Protein 7E6G (pdb70)

Organism: Pseudomonas aeruginosa (NCBI:txid287)

CATH classification: 3.30.70.270

InterPro domains:
  IPR000160 GGDEF domain [PF00990] (101-255)
  IPR000160 GGDEF domain [PS50887] (130-262)
  IPR000160 GGDEF domain [SM00267] (89-260)
  IPR000160 GGDEF domain [TIGR00254] (97-259)
  IPR000160 GGDEF domain [cd01949] (102-258)
  IPR029787 Nucleotide cyclase [SSF55073] (105-259)
  IPR043128 Reverse transcriptase/Diguanylate cyclase domain [G3DSA:3.30.70.270] (85-261)
  IPR050469 Diguanylate cyclase Dgc-like, bacteria [PTHR45138] (16-260)

Foldseek 3Di:
DVVVVVVVVVLVVVLPDVVCVPPPCNVVSVVVSVVVVVVVVVVVVVVVVVVVVVVVVVVVVVVVVVVVVVVVVVVVVVVVVVVVVVVVVVVVVVVVVQVVFADVLQRAGEDVPVVVVLQVLLVVCQVVVFWKKKKKKFWPPLVVQCVVQHVVRSSLLQNQLSVLLVVLDDPPWGWYDYDPGMIMIIGTSDDPVRVVVSVVSSQVSQQVAWCDDVPGTDHTGMEMFMEMDDRPDGSVVSVVNRVVRSVVSVVVPGSYYGYDDDDD/DVVVVVVVVVLVVVLPPVVCPPPVVSVVSVVVVVVVVVVVVVVVVVVVVVVVVVVVVVVVVVVVVVVVVVVVVVVVVVVVVVVVVVVVVVVVVVVVVQQPCADVLQSFHEQVVVQVVLVVQLVVCPPVVQWKKKKKKAWPPLVVQCVVPNPVRSSQLLNQLSVQLVVLDDDPKGWYAHDDRMIMIMGHRDADVVVVVSVVSSQVSLQPAFPDDPHHTDGIGMAMFMEIDDHPDGSVVVVVNRVVRSVVSVVVPTNYYGYD/DWDFDPCDQADWTWTRDQVVQEIEIAEHHRDPDLCVVLVVVLVVLVCNLPVDADEHEYEYHYDHADDSRLVSLLVSQVSVQVSVVVPRQYEYEAEDAVVDDCVVVVQVVSCPPHPHHYHYDHDD/DDWDFDPADQADWTWTQDLVVLEIEIAHHHDDPDLCVPQVVVLVVLVCSLPPDQAEHEYEYHYDHYDDVSVVSLLSSLVVVQVSVVVPRQYEYEYEDAPVPCVVQVVQVVSCVPHPHHYHYYYPD/DDPADQAPWDWDQDLVVQEIEIDEHHPDPPLCVVLVVVLVSLVVSLPPDLDEHEYHYAYDYAPPSRVVSLLVSLVVVQVSVVVPRHYEYEYEYEPVCCPVVVVQVVSCPPHPHHYHYHYDD/DDWDCDDQADWTWDQDLPVQEIEIAEEHPDPCLCVVLVVVLVSLVCSLPPDLDEHEYEYHYDHHDDVRVVSLLSSLVVQQVSVVVPRQYEYEAEDEPVPPVVQVVQVVSCVPHPHHYHYYYD

Radius of gyration: 45.36 Å; Cα contacts (8 Å, |Δi|>4): 1611; chains: 6; bounding box: 66×148×108 Å

Secondary structure (DSSP, 8-state):
-HHHHHHHHHHHHHHH-TTTTTSTTHHHHHHHHHHHHHHHHHHHHHHHHHHHHHHHHHHHHHHHHHHHHHHHHHHHHHHHHHHHHHHHHHHHHHHHHHHHHB-TTT--B-HHHHHHHHHHHHHHHHHS----EEEEEEETTHHHHHHHH-HHHHHHHHHHHHHHHHHTS-TT-EEEE-SSSEEEEEETT--HHHHHHHHHHHHHHHHT--EEETTEEE---EEEEEEEPPSSS-HHHHHHHHHHHHHHHHHTTSS-EEE-----/--HHHHHHHHHHHHHT-GGGTT-HHHHHHHHHHHHHHHHHHHHHHHHHHHHHHHHHHHHHHHHHHHHHHHHHHHHHHHHHHHHHHHHHHHHHHHHHHHTTSB-TTT-SB-HHHHHHHHHHHHHHHHHT----EEEEEEETTHHHHHHHH-HHHHHHHHHHHHHHHHHT--TT-EEEEEETTEEEEEETT--HHHHHHHHHHHHHHHHT--EEETTEEE---EEEEEEE--BTB-HHHHHHHHHHHHHHHHHT-SS-EEE-/--EEE---SSS-EEEEETTTTEEEEEEEE--SSHHHHHHHHHHHHHHHHHH----EEEEEEEEEE-HHHHHHHHHHHHHHHHHHHTT--EEEEEEE-TT-STHHHHHHHHHTT--S-EEEEE--/---EEE---SSS-EEEEETTTTEEEEEEEE--SSHHHHHHHHHHHHHHHHHT----EEEEEEEEEE-HHHHHHHHHHHHHHHHHHHTT--EEEEEEE-TT--HHHHHHHHHHTT--S-EEEEE--/-B---SSS-EEEEETTTTEEEEEEEE--SSHHHHHHHHHHHHHHHHHH----EEEEEEEEEE-HHHHHHHHHHHHHHHHHHHTT--EEEEEEEETT-HHHHHHHHHHHTT--S-EEEEEE-/-EEE---SSS-EEEEETTTTEEEEEEEE--SSHHHHHHHHHHHHHHHHHH-S--EEEEEEEEEE-HHHHHHHHHHHHHHHHHHHTT--EEEEEEE-TT-HHHHHHHHHHHTT--S-EEEEE-

Nearest PDB structures (foldseek):
  7e6g-assembly1_F  TM=1.005E+00  e=2.891E-23  Pseudomonas aeruginosa
  6kkp-assembly1_A  TM=9.881E-01  e=8.664E-22  Pseudomonas aeruginosa
  6k4f-assembly1_U  TM=9.878E-01  e=1.358E-21  Pseudomonas aeruginosa
  5o74-assembly6_L  TM=4.748E-01  e=6.406E-01  Homo sapiens
  7e6g-assembly1_B  TM=6.480E-01  e=4.545E-45  Pseudomonas aeruginosa

Structure (mmCIF, N/CA/C/O backbone):
data_7E6G
#
_entry.id   7E6G
#
_cell.length_a   82.525
_cell.length_b   236.728
_cell.length_c   148.627
_cell.angle_alpha   90.000
_cell.angle_beta   90.000
_cell.angle_gamma   90.000
#
_symmetry.space_group_name_H-M   'C 2 2 21'
#
loop_
_entity.id
_entity.type
_entity.pdbx_description
1 polymer 'Putative GGDEF domain protein'
2 polymer 'DUF1987 domain-containing protein'
3 non-polymer 'MAGNESIUM ION'
4 non-polymer 'PHOSPHOMETHYLPHOSPHONIC ACID GUANYLATE ESTER'
5 water water
#
loop_
_atom_site.group_PDB
_atom_site.id
_atom_site.type_symbol
_atom_site.label_atom_id
_atom_site.label_alt_id
_atom_site.label_comp_id
_atom_site.label_asym_id
_atom_site.label_entity_id
_atom_site.label_seq_id
_atom_site.pdbx_PDB_ins_code
_atom_site.Cartn_x
_atom_site.Cartn_y
_atom_site.Cartn_z
_atom_site.occupancy
_atom_site.B_iso_or_equiv
_atom_site.auth_seq_id
_atom_site.auth_comp_id
_atom_site.auth_asym_id
_atom_site.auth_atom_id
_atom_site.pdbx_PDB_model_num
ATOM 1 N N . MET A 1 2 ? -33.998 -77.438 -5.438 1.00 103.18 1 MET A N 1
ATOM 2 C CA . MET A 1 2 ? -35.430 -77.617 -5.207 1.00 105.85 1 MET A CA 1
ATOM 3 C C . MET A 1 2 ? -35.878 -79.010 -5.638 1.00 98.82 1 MET A C 1
ATOM 4 O O . MET A 1 2 ? -36.562 -79.699 -4.884 1.00 93.10 1 MET A O 1
ATOM 9 N N . SER A 1 3 ? -35.493 -79.403 -6.860 1.00 100.04 2 SER A N 1
ATOM 10 C CA . SER A 1 3 ? -35.749 -80.755 -7.355 1.00 95.72 2 SER A CA 1
ATOM 11 C C . SER A 1 3 ? -35.437 -81.792 -6.286 1.00 90.98 2 SER A C 1
ATOM 12 O O . SER A 1 3 ? -36.241 -82.693 -6.007 1.00 87.20 2 SER A O 1
ATOM 15 N N . ARG A 1 4 ? -34.275 -81.647 -5.649 1.00 90.36 3 ARG A N 1
ATOM 16 C CA . ARG A 1 4 ? -33.797 -82.672 -4.735 1.00 88.51 3 ARG A CA 1
ATOM 17 C C . ARG A 1 4 ? -34.560 -82.666 -3.416 1.00 80.81 3 ARG A C 1
ATOM 18 O O . ARG A 1 4 ? -34.810 -83.734 -2.854 1.00 75.52 3 ARG A O 1
ATOM 26 N N . GLU A 1 5 ? -34.948 -81.493 -2.904 1.00 81.87 4 GLU A N 1
ATOM 27 C CA . GLU A 1 5 ? -35.710 -81.467 -1.654 1.00 82.20 4 GLU A CA 1
ATOM 28 C C . GLU A 1 5 ? -37.064 -82.158 -1.815 1.00 83.03 4 GLU A C 1
ATOM 29 O O . GLU A 1 5 ? -37.513 -82.890 -0.921 1.00 76.84 4 GLU A O 1
ATOM 35 N N . ARG A 1 6 ? -37.717 -81.961 -2.962 1.00 82.84 5 ARG A N 1
ATOM 36 C CA . ARG A 1 6 ? -38.957 -82.677 -3.231 1.00 77.56 5 ARG A CA 1
ATOM 37 C C . ARG A 1 6 ? -38.705 -84.171 -3.398 1.00 76.85 5 ARG A C 1
ATOM 38 O O . ARG A 1 6 ? -39.400 -84.991 -2.786 1.00 71.73 5 ARG A O 1
ATOM 46 N N . GLU A 1 7 ? -37.730 -84.545 -4.246 1.00 76.98 6 GLU A N 1
ATOM 47 C CA . GLU A 1 7 ? -37.405 -85.961 -4.428 1.00 70.68 6 GLU A CA 1
ATOM 48 C C . GLU A 1 7 ? -37.146 -86.641 -3.088 1.00 68.76 6 GLU A C 1
ATOM 49 O O . GLU A 1 7 ? -37.590 -87.774 -2.847 1.00 68.35 6 GLU A O 1
ATOM 55 N N . LEU A 1 8 ? -36.470 -85.933 -2.184 1.00 67.46 7 LEU A N 1
ATOM 56 C CA . LEU A 1 8 ? -36.104 -86.498 -0.895 1.00 58.62 7 LEU A CA 1
ATOM 57 C C . LEU A 1 8 ? -37.313 -86.609 0.013 1.00 59.95 7 LEU A C 1
ATOM 58 O O . LEU A 1 8 ? -37.502 -87.631 0.685 1.00 58.64 7 LEU A O 1
ATOM 63 N N . ASP A 1 9 ? -38.131 -85.556 0.074 1.00 63.97 8 ASP A N 1
ATOM 64 C CA . ASP A 1 9 ? -39.309 -85.625 0.928 1.00 60.29 8 ASP A CA 1
ATOM 65 C C . ASP A 1 9 ? -40.250 -86.712 0.452 1.00 55.17 8 ASP A C 1
ATOM 66 O O . ASP A 1 9 ? -40.901 -87.371 1.270 1.00 53.46 8 ASP A O 1
ATOM 71 N N . ALA A 1 10 ? -40.286 -86.946 -0.864 1.00 55.00 9 ALA A N 1
ATOM 72 C CA . ALA A 1 10 ? -41.097 -88.017 -1.428 1.00 52.57 9 ALA A CA 1
ATOM 73 C C . ALA A 1 10 ? -40.557 -89.382 -1.024 1.00 54.72 9 ALA A C 1
ATOM 74 O O . ALA A 1 10 ? -41.318 -90.256 -0.577 1.00 50.37 9 ALA A O 1
ATOM 76 N N . TRP A 1 11 ? -39.242 -89.591 -1.197 1.00 56.25 10 TRP A N 1
ATOM 77 C CA . TRP A 1 11 ? -38.617 -90.839 -0.758 1.00 48.87 10 TRP A CA 1
ATOM 78 C C . TRP A 1 11 ? -38.891 -91.102 0.720 1.00 45.76 10 TRP A C 1
ATOM 79 O O . TRP A 1 11 ? -39.233 -92.224 1.115 1.00 45.55 10 TRP A O 1
ATOM 90 N N . ILE A 1 12 ? -38.779 -90.063 1.543 1.00 47.09 11 ILE A N 1
ATOM 91 C CA . ILE A 1 12 ? -39.048 -90.185 2.969 1.00 43.49 11 ILE A CA 1
ATOM 92 C C . ILE A 1 12 ? -40.509 -90.528 3.214 1.00 48.67 11 ILE A C 1
ATOM 93 O O . ILE A 1 12 ? -40.832 -91.323 4.108 1.00 46.71 11 ILE A O 1
ATOM 98 N N . ASP A 1 13 ? -41.414 -89.915 2.444 1.00 48.13 12 ASP A N 1
ATOM 99 C CA . ASP A 1 13 ? -42.838 -90.232 2.530 1.00 48.42 12 ASP A CA 1
ATOM 100 C C . ASP A 1 13 ? -43.078 -91.714 2.307 1.00 46.78 12 ASP A C 1
ATOM 101 O O . ASP A 1 13 ? -43.803 -92.376 3.070 1.00 46.19 12 ASP A O 1
ATOM 106 N N . GLY A 1 14 ? -42.474 -92.249 1.252 1.00 44.04 13 GLY A N 1
ATOM 107 C CA . GLY A 1 14 ? -42.625 -93.662 0.980 1.00 41.25 13 GLY A CA 1
ATOM 108 C C . GLY A 1 14 ? -42.073 -94.515 2.103 1.00 45.81 13 GLY A C 1
ATOM 109 O O . GLY A 1 14 ? -42.702 -95.489 2.521 1.00 49.68 13 GLY A O 1
ATOM 110 N N . LEU A 1 15 ? -40.888 -94.154 2.608 1.00 47.85 14 LEU A N 1
ATOM 111 C CA . LEU A 1 15 ? -40.284 -94.893 3.715 1.00 44.79 14 LEU A CA 1
ATOM 112 C C . LEU A 1 15 ? -41.203 -94.905 4.934 1.00 47.59 14 LEU A C 1
ATOM 113 O O . LEU A 1 15 ? -41.415 -95.951 5.565 1.00 46.67 14 LEU A O 1
ATOM 118 N N . LEU A 1 16 ? -41.756 -93.738 5.280 1.00 47.05 15 LEU A N 1
ATOM 119 C CA . LEU A 1 16 ? -42.563 -93.617 6.488 1.00 46.87 15 LEU A CA 1
ATOM 120 C C . LEU A 1 16 ? -43.885 -94.346 6.353 1.00 47.15 15 LEU A C 1
ATOM 121 O O . LEU A 1 16 ? -44.447 -94.783 7.364 1.00 46.89 15 LEU A O 1
ATOM 126 N N . ALA A 1 17 ? -44.397 -94.471 5.119 1.00 50.48 16 ALA A N 1
ATOM 127 C CA . ALA A 1 17 ? -45.616 -95.237 4.865 1.00 45.58 16 ALA A CA 1
ATOM 128 C C . ALA A 1 17 ? -45.390 -96.749 4.880 1.00 51.53 16 ALA A C 1
ATOM 129 O O . ALA A 1 17 ? -46.282 -97.494 5.300 1.00 51.37 16 ALA A O 1
ATOM 131 N N . ASP A 1 18 ? -44.229 -97.225 4.435 1.00 51.87 17 ASP A N 1
ATOM 132 C CA . ASP A 1 18 ? -44.024 -98.661 4.240 1.00 52.22 17 ASP A CA 1
ATOM 133 C C . ASP A 1 18 ? -44.215 -99.453 5.535 1.00 54.92 17 ASP A C 1
ATOM 134 O O . ASP A 1 18 ? -43.446 -99.256 6.492 1.00 54.01 17 ASP A O 1
ATOM 139 N N . PRO A 1 19 ? -45.177 -100.386 5.591 1.00 57.83 18 PRO A N 1
ATOM 140 C CA . PRO A 1 19 ? -45.475 -101.073 6.865 1.00 51.76 18 PRO A CA 1
ATOM 141 C C . PRO A 1 19 ? -44.309 -101.854 7.443 1.00 51.90 18 PRO A C 1
ATOM 142 O O . PRO A 1 19 ? -44.312 -102.139 8.652 1.00 50.00 18 PRO A O 1
ATOM 146 N N . GLN A 1 20 ? -43.301 -102.196 6.637 1.00 54.60 19 GLN A N 1
ATOM 147 C CA . GLN A 1 20 ? -42.194 -102.980 7.175 1.00 49.99 19 GLN A CA 1
ATOM 148 C C . GLN A 1 20 ? -41.342 -102.192 8.166 1.00 54.51 19 GLN A C 1
ATOM 149 O O . GLN A 1 20 ? -40.632 -102.806 8.971 1.00 51.95 19 GLN A O 1
ATOM 155 N N . PHE A 1 21 ? -41.403 -100.849 8.105 1.00 54.82 20 PHE A N 1
ATOM 156 C CA . PHE A 1 21 ? -40.664 -99.979 8.975 1.00 49.59 20 PHE A CA 1
ATOM 157 C C . PHE A 1 21 ? -41.316 -99.501 10.186 1.00 50.55 20 PHE A C 1
ATOM 158 O O . PHE A 1 21 ? -40.680 -99.092 11.045 1.00 48.67 20 PHE A O 1
ATOM 166 N N . HIS A 1 22 ? -42.584 -99.654 10.264 1.00 49.08 21 HIS A N 1
ATOM 167 C CA . HIS A 1 22 ? -43.335 -99.221 11.369 1.00 48.73 21 HIS A CA 1
ATOM 168 C C . HIS A 1 22 ? -42.890 -100.019 12.519 1.00 50.09 21 HIS A C 1
ATOM 169 O O . HIS A 1 22 ? -42.867 -101.146 12.460 1.00 59.11 21 HIS A O 1
ATOM 176 N N . GLY A 1 23 ? -42.535 -99.409 13.598 1.00 49.91 22 GLY A N 1
ATOM 177 C CA . GLY A 1 23 ? -41.973 -100.080 14.741 1.00 44.52 22 GLY A CA 1
ATOM 178 C C . GLY A 1 23 ? -40.479 -100.072 14.919 1.00 48.05 22 GLY A C 1
ATOM 179 O O . GLY A 1 23 ? -40.019 -100.203 15.968 1.00 41.34 22 GLY A O 1
ATOM 180 N N . HIS A 1 24 ? -39.724 -99.756 13.903 1.00 47.74 23 HIS A N 1
ATOM 181 C CA . HIS A 1 24 ? -38.299 -99.686 13.936 1.00 40.18 23 HIS A CA 1
ATOM 182 C C . HIS A 1 24 ? -37.844 -98.591 14.758 1.00 43.79 23 HIS A C 1
ATOM 183 O O . HIS A 1 24 ? -38.427 -97.628 14.870 1.00 44.96 23 HIS A O 1
ATOM 190 N N . PRO A 1 25 ? -36.735 -98.706 15.343 1.00 39.54 24 PRO A N 1
ATOM 191 C CA . PRO A 1 25 ? -36.326 -97.611 16.245 1.00 37.32 24 PRO A CA 1
ATOM 192 C C . PRO A 1 25 ? -36.044 -96.290 15.546 1.00 39.41 24 PRO A C 1
ATOM 193 O O . PRO A 1 25 ? -36.030 -95.251 16.222 1.00 39.66 24 PRO A O 1
ATOM 197 N N . LEU A 1 26 ? -35.930 -96.283 14.261 1.00 39.79 25 LEU A N 1
ATOM 198 C CA . LEU A 1 26 ? -35.685 -95.105 13.539 1.00 38.34 25 LEU A CA 1
ATOM 199 C C . LEU A 1 26 ? -36.782 -94.512 12.811 1.00 39.86 25 LEU A C 1
ATOM 200 O O . LEU A 1 26 ? -36.576 -93.597 12.226 1.00 36.87 25 LEU A O 1
ATOM 205 N N . HIS A 1 27 ? -37.942 -95.075 12.822 1.00 40.21 26 HIS A N 1
ATOM 206 C CA . HIS A 1 27 ? -39.076 -94.558 12.156 1.00 41.81 26 HIS A CA 1
ATOM 207 C C . HIS A 1 27 ? -39.664 -93.306 12.656 1.00 38.01 26 HIS A C 1
ATOM 208 O O . HIS A 1 27 ? -39.767 -92.390 12.039 1.00 34.68 26 HIS A O 1
ATOM 215 N N . GLN A 1 28 ? -39.865 -93.286 13.899 1.00 36.58 27 GLN A N 1
ATOM 216 C CA . GLN A 1 28 ? -40.405 -92.216 14.630 1.00 42.91 27 GLN A CA 1
ATOM 217 C C . GLN A 1 28 ? -39.458 -91.063 14.645 1.00 43.28 27 GLN A C 1
ATOM 218 O O . GLN A 1 28 ? -39.835 -90.068 14.767 1.00 43.08 27 GLN A O 1
ATOM 224 N N . ALA A 1 29 ? -38.199 -91.284 14.667 1.00 41.41 28 ALA A N 1
ATOM 225 C CA . ALA A 1 29 ? -37.180 -90.341 14.546 1.00 36.60 28 ALA A CA 1
ATOM 226 C C . ALA A 1 29 ? -37.161 -89.667 13.243 1.00 35.59 28 ALA A C 1
ATOM 227 O O . ALA A 1 29 ? -36.993 -88.593 13.216 1.00 31.12 28 ALA A O 1
ATOM 229 N N . LEU A 1 30 ? -37.324 -90.358 12.174 1.00 34.10 29 LEU A N 1
ATOM 230 C CA . LEU A 1 30 ? -37.394 -89.818 10.890 1.00 33.98 29 LEU A CA 1
ATOM 231 C C . LEU A 1 30 ? -38.573 -89.056 10.672 1.00 40.25 29 LEU A C 1
ATOM 232 O O . LEU A 1 30 ? -38.532 -88.220 9.942 1.00 41.59 29 LEU A O 1
ATOM 237 N N . ALA A 1 31 ? -39.692 -89.433 11.185 1.00 38.38 30 ALA A N 1
ATOM 238 C CA . ALA A 1 31 ? -40.900 -88.610 11.087 1.00 33.47 30 ALA A CA 1
ATOM 239 C C . ALA A 1 31 ? -40.700 -87.267 11.785 1.00 35.21 30 ALA A C 1
ATOM 240 O O . ALA A 1 31 ? -41.030 -86.197 11.235 1.00 28.76 30 ALA A O 1
ATOM 242 N N . ARG A 1 32 ? -40.136 -87.308 12.998 1.00 32.41 31 ARG A N 1
ATOM 243 C CA . ARG A 1 32 ? -39.903 -86.080 13.746 1.00 33.99 31 ARG A CA 1
ATOM 244 C C . ARG A 1 32 ? -38.932 -85.173 13.012 1.00 33.00 31 ARG A C 1
ATOM 245 O O . ARG A 1 32 ? -39.150 -83.961 12.919 1.00 37.32 31 ARG A O 1
ATOM 253 N N . LEU A 1 33 ? -37.884 -85.745 12.433 1.00 31.73 32 LEU A N 1
ATOM 254 C CA . LEU A 1 33 ? -36.888 -84.893 11.805 1.00 35.07 32 LEU A CA 1
ATOM 255 C C . LEU A 1 33 ? -37.381 -84.345 10.469 1.00 33.64 32 LEU A C 1
ATOM 256 O O . LEU A 1 33 ? -37.091 -83.193 10.127 1.00 36.53 32 LEU A O 1
ATOM 261 N N . ARG A 1 34 ? -38.143 -85.130 9.705 1.00 33.72 33 ARG A N 1
ATOM 262 C CA . ARG A 1 34 ? -38.740 -84.582 8.488 1.00 36.92 33 ARG A CA 1
ATOM 263 C C . ARG A 1 34 ? -39.658 -83.407 8.816 1.00 40.47 33 ARG A C 1
ATOM 264 O O . ARG A 1 34 ? -39.630 -82.359 8.146 1.00 38.40 33 ARG A O 1
ATOM 272 N N . GLN A 1 35 ? -40.468 -83.561 9.859 1.00 40.00 34 GLN A N 1
ATOM 273 C CA . GLN A 1 35 ? -41.282 -82.452 10.335 1.00 38.72 34 GLN A CA 1
ATOM 274 C C . GLN A 1 35 ? -40.419 -81.228 10.691 1.00 41.15 34 GLN A C 1
ATOM 275 O O . GLN A 1 35 ? -40.727 -80.086 10.297 1.00 43.29 34 GLN A O 1
ATOM 281 N N . GLN A 1 36 ? -39.320 -81.450 11.425 1.00 38.70 35 GLN A N 1
ATOM 282 C CA . GLN A 1 36 ? -38.470 -80.332 11.827 1.00 35.68 35 GLN A CA 1
ATOM 283 C C . GLN A 1 36 ? -37.897 -79.619 10.611 1.00 38.60 35 GLN A C 1
ATOM 284 O O . GLN A 1 36 ? -37.777 -78.386 10.593 1.00 38.11 35 GLN A O 1
ATOM 290 N N . SER A 1 37 ? -37.549 -80.381 9.579 1.00 35.49 36 SER A N 1
ATOM 291 C CA . SER A 1 37 ? -36.987 -79.768 8.387 1.00 34.79 36 SER A CA 1
ATOM 292 C C . SER A 1 37 ? -38.028 -78.924 7.676 1.00 39.87 36 SER A C 1
ATOM 293 O O . SER A 1 37 ? -37.709 -77.855 7.146 1.00 42.24 36 SER A O 1
ATOM 296 N N . LEU A 1 38 ? -39.278 -79.393 7.648 1.00 41.58 37 LEU A N 1
ATOM 297 C CA . LEU A 1 38 ? -40.341 -78.576 7.064 1.00 37.95 37 LEU A CA 1
ATOM 298 C C . LEU A 1 38 ? -40.461 -77.240 7.795 1.00 38.09 37 LEU A C 1
ATOM 299 O O . LEU A 1 38 ? -40.635 -76.182 7.166 1.00 36.25 37 LEU A O 1
ATOM 304 N N . GLU A 1 39 ? -40.366 -77.270 9.129 1.00 32.12 38 GLU A N 1
ATOM 305 C CA . GLU A 1 39 ? -40.432 -76.023 9.889 1.00 35.89 38 GLU A CA 1
ATOM 306 C C . GLU A 1 39 ? -39.259 -75.109 9.562 1.00 42.16 38 GLU A C 1
ATOM 307 O O . GLU A 1 39 ? -39.440 -73.899 9.370 1.00 44.36 38 GLU A O 1
ATOM 313 N N . GLN A 1 40 ? -38.041 -75.662 9.521 1.00 43.84 39 GLN A N 1
ATOM 314 C CA . GLN A 1 40 ? -36.878 -74.845 9.189 1.00 38.28 39 GLN A CA 1
ATOM 315 C C . GLN A 1 40 ? -37.036 -74.224 7.811 1.00 39.80 39 GLN A C 1
ATOM 316 O O . GLN A 1 40 ? -36.658 -73.071 7.593 1.00 47.49 39 GLN A O 1
ATOM 322 N N . LEU A 1 41 ? -37.612 -74.968 6.869 1.00 40.22 40 LEU A N 1
ATOM 323 C CA . LEU A 1 41 ? -37.811 -74.426 5.532 1.00 41.74 40 LEU A CA 1
ATOM 324 C C . LEU A 1 41 ? -38.793 -73.269 5.563 1.00 48.36 40 LEU A C 1
ATOM 325 O O . LEU A 1 41 ? -38.597 -72.253 4.880 1.00 50.52 40 LEU A O 1
ATOM 330 N N . VAL A 1 42 ? -39.862 -73.408 6.350 1.00 47.72 41 VAL A N 1
ATOM 331 C CA . VAL A 1 42 ? -40.827 -72.317 6.462 1.00 49.98 41 VAL A CA 1
ATOM 332 C C . VAL A 1 42 ? -40.156 -71.089 7.073 1.00 48.64 41 VAL A C 1
ATOM 333 O O . VAL A 1 42 ? -40.363 -69.955 6.624 1.00 48.65 41 VAL A O 1
ATOM 337 N N . ARG A 1 43 ? -39.326 -71.306 8.092 1.00 43.79 42 ARG A N 1
ATOM 338 C CA . ARG A 1 43 ? -38.583 -70.218 8.716 1.00 47.08 42 ARG A CA 1
ATOM 339 C C . ARG A 1 43 ? -37.695 -69.504 7.698 1.00 51.62 42 ARG A C 1
ATOM 340 O O . ARG A 1 43 ? -37.630 -68.266 7.664 1.00 56.18 42 ARG A O 1
ATOM 348 N N . LEU A 1 44 ? -37.029 -70.271 6.834 1.00 49.67 43 LEU A N 1
ATOM 349 C CA . LEU A 1 44 ? -36.163 -69.677 5.818 1.00 42.49 43 LEU A CA 1
ATOM 350 C C . LEU A 1 44 ? -36.973 -68.851 4.818 1.00 46.24 43 LEU A C 1
ATOM 351 O O . LEU A 1 44 ? -36.595 -67.722 4.464 1.00 49.87 43 LEU A O 1
ATOM 356 N N . GLU A 1 45 ? -38.082 -69.297 4.363 1.00 53.06 44 GLU A N 1
ATOM 357 C CA . GLU A 1 45 ? -38.896 -68.574 3.478 1.00 49.45 44 GLU A CA 1
ATOM 358 C C . GLU A 1 45 ? -39.471 -67.390 4.084 1.00 52.58 44 GLU A C 1
ATOM 359 O O . GLU A 1 45 ? -39.646 -66.473 3.452 1.00 48.40 44 GLU A O 1
ATOM 365 N N . ARG A 1 46 ? -39.758 -67.440 5.324 1.00 54.80 45 ARG A N 1
ATOM 366 C CA . ARG A 1 46 ? -40.271 -66.316 5.995 1.00 57.16 45 ARG A CA 1
ATOM 367 C C . ARG A 1 46 ? -39.242 -65.284 6.081 1.00 53.10 45 ARG A C 1
ATOM 368 O O . ARG A 1 46 ? -39.547 -64.218 6.017 1.00 51.57 45 ARG A O 1
ATOM 376 N N . ILE A 1 47 ? -38.020 -65.630 6.277 1.00 49.44 46 ILE A N 1
ATOM 377 C CA . ILE A 1 47 ? -37.013 -64.670 6.407 1.00 48.78 46 ILE A CA 1
ATOM 378 C C . ILE A 1 47 ? -36.900 -63.875 5.176 1.00 50.90 46 ILE A C 1
ATOM 379 O O . ILE A 1 47 ? -36.735 -62.769 5.218 1.00 47.01 46 ILE A O 1
ATOM 384 N N . ALA A 1 48 ? -36.958 -64.506 4.075 1.00 46.64 47 ALA A N 1
ATOM 385 C CA . ALA A 1 48 ? -36.888 -63.936 2.835 1.00 45.42 47 ALA A CA 1
ATOM 386 C C . ALA A 1 48 ? -37.967 -63.102 2.492 1.00 46.78 47 ALA A C 1
ATOM 387 O O . ALA A 1 48 ? -37.769 -62.321 1.765 1.00 47.52 47 ALA A O 1
ATOM 389 N N . ARG A 1 49 ? -39.149 -63.434 2.826 1.00 45.13 48 ARG A N 1
ATOM 390 C CA . ARG A 1 49 ? -40.277 -62.679 2.544 1.00 48.45 48 ARG A CA 1
ATOM 391 C C . ARG A 1 49 ? -40.286 -61.382 3.260 1.00 49.47 48 ARG A C 1
ATOM 392 O O . ARG A 1 49 ? -40.686 -60.477 2.751 1.00 41.46 48 ARG A O 1
ATOM 400 N N . ILE A 1 50 ? -39.879 -61.346 4.482 1.00 48.34 49 ILE A N 1
ATOM 401 C CA . ILE A 1 50 ? -39.801 -60.173 5.263 1.00 47.10 49 ILE A CA 1
ATOM 402 C C . ILE A 1 50 ? -38.792 -59.264 4.765 1.00 46.16 49 ILE A C 1
ATOM 403 O O . ILE A 1 50 ? -39.018 -58.174 4.655 1.00 45.05 49 ILE A O 1
ATOM 408 N N . SER A 1 51 ? -37.684 -59.779 4.370 1.00 44.71 50 SER A N 1
ATOM 409 C CA . SER A 1 51 ? -36.626 -59.067 3.817 1.00 43.57 50 SER A CA 1
ATOM 410 C C . SER A 1 51 ? -37.037 -58.481 2.545 1.00 47.45 50 SER A C 1
ATOM 411 O O . SER A 1 51 ? -36.764 -57.427 2.316 1.00 46.05 50 SER A O 1
ATOM 414 N N . ASP A 1 52 ? -37.774 -59.180 1.727 1.00 45.79 51 ASP A N 1
ATOM 415 C CA . ASP A 1 52 ? -38.302 -58.705 0.526 1.00 46.95 51 ASP A CA 1
ATOM 416 C C . ASP A 1 52 ? -39.258 -57.612 0.764 1.00 49.20 51 ASP A C 1
ATOM 417 O O . ASP A 1 52 ? -39.387 -56.832 -0.046 1.00 51.36 51 ASP A O 1
ATOM 422 N N . GLY A 1 53 ? -40.032 -57.639 1.793 1.00 43.36 52 GLY A N 1
ATOM 423 C CA . GLY A 1 53 ? -40.882 -56.583 2.174 1.00 46.53 52 GLY A CA 1
ATOM 424 C C . GLY A 1 53 ? -40.241 -55.311 2.574 1.00 51.15 52 GLY A C 1
ATOM 425 O O . GLY A 1 53 ? -40.749 -54.309 2.389 1.00 50.26 52 GLY A O 1
ATOM 426 N N . PHE A 1 54 ? -39.162 -55.392 3.278 1.00 51.94 53 PHE A N 1
ATOM 427 C CA . PHE A 1 54 ? -38.364 -54.224 3.655 1.00 43.51 53 PHE A CA 1
ATOM 428 C C . PHE A 1 54 ? -37.750 -53.556 2.431 1.00 47.69 53 PHE A C 1
ATOM 429 O O . PHE A 1 54 ? -37.733 -52.321 2.322 1.00 48.95 53 PHE A O 1
ATOM 437 N N . GLN A 1 55 ? -37.236 -54.361 1.500 1.00 50.16 54 GLN A N 1
ATOM 438 C CA . GLN A 1 55 ? -36.631 -53.796 0.298 1.00 47.28 54 GLN A CA 1
ATOM 439 C C . GLN A 1 55 ? -37.670 -53.172 -0.624 1.00 50.08 54 GLN A C 1
ATOM 440 O O . GLN A 1 55 ? -37.362 -52.199 -1.321 1.00 49.35 54 GLN A O 1
ATOM 446 N N . SER A 1 56 ? -38.897 -53.708 -0.637 1.00 52.29 55 SER A N 1
ATOM 447 C CA . SER A 1 56 ? -39.978 -53.074 -1.384 1.00 48.84 55 SER A CA 1
ATOM 448 C C . SER A 1 56 ? -40.298 -51.702 -0.812 1.00 50.09 55 SER A C 1
ATOM 449 O O . SER A 1 56 ? -40.498 -50.735 -1.560 1.00 49.97 55 SER A O 1
ATOM 452 N N . MET A 1 57 ? -40.351 -51.608 0.521 1.00 48.77 56 MET A N 1
ATOM 453 C CA . MET A 1 57 ? -40.573 -50.327 1.192 1.00 46.24 56 MET A CA 1
ATOM 454 C C . MET A 1 57 ? -39.507 -49.302 0.809 1.00 48.60 56 MET A C 1
ATOM 455 O O . MET A 1 57 ? -39.818 -48.166 0.399 1.00 49.29 56 MET A O 1
ATOM 460 N N . ALA A 1 58 ? -38.234 -49.691 0.948 1.00 49.51 57 ALA A N 1
ATOM 461 C CA . ALA A 1 58 ? -37.137 -48.796 0.590 1.00 44.88 57 ALA A CA 1
ATOM 462 C C . ALA A 1 58 ? -37.167 -48.431 -0.890 1.00 49.32 57 ALA A C 1
ATOM 463 O O . ALA A 1 58 ? -36.875 -47.283 -1.257 1.00 53.58 57 ALA A O 1
ATOM 465 N N . ARG A 1 59 ? -37.578 -49.303 -1.716 1.00 47.56 58 ARG A N 1
ATOM 466 C CA . ARG A 1 59 ? -37.672 -48.968 -3.058 1.00 52.23 58 ARG A CA 1
ATOM 467 C C . ARG A 1 59 ? -38.694 -48.011 -3.410 1.00 54.20 58 ARG A C 1
ATOM 468 O O . ARG A 1 59 ? -38.491 -47.188 -4.156 1.00 52.57 58 ARG A O 1
ATOM 476 N N . GLU A 1 60 ? -39.805 -48.101 -2.809 1.00 54.28 59 GLU A N 1
ATOM 477 C CA . GLU A 1 60 ? -40.862 -47.249 -3.046 1.00 51.63 59 GLU A CA 1
ATOM 478 C C . GLU A 1 60 ? -40.422 -45.885 -2.643 1.00 51.32 59 GLU A C 1
ATOM 479 O O . GLU A 1 60 ? -40.592 -45.020 -3.300 1.00 50.75 59 GLU A O 1
ATOM 485 N N . GLN A 1 61 ? -39.819 -45.722 -1.537 1.00 49.17 60 GLN A N 1
ATOM 486 C CA . GLN A 1 61 ? -39.296 -44.432 -1.081 1.00 47.26 60 GLN A CA 1
ATOM 487 C C . GLN A 1 61 ? -38.305 -43.850 -2.091 1.00 49.04 60 GLN A C 1
ATOM 488 O O . GLN A 1 61 ? -38.382 -42.664 -2.453 1.00 44.14 60 GLN A O 1
ATOM 494 N N . ASN A 1 62 ? -37.394 -44.685 -2.588 1.00 53.80 61 ASN A N 1
ATOM 495 C CA . ASN A 1 62 ? -36.370 -44.202 -3.508 1.00 54.40 61 ASN A CA 1
ATOM 496 C C . ASN A 1 62 ? -36.969 -43.776 -4.850 1.00 51.96 61 ASN A C 1
ATOM 497 O O . ASN A 1 62 ? -36.517 -42.795 -5.461 1.00 53.47 61 ASN A O 1
ATOM 502 N N . LEU A 1 63 ? -37.976 -44.505 -5.336 1.00 51.33 62 LEU A N 1
ATOM 503 C CA . LEU A 1 63 ? -38.620 -44.100 -6.580 1.00 47.75 62 LEU A CA 1
ATOM 504 C C . LEU A 1 63 ? -39.373 -42.787 -6.405 1.00 48.26 62 LEU A C 1
ATOM 505 O O . LEU A 1 63 ? -39.411 -41.967 -7.332 1.00 50.33 62 LEU A O 1
ATOM 510 N N . SER A 1 64 ? -39.946 -42.555 -5.222 1.00 44.40 63 SER A N 1
ATOM 511 C CA . SER A 1 64 ? -40.547 -41.256 -4.931 1.00 43.77 63 SER A CA 1
ATOM 512 C C . SER A 1 64 ? -39.512 -40.125 -5.028 1.00 47.56 63 SER A C 1
ATOM 513 O O . SER A 1 64 ? -39.757 -39.077 -5.657 1.00 42.88 63 SER A O 1
ATOM 516 N N . LEU A 1 65 ? -38.340 -40.327 -4.407 1.00 43.05 64 LEU A N 1
ATOM 517 C CA . LEU A 1 65 ? -37.284 -39.313 -4.462 1.00 40.65 64 LEU A CA 1
ATOM 518 C C . LEU A 1 65 ? -36.815 -39.065 -5.893 1.00 46.56 64 LEU A C 1
ATOM 519 O O . LEU A 1 65 ? -36.512 -37.924 -6.273 1.00 42.77 64 LEU A O 1
ATOM 524 N N . SER A 1 66 ? -36.739 -40.131 -6.697 1.00 47.46 65 SER A N 1
ATOM 525 C CA . SER A 1 66 ? -36.315 -40.007 -8.085 1.00 37.12 65 SER A CA 1
ATOM 526 C C . SER A 1 66 ? -37.326 -39.225 -8.916 1.00 41.58 65 SER A C 1
ATOM 527 O O . SER A 1 66 ? -36.945 -38.416 -9.774 1.00 41.32 65 SER A O 1
ATOM 530 N N . GLU A 1 67 ? -38.546 -39.369 -8.677 1.00 44.78 66 GLU A N 1
ATOM 531 C CA . GLU A 1 67 ? -39.513 -38.616 -9.322 1.00 48.92 66 GLU A CA 1
ATOM 532 C C . GLU A 1 67 ? -39.427 -37.176 -8.955 1.00 46.04 66 GLU A C 1
ATOM 533 O O . GLU A 1 67 ? -39.634 -36.339 -9.680 1.00 46.29 66 GLU A O 1
ATOM 539 N N . ARG A 1 68 ? -39.041 -36.849 -7.797 1.00 41.39 67 ARG A N 1
ATOM 540 C CA . ARG A 1 68 ? -38.864 -35.499 -7.502 1.00 42.45 67 ARG A CA 1
ATOM 541 C C . ARG A 1 68 ? -37.762 -34.875 -8.136 1.00 39.65 67 ARG A C 1
ATOM 542 O O . ARG A 1 68 ? -37.804 -33.830 -8.318 1.00 44.16 67 ARG A O 1
ATOM 550 N N . TYR A 1 69 ? -36.704 -35.551 -8.290 1.00 34.66 68 TYR A N 1
ATOM 551 C CA . TYR A 1 69 ? -35.548 -35.143 -8.901 1.00 37.73 68 TYR A CA 1
ATOM 552 C C . TYR A 1 69 ? -35.742 -34.828 -10.321 1.00 41.81 68 TYR A C 1
ATOM 553 O O . TYR A 1 69 ? -35.201 -33.962 -10.782 1.00 42.50 68 TYR A O 1
ATOM 562 N N . HIS A 1 70 ? -36.460 -35.601 -11.015 1.00 37.17 69 HIS A N 1
ATOM 563 C CA . HIS A 1 70 ? -36.810 -35.417 -12.335 1.00 40.94 69 HIS A CA 1
ATOM 564 C C . HIS A 1 70 ? -37.714 -34.251 -12.535 1.00 41.02 69 HIS A C 1
ATOM 565 O O . HIS A 1 70 ? -37.625 -33.646 -13.460 1.00 37.40 69 HIS A O 1
ATOM 572 N N . LYS A 1 71 ? -38.613 -33.969 -11.642 1.00 40.02 70 LYS A N 1
ATOM 573 C CA . LYS A 1 71 ? -39.454 -32.827 -11.694 1.00 41.96 70 LYS A CA 1
ATOM 574 C C . LYS A 1 71 ? -38.688 -31.587 -11.592 1.00 38.77 70 LYS A C 1
ATOM 575 O O . LYS A 1 71 ? -38.948 -30.735 -12.238 1.00 37.42 70 LYS A O 1
ATOM 581 N N . GLN A 1 72 ? -37.709 -31.539 -10.767 1.00 34.08 71 GLN A N 1
ATOM 582 C CA . GLN A 1 72 ? -36.853 -30.499 -10.577 1.00 34.81 71 GLN A CA 1
ATOM 583 C C . GLN A 1 72 ? -36.081 -30.227 -11.767 1.00 40.52 71 GLN A C 1
ATOM 584 O O . GLN A 1 72 ? -35.879 -29.167 -12.046 1.00 37.45 71 GLN A O 1
ATOM 590 N N . LEU A 1 73 ? -35.615 -31.210 -12.478 1.00 36.56 72 LEU A N 1
ATOM 591 C CA . LEU A 1 73 ? -34.918 -31.042 -13.668 1.00 37.98 72 LEU A CA 1
ATOM 592 C C . LEU A 1 73 ? -35.643 -30.425 -14.747 1.00 34.98 72 LEU A C 1
ATOM 593 O O . LEU A 1 73 ? -35.135 -29.839 -15.504 1.00 31.62 72 LEU A O 1
ATOM 598 N N . ARG A 1 74 ? -36.846 -30.756 -14.857 1.00 33.98 73 ARG A N 1
ATOM 599 C CA . ARG A 1 74 ? -37.741 -30.211 -15.743 1.00 38.70 73 ARG A CA 1
ATOM 600 C C . ARG A 1 74 ? -38.055 -28.868 -15.495 1.00 35.23 73 ARG A C 1
ATOM 601 O O . ARG A 1 74 ? -38.153 -28.179 -16.323 1.00 34.62 73 ARG A O 1
ATOM 609 N N . ARG A 1 75 ? -38.237 -28.528 -14.280 1.00 33.43 74 ARG A N 1
ATOM 610 C CA . ARG A 1 75 ? -38.531 -27.238 -13.833 1.00 37.39 74 ARG A CA 1
ATOM 611 C C . ARG A 1 75 ? -37.452 -26.323 -14.152 1.00 37.41 74 ARG A C 1
ATOM 612 O O . ARG A 1 75 ? -37.715 -25.368 -14.588 1.00 33.20 74 ARG A O 1
ATOM 620 N N . LEU A 1 76 ? -36.237 -26.665 -13.965 1.00 32.76 75 LEU A N 1
ATOM 621 C CA . LEU A 1 76 ? -35.145 -25.934 -14.323 1.00 31.52 75 LEU A CA 1
ATOM 622 C C . LEU A 1 76 ? -35.069 -25.776 -15.771 1.00 36.31 75 LEU A C 1
ATOM 623 O O . LEU A 1 76 ? -34.815 -24.797 -16.214 1.00 31.57 75 LEU A O 1
ATOM 628 N N . GLU A 1 77 ? -35.260 -26.788 -16.532 1.00 36.83 76 GLU A N 1
ATOM 629 C CA . GLU A 1 77 ? -35.192 -26.608 -17.978 1.00 39.62 76 GLU A CA 1
ATOM 630 C C . GLU A 1 77 ? -36.332 -25.709 -18.480 1.00 35.80 76 GLU A C 1
ATOM 631 O O . GLU A 1 77 ? -36.119 -24.862 -19.354 1.00 33.00 76 GLU A O 1
ATOM 637 N N . LYS A 1 78 ? -37.520 -25.810 -17.875 1.00 36.40 77 LYS A N 1
ATOM 638 C CA . LYS A 1 78 ? -38.644 -24.970 -18.283 1.00 32.52 77 LYS A CA 1
ATOM 639 C C . LYS A 1 78 ? -38.421 -23.515 -17.906 1.00 32.68 77 LYS A C 1
ATOM 640 O O . LYS A 1 78 ? -38.709 -22.606 -18.700 1.00 32.63 77 LYS A O 1
ATOM 646 N N . VAL A 1 79 ? -37.966 -23.266 -16.671 1.00 32.98 78 VAL A N 1
ATOM 647 C CA . VAL A 1 79 ? -37.696 -21.892 -16.249 1.00 29.79 78 VAL A CA 1
ATOM 648 C C . VAL A 1 79 ? -36.703 -21.254 -17.198 1.00 27.48 78 VAL A C 1
ATOM 649 O O . VAL A 1 79 ? -36.885 -20.115 -17.642 1.00 31.97 78 VAL A O 1
ATOM 653 N N . ALA A 1 80 ? -35.658 -21.998 -17.554 1.00 30.39 79 ALA A N 1
ATOM 654 C CA . ALA A 1 80 ? -34.639 -21.453 -18.436 1.00 27.85 79 ALA A CA 1
ATOM 655 C C . ALA A 1 80 ? -35.193 -21.219 -19.836 1.00 29.55 79 ALA A C 1
ATOM 656 O O . ALA A 1 80 ? -34.863 -20.215 -20.475 1.00 29.58 79 ALA A O 1
ATOM 658 N N . ARG A 1 81 ? -36.039 -22.025 -20.336 1.00 26.95 80 ARG A N 1
ATOM 659 C CA . ARG A 1 81 ? -36.576 -21.780 -21.544 1.00 31.69 80 ARG A CA 1
ATOM 660 C C . ARG A 1 81 ? -37.468 -20.659 -21.611 1.00 34.25 80 ARG A C 1
ATOM 661 O O . ARG A 1 81 ? -37.404 -19.963 -22.435 1.00 32.79 80 ARG A O 1
ATOM 669 N N . ILE A 1 82 ? -38.360 -20.519 -20.725 1.00 29.92 81 ILE A N 1
ATOM 670 C CA . ILE A 1 82 ? -39.252 -19.370 -20.705 1.00 23.96 81 ILE A CA 1
ATOM 671 C C . ILE A 1 82 ? -38.449 -18.088 -20.587 1.00 27.98 81 ILE A C 1
ATOM 672 O O . ILE A 1 82 ? -38.663 -17.125 -21.335 1.00 26.76 81 ILE A O 1
ATOM 677 N N . SER A 1 83 ? -37.501 -18.059 -19.647 1.00 28.67 82 SER A N 1
ATOM 678 C CA . SER A 1 83 ? -36.660 -16.884 -19.505 1.00 25.08 82 SER A CA 1
ATOM 679 C C . SER A 1 83 ? -35.929 -16.568 -20.805 1.00 27.59 82 SER A C 1
ATOM 680 O O . SER A 1 83 ? -35.844 -15.402 -21.205 1.00 30.24 82 SER A O 1
ATOM 683 N N . ASP A 1 84 ? -35.400 -17.592 -21.484 1.00 29.14 83 ASP A N 1
ATOM 684 C CA . ASP A 1 84 ? -34.720 -17.367 -22.756 1.00 26.26 83 ASP A CA 1
ATOM 685 C C . ASP A 1 84 ? -35.624 -16.659 -23.738 1.00 29.46 83 ASP A C 1
ATOM 686 O O . ASP A 1 84 ? -35.201 -15.705 -24.406 1.00 26.22 83 ASP A O 1
ATOM 691 N N . ARG A 1 85 ? -36.807 -17.073 -23.850 1.00 30.34 84 ARG A N 1
ATOM 692 C CA . ARG A 1 85 ? -37.719 -16.387 -24.659 1.00 30.16 84 ARG A CA 1
ATOM 693 C C . ARG A 1 85 ? -38.056 -15.054 -24.274 1.00 31.03 84 ARG A C 1
ATOM 694 O O . ARG A 1 85 ? -38.474 -14.412 -25.006 1.00 31.04 84 ARG A O 1
ATOM 702 N N . TYR A 1 86 ? -38.140 -14.732 -23.057 1.00 28.54 85 TYR A N 1
ATOM 703 C CA . TYR A 1 86 ? -38.340 -13.338 -22.657 1.00 24.68 85 TYR A CA 1
ATOM 704 C C . TYR A 1 86 ? -37.164 -12.490 -23.120 1.00 30.03 85 TYR A C 1
ATOM 705 O O . TYR A 1 86 ? -37.338 -11.374 -23.635 1.00 28.15 85 TYR A O 1
ATOM 714 N N . GLN A 1 87 ? -35.957 -13.027 -22.969 1.00 25.65 86 GLN A N 1
ATOM 715 C CA . GLN A 1 87 ? -34.772 -12.272 -23.325 1.00 25.15 86 GLN A CA 1
ATOM 716 C C . GLN A 1 87 ? -34.633 -12.127 -24.833 1.00 30.80 86 GLN A C 1
ATOM 717 O O . GLN A 1 87 ? -34.054 -11.144 -25.306 1.00 33.21 86 GLN A O 1
ATOM 723 N N . GLN A 1 88 ? -35.176 -13.071 -25.606 1.00 31.43 87 GLN A N 1
ATOM 724 C CA . GLN A 1 88 ? -35.174 -12.903 -27.059 1.00 30.84 87 GLN A CA 1
ATOM 725 C C . GLN A 1 88 ? -36.132 -11.793 -27.478 1.00 35.07 87 GLN A C 1
ATOM 726 O O . GLN A 1 88 ? -35.809 -10.986 -28.355 1.00 36.67 87 GLN A O 1
ATOM 732 N N . MET A 1 89 ? -37.227 -11.626 -26.893 1.00 33.60 88 MET A N 1
ATOM 733 C CA . MET A 1 89 ? -38.054 -10.579 -27.186 1.00 37.53 88 MET A CA 1
ATOM 734 C C . MET A 1 89 ? -37.486 -9.290 -26.821 1.00 39.07 88 MET A C 1
ATOM 735 O O . MET A 1 89 ? -37.676 -8.361 -27.452 1.00 34.04 88 MET A O 1
ATOM 740 N N . MET A 1 90 ? -36.892 -9.239 -25.682 1.00 35.93 89 MET A N 1
ATOM 741 C CA . MET A 1 90 ? -36.199 -8.022 -25.289 1.00 32.09 89 MET A CA 1
ATOM 742 C C . MET A 1 90 ? -35.080 -7.671 -26.269 1.00 39.53 89 MET A C 1
ATOM 743 O O . MET A 1 90 ? -34.859 -6.491 -26.586 1.00 37.74 89 MET A O 1
ATOM 748 N N . ARG A 1 91 ? -34.344 -8.688 -26.732 1.00 37.65 90 ARG A N 1
ATOM 749 C CA . ARG A 1 91 ? -33.240 -8.488 -27.661 1.00 32.14 90 ARG A CA 1
ATOM 750 C C . ARG A 1 91 ? -33.731 -7.898 -28.974 1.00 38.57 90 ARG A C 1
ATOM 751 O O . ARG A 1 91 ? -33.145 -6.945 -29.502 1.00 40.36 90 ARG A O 1
ATOM 759 N N . ASP A 1 92 ? -34.796 -8.480 -29.528 1.00 33.70 91 ASP A N 1
ATOM 760 C CA . ASP A 1 92 ? -35.383 -7.960 -30.755 1.00 32.72 91 ASP A CA 1
ATOM 761 C C . ASP A 1 92 ? -35.846 -6.515 -30.583 1.00 35.61 91 ASP A C 1
ATOM 762 O O . ASP A 1 92 ? -35.627 -5.672 -31.466 1.00 35.99 91 ASP A O 1
ATOM 767 N N . LEU A 1 93 ? -36.478 -6.204 -29.446 1.00 39.85 92 LEU A N 1
ATOM 768 C CA . LEU A 1 93 ? -36.864 -4.820 -29.177 1.00 38.74 92 LEU A CA 1
ATOM 769 C C . LEU A 1 93 ? -35.649 -3.887 -29.132 1.00 36.03 92 LEU A C 1
ATOM 770 O O . LEU A 1 93 ? -35.683 -2.782 -29.690 1.00 38.96 92 LEU A O 1
ATOM 775 N N . ASN A 1 94 ? -34.562 -4.306 -28.486 1.00 31.15 93 ASN A N 1
ATOM 776 C CA . ASN A 1 94 ? -33.404 -3.422 -28.424 1.00 33.75 93 ASN A CA 1
ATOM 777 C C . ASN A 1 94 ? -32.779 -3.238 -29.803 1.00 37.47 93 ASN A C 1
ATOM 778 O O . ASN A 1 94 ? -32.325 -2.139 -30.147 1.00 37.33 93 ASN A O 1
ATOM 783 N N . LEU A 1 95 ? -32.743 -4.306 -30.600 1.00 38.35 94 LEU A N 1
ATOM 784 C CA . LEU A 1 95 ? -32.174 -4.220 -31.940 1.00 36.52 94 LEU A CA 1
ATOM 785 C C . LEU A 1 95 ? -32.964 -3.247 -32.806 1.00 36.62 94 LEU A C 1
ATOM 786 O O . LEU A 1 95 ? -32.386 -2.387 -33.477 1.00 34.74 94 LEU A O 1
ATOM 791 N N . ALA A 1 96 ? -34.292 -3.386 -32.821 1.00 35.53 95 ALA A N 1
ATOM 792 C CA . ALA A 1 96 ? -35.115 -2.456 -33.585 1.00 30.53 95 ALA A CA 1
ATOM 793 C C . ALA A 1 96 ? -34.900 -1.015 -33.128 1.00 38.83 95 ALA A C 1
ATOM 794 O O . ALA A 1 96 ? -34.789 -0.108 -33.966 1.00 42.09 95 ALA A O 1
ATOM 796 N N . LEU A 1 97 ? -34.828 -0.773 -31.807 1.00 34.60 96 LEU A N 1
ATOM 797 C CA . LEU A 1 97 ? -34.689 0.605 -31.335 1.00 31.17 96 LEU A CA 1
ATOM 798 C C . LEU A 1 97 ? -33.352 1.203 -31.757 1.00 30.68 96 LEU A C 1
ATOM 799 O O . LEU A 1 97 ? -33.287 2.354 -32.208 1.00 29.23 96 LEU A O 1
ATOM 804 N N . LYS A 1 98 ? -32.269 0.437 -31.576 1.00 33.17 97 LYS A N 1
ATOM 805 C CA . LYS A 1 98 ? -30.935 0.873 -31.983 1.00 35.26 97 LYS A CA 1
ATOM 806 C C . LYS A 1 98 ? -30.890 1.155 -33.478 1.00 35.95 97 LYS A C 1
ATOM 807 O O . LYS A 1 98 ? -30.419 2.214 -33.914 1.00 38.83 97 LYS A O 1
ATOM 813 N N . GLU A 1 99 ? -31.372 0.204 -34.274 1.00 33.45 98 GLU A N 1
ATOM 814 C CA . GLU A 1 99 ? -31.510 0.395 -35.709 1.00 38.79 98 GLU A CA 1
ATOM 815 C C . GLU A 1 99 ? -32.216 1.712 -36.030 1.00 41.08 98 GLU A C 1
ATOM 816 O O . GLU A 1 99 ? -31.742 2.498 -36.858 1.00 47.36 98 GLU A O 1
ATOM 822 N N . ALA A 1 100 ? -33.336 1.988 -35.361 1.00 38.07 99 ALA A N 1
ATOM 823 C CA . ALA A 1 100 ? -34.061 3.223 -35.636 1.00 34.09 99 ALA A CA 1
ATOM 824 C C . ALA A 1 100 ? -33.281 4.453 -35.199 1.00 32.58 99 ALA A C 1
ATOM 825 O O . ALA A 1 100 ? -33.443 5.532 -35.780 1.00 39.02 99 ALA A O 1
ATOM 827 N N . SER A 1 101 ? -32.444 4.344 -34.192 1.00 31.45 100 SER A N 1
ATOM 828 C CA . SER A 1 101 ? -31.788 5.572 -33.784 1.00 34.09 100 SER A CA 1
ATOM 829 C C . SER A 1 101 ? -30.503 5.870 -34.566 1.00 35.09 100 SER A C 1
ATOM 830 O O . SER A 1 101 ? -30.135 7.042 -34.692 1.00 35.39 100 SER A O 1
ATOM 833 N N . ILE A 1 102 ? -29.828 4.879 -35.143 1.00 35.54 101 ILE A N 1
ATOM 834 C CA . ILE A 1 102 ? -28.502 5.123 -35.708 1.00 38.35 101 ILE A CA 1
ATOM 835 C C . ILE A 1 102 ? -28.390 4.810 -37.190 1.00 33.43 101 ILE A C 1
ATOM 836 O O . ILE A 1 102 ? -27.352 5.130 -37.788 1.00 29.32 101 ILE A O 1
ATOM 841 N N . ARG A 1 103 ? -29.386 4.194 -37.813 1.00 33.81 102 ARG A N 1
ATOM 842 C CA . ARG A 1 103 ? -29.293 3.864 -39.230 1.00 33.36 102 ARG A CA 1
ATOM 843 C C . ARG A 1 103 ? -30.302 4.667 -40.033 1.00 34.58 102 ARG A C 1
ATOM 844 O O . ARG A 1 103 ? -31.419 4.928 -39.574 1.00 34.17 102 ARG A O 1
ATOM 852 N N . ASP A 1 104 ? -29.868 5.096 -41.215 1.00 32.28 103 ASP A N 1
ATOM 853 C CA . ASP A 1 104 ? -30.678 5.922 -42.090 1.00 29.49 103 ASP A CA 1
ATOM 854 C C . ASP A 1 104 ? -31.648 5.049 -42.874 1.00 29.87 103 ASP A C 1
ATOM 855 O O . ASP A 1 104 ? -31.208 4.125 -43.570 1.00 33.48 103 ASP A O 1
ATOM 860 N N . PRO A 1 105 ? -32.954 5.312 -42.810 1.00 31.54 104 PRO A N 1
ATOM 861 C CA . PRO A 1 105 ? -33.924 4.406 -43.472 1.00 28.02 104 PRO A CA 1
ATOM 862 C C . PRO A 1 105 ? -33.690 4.186 -44.961 1.00 27.92 104 PRO A C 1
ATOM 863 O O . PRO A 1 105 ? -33.721 3.038 -45.421 1.00 27.70 104 PRO A O 1
ATOM 867 N N . LEU A 1 106 ? -33.446 5.241 -45.741 1.00 30.19 105 LEU A N 1
ATOM 868 C CA . LEU A 1 106 ? -33.368 5.068 -47.195 1.00 28.66 105 LEU A CA 1
ATOM 869 C C . LEU A 1 106 ? -32.134 4.270 -47.617 1.00 27.54 105 LEU A C 1
ATOM 870 O O . LEU A 1 106 ? -32.243 3.317 -48.395 1.00 32.25 105 LEU A O 1
ATOM 875 N N . THR A 1 107 ? -30.948 4.668 -47.152 1.00 28.38 106 THR A N 1
ATOM 876 C CA . THR A 1 107 ? -29.689 4.145 -47.679 1.00 26.83 106 THR A CA 1
ATOM 877 C C . THR A 1 107 ? -29.107 3.014 -46.846 1.00 35.05 106 THR A C 1
ATOM 878 O O . THR A 1 107 ? -28.180 2.341 -47.311 1.00 36.69 106 THR A O 1
ATOM 882 N N . GLY A 1 108 ? -29.595 2.807 -45.618 1.00 34.90 107 GLY A N 1
ATOM 883 C CA . GLY A 1 108 ? -28.978 1.864 -44.712 1.00 29.64 107 GLY A CA 1
ATOM 884 C C . GLY A 1 108 ? -27.723 2.367 -44.038 1.00 31.63 107 GLY A C 1
ATOM 885 O O . GLY A 1 108 ? -27.305 1.786 -43.028 1.00 33.89 107 GLY A O 1
ATOM 886 N N . LEU A 1 109 ? -27.122 3.444 -44.543 1.00 33.02 108 LEU A N 1
ATOM 887 C CA . LEU A 1 109 ? -25.905 3.990 -43.962 1.00 30.13 108 LEU A CA 1
ATOM 888 C C . LEU A 1 109 ? -26.109 4.432 -42.513 1.00 32.03 108 LEU A C 1
ATOM 889 O O . LEU A 1 109 ? -27.239 4.673 -42.079 1.00 33.74 108 LEU A O 1
ATOM 894 N N . PRO A 1 110 ? -25.067 4.727 -41.842 1.00 31.23 109 PRO A N 1
ATOM 895 C CA . PRO A 1 110 ? -25.134 5.309 -40.574 1.00 28.33 109 PRO A CA 1
ATOM 896 C C . PRO A 1 110 ? -25.644 6.674 -40.635 1.00 30.96 109 PRO A C 1
ATOM 897 O O . PRO A 1 110 ? -25.327 7.324 -41.466 1.00 30.77 109 PRO A O 1
ATOM 901 N N . ASN A 1 111 ? -26.370 7.117 -39.690 1.00 34.07 110 ASN A N 1
ATOM 902 C CA . ASN A 1 111 ? -26.877 8.428 -39.652 1.00 31.39 110 ASN A CA 1
ATOM 903 C C . ASN A 1 111 ? -26.123 9.473 -38.951 1.00 29.87 110 ASN A C 1
ATOM 904 O O . ASN A 1 111 ? -25.121 9.259 -38.688 1.00 31.61 110 ASN A O 1
ATOM 909 N N . ARG A 1 112 ? -26.643 10.637 -38.801 1.00 25.69 111 ARG A N 1
ATOM 910 C CA . ARG A 1 112 ? -25.996 11.692 -38.168 1.00 27.63 111 ARG A CA 1
ATOM 911 C C . ARG A 1 112 ? -25.682 11.469 -36.778 1.00 34.39 111 ARG A C 1
ATOM 912 O O . ARG A 1 112 ? -24.721 11.827 -36.404 1.00 34.97 111 ARG A O 1
ATOM 920 N N . ARG A 1 113 ? -26.526 10.849 -36.018 1.00 34.49 112 ARG A N 1
ATOM 921 C CA . ARG A 1 113 ? -26.299 10.510 -34.703 1.00 36.83 112 ARG A CA 1
ATOM 922 C C . ARG A 1 113 ? -25.214 9.577 -34.588 1.00 36.53 112 ARG A C 1
ATOM 923 O O . ARG A 1 113 ? -24.604 9.690 -33.721 1.00 35.70 112 ARG A O 1
ATOM 931 N N . MET A 1 114 ? -25.067 8.607 -35.432 1.00 33.27 113 MET A N 1
ATOM 932 C CA . MET A 1 114 ? -24.016 7.707 -35.383 1.00 38.74 113 MET A CA 1
ATOM 933 C C . MET A 1 114 ? -22.685 8.267 -35.597 1.00 40.67 113 MET A C 1
ATOM 934 O O . MET A 1 114 ? -21.771 7.833 -35.096 1.00 42.67 113 MET A O 1
ATOM 939 N N . LEU A 1 115 ? -22.623 9.162 -36.491 1.00 36.50 114 LEU A N 1
ATOM 940 C CA . LEU A 1 115 ? -21.512 9.839 -36.856 1.00 39.36 114 LEU A CA 1
ATOM 941 C C . LEU A 1 115 ? -20.991 10.722 -35.920 1.00 39.99 114 LEU A C 1
ATOM 942 O O . LEU A 1 115 ? -19.925 10.802 -35.794 1.00 39.56 114 LEU A O 1
ATOM 947 N N . LEU A 1 116 ? -21.806 11.432 -35.280 1.00 36.34 115 LEU A N 1
ATOM 948 C CA . LEU A 1 116 ? -21.495 12.296 -34.259 1.00 40.22 115 LEU A CA 1
ATOM 949 C C . LEU A 1 116 ? -21.007 11.594 -33.067 1.00 42.96 115 LEU A C 1
ATOM 950 O O . LEU A 1 116 ? -20.369 12.142 -32.325 1.00 44.15 115 LEU A O 1
ATOM 955 N N . GLU A 1 117 ? -21.541 10.484 -32.762 1.00 41.97 116 GLU A N 1
ATOM 956 C CA . GLU A 1 117 ? -21.169 9.701 -31.701 1.00 45.56 116 GLU A CA 1
ATOM 957 C C . GLU A 1 117 ? -19.908 9.123 -31.896 1.00 47.11 116 GLU A C 1
ATOM 958 O O . GLU A 1 117 ? -19.246 9.027 -31.037 1.00 47.48 116 GLU A O 1
ATOM 964 N N . ARG A 1 118 ? -19.592 8.683 -33.054 1.00 45.75 117 ARG A N 1
ATOM 965 C CA . ARG A 1 118 ? -18.340 8.177 -33.380 1.00 44.48 117 ARG A CA 1
ATOM 966 C C . ARG A 1 118 ? -17.341 9.247 -33.531 1.00 47.19 117 ARG A C 1
ATOM 967 O O . ARG A 1 118 ? -16.270 9.091 -33.249 1.00 47.33 117 ARG A O 1
ATOM 975 N N . LEU A 1 119 ? -17.720 10.377 -33.974 1.00 44.05 118 LEU A N 1
ATOM 976 C CA . LEU A 1 119 ? -16.779 11.488 -34.078 1.00 46.14 118 LEU A CA 1
ATOM 977 C C . LEU A 1 119 ? -16.289 11.921 -32.703 1.00 51.68 118 LEU A C 1
ATOM 978 O O . LEU A 1 119 ? -15.098 12.220 -32.525 1.00 51.59 118 LEU A O 1
ATOM 983 N N . ARG A 1 120 ? -17.188 11.946 -31.717 1.00 52.47 119 ARG A N 1
ATOM 984 C CA . ARG A 1 120 ? -16.774 12.210 -30.341 1.00 50.57 119 ARG A CA 1
ATOM 985 C C . ARG A 1 120 ? -15.743 11.184 -29.870 1.00 48.39 119 ARG A C 1
ATOM 986 O O . ARG A 1 120 ? -14.676 11.546 -29.346 1.00 52.25 119 ARG A O 1
ATOM 994 N N . GLU A 1 121 ? -16.024 9.891 -30.068 1.00 50.63 120 GLU A N 1
ATOM 995 C CA . GLU A 1 121 ? -15.078 8.921 -29.513 1.00 55.51 120 GLU A CA 1
ATOM 996 C C . GLU A 1 121 ? -13.764 8.889 -30.298 1.00 57.12 120 GLU A C 1
ATOM 997 O O . GLU A 1 121 ? -12.711 8.579 -29.726 1.00 63.80 120 GLU A O 1
ATOM 1003 N N . GLU A 1 122 ? -13.770 9.277 -31.571 1.00 54.01 121 GLU A N 1
ATOM 1004 C CA . GLU A 1 122 ? -12.495 9.361 -32.276 1.00 53.22 121 GLU A CA 1
ATOM 1005 C C . GLU A 1 122 ? -11.706 10.623 -31.918 1.00 50.39 121 GLU A C 1
ATOM 1006 O O . GLU A 1 122 ? -10.472 10.585 -31.923 1.00 50.31 121 GLU A O 1
ATOM 1012 N N . ASN A 1 123 ? -12.313 11.666 -31.500 1.00 49.16 122 ASN A N 1
ATOM 1013 C CA . ASN A 1 123 ? -11.603 12.764 -31.041 1.00 46.62 122 ASN A CA 1
ATOM 1014 C C . ASN A 1 123 ? -10.972 12.418 -29.827 1.00 57.28 122 ASN A C 1
ATOM 1015 O O . ASN A 1 123 ? -9.986 12.926 -29.630 1.00 60.53 122 ASN A O 1
ATOM 1020 N N . GLU A 1 124 ? -11.609 11.700 -28.921 1.00 57.45 123 GLU A N 1
ATOM 1021 C CA . GLU A 1 124 ? -10.970 11.253 -27.685 1.00 56.93 123 GLU A CA 1
ATOM 1022 C C . GLU A 1 124 ? -9.798 10.305 -27.967 1.00 58.08 123 GLU A C 1
ATOM 1023 O O . GLU A 1 124 ? -8.713 10.456 -27.383 1.00 63.92 123 GLU A O 1
ATOM 1029 N N . ARG A 1 125 ? -9.914 9.432 -28.880 1.00 57.79 124 ARG A N 1
ATOM 1030 C CA . ARG A 1 125 ? -8.865 8.556 -29.196 1.00 60.52 124 ARG A CA 1
ATOM 1031 C C . ARG A 1 125 ? -7.693 9.263 -29.716 1.00 62.90 124 ARG A C 1
ATOM 1032 O O . ARG A 1 125 ? -6.661 8.791 -29.656 1.00 64.55 124 ARG A O 1
ATOM 1040 N N . SER A 1 126 ? -7.887 10.330 -30.409 1.00 63.59 125 SER A N 1
ATOM 1041 C CA . SER A 1 126 ? -6.838 11.141 -30.942 1.00 67.09 125 SER A CA 1
ATOM 1042 C C . SER A 1 126 ? -6.046 11.837 -29.980 1.00 68.35 125 SER A C 1
ATOM 1043 O O . SER A 1 126 ? -4.974 12.173 -30.229 1.00 64.36 125 SER A O 1
ATOM 1046 N N . GLN A 1 127 ? -6.702 12.247 -28.944 1.00 73.76 126 GLN A N 1
ATOM 1047 C CA . GLN A 1 127 ? -6.084 12.851 -27.864 1.00 74.50 126 GLN A CA 1
ATOM 1048 C C . GLN A 1 127 ? -5.125 12.012 -27.127 1.00 68.22 126 GLN A C 1
ATOM 1049 O O . GLN A 1 127 ? -4.066 12.378 -27.024 1.00 65.29 126 GLN A O 1
ATOM 1055 N N . ARG A 1 128 ? -5.509 10.851 -26.681 1.00 64.53 127 ARG A N 1
ATOM 1056 C CA . ARG A 1 128 ? -4.662 9.984 -25.969 1.00 66.80 127 ARG A CA 1
ATOM 1057 C C . ARG A 1 128 ? -3.645 9.271 -26.685 1.00 65.46 127 ARG A C 1
ATOM 1058 O O . ARG A 1 128 ? -2.555 9.340 -26.337 1.00 68.32 127 ARG A O 1
ATOM 1066 N N . HIS A 1 129 ? -4.001 8.638 -27.741 1.00 64.98 128 HIS A N 1
ATOM 1067 C CA . HIS A 1 129 ? -3.069 7.903 -28.514 1.00 66.58 128 HIS A CA 1
ATOM 1068 C C . HIS A 1 129 ? -2.499 8.569 -29.663 1.00 68.12 128 HIS A C 1
ATOM 1069 O O . HIS A 1 129 ? -1.706 8.000 -30.310 1.00 65.28 128 HIS A O 1
ATOM 1076 N N . GLY A 1 130 ? -2.923 9.763 -29.933 1.00 61.99 129 GLY A N 1
ATOM 1077 C CA . GLY A 1 130 ? -2.327 10.517 -30.978 1.00 67.73 129 GLY A CA 1
ATOM 1078 C C . GLY A 1 130 ? -2.566 10.209 -32.415 1.00 69.65 129 GLY A C 1
ATOM 1079 O O . GLY A 1 130 ? -2.066 10.830 -33.237 1.00 66.23 129 GLY A O 1
ATOM 1080 N N . GLN A 1 131 ? -3.485 9.337 -32.652 1.00 72.93 130 GLN A N 1
ATOM 1081 C CA . GLN A 1 131 ? -3.872 8.864 -33.921 1.00 74.61 130 GLN A CA 1
ATOM 1082 C C . GLN A 1 131 ? -5.075 9.652 -34.423 1.00 72.01 130 GLN A C 1
ATOM 1083 O O . GLN A 1 131 ? -6.102 9.608 -33.798 1.00 73.61 130 GLN A O 1
ATOM 1089 N N . SER A 1 132 ? -4.954 10.359 -35.522 1.00 58.33 131 SER A N 1
ATOM 1090 C CA . SER A 1 132 ? -6.027 11.081 -36.014 1.00 58.74 131 SER A CA 1
ATOM 1091 C C . SER A 1 132 ? -6.785 10.440 -37.077 1.00 59.06 131 SER A C 1
ATOM 1092 O O . SER A 1 132 ? -6.532 9.416 -37.481 1.00 56.80 131 SER A O 1
ATOM 1095 N N . TYR A 1 133 ? -7.880 11.035 -37.375 1.00 53.19 132 TYR A N 1
ATOM 1096 C CA . TYR A 1 133 ? -8.749 10.559 -38.440 1.00 47.33 132 TYR A CA 1
ATOM 1097 C C . TYR A 1 133 ? -8.825 11.616 -39.533 1.00 46.06 132 TYR A C 1
ATOM 1098 O O . TYR A 1 133 ? -8.435 12.773 -39.342 1.00 41.06 132 TYR A O 1
ATOM 1107 N N . VAL A 1 134 ? -9.329 11.218 -40.693 1.00 49.14 133 VAL A N 1
ATOM 1108 C CA . VAL A 1 134 ? -9.629 12.216 -41.712 1.00 46.82 133 VAL A CA 1
ATOM 1109 C C . VAL A 1 134 ? -11.130 12.216 -41.968 1.00 35.30 133 VAL A C 1
ATOM 1110 O O . VAL A 1 134 ? -11.836 11.231 -41.738 1.00 37.15 133 VAL A O 1
ATOM 1114 N N . LEU A 1 135 ? -11.610 13.360 -42.421 1.00 38.65 134 LEU A N 1
ATOM 1115 C CA . LEU A 1 135 ? -13.017 13.628 -42.652 1.00 37.88 134 LEU A CA 1
ATOM 1116 C C . LEU A 1 135 ? -13.177 14.048 -44.104 1.00 38.17 134 LEU A C 1
ATOM 1117 O O . LEU A 1 135 ? -12.499 14.976 -44.559 1.00 38.45 134 LEU A O 1
ATOM 1122 N N . ALA A 1 136 ? -14.058 13.374 -44.835 1.00 38.14 135 ALA A N 1
ATOM 1123 C CA . ALA A 1 136 ? -14.376 13.755 -46.210 1.00 33.49 135 ALA A CA 1
ATOM 1124 C C . ALA A 1 136 ? -15.874 14.024 -46.303 1.00 27.39 135 ALA A C 1
ATOM 1125 O O . ALA A 1 136 ? -16.680 13.158 -45.979 1.00 30.73 135 ALA A O 1
ATOM 1127 N N . MET A 1 137 ? -16.254 15.226 -46.701 1.00 28.15 136 MET A N 1
ATOM 1128 C CA . MET A 1 137 ? -17.660 15.582 -46.831 1.00 29.56 136 MET A CA 1
ATOM 1129 C C . MET A 1 137 ? -18.003 15.738 -48.309 1.00 31.96 136 MET A C 1
ATOM 1130 O O . MET A 1 137 ? -17.397 16.541 -49.023 1.00 30.94 136 MET A O 1
ATOM 1135 N N . LEU A 1 138 ? -18.994 14.993 -48.744 1.00 32.82 137 LEU A N 1
ATOM 1136 C CA . LEU A 1 138 ? -19.326 14.791 -50.138 1.00 30.68 137 LEU A CA 1
ATOM 1137 C C . LEU A 1 138 ? -20.731 15.333 -50.368 1.00 30.03 137 LEU A C 1
ATOM 1138 O O . LEU A 1 138 ? -21.621 15.105 -49.557 1.00 33.73 137 LEU A O 1
ATOM 1143 N N . ASP A 1 139 ? -20.923 16.087 -51.447 1.00 34.77 138 ASP A N 1
ATOM 1144 C CA . ASP A 1 139 ? -22.211 16.702 -51.763 1.00 33.92 138 ASP A CA 1
ATOM 1145 C C . ASP A 1 139 ? -22.486 16.475 -53.241 1.00 36.46 138 ASP A C 1
ATOM 1146 O O . ASP A 1 139 ? -21.638 16.792 -54.081 1.00 37.89 138 ASP A O 1
ATOM 1151 N N . VAL A 1 140 ? -23.675 15.953 -53.555 1.00 34.56 139 VAL A N 1
ATOM 1152 C CA . VAL A 1 140 ? -24.001 15.580 -54.928 1.00 33.65 139 VAL A CA 1
ATOM 1153 C C . VAL A 1 140 ? -24.186 16.828 -55.790 1.00 34.55 139 VAL A C 1
ATOM 1154 O O . VAL A 1 140 ? -24.868 17.791 -55.405 1.00 31.30 139 VAL A O 1
ATOM 1158 N N . ASP A 1 141 ? -23.569 16.819 -56.970 1.00 35.52 140 ASP A N 1
ATOM 1159 C CA . ASP A 1 141 ? -23.660 17.951 -57.884 1.00 34.59 140 ASP A CA 1
ATOM 1160 C C . ASP A 1 141 ? -24.944 17.868 -58.703 1.00 34.38 140 ASP A C 1
ATOM 1161 O O . ASP A 1 141 ? -25.248 16.821 -59.284 1.00 34.22 140 ASP A O 1
ATOM 1166 N N . PHE A 1 142 ? -25.698 18.974 -58.737 1.00 33.85 141 PHE A N 1
ATOM 1167 C CA . PHE A 1 142 ? -26.878 19.127 -59.595 1.00 36.11 141 PHE A CA 1
ATOM 1168 C C . PHE A 1 142 ? -27.948 18.072 -59.305 1.00 35.38 141 PHE A C 1
ATOM 1169 O O . PHE A 1 142 ? -28.684 17.652 -60.204 1.00 35.96 141 PHE A O 1
ATOM 1177 N N . PHE A 1 143 ? -28.046 17.636 -58.049 1.00 32.00 142 PHE A N 1
ATOM 1178 C CA . PHE A 1 143 ? -29.048 16.641 -57.686 1.00 30.75 142 PHE A CA 1
ATOM 1179 C C . PHE A 1 143 ? -30.465 17.114 -57.993 1.00 31.61 142 PHE A C 1
ATOM 1180 O O . PHE A 1 143 ? -31.337 16.301 -58.341 1.00 32.98 142 PHE A O 1
ATOM 1188 N N . LYS A 1 144 ? -30.726 18.314 -57.897 1.00 36.83 143 LYS A N 1
ATOM 1189 C CA . LYS A 1 144 ? -31.940 18.829 -58.157 1.00 39.72 143 LYS A CA 1
ATOM 1190 C C . LYS A 1 144 ? -32.346 18.550 -59.572 1.00 37.94 143 LYS A C 1
ATOM 1191 O O . LYS A 1 144 ? -33.438 18.415 -59.754 1.00 33.45 143 LYS A O 1
ATOM 1197 N N . GLN A 1 145 ? -31.456 18.538 -60.560 1.00 32.36 144 GLN A N 1
ATOM 1198 C CA . GLN A 1 145 ? -31.793 18.105 -61.914 1.00 32.72 144 GLN A CA 1
ATOM 1199 C C . GLN A 1 145 ? -32.270 16.660 -61.924 1.00 32.87 144 GLN A C 1
ATOM 1200 O O . GLN A 1 145 ? -33.214 16.315 -62.648 1.00 28.82 144 GLN A O 1
ATOM 1206 N N . VAL A 1 146 ? -31.627 15.798 -61.133 1.00 29.33 145 VAL A N 1
ATOM 1207 C CA . VAL A 1 146 ? -32.102 14.428 -61.038 1.00 25.00 145 VAL A CA 1
ATOM 1208 C C . VAL A 1 146 ? -33.551 14.424 -60.589 1.00 27.25 145 VAL A C 1
ATOM 1209 O O . VAL A 1 146 ? -34.419 13.809 -61.220 1.00 29.79 145 VAL A O 1
ATOM 1213 N N . ASN A 1 147 ? -33.846 15.156 -59.517 1.00 31.43 146 ASN A N 1
ATOM 1214 C CA . ASN A 1 147 ? -35.198 15.097 -58.974 1.00 28.58 146 ASN A CA 1
ATOM 1215 C C . ASN A 1 147 ? -36.208 15.726 -59.922 1.00 29.52 146 ASN A C 1
ATOM 1216 O O . ASN A 1 147 ? -37.336 15.238 -60.054 1.00 31.86 146 ASN A O 1
ATOM 1221 N N . ASP A 1 148 ? -35.813 16.784 -60.618 1.00 29.39 147 ASP A N 1
ATOM 1222 C CA . ASP A 1 148 ? -36.743 17.510 -61.466 1.00 33.64 147 ASP A CA 1
ATOM 1223 C C . ASP A 1 148 ? -37.023 16.765 -62.758 1.00 36.08 147 ASP A C 1
ATOM 1224 O O . ASP A 1 148 ? -38.153 16.811 -63.261 1.00 42.48 147 ASP A O 1
ATOM 1229 N N . THR A 1 149 ? -36.036 16.054 -63.294 1.00 30.89 148 THR A N 1
ATOM 1230 C CA . THR A 1 149 ? -36.234 15.317 -64.532 1.00 29.83 148 THR A CA 1
ATOM 1231 C C . THR A 1 149 ? -36.850 13.938 -64.308 1.00 32.01 148 THR A C 1
ATOM 1232 O O . THR A 1 149 ? -37.689 13.497 -65.102 1.00 33.37 148 THR A O 1
ATOM 1236 N N . TRP A 1 150 ? -36.462 13.224 -63.255 1.00 32.07 149 TRP A N 1
ATOM 1237 C CA . TRP A 1 150 ? -36.910 11.847 -63.112 1.00 32.68 149 TRP A CA 1
ATOM 1238 C C . TRP A 1 150 ? -37.719 11.593 -61.849 1.00 33.20 149 TRP A C 1
ATOM 1239 O O . TRP A 1 150 ? -38.140 10.453 -61.622 1.00 31.73 149 TRP A O 1
ATOM 1250 N N . GLY A 1 151 ? -37.953 12.607 -61.028 1.00 31.35 150 GLY A N 1
ATOM 1251 C CA . GLY A 1 151 ? -38.714 12.420 -59.813 1.00 37.76 150 GLY A CA 1
ATOM 1252 C C . GLY A 1 151 ? -37.844 12.125 -58.601 1.00 32.73 150 GLY A C 1
ATOM 1253 O O . GLY A 1 151 ? -36.691 11.712 -58.702 1.00 30.05 150 GLY A O 1
ATOM 1254 N N . HIS A 1 152 ? -38.436 12.336 -57.426 1.00 33.52 151 HIS A N 1
ATOM 1255 C CA . HIS A 1 152 ? -37.697 12.140 -56.190 1.00 31.57 151 HIS A CA 1
ATOM 1256 C C . HIS A 1 152 ? -37.435 10.660 -55.917 1.00 31.99 151 HIS A C 1
ATOM 1257 O O . HIS A 1 152 ? -36.439 10.323 -55.274 1.00 30.52 151 HIS A O 1
ATOM 1264 N N . ASP A 1 153 ? -38.291 9.760 -56.416 1.00 34.06 152 ASP A N 1
ATOM 1265 C CA . ASP A 1 153 ? -38.029 8.331 -56.257 1.00 30.63 152 ASP A CA 1
ATOM 1266 C C . ASP A 1 153 ? -36.778 7.920 -57.038 1.00 31.98 152 ASP A C 1
ATOM 1267 O O . ASP A 1 153 ? -35.976 7.093 -56.572 1.00 30.94 152 ASP A O 1
ATOM 1272 N N . SER A 1 154 ? -36.570 8.537 -58.205 1.00 29.15 153 SER A N 1
ATOM 1273 C CA . SER A 1 154 ? -35.357 8.304 -58.975 1.00 28.78 153 SER A CA 1
ATOM 1274 C C . SER A 1 154 ? -34.126 8.831 -58.247 1.00 30.61 153 SER A C 1
ATOM 1275 O O . SER A 1 154 ? -33.105 8.136 -58.157 1.00 31.55 153 SER A O 1
ATOM 1278 N N . GLY A 1 155 ? -34.182 10.071 -57.756 1.00 27.16 154 GLY A N 1
ATOM 1279 C CA . GLY A 1 155 ? -33.097 10.563 -56.931 1.00 27.40 154 GLY A CA 1
ATOM 1280 C C . GLY A 1 155 ? -32.814 9.671 -55.734 1.00 29.96 154 GLY A C 1
ATOM 1281 O O . GLY A 1 155 ? -31.660 9.521 -55.326 1.00 32.00 154 GLY A O 1
ATOM 1282 N N . ASP A 1 156 ? -33.854 9.064 -55.157 1.00 26.65 155 ASP A N 1
ATOM 1283 C CA . ASP A 1 156 ? -33.656 8.199 -53.998 1.00 25.96 155 ASP A CA 1
ATOM 1284 C C . ASP A 1 156 ? -32.886 6.950 -54.397 1.00 25.95 155 ASP A C 1
ATOM 1285 O O . ASP A 1 156 ? -31.954 6.522 -53.697 1.00 23.54 155 ASP A O 1
ATOM 1290 N N . ARG A 1 157 ? -33.277 6.345 -55.519 1.00 30.85 156 ARG A N 1
ATOM 1291 C CA . ARG A 1 157 ? -32.497 5.240 -56.060 1.00 30.05 156 ARG A CA 1
ATOM 1292 C C . ARG A 1 157 ? -31.058 5.659 -56.292 1.00 27.86 156 ARG A C 1
ATOM 1293 O O . ARG A 1 157 ? -30.123 4.918 -55.963 1.00 31.38 156 ARG A O 1
ATOM 1301 N N . VAL A 1 158 ? -30.864 6.865 -56.824 1.00 26.14 157 VAL A N 1
ATOM 1302 C CA . VAL A 1 158 ? -29.518 7.368 -57.068 1.00 29.85 157 VAL A CA 1
ATOM 1303 C C . VAL A 1 158 ? -28.724 7.423 -55.768 1.00 28.35 157 VAL A C 1
ATOM 1304 O O . VAL A 1 158 ? -27.566 6.994 -55.710 1.00 26.10 157 VAL A O 1
ATOM 1308 N N . LEU A 1 159 ? -29.333 7.949 -54.711 1.00 28.43 158 LEU A N 1
ATOM 1309 C CA . LEU A 1 159 ? -28.649 8.043 -53.426 1.00 27.92 158 LEU A CA 1
ATOM 1310 C C . LEU A 1 159 ? -28.326 6.665 -52.863 1.00 28.73 158 LEU A C 1
ATOM 1311 O O . LEU A 1 159 ? -27.250 6.465 -52.283 1.00 32.15 158 LEU A O 1
ATOM 1316 N N . VAL A 1 160 ? -29.239 5.700 -53.018 1.00 30.95 159 VAL A N 1
ATOM 1317 C CA . VAL A 1 160 ? -28.930 4.338 -52.577 1.00 29.23 159 VAL A CA 1
ATOM 1318 C C . VAL A 1 160 ? -27.713 3.815 -53.325 1.00 27.65 159 VAL A C 1
ATOM 1319 O O . VAL A 1 160 ? -26.806 3.221 -52.736 1.00 30.88 159 VAL A O 1
ATOM 1323 N N . GLU A 1 161 ? -27.664 4.038 -54.632 1.00 28.75 160 GLU A N 1
ATOM 1324 C CA . GLU A 1 161 ? -26.554 3.502 -55.415 1.00 35.00 160 GLU A CA 1
ATOM 1325 C C . GLU A 1 161 ? -25.240 4.185 -55.060 1.00 36.72 160 GLU A C 1
ATOM 1326 O O . GLU A 1 161 ? -24.174 3.548 -55.046 1.00 32.32 160 GLU A O 1
ATOM 1332 N N . ILE A 1 162 ? -25.295 5.490 -54.795 1.00 32.27 161 ILE A N 1
ATOM 1333 C CA . ILE A 1 162 ? -24.113 6.191 -54.321 1.00 29.65 161 ILE A CA 1
ATOM 1334 C C . ILE A 1 162 ? -23.639 5.571 -53.018 1.00 38.30 161 ILE A C 1
ATOM 1335 O O . ILE A 1 162 ? -22.437 5.330 -52.829 1.00 38.12 161 ILE A O 1
ATOM 1340 N N . ALA A 1 163 ? -24.579 5.269 -52.114 1.00 34.16 162 ALA A N 1
ATOM 1341 C CA . ALA A 1 163 ? -24.211 4.678 -50.832 1.00 32.67 162 ALA A CA 1
ATOM 1342 C C . ALA A 1 163 ? -23.531 3.328 -51.028 1.00 34.32 162 ALA A C 1
ATOM 1343 O O . ALA A 1 163 ? -22.482 3.051 -50.430 1.00 36.55 162 ALA A O 1
ATOM 1345 N N . ARG A 1 164 ? -24.129 2.470 -51.859 1.00 37.07 163 ARG A N 1
ATOM 1346 C CA . ARG A 1 164 ? -23.534 1.163 -52.125 1.00 36.11 163 ARG A CA 1
ATOM 1347 C C . ARG A 1 164 ? -22.126 1.326 -52.673 1.00 34.19 163 ARG A C 1
ATOM 1348 O O . ARG A 1 164 ? -21.178 0.680 -52.201 1.00 35.17 163 ARG A O 1
ATOM 1356 N N . ALA A 1 165 ? -21.969 2.227 -53.647 1.00 40.83 164 ALA A N 1
ATOM 1357 C CA . ALA A 1 165 ? -20.686 2.381 -54.317 1.00 40.98 164 ALA A CA 1
ATOM 1358 C C . ALA A 1 165 ? -19.623 2.863 -53.352 1.00 38.72 164 ALA A C 1
ATOM 1359 O O . ALA A 1 165 ? -18.498 2.348 -53.356 1.00 43.79 164 ALA A O 1
ATOM 1361 N N . MET A 1 166 ? -19.956 3.847 -52.515 1.00 37.68 165 MET A N 1
ATOM 1362 C CA . MET A 1 166 ? -18.959 4.370 -51.588 1.00 36.28 165 MET A CA 1
ATOM 1363 C C . MET A 1 166 ? -18.573 3.320 -50.559 1.00 39.03 165 MET A C 1
ATOM 1364 O O . MET A 1 166 ? -17.380 3.109 -50.304 1.00 41.10 165 MET A O 1
ATOM 1369 N N . GLU A 1 167 ? -19.559 2.617 -49.991 1.00 37.36 166 GLU A N 1
ATOM 1370 C CA . GLU A 1 167 ? -19.239 1.576 -49.022 1.00 40.55 166 GLU A CA 1
ATOM 1371 C C . GLU A 1 167 ? -18.371 0.479 -49.627 1.00 43.50 166 GLU A C 1
ATOM 1372 O O . GLU A 1 167 ? -17.571 -0.135 -48.915 1.00 48.46 166 GLU A O 1
ATOM 1378 N N . SER A 1 168 ? -18.500 0.222 -50.929 1.00 41.54 167 SER A N 1
ATOM 1379 C CA . SER A 1 168 ? -17.705 -0.846 -51.526 1.00 43.48 167 SER A CA 1
ATOM 1380 C C . SER A 1 168 ? -16.219 -0.513 -51.662 1.00 44.72 167 SER A C 1
ATOM 1381 O O . SER A 1 168 ? -15.411 -1.436 -51.776 1.00 50.38 167 SER A O 1
ATOM 1384 N N . GLU A 1 169 ? -15.834 0.761 -51.683 1.00 42.55 168 GLU A N 1
ATOM 1385 C CA . GLU A 1 169 ? -14.428 1.135 -51.809 1.00 44.74 168 GLU A CA 1
ATOM 1386 C C . GLU A 1 169 ? -13.795 1.545 -50.490 1.00 48.75 168 GLU A C 1
ATOM 1387 O O . GLU A 1 169 ? -12.666 2.042 -50.498 1.00 48.92 168 GLU A O 1
ATOM 1393 N N . LEU A 1 170 ? -14.497 1.400 -49.373 1.00 45.66 169 LEU A N 1
ATOM 1394 C CA . LEU A 1 170 ? -13.983 1.802 -48.072 1.00 47.03 169 LEU A CA 1
ATOM 1395 C C . LEU A 1 170 ? -13.395 0.607 -47.321 1.00 55.43 169 LEU A C 1
ATOM 1396 O O . LEU A 1 170 ? -13.811 -0.542 -47.518 1.00 54.11 169 LEU A O 1
ATOM 1401 N N . ARG A 1 171 ? -12.412 0.887 -46.459 1.00 48.35 170 ARG A N 1
ATOM 1402 C CA . ARG A 1 171 ? -11.855 -0.160 -45.617 1.00 47.63 170 ARG A CA 1
ATOM 1403 C C . ARG A 1 171 ? -12.861 -0.516 -44.522 1.00 52.67 170 ARG A C 1
ATOM 1404 O O . ARG A 1 171 ? -13.874 0.162 -44.335 1.00 53.32 170 ARG A O 1
ATOM 1412 N N . GLU A 1 172 ? -12.587 -1.602 -43.796 1.00 55.91 171 GLU A N 1
ATOM 1413 C CA . GLU A 1 172 ? -13.653 -2.195 -42.995 1.00 54.18 171 GLU A CA 1
ATOM 1414 C C . GLU A 1 172 ? -14.009 -1.343 -41.782 1.00 55.04 171 GLU A C 1
ATOM 1415 O O . GLU A 1 172 ? -15.155 -1.383 -41.326 1.00 62.23 171 GLU A O 1
ATOM 1421 N N . TYR A 1 173 ? -13.078 -0.540 -41.270 1.00 51.08 172 TYR A N 1
ATOM 1422 C CA . TYR A 1 173 ? -13.378 0.300 -40.116 1.00 54.08 172 TYR A CA 1
ATOM 1423 C C . TYR A 1 173 ? -13.707 1.738 -40.490 1.00 51.42 172 TYR A C 1
ATOM 1424 O O . TYR A 1 173 ? -14.093 2.519 -39.613 1.00 51.87 172 TYR A O 1
ATOM 1433 N N . ASP A 1 174 ? -13.562 2.104 -41.759 1.00 49.35 173 ASP A N 1
ATOM 1434 C CA . ASP A 1 174 ? -14.070 3.380 -42.227 1.00 47.82 173 ASP A CA 1
ATOM 1435 C C . ASP A 1 174 ? -15.590 3.435 -42.113 1.00 44.55 173 ASP A C 1
ATOM 1436 O O . ASP A 1 174 ? -16.289 2.416 -42.085 1.00 46.10 173 ASP A O 1
ATOM 1441 N N . LEU A 1 175 ? -16.102 4.654 -42.078 1.00 40.03 174 LEU A N 1
ATOM 1442 C CA . LEU A 1 175 ? -17.501 4.904 -41.768 1.00 37.06 174 LEU A CA 1
ATOM 1443 C C . LEU A 1 175 ? -18.066 5.863 -42.798 1.00 40.14 174 LEU A C 1
ATOM 1444 O O . LEU A 1 175 ? -17.582 6.991 -42.924 1.00 45.39 174 LEU A O 1
ATOM 1449 N N . CYS A 1 176 ? -19.084 5.439 -43.528 1.00 39.72 175 CYS A N 1
ATOM 1450 C CA . CYS A 1 176 ? -19.746 6.322 -44.481 1.00 39.44 175 CYS A CA 1
ATOM 1451 C C . CYS A 1 176 ? -21.156 6.622 -43.993 1.00 39.09 175 CYS A C 1
ATOM 1452 O O . CYS A 1 176 ? -22.003 5.725 -43.966 1.00 43.50 175 CYS A O 1
ATOM 1455 N N . GLY A 1 177 ? -21.422 7.877 -43.645 1.00 33.93 176 GLY A N 1
ATOM 1456 C CA . GLY A 1 177 ? -22.698 8.261 -43.081 1.00 29.33 176 GLY A CA 1
ATOM 1457 C C . GLY A 1 177 ? -23.478 9.206 -43.972 1.00 34.92 176 GLY A C 1
ATOM 1458 O O . GLY A 1 177 ? -22.905 10.011 -44.715 1.00 33.00 176 GLY A O 1
ATOM 1459 N N . ARG A 1 178 ? -24.805 9.091 -43.898 1.00 35.50 177 ARG A N 1
ATOM 1460 C CA . ARG A 1 178 ? -25.703 10.054 -44.516 1.00 28.42 177 ARG A CA 1
ATOM 1461 C C . ARG A 1 178 ? -25.746 11.314 -43.655 1.00 27.97 177 ARG A C 1
ATOM 1462 O O . ARG A 1 178 ? -26.150 11.266 -42.493 1.00 24.78 177 ARG A O 1
ATOM 1470 N N . TRP A 1 179 ? -25.308 12.436 -44.213 1.00 30.33 178 TRP A N 1
ATOM 1471 C CA . TRP A 1 179 ? -25.132 13.651 -43.429 1.00 28.21 178 TRP A CA 1
ATOM 1472 C C . TRP A 1 179 ? -26.249 14.655 -43.662 1.00 27.64 178 TRP A C 1
ATOM 1473 O O . TRP A 1 179 ? -26.477 15.520 -42.811 1.00 27.40 178 TRP A O 1
ATOM 1484 N N . GLY A 1 180 ? -26.946 14.538 -44.783 1.00 29.38 179 GLY A N 1
ATOM 1485 C CA . GLY A 1 180 ? -27.961 15.477 -45.197 1.00 28.69 179 GLY A CA 1
ATOM 1486 C C . GLY A 1 180 ? -28.769 14.872 -46.326 1.00 29.24 179 GLY A C 1
ATOM 1487 O O . GLY A 1 180 ? -28.637 13.690 -46.646 1.00 28.07 179 GLY A O 1
ATOM 1488 N N . GLY A 1 181 ? -29.624 15.693 -46.923 1.00 29.44 180 GLY A N 1
ATOM 1489 C CA . GLY A 1 181 ? -30.438 15.199 -48.018 1.00 32.43 180 GLY A CA 1
ATOM 1490 C C . GLY A 1 181 ? -29.613 14.513 -49.089 1.00 35.03 180 GLY A C 1
ATOM 1491 O O . GLY A 1 181 ? -29.938 13.410 -49.536 1.00 32.71 180 GLY A O 1
ATOM 1492 N N . GLU A 1 182 ? -28.523 15.153 -49.504 1.00 37.03 181 GLU A N 1
ATOM 1493 C CA . GLU A 1 182 ? -27.647 14.636 -50.545 1.00 35.69 181 GLU A CA 1
ATOM 1494 C C . GLU A 1 182 ? -26.195 14.910 -50.170 1.00 32.99 181 GLU A C 1
ATOM 1495 O O . GLU A 1 182 ? -25.357 15.231 -51.018 1.00 30.95 181 GLU A O 1
ATOM 1501 N N . GLU A 1 183 ? -25.891 14.808 -48.881 1.00 31.67 182 GLU A N 1
ATOM 1502 C CA . GLU A 1 183 ? -24.538 14.953 -48.369 1.00 31.03 182 GLU A CA 1
ATOM 1503 C C . GLU A 1 183 ? -24.160 13.690 -47.609 1.00 29.93 182 GLU A C 1
ATOM 1504 O O . GLU A 1 183 ? -25.007 13.069 -46.950 1.00 34.01 182 GLU A O 1
ATOM 1510 N N . PHE A 1 184 ? -22.887 13.320 -47.697 1.00 24.42 183 PHE A N 1
ATOM 1511 C CA . PHE A 1 184 ? -22.356 12.153 -47.015 1.00 29.88 183 PHE A CA 1
ATOM 1512 C C . PHE A 1 184 ? -21.075 12.542 -46.291 1.00 31.85 183 PHE A C 1
ATOM 1513 O O . PHE A 1 184 ? -20.287 13.351 -46.785 1.00 30.14 183 PHE A O 1
ATOM 1521 N N . LEU A 1 185 ? -20.864 11.960 -45.124 1.00 30.08 184 LEU A N 1
ATOM 1522 C CA . LEU A 1 185 ? -19.669 12.210 -44.337 1.00 30.51 184 LEU A CA 1
ATOM 1523 C C . LEU A 1 185 ? -18.893 10.910 -44.233 1.00 33.81 184 LEU A C 1
ATOM 1524 O O . LEU A 1 185 ? -19.402 9.916 -43.702 1.00 35.56 184 LEU A O 1
ATOM 1529 N N . LEU A 1 186 ? -17.684 10.909 -44.770 1.00 31.97 185 LEU A N 1
ATOM 1530 C CA . LEU A 1 186 ? -16.754 9.801 -44.649 1.00 33.88 185 LEU A CA 1
ATOM 1531 C C . LEU A 1 186 ? -15.853 10.084 -43.450 1.00 35.31 185 LEU A C 1
ATOM 1532 O O . LEU A 1 186 ? -15.252 11.161 -43.365 1.00 33.61 185 LEU A O 1
ATOM 1537 N N . LEU A 1 187 ? -15.788 9.143 -42.517 1.00 34.47 186 LEU A N 1
ATOM 1538 C CA . LEU A 1 187 ? -14.828 9.174 -41.427 1.00 38.81 186 LEU A CA 1
ATOM 1539 C C . LEU A 1 187 ? -13.829 8.042 -41.629 1.00 41.18 186 LEU A C 1
ATOM 1540 O O . LEU A 1 187 ? -14.200 6.856 -41.624 1.00 38.24 186 LEU A O 1
ATOM 1545 N N . LEU A 1 188 ? -12.566 8.401 -41.833 1.00 41.44 187 LEU A N 1
ATOM 1546 C CA . LEU A 1 188 ? -11.525 7.384 -41.888 1.00 49.38 187 LEU A CA 1
ATOM 1547 C C . LEU A 1 188 ? -10.745 7.435 -40.585 1.00 46.70 187 LEU A C 1
ATOM 1548 O O . LEU A 1 188 ? -9.919 8.345 -40.384 1.00 45.40 187 LEU A O 1
ATOM 1553 N N . PRO A 1 189 ? -10.977 6.502 -39.672 1.00 48.73 188 PRO A N 1
ATOM 1554 C CA . PRO A 1 189 ? -10.311 6.555 -38.373 1.00 50.70 188 PRO A CA 1
ATOM 1555 C C . PRO A 1 189 ? -8.885 6.052 -38.476 1.00 55.07 188 PRO A C 1
ATOM 1556 O O . PRO A 1 189 ? -8.551 5.217 -39.322 1.00 50.34 188 PRO A O 1
ATOM 1560 N N . GLN A 1 190 ? -8.043 6.584 -37.591 1.00 58.40 189 GLN A N 1
ATOM 1561 C CA . GLN A 1 190 ? -6.632 6.219 -37.538 1.00 59.76 189 GLN A CA 1
ATOM 1562 C C . GLN A 1 190 ? -6.016 6.242 -38.929 1.00 52.59 189 GLN A C 1
ATOM 1563 O O . GLN A 1 190 ? -5.401 5.277 -39.384 1.00 56.59 189 GLN A O 1
ATOM 1569 N N . THR A 1 191 ? -6.214 7.359 -39.614 1.00 49.39 190 THR A N 1
ATOM 1570 C CA . THR A 1 191 ? -5.746 7.533 -40.978 1.00 54.44 190 THR A CA 1
ATOM 1571 C C . THR A 1 191 ? -5.214 8.947 -41.119 1.00 45.66 190 THR A C 1
ATOM 1572 O O . THR A 1 191 ? -5.763 9.886 -40.536 1.00 41.02 190 THR A O 1
ATOM 1576 N N . ARG A 1 192 ? -4.112 9.078 -41.841 1.00 55.73 191 ARG A N 1
ATOM 1577 C CA . ARG A 1 192 ? -3.587 10.382 -42.209 1.00 61.43 191 ARG A CA 1
ATOM 1578 C C . ARG A 1 192 ? -3.848 10.682 -43.688 1.00 59.15 191 ARG A C 1
ATOM 1579 O O . ARG A 1 192 ? -3.997 9.779 -44.522 1.00 54.51 191 ARG A O 1
ATOM 1587 N N . LEU A 1 193 ? -3.880 11.986 -43.998 1.00 55.06 192 LEU A N 1
ATOM 1588 C CA . LEU A 1 193 ? -4.221 12.486 -45.333 1.00 48.17 192 LEU A CA 1
ATOM 1589 C C . LEU A 1 193 ? -3.564 11.686 -46.447 1.00 53.93 192 LEU A C 1
ATOM 1590 O O . LEU A 1 193 ? -4.218 11.293 -47.421 1.00 53.59 192 LEU A O 1
ATOM 1595 N N . GLN A 1 194 ? -2.263 11.427 -46.302 1.00 59.33 193 GLN A N 1
ATOM 1596 C CA . GLN A 1 194 ? -1.512 10.730 -47.338 1.00 55.49 193 GLN A CA 1
ATOM 1597 C C . GLN A 1 194 ? -2.087 9.343 -47.609 1.00 52.52 193 GLN A C 1
ATOM 1598 O O . GLN A 1 194 ? -2.196 8.929 -48.767 1.00 55.78 193 GLN A O 1
ATOM 1604 N N . ASP A 1 195 ? -2.500 8.653 -46.615 1.00 54.87 194 ASP A N 1
ATOM 1605 C CA . ASP A 1 195 ? -3.141 7.415 -46.771 1.00 57.39 194 ASP A CA 1
ATOM 1606 C C . ASP A 1 195 ? -4.597 7.550 -47.195 1.00 57.11 194 ASP A C 1
ATOM 1607 O O . ASP A 1 195 ? -5.125 6.650 -47.704 1.00 54.67 194 ASP A O 1
ATOM 1612 N N . ALA A 1 196 ? -5.224 8.684 -46.965 1.00 56.26 195 ALA A N 1
ATOM 1613 C CA . ALA A 1 196 ? -6.615 8.906 -47.340 1.00 52.74 195 ALA A CA 1
ATOM 1614 C C . ALA A 1 196 ? -6.764 9.151 -48.841 1.00 55.22 195 ALA A C 1
ATOM 1615 O O . ALA A 1 196 ? -7.717 8.653 -49.461 1.00 50.57 195 ALA A O 1
ATOM 1617 N N . GLY A 1 197 ? -5.831 9.907 -49.428 1.00 51.10 196 GLY A N 1
ATOM 1618 C CA . GLY A 1 197 ? -5.835 10.234 -50.834 1.00 46.71 196 GLY A CA 1
ATOM 1619 C C . GLY A 1 197 ? -6.273 9.102 -51.739 1.00 45.31 196 GLY A C 1
ATOM 1620 O O . GLY A 1 197 ? -7.273 9.217 -52.449 1.00 47.20 196 GLY A O 1
ATOM 1621 N N . PRO A 1 198 ? -5.537 7.980 -51.730 1.00 50.88 197 PRO A N 1
ATOM 1622 C CA . PRO A 1 198 ? -5.932 6.847 -52.594 1.00 49.03 197 PRO A CA 1
ATOM 1623 C C . PRO A 1 198 ? -7.335 6.316 -52.334 1.00 50.23 197 PRO A C 1
ATOM 1624 O O . PRO A 1 198 ? -8.099 6.109 -53.293 1.00 62.21 197 PRO A O 1
ATOM 1628 N N . VAL A 1 199 ? -7.695 6.063 -51.072 1.00 48.92 198 VAL A N 1
ATOM 1629 C CA . VAL A 1 199 ? -9.040 5.572 -50.772 1.00 48.10 198 VAL A CA 1
ATOM 1630 C C . VAL A 1 199 ? -10.087 6.555 -51.286 1.00 43.60 198 VAL A C 1
ATOM 1631 O O . VAL A 1 199 ? -11.048 6.164 -51.956 1.00 45.63 198 VAL A O 1
ATOM 1635 N N . LEU A 1 200 ? -9.912 7.845 -50.983 1.00 40.04 199 LEU A N 1
ATOM 1636 C CA . LEU A 1 200 ? -10.862 8.855 -51.435 1.00 40.48 199 LEU A CA 1
ATOM 1637 C C . LEU A 1 200 ? -10.971 8.880 -52.958 1.00 46.81 199 LEU A C 1
ATOM 1638 O O . LEU A 1 200 ? -12.074 9.004 -53.508 1.00 42.86 199 LEU A O 1
ATOM 1643 N N . GLU A 1 201 ? -9.843 8.766 -53.663 1.00 48.14 200 GLU A N 1
ATOM 1644 C CA . GLU A 1 201 ? -9.921 8.776 -55.119 1.00 47.49 200 GLU A CA 1
ATOM 1645 C C . GLU A 1 201 ? -10.650 7.546 -55.640 1.00 43.40 200 GLU A C 1
ATOM 1646 O O . GLU A 1 201 ? -11.344 7.623 -56.657 1.00 40.70 200 GLU A O 1
ATOM 1652 N N . ARG A 1 202 ? -10.539 6.416 -54.942 1.00 43.35 201 ARG A N 1
ATOM 1653 C CA . ARG A 1 202 ? -11.295 5.238 -55.362 1.00 43.22 201 ARG A CA 1
ATOM 1654 C C . ARG A 1 202 ? -12.786 5.409 -55.093 1.00 44.24 201 ARG A C 1
ATOM 1655 O O . ARG A 1 202 ? -13.622 4.948 -55.872 1.00 44.35 201 ARG A O 1
ATOM 1663 N N . VAL A 1 203 ? -13.129 6.074 -53.992 1.00 42.74 202 VAL A N 1
ATOM 1664 C CA . VAL A 1 203 ? -14.519 6.403 -53.704 1.00 38.36 202 VAL A CA 1
ATOM 1665 C C . VAL A 1 203 ? -15.098 7.294 -54.794 1.00 41.72 202 VAL A C 1
ATOM 1666 O O . VAL A 1 203 ? -16.237 7.094 -55.256 1.00 40.85 202 VAL A O 1
ATOM 1670 N N . ARG A 1 204 ? -14.324 8.292 -55.226 1.00 40.43 203 ARG A N 1
ATOM 1671 C CA . ARG A 1 204 ? -14.830 9.190 -56.252 1.00 36.64 203 ARG A CA 1
ATOM 1672 C C . ARG A 1 204 ? -14.911 8.503 -57.600 1.00 39.56 203 ARG A C 1
ATOM 1673 O O . ARG A 1 204 ? -15.849 8.759 -58.353 1.00 43.67 203 ARG A O 1
ATOM 1681 N N . ASP A 1 205 ? -13.970 7.618 -57.925 1.00 41.48 204 ASP A N 1
ATOM 1682 C CA . ASP A 1 205 ? -14.144 6.798 -59.120 1.00 40.40 204 ASP A CA 1
ATOM 1683 C C . ASP A 1 205 ? -15.421 5.980 -59.008 1.00 41.58 204 ASP A C 1
ATOM 1684 O O . ASP A 1 205 ? -16.200 5.882 -59.963 1.00 42.33 204 ASP A O 1
ATOM 1689 N N . SER A 1 206 ? -15.651 5.385 -57.838 1.00 40.28 205 SER A N 1
ATOM 1690 C CA . SER A 1 206 ? -16.837 4.571 -57.636 1.00 36.13 205 SER A CA 1
ATOM 1691 C C . SER A 1 206 ? -18.092 5.355 -57.984 1.00 41.35 205 SER A C 1
ATOM 1692 O O . SER A 1 206 ? -18.921 4.900 -58.786 1.00 36.72 205 SER A O 1
ATOM 1695 N N . VAL A 1 207 ? -18.225 6.560 -57.413 1.00 38.52 206 VAL A N 1
ATOM 1696 C CA . VAL A 1 207 ? -19.400 7.387 -57.684 1.00 36.68 206 VAL A CA 1
ATOM 1697 C C . VAL A 1 207 ? -19.449 7.781 -59.156 1.00 36.79 206 VAL A C 1
ATOM 1698 O O . VAL A 1 207 ? -20.494 7.674 -59.809 1.00 38.02 206 VAL A O 1
ATOM 1702 N N . ARG A 1 208 ? -18.315 8.204 -59.712 1.00 41.40 207 ARG A N 1
ATOM 1703 C CA . ARG A 1 208 ? -18.296 8.685 -61.088 1.00 37.75 207 ARG A CA 1
ATOM 1704 C C . ARG A 1 208 ? -18.792 7.619 -62.067 1.00 36.95 207 ARG A C 1
ATOM 1705 O O . ARG A 1 208 ? -19.601 7.911 -62.952 1.00 37.05 207 ARG A O 1
ATOM 1713 N N . THR A 1 209 ? -18.355 6.378 -61.909 1.00 30.57 208 THR A N 1
ATOM 1714 C CA . THR A 1 209 ? -18.673 5.373 -62.917 1.00 36.75 208 THR A CA 1
ATOM 1715 C C . THR A 1 209 ? -20.044 4.741 -62.715 1.00 36.50 208 THR A C 1
ATOM 1716 O O . THR A 1 209 ? -20.430 3.854 -63.484 1.00 38.64 208 THR A O 1
ATOM 1720 N N . LEU A 1 210 ? -20.769 5.166 -61.693 1.00 37.31 209 LEU A N 1
ATOM 1721 C CA . LEU A 1 210 ? -22.113 4.673 -61.453 1.00 33.10 209 LEU A CA 1
ATOM 1722 C C . LEU A 1 210 ? -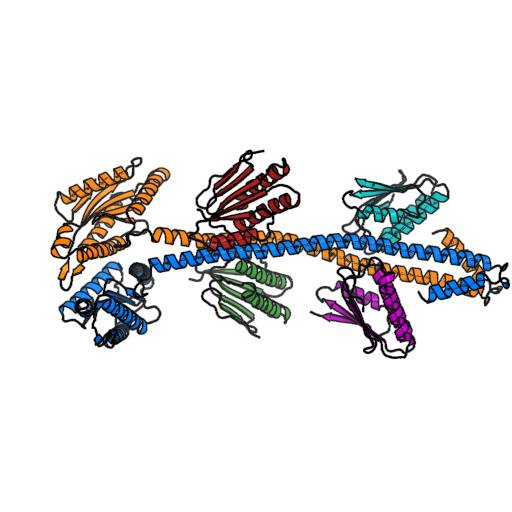23.037 5.022 -62.614 1.00 33.08 209 LEU A C 1
ATOM 1723 O O . LEU A 1 210 ? -22.975 6.121 -63.177 1.00 31.17 209 LEU A O 1
ATOM 1728 N N . ALA A 1 211 ? -23.923 4.092 -62.952 1.00 30.24 210 ALA A N 1
ATOM 1729 C CA . ALA A 1 211 ? -24.947 4.347 -63.957 1.00 30.79 210 ALA A CA 1
ATOM 1730 C C . ALA A 1 211 ? -26.237 3.769 -63.391 1.00 30.38 210 ALA A C 1
ATOM 1731 O O . ALA A 1 211 ? -26.417 2.548 -63.374 1.00 33.33 210 ALA A O 1
ATOM 1733 N N . VAL A 1 212 ? -27.128 4.641 -62.926 1.00 30.77 211 VAL A N 1
ATOM 1734 C CA . VAL A 1 212 ? -28.390 4.208 -62.336 1.00 27.33 211 VAL A CA 1
ATOM 1735 C C . VAL A 1 212 ? -29.451 4.187 -63.433 1.00 23.71 211 VAL A C 1
ATOM 1736 O O . VAL A 1 212 ? -29.760 5.219 -64.027 1.00 25.68 211 VAL A O 1
ATOM 1740 N N . ARG A 1 213 ? -30.005 3.020 -63.722 1.00 21.76 212 ARG A N 1
ATOM 1741 C CA . ARG A 1 213 ? -31.006 2.934 -64.773 1.00 21.78 212 ARG A CA 1
ATOM 1742 C C . ARG A 1 213 ? -32.354 3.400 -64.256 1.00 26.03 212 ARG A C 1
ATOM 1743 O O . ARG A 1 213 ? -32.821 2.927 -63.219 1.00 30.55 212 ARG A O 1
ATOM 1751 N N . VAL A 1 214 ? -32.960 4.352 -64.963 1.00 24.77 213 VAL A N 1
ATOM 1752 C CA . VAL A 1 214 ? -34.334 4.767 -64.758 1.00 20.67 213 VAL A CA 1
ATOM 1753 C C . VAL A 1 214 ? -35.008 4.634 -66.103 1.00 21.65 213 VAL A C 1
ATOM 1754 O O . VAL A 1 214 ? -34.771 5.449 -67.004 1.00 25.86 213 VAL A O 1
ATOM 1758 N N . GLY A 1 215 ? -35.860 3.634 -66.232 1.00 23.61 214 GLY A N 1
ATOM 1759 C CA . GLY A 1 215 ? -36.480 3.298 -67.484 1.00 18.71 214 GLY A CA 1
ATOM 1760 C C . GLY A 1 215 ? -35.518 3.351 -68.649 1.00 19.70 214 GLY A C 1
ATOM 1761 O O . GLY A 1 215 ? -34.558 2.589 -68.769 1.00 23.37 214 GLY A O 1
ATOM 1762 N N . THR A 1 216 ? -35.761 4.315 -69.490 1.00 18.39 215 THR A N 1
ATOM 1763 C CA . THR A 1 216 ? -35.137 4.414 -70.774 1.00 15.77 215 THR A CA 1
ATOM 1764 C C . THR A 1 216 ? -33.816 5.180 -70.733 1.00 22.07 215 THR A C 1
ATOM 1765 O O . THR A 1 216 ? -33.147 5.297 -71.770 1.00 20.57 215 THR A O 1
ATOM 1769 N N . GLU A 1 217 ? -33.397 5.651 -69.549 1.00 18.13 216 GLU A N 1
ATOM 1770 C CA . GLU A 1 217 ? -32.202 6.467 -69.388 1.00 19.43 216 GLU A CA 1
ATOM 1771 C C . GLU A 1 217 ? -31.327 5.880 -68.287 1.00 18.97 216 GLU A C 1
ATOM 1772 O O . GLU A 1 217 ? -31.800 5.154 -67.416 1.00 23.24 216 GLU A O 1
ATOM 1778 N N . ALA A 1 218 ? -30.027 6.162 -68.359 1.00 20.62 217 ALA A N 1
ATOM 1779 C CA . ALA A 1 218 ? -29.052 5.678 -67.383 1.00 22.45 217 ALA A CA 1
ATOM 1780 C C . ALA A 1 218 ? -28.308 6.888 -66.828 1.00 23.18 217 ALA A C 1
ATOM 1781 O O . ALA A 1 218 ? -27.480 7.482 -67.528 1.00 18.65 217 ALA A O 1
ATOM 1783 N N . LEU A 1 219 ? -28.609 7.246 -65.579 1.00 24.18 218 LEU A N 1
ATOM 1784 C CA . LEU A 1 219 ? -28.142 8.486 -64.972 1.00 22.82 218 LEU A CA 1
ATOM 1785 C C . LEU A 1 219 ? -26.722 8.335 -64.453 1.00 24.74 218 LEU A C 1
ATOM 1786 O O . LEU A 1 219 ? -26.356 7.303 -63.881 1.00 25.06 218 LEU A O 1
ATOM 1791 N N . SER A 1 220 ? -25.932 9.380 -64.650 1.00 27.44 219 SER A N 1
ATOM 1792 C CA . SER A 1 220 ? -24.618 9.515 -64.042 1.00 29.89 219 SER A CA 1
ATOM 1793 C C . SER A 1 220 ? -24.551 10.842 -63.294 1.00 28.73 219 SER A C 1
ATOM 1794 O O . SER A 1 220 ? -25.257 11.805 -63.626 1.00 27.90 219 SER A O 1
ATOM 1797 N N . VAL A 1 221 ? -23.707 10.881 -62.261 1.00 27.07 220 VAL A N 1
ATOM 1798 C CA . VAL A 1 221 ? -23.630 12.032 -61.381 1.00 29.83 220 VAL A CA 1
ATOM 1799 C C . VAL A 1 221 ? -22.179 12.287 -61.024 1.00 30.47 220 VAL A C 1
ATOM 1800 O O . VAL A 1 221 ? -21.303 11.439 -61.207 1.00 32.16 220 VAL A O 1
ATOM 1804 N N . THR A 1 222 ? -21.935 13.477 -60.512 1.00 28.87 221 THR A N 1
ATOM 1805 C CA . THR A 1 222 ? -20.666 13.793 -59.896 1.00 31.46 221 THR A CA 1
ATOM 1806 C C . THR A 1 222 ? -20.936 14.293 -58.488 1.00 33.84 221 THR A C 1
ATOM 1807 O O . THR A 1 222 ? -22.063 14.672 -58.143 1.00 30.40 221 THR A O 1
ATOM 1811 N N . ALA A 1 223 ? -19.889 14.279 -57.669 1.00 34.20 222 ALA A N 1
ATOM 1812 C CA . ALA A 1 223 ? -19.959 14.842 -56.332 1.00 30.95 222 ALA A CA 1
ATOM 1813 C C . ALA A 1 223 ? -18.788 15.783 -56.121 1.00 32.42 222 ALA A C 1
ATOM 1814 O O . ALA A 1 223 ? -17.674 15.518 -56.589 1.00 35.66 222 ALA A O 1
ATOM 1816 N N . SER A 1 224 ? -19.043 16.879 -55.419 1.00 33.09 223 SER A N 1
ATOM 1817 C CA . SER A 1 224 ? -17.970 17.675 -54.845 1.00 29.33 223 SER A CA 1
ATOM 1818 C C . SER A 1 224 ? -17.603 17.079 -53.497 1.00 36.12 223 SER A C 1
ATOM 1819 O O . SER A 1 224 ? -18.436 16.446 -52.842 1.00 39.44 223 SER A O 1
ATOM 1822 N N . VAL A 1 225 ? -16.348 17.251 -53.086 1.00 34.57 224 VAL A N 1
ATOM 1823 C CA . VAL A 1 225 ? -15.952 16.734 -51.777 1.00 35.30 224 VAL A CA 1
ATOM 1824 C C . VAL A 1 225 ? -14.842 17.590 -51.187 1.00 36.26 224 VAL A C 1
ATOM 1825 O O . VAL A 1 225 ? -13.893 17.973 -51.874 1.00 40.32 224 VAL A O 1
ATOM 1829 N N . GLY A 1 226 ? -14.987 17.915 -49.910 1.00 40.24 225 GLY A N 1
ATOM 1830 C CA . GLY A 1 226 ? -13.969 18.633 -49.155 1.00 38.92 225 GLY A CA 1
ATOM 1831 C C . GLY A 1 226 ? -13.424 17.692 -48.093 1.00 37.54 225 GLY A C 1
ATOM 1832 O O . GLY A 1 226 ? -14.196 17.018 -47.408 1.00 34.67 225 GLY A O 1
ATOM 1833 N N . VAL A 1 227 ? -12.102 17.610 -47.985 1.00 34.72 226 VAL A N 1
ATOM 1834 C CA . VAL A 1 227 ? -11.521 16.689 -47.017 1.00 40.30 226 VAL A CA 1
ATOM 1835 C C . VAL A 1 227 ? -10.506 17.421 -46.142 1.00 43.43 226 VAL A C 1
ATOM 1836 O O . VAL A 1 227 ? -9.807 18.333 -46.605 1.00 46.08 226 VAL A O 1
ATOM 1840 N N . THR A 1 228 ? -10.498 17.066 -44.850 1.00 34.94 227 THR A N 1
ATOM 1841 C CA . THR A 1 228 ? -9.521 17.553 -43.889 1.00 42.20 227 THR A CA 1
ATOM 1842 C C . THR A 1 228 ? -9.028 16.430 -42.996 1.00 41.89 227 THR A C 1
ATOM 1843 O O . THR A 1 228 ? -9.610 15.347 -42.916 1.00 37.41 227 THR A O 1
ATOM 1847 N N . GLU A 1 229 ? -7.946 16.734 -42.295 1.00 48.15 228 GLU A N 1
ATOM 1848 C CA . GLU A 1 229 ? -7.434 15.901 -41.222 1.00 49.94 228 GLU A CA 1
ATOM 1849 C C . GLU A 1 229 ? -7.810 16.497 -39.875 1.00 48.77 228 GLU A C 1
ATOM 1850 O O . GLU A 1 229 ? -7.867 17.719 -39.701 1.00 45.10 228 GLU A O 1
ATOM 1856 N N . HIS A 1 230 ? -8.062 15.629 -38.914 1.00 41.94 229 HIS A N 1
ATOM 1857 C CA . HIS A 1 230 ? -8.326 16.130 -37.582 1.00 48.46 229 HIS A CA 1
ATOM 1858 C C . HIS A 1 230 ? -7.052 16.698 -36.957 1.00 52.22 229 HIS A C 1
ATOM 1859 O O . HIS A 1 230 ? -6.051 15.987 -36.816 1.00 51.53 229 HIS A O 1
ATOM 1866 N N . ARG A 1 231 ? -7.103 17.967 -36.554 1.00 49.57 230 ARG A N 1
ATOM 1867 C CA . ARG A 1 231 ? -6.003 18.624 -35.857 1.00 48.76 230 ARG A CA 1
ATOM 1868 C C . ARG A 1 231 ? -6.201 18.475 -34.350 1.00 49.63 230 ARG A C 1
ATOM 1869 O O . ARG A 1 231 ? -7.238 18.876 -33.818 1.00 56.71 230 ARG A O 1
ATOM 1877 N N . ILE A 1 232 ? -5.215 17.897 -33.660 1.00 50.81 231 ILE A N 1
ATOM 1878 C CA . ILE A 1 232 ? -5.380 17.593 -32.237 1.00 56.25 231 ILE A CA 1
ATOM 1879 C C . ILE A 1 232 ? -5.472 18.884 -31.418 1.00 56.08 231 ILE A C 1
ATOM 1880 O O . ILE A 1 232 ? -4.845 19.905 -31.732 1.00 51.83 231 ILE A O 1
ATOM 1885 N N . GLY A 1 233 ? -6.282 18.845 -30.363 1.00 54.93 232 GLY A N 1
ATOM 1886 C CA . GLY A 1 233 ? -6.557 20.042 -29.599 1.00 57.17 232 GLY A CA 1
ATOM 1887 C C . GLY A 1 233 ? -7.713 20.830 -30.146 1.00 51.31 232 GLY A C 1
ATOM 1888 O O . GLY A 1 233 ? -7.797 22.045 -29.928 1.00 54.96 232 GLY A O 1
ATOM 1889 N N . GLU A 1 234 ? -8.611 20.165 -30.850 1.00 55.77 233 GLU A N 1
ATOM 1890 C CA . GLU A 1 234 ? -9.693 20.786 -31.586 1.00 48.31 233 GLU A CA 1
ATOM 1891 C C . GLU A 1 234 ? -10.900 19.875 -31.461 1.00 50.21 233 GLU A C 1
ATOM 1892 O O . GLU A 1 234 ? -10.758 18.647 -31.435 1.00 49.50 233 GLU A O 1
ATOM 1898 N N . THR A 1 235 ? -12.074 20.473 -31.323 1.00 47.26 234 THR A N 1
ATOM 1899 C CA . THR A 1 235 ? -13.285 19.687 -31.168 1.00 47.48 234 THR A CA 1
ATOM 1900 C C . THR A 1 235 ? -13.697 19.076 -32.504 1.00 48.59 234 THR A C 1
ATOM 1901 O O . THR A 1 235 ? -13.346 19.586 -33.573 1.00 49.65 234 THR A O 1
ATOM 1905 N N . TYR A 1 236 ? -14.430 17.955 -32.442 1.00 48.88 235 TYR A N 1
ATOM 1906 C CA . TYR A 1 236 ? -14.870 17.292 -33.674 1.00 44.19 235 TYR A CA 1
ATOM 1907 C C . TYR A 1 236 ? -15.757 18.199 -34.524 1.00 42.06 235 TYR A C 1
ATOM 1908 O O . TYR A 1 236 ? -15.811 18.044 -35.751 1.00 44.91 235 TYR A O 1
ATOM 1917 N N . SER A 1 237 ? -16.444 19.158 -33.900 1.00 39.75 236 SER A N 1
ATOM 1918 C CA . SER A 1 237 ? -17.284 20.076 -34.662 1.00 40.39 236 SER A CA 1
ATOM 1919 C C . SER A 1 237 ? -16.447 21.024 -35.513 1.00 39.71 236 SER A C 1
ATOM 1920 O O . SER A 1 237 ? -16.849 21.391 -36.622 1.00 40.41 236 SER A O 1
ATOM 1923 N N . GLN A 1 238 ? -15.278 21.429 -35.017 1.00 43.38 237 GLN A N 1
ATOM 1924 C CA . GLN A 1 238 ? -14.434 22.330 -35.795 1.00 41.49 237 GLN A CA 1
ATOM 1925 C C . GLN A 1 238 ? -13.777 21.587 -36.951 1.00 39.06 237 GLN A C 1
ATOM 1926 O O . GLN A 1 238 ? -13.616 22.144 -38.048 1.00 35.88 237 GLN A O 1
ATOM 1932 N N . THR A 1 239 ? -13.433 20.314 -36.730 1.00 33.26 238 THR A N 1
ATOM 1933 C CA . THR A 1 239 ? -13.060 19.436 -37.835 1.00 39.45 238 THR A CA 1
ATOM 1934 C C . THR A 1 239 ? -14.153 19.383 -38.897 1.00 40.95 238 THR A C 1
ATOM 1935 O O . THR A 1 239 ? -13.881 19.572 -40.092 1.00 42.90 238 THR A O 1
ATOM 1939 N N . VAL A 1 240 ? -15.389 19.069 -38.485 1.00 35.08 239 VAL A N 1
ATOM 1940 C CA . VAL A 1 240 ? -16.485 19.028 -39.448 1.00 36.97 239 VAL A CA 1
ATOM 1941 C C . VAL A 1 240 ? -16.587 20.357 -40.188 1.00 38.19 239 VAL A C 1
ATOM 1942 O O . VAL A 1 240 ? -16.710 20.385 -41.418 1.00 42.77 239 VAL A O 1
ATOM 1946 N N . ASN A 1 241 ? -16.494 21.473 -39.461 1.00 36.32 240 ASN A N 1
ATOM 1947 C CA . ASN A 1 241 ? -16.603 22.785 -40.095 1.00 37.37 240 ASN A CA 1
ATOM 1948 C C . ASN A 1 241 ? -15.529 22.985 -41.158 1.00 39.28 240 ASN A C 1
ATOM 1949 O O . ASN A 1 241 ? -15.796 23.556 -42.221 1.00 38.64 240 ASN A O 1
ATOM 1954 N N . ARG A 1 242 ? -14.304 22.522 -40.900 1.00 44.72 241 ARG A N 1
ATOM 1955 C CA . ARG A 1 242 ? -13.258 22.731 -41.898 1.00 41.93 241 ARG A CA 1
ATOM 1956 C C . ARG A 1 242 ? -13.480 21.847 -43.120 1.00 42.30 241 ARG A C 1
ATOM 1957 O O . ARG A 1 242 ? -13.284 22.296 -44.261 1.00 43.05 241 ARG A O 1
ATOM 1965 N N . ALA A 1 243 ? -13.888 20.592 -42.906 1.00 39.48 242 ALA A N 1
ATOM 1966 C CA . ALA A 1 243 ? -14.245 19.742 -44.039 1.00 39.61 242 ALA A CA 1
ATOM 1967 C C . ALA A 1 243 ? -15.341 20.393 -44.874 1.00 39.72 242 ALA A C 1
ATOM 1968 O O . ALA A 1 243 ? -15.305 20.374 -46.112 1.00 41.40 242 ALA A O 1
ATOM 1970 N N . ASP A 1 244 ? -16.304 21.006 -44.197 1.00 36.97 243 ASP A N 1
ATOM 1971 C CA . ASP A 1 244 ? -17.415 21.666 -44.858 1.00 34.19 243 ASP A CA 1
ATOM 1972 C C . ASP A 1 244 ? -16.952 22.871 -45.670 1.00 39.09 243 ASP A C 1
ATOM 1973 O O . ASP A 1 244 ? -17.434 23.117 -46.782 1.00 41.42 243 ASP A O 1
ATOM 1978 N N . ALA A 1 245 ? -16.044 23.666 -45.113 1.00 43.21 244 ALA A N 1
ATOM 1979 C CA . ALA A 1 245 ? -15.534 24.814 -45.854 1.00 38.64 244 ALA A CA 1
ATOM 1980 C C . ALA A 1 245 ? -14.741 24.356 -47.071 1.00 34.80 244 ALA A C 1
ATOM 1981 O O . ALA A 1 245 ? -14.783 24.996 -48.129 1.00 30.47 244 ALA A O 1
ATOM 1983 N N . ALA A 1 246 ? -14.027 23.230 -46.945 1.00 33.20 245 ALA A N 1
ATOM 1984 C CA . ALA A 1 246 ? -13.338 22.668 -48.105 1.00 34.07 245 ALA A CA 1
ATOM 1985 C C . ALA A 1 246 ? -14.339 22.262 -49.184 1.00 42.20 245 ALA A C 1
ATOM 1986 O O . ALA A 1 246 ? -14.151 22.573 -50.366 1.00 41.28 245 ALA A O 1
ATOM 1988 N N . LEU A 1 247 ? -15.418 21.575 -48.784 1.00 36.29 246 LEU A N 1
ATOM 1989 C CA . LEU A 1 247 ? -16.537 21.319 -49.687 1.00 32.25 246 LEU A CA 1
ATOM 1990 C C . LEU A 1 247 ? -17.026 22.589 -50.379 1.00 37.51 246 LEU A C 1
ATOM 1991 O O . LEU A 1 247 ? -17.324 22.577 -51.582 1.00 42.13 246 LEU A O 1
ATOM 1996 N N . LEU A 1 248 ? -17.173 23.681 -49.630 1.00 35.48 247 LEU A N 1
ATOM 1997 C CA . LEU A 1 248 ? -17.621 24.923 -50.257 1.00 34.91 247 LEU A CA 1
ATOM 1998 C C . LEU A 1 248 ? -16.642 25.371 -51.336 1.00 41.19 247 LEU A C 1
ATOM 1999 O O . LEU A 1 248 ? -17.053 25.791 -52.426 1.00 39.36 247 LEU A O 1
ATOM 2004 N N . ASP A 1 249 ? -15.339 25.283 -51.053 1.00 40.94 248 ASP A N 1
ATOM 2005 C CA . ASP A 1 249 ? -14.351 25.666 -52.065 1.00 45.10 248 ASP A CA 1
ATOM 2006 C C . ASP A 1 249 ? -14.418 24.752 -53.288 1.00 47.89 248 ASP A C 1
ATOM 2007 O O . ASP A 1 249 ? -14.298 25.218 -54.429 1.00 48.05 248 ASP A O 1
ATOM 2012 N N . ALA A 1 250 ? -14.579 23.446 -53.070 1.00 43.51 249 ALA A N 1
ATOM 2013 C CA . ALA A 1 250 ? -14.817 22.548 -54.190 1.00 37.80 249 ALA A CA 1
ATOM 2014 C C . ALA A 1 250 ? -15.987 23.050 -55.023 1.00 41.89 249 ALA A C 1
ATOM 2015 O O . ALA A 1 250 ? -15.892 23.173 -56.249 1.00 48.14 249 ALA A O 1
ATOM 2017 N N . LYS A 1 251 ? -17.086 23.401 -54.360 1.00 40.58 250 LYS A N 1
ATOM 2018 C CA . LYS A 1 251 ? -18.291 23.768 -55.092 1.00 38.56 250 LYS A CA 1
ATOM 2019 C C . LYS A 1 251 ? -18.108 25.065 -55.863 1.00 43.03 250 LYS A C 1
ATOM 2020 O O . LYS A 1 251 ? -18.594 25.194 -56.990 1.00 44.16 250 LYS A O 1
ATOM 2026 N N . ARG A 1 252 ? -17.420 26.041 -55.268 1.00 51.41 251 ARG A N 1
ATOM 2027 C CA . ARG A 1 252 ? -17.207 27.322 -55.931 1.00 43.64 251 ARG A CA 1
ATOM 2028 C C . ARG A 1 252 ? -16.242 27.200 -57.100 1.00 42.87 251 ARG A C 1
ATOM 2029 O O . ARG A 1 252 ? -16.315 27.996 -58.044 1.00 45.67 251 ARG A O 1
ATOM 2037 N N . SER A 1 253 ? -15.348 26.210 -57.064 1.00 40.32 252 SER A N 1
ATOM 2038 C CA . SER A 1 253 ? -14.301 26.046 -58.063 1.00 38.86 252 SER A CA 1
ATOM 2039 C C . SER A 1 253 ? -14.706 25.133 -59.214 1.00 38.64 252 SER A C 1
ATOM 2040 O O . SER A 1 253 ? -13.843 24.722 -59.990 1.00 38.83 252 SER A O 1
ATOM 2043 N N . GLY A 1 254 ? -15.984 24.779 -59.329 1.00 41.70 253 GLY A N 1
ATOM 2044 C CA . GLY A 1 254 ? -16.442 24.108 -60.531 1.00 45.67 253 GLY A CA 1
ATOM 2045 C C . GLY A 1 254 ? -16.998 22.692 -60.482 1.00 45.08 253 GLY A C 1
ATOM 2046 O O . GLY A 1 254 ? -17.352 22.154 -61.536 1.00 54.66 253 GLY A O 1
ATOM 2047 N N . ARG A 1 255 ? -17.066 22.062 -59.311 1.00 39.79 254 ARG A N 1
ATOM 2048 C CA . ARG A 1 255 ? -17.739 20.763 -59.177 1.00 45.80 254 ARG A CA 1
ATOM 2049 C C . ARG A 1 255 ? -16.999 19.581 -59.812 1.00 41.08 254 ARG A C 1
ATOM 2050 O O . ARG A 1 255 ? -16.075 19.765 -60.604 1.00 42.31 254 ARG A O 1
ATOM 2058 N N . ASP A 1 256 ? -17.387 18.356 -59.439 1.00 38.59 255 ASP A N 1
ATOM 2059 C CA . ASP A 1 256 ? -16.558 17.166 -59.652 1.00 39.09 255 ASP A CA 1
ATOM 2060 C C . ASP A 1 256 ? -15.129 17.407 -59.175 1.00 41.90 255 ASP A C 1
ATOM 2061 O O . ASP A 1 256 ? -14.172 16.868 -59.732 1.00 42.49 255 ASP A O 1
ATOM 2066 N N . LYS A 1 257 ? -14.983 18.222 -58.133 1.00 47.17 256 LYS A N 1
ATOM 2067 C CA . LYS A 1 257 ? -13.695 18.596 -57.574 1.00 45.88 256 LYS A CA 1
ATOM 2068 C C . LYS A 1 257 ? -13.594 18.055 -56.156 1.00 44.72 256 LYS A C 1
ATOM 2069 O O . LYS A 1 257 ? -14.599 17.738 -55.514 1.00 40.73 256 LYS A O 1
ATOM 2075 N N . CYS A 1 258 ? -12.363 17.975 -55.665 1.00 44.02 257 CYS A N 1
ATOM 2076 C CA . CYS A 1 258 ? -12.100 17.495 -54.312 1.00 39.91 257 CYS A CA 1
ATOM 2077 C C . CYS A 1 258 ? -10.960 18.336 -53.754 1.00 43.02 257 CYS A C 1
ATOM 2078 O O . CYS A 1 258 ? -9.805 18.161 -54.157 1.00 48.14 257 CYS A O 1
ATOM 2081 N N . VAL A 1 259 ? -11.270 19.254 -52.845 1.00 38.30 258 VAL A N 1
ATOM 2082 C CA . VAL A 1 259 ? -10.245 20.136 -52.305 1.00 43.85 258 VAL A CA 1
ATOM 2083 C C . VAL A 1 259 ? -9.888 19.700 -50.888 1.00 40.24 258 VAL A C 1
ATOM 2084 O O . VAL A 1 259 ? -10.750 19.298 -50.096 1.00 34.97 258 VAL A O 1
ATOM 2088 N N . PHE A 1 260 ? -8.591 19.733 -50.598 1.00 45.85 259 PHE A N 1
ATOM 2089 C CA . PHE A 1 260 ? -8.030 19.503 -49.279 1.00 44.81 259 PHE A CA 1
ATOM 2090 C C . PHE A 1 260 ? -7.779 20.846 -48.604 1.00 47.70 259 PHE A C 1
ATOM 2091 O O . PHE A 1 260 ? -7.507 21.853 -49.264 1.00 46.67 259 PHE A O 1
ATOM 2099 N N . ALA A 1 261 ? -7.928 20.859 -47.280 1.00 59.66 260 ALA A N 1
ATOM 2100 C CA . ALA A 1 261 ? -7.535 21.977 -46.431 1.00 60.83 260 ALA A CA 1
ATOM 2101 C C . ALA A 1 261 ? -6.316 21.570 -45.608 1.00 71.11 260 ALA A C 1
ATOM 2102 O O . ALA A 1 261 ? -6.285 20.470 -45.041 1.00 72.07 260 ALA A O 1
ATOM 2104 N N . ALA A 1 262 ? -5.307 22.443 -45.551 1.00 74.46 261 ALA A N 1
ATOM 2105 C CA . ALA A 1 262 ? -4.133 22.241 -44.699 1.00 79.68 261 ALA A CA 1
ATOM 2106 C C . ALA A 1 262 ? -4.012 23.407 -43.715 1.00 93.21 261 ALA A C 1
ATOM 2107 O O . ALA A 1 262 ? -4.934 24.224 -43.577 1.00 90.45 261 ALA A O 1
ATOM 2109 N N . LEU A 1 263 ? -2.869 23.476 -43.028 1.00 96.19 262 LEU A N 1
ATOM 2110 C CA . LEU A 1 263 ? -2.610 24.503 -42.015 1.00 96.75 262 LEU A CA 1
ATOM 2111 C C . LEU A 1 263 ? -1.293 25.211 -42.308 1.00 108.15 262 LEU A C 1
ATOM 2112 O O . LEU A 1 263 ? -0.211 24.641 -42.074 1.00 112.88 262 LEU A O 1
ATOM 2117 N N . PRO A 1 264 ? -1.333 26.436 -42.826 1.00 112.30 263 PRO A N 1
ATOM 2118 C CA . PRO A 1 264 ? -0.127 27.292 -42.816 1.00 113.22 263 PRO A CA 1
ATOM 2119 C C . PRO A 1 264 ? 0.334 27.547 -41.390 1.00 114.07 263 PRO A C 1
ATOM 2120 O O . PRO A 1 264 ? -0.466 27.982 -40.546 1.00 115.51 263 PRO A O 1
ATOM 2124 N N . PRO A 1 265 ? 1.621 27.285 -41.073 1.00 116.58 264 PRO A N 1
ATOM 2125 C CA . PRO A 1 265 ? 2.127 27.308 -39.688 1.00 118.09 264 PRO A CA 1
ATOM 2126 C C . PRO A 1 265 ? 1.853 28.613 -38.938 1.00 121.81 264 PRO A C 1
ATOM 2127 O O . PRO A 1 265 ? 1.086 28.590 -37.972 1.00 116.53 264 PRO A O 1
ATOM 2131 N N . MET B 1 2 ? -32.824 -72.696 17.986 1.00 69.38 1 MET B N 1
ATOM 2132 C CA . MET B 1 2 ? -33.763 -73.305 18.902 1.00 74.85 1 MET B CA 1
ATOM 2133 C C . MET B 1 2 ? -33.179 -74.285 19.879 1.00 76.56 1 MET B C 1
ATOM 2134 O O . MET B 1 2 ? -32.055 -74.607 19.806 1.00 75.43 1 MET B O 1
ATOM 2139 N N . SER B 1 3 ? -33.945 -74.772 20.803 1.00 75.31 2 SER B N 1
ATOM 2140 C CA . SER B 1 3 ? -33.414 -75.709 21.787 1.00 72.13 2 SER B CA 1
ATOM 2141 C C . SER B 1 3 ? -33.959 -77.121 21.634 1.00 69.47 2 SER B C 1
ATOM 2142 O O . SER B 1 3 ? -33.204 -78.085 21.798 1.00 66.32 2 SER B O 1
ATOM 2145 N N . ARG B 1 4 ? -35.257 -77.270 21.343 1.00 69.06 3 ARG B N 1
ATOM 2146 C CA . ARG B 1 4 ? -35.794 -78.583 21.005 1.00 63.84 3 ARG B CA 1
ATOM 2147 C C . ARG B 1 4 ? -35.103 -79.143 19.768 1.00 62.07 3 ARG B C 1
ATOM 2148 O O . ARG B 1 4 ? -34.840 -80.351 19.689 1.00 56.24 3 ARG B O 1
ATOM 2156 N N . GLU B 1 5 ? -34.797 -78.270 18.792 1.00 61.06 4 GLU B N 1
ATOM 2157 C CA . GLU B 1 5 ? -34.091 -78.701 17.590 1.00 52.21 4 GLU B CA 1
ATOM 2158 C C . GLU B 1 5 ? -32.685 -79.180 17.923 1.00 51.56 4 GLU B C 1
ATOM 2159 O O . GLU B 1 5 ? -32.207 -80.162 17.348 1.00 49.77 4 GLU B O 1
ATOM 2165 N N . ARG B 1 6 ? -32.018 -78.516 18.867 1.00 59.06 5 ARG B N 1
ATOM 2166 C CA . ARG B 1 6 ? -30.730 -78.999 19.358 1.00 56.96 5 ARG B CA 1
ATOM 2167 C C . ARG B 1 6 ? -30.844 -80.417 19.922 1.00 52.34 5 ARG B C 1
ATOM 2168 O O . ARG B 1 6 ? -30.055 -81.305 19.566 1.00 48.63 5 ARG B O 1
ATOM 2176 N N . GLU B 1 7 ? -31.819 -80.641 20.818 1.00 51.93 6 GLU B N 1
ATOM 2177 C CA . GLU B 1 7 ? -31.972 -81.946 21.461 1.00 50.78 6 GLU B CA 1
ATOM 2178 C C . GLU B 1 7 ? -32.335 -83.022 20.450 1.00 46.97 6 GLU B C 1
ATOM 2179 O O . GLU B 1 7 ? -31.851 -84.160 20.536 1.00 43.74 6 GLU B O 1
ATOM 2185 N N . LEU B 1 8 ? -33.190 -82.679 19.484 1.00 40.61 7 LEU B N 1
ATOM 2186 C CA . LEU B 1 8 ? -33.535 -83.640 18.448 1.00 39.72 7 LEU B CA 1
ATOM 2187 C C . LEU B 1 8 ? -32.319 -83.980 17.596 1.00 41.28 7 LEU B C 1
ATOM 2188 O O . LEU B 1 8 ? -32.068 -85.157 17.323 1.00 40.93 7 LEU B O 1
ATOM 2193 N N . ASP B 1 9 ? -31.560 -82.968 17.159 1.00 42.60 8 ASP B N 1
ATOM 2194 C CA . ASP B 1 9 ? -30.377 -83.230 16.353 1.00 37.52 8 ASP B CA 1
ATOM 2195 C C . ASP B 1 9 ? -29.387 -84.102 17.112 1.00 38.17 8 ASP B C 1
ATOM 2196 O O . ASP B 1 9 ? -28.773 -85.006 16.531 1.00 40.09 8 ASP B O 1
ATOM 2201 N N . ALA B 1 10 ? -29.254 -83.888 18.420 1.00 34.10 9 ALA B N 1
ATOM 2202 C CA . ALA B 1 10 ? -28.319 -84.707 19.185 1.00 33.92 9 ALA B CA 1
ATOM 2203 C C . ALA B 1 10 ? -28.811 -86.144 19.292 1.00 37.79 9 ALA B C 1
ATOM 2204 O O . ALA B 1 10 ? -28.034 -87.094 19.110 1.00 40.02 9 ALA B O 1
ATOM 2206 N N . TRP B 1 11 ? -30.099 -86.326 19.597 1.00 37.98 10 TRP B N 1
ATOM 2207 C CA . TRP B 1 11 ? -30.655 -87.674 19.637 1.00 33.27 10 TRP B CA 1
ATOM 2208 C C . TRP B 1 11 ? -30.478 -88.382 18.297 1.00 33.16 10 TRP B C 1
ATOM 2209 O O . TRP B 1 11 ? -30.054 -89.543 18.245 1.00 35.39 10 TRP B O 1
ATOM 2220 N N . ILE B 1 12 ? -30.781 -87.685 17.202 1.00 35.46 11 ILE B N 1
ATOM 2221 C CA . ILE B 1 12 ? -30.631 -88.259 15.870 1.00 34.71 11 ILE B CA 1
ATOM 2222 C C . ILE B 1 12 ? -29.183 -88.652 15.613 1.00 34.29 11 ILE B C 1
ATOM 2223 O O . ILE B 1 12 ? -28.910 -89.740 15.096 1.00 33.45 11 ILE B O 1
ATOM 2228 N N . ASP B 1 13 ? -28.233 -87.776 15.964 1.00 32.63 12 ASP B N 1
ATOM 2229 C CA . ASP B 1 13 ? -26.823 -88.075 15.718 1.00 34.06 12 ASP B CA 1
ATOM 2230 C C . ASP B 1 13 ? -26.360 -89.280 16.535 1.00 32.23 12 ASP B C 1
ATOM 2231 O O . ASP B 1 13 ? -25.574 -90.105 16.053 1.00 35.79 12 ASP B O 1
ATOM 2236 N N . GLY B 1 14 ? -26.846 -89.411 17.767 1.00 28.87 13 GLY B N 1
ATOM 2237 C CA . GLY B 1 14 ? -26.548 -90.608 18.536 1.00 29.21 13 GLY B CA 1
ATOM 2238 C C . GLY B 1 14 ? -27.125 -91.866 17.909 1.00 35.38 13 GLY B C 1
ATOM 2239 O O . GLY B 1 14 ? -26.484 -92.921 17.900 1.00 37.29 13 GLY B O 1
ATOM 2240 N N . LEU B 1 15 ? -28.348 -91.780 17.389 1.00 35.42 14 LEU B N 1
ATOM 2241 C CA . LEU B 1 15 ? -28.890 -92.904 16.630 1.00 32.91 14 LEU B CA 1
ATOM 2242 C C . LEU B 1 15 ? -27.997 -93.234 15.432 1.00 34.48 14 LEU B C 1
ATOM 2243 O O . LEU B 1 15 ? -27.648 -94.397 15.204 1.00 31.88 14 LEU B O 1
ATOM 2248 N N . LEU B 1 16 ? -27.590 -92.208 14.672 1.00 31.40 15 LEU B N 1
ATOM 2249 C CA . LEU B 1 16 ? -26.840 -92.418 13.432 1.00 31.77 15 LEU B CA 1
ATOM 2250 C C . LEU B 1 16 ? -25.487 -93.057 13.682 1.00 32.98 15 LEU B C 1
ATOM 2251 O O . LEU B 1 16 ? -24.923 -93.685 12.777 1.00 29.77 15 LEU B O 1
ATOM 2256 N N . ALA B 1 17 ? -24.940 -92.874 14.886 1.00 32.22 16 ALA B N 1
ATOM 2257 C CA . ALA B 1 17 ? -23.663 -93.436 15.294 1.00 28.70 16 ALA B CA 1
ATOM 2258 C C . ALA B 1 17 ? -23.785 -94.872 15.761 1.00 31.86 16 ALA B C 1
ATOM 2259 O O . ALA B 1 17 ? -22.767 -95.488 16.093 1.00 35.12 16 ALA B O 1
ATOM 2261 N N . ASP B 1 18 ? -25.000 -95.416 15.820 1.00 36.81 17 ASP B N 1
ATOM 2262 C CA . ASP B 1 18 ? -25.182 -96.807 16.221 1.00 38.54 17 ASP B CA 1
ATOM 2263 C C . ASP B 1 18 ? -24.958 -97.692 15.000 1.00 39.76 17 ASP B C 1
ATOM 2264 O O . ASP B 1 18 ? -25.761 -97.656 14.059 1.00 38.01 17 ASP B O 1
ATOM 2269 N N . PRO B 1 19 ? -23.894 -98.501 14.979 1.00 39.31 18 PRO B N 1
ATOM 2270 C CA . PRO B 1 19 ? -23.578 -99.264 13.762 1.00 33.69 18 PRO B CA 1
ATOM 2271 C C . PRO B 1 19 ? -24.634 -100.278 13.391 1.00 36.47 18 PRO B C 1
ATOM 2272 O O . PRO B 1 19 ? -24.604 -100.790 12.263 1.00 40.51 18 PRO B O 1
ATOM 2276 N N . GLN B 1 20 ? -25.560 -100.615 14.290 1.00 35.78 19 GLN B N 1
ATOM 2277 C CA . GLN B 1 20 ? -26.532 -101.635 13.914 1.00 33.98 19 GLN B CA 1
ATOM 2278 C C . GLN B 1 20 ? -27.483 -101.118 12.850 1.00 36.94 19 GLN B C 1
ATOM 2279 O O . GLN B 1 20 ? -28.033 -101.916 12.082 1.00 40.38 19 GLN B O 1
ATOM 2285 N N . PHE B 1 21 ? -27.660 -99.792 12.766 1.00 36.31 20 PHE B N 1
ATOM 2286 C CA . PHE B 1 21 ? -28.528 -99.187 11.767 1.00 31.74 20 PHE B CA 1
ATOM 2287 C C . PHE B 1 21 ? -27.792 -98.785 10.501 1.00 35.55 20 PHE B C 1
ATOM 2288 O O . PHE B 1 21 ? -28.446 -98.399 9.525 1.00 33.17 20 PHE B O 1
ATOM 2296 N N . HIS B 1 22 ? -26.525 -98.843 10.433 1.00 38.44 21 HIS B N 1
ATOM 2297 C CA . HIS B 1 22 ? -25.858 -98.470 9.281 1.00 33.40 21 HIS B CA 1
ATOM 2298 C C . HIS B 1 22 ? -26.349 -99.210 8.105 1.00 32.96 21 HIS B C 1
ATOM 2299 O O . HIS B 1 22 ? -26.562 -100.309 8.168 1.00 35.13 21 HIS B O 1
ATOM 2306 N N . GLY B 1 23 ? -26.513 -98.565 6.999 1.00 31.72 22 GLY B N 1
ATOM 2307 C CA . GLY B 1 23 ? -27.022 -99.159 5.780 1.00 28.53 22 GLY B CA 1
ATOM 2308 C C . GLY B 1 23 ? -28.532 -99.216 5.689 1.00 37.08 22 GLY B C 1
ATOM 2309 O O . GLY B 1 23 ? -29.082 -99.223 4.577 1.00 38.15 22 GLY B O 1
ATOM 2310 N N . HIS B 1 24 ? -29.214 -99.260 6.835 1.00 38.55 23 HIS B N 1
ATOM 2311 C CA . HIS B 1 24 ? -30.671 -99.258 6.849 1.00 36.95 23 HIS B CA 1
ATOM 2312 C C . HIS B 1 24 ? -31.201 -98.044 6.086 1.00 40.40 23 HIS B C 1
ATOM 2313 O O . HIS B 1 24 ? -30.601 -96.960 6.140 1.00 39.25 23 HIS B O 1
ATOM 2320 N N . PRO B 1 25 ? -32.298 -98.192 5.338 1.00 41.32 24 PRO B N 1
ATOM 2321 C CA . PRO B 1 25 ? -32.824 -97.028 4.589 1.00 40.26 24 PRO B CA 1
ATOM 2322 C C . PRO B 1 25 ? -33.230 -95.862 5.484 1.00 35.08 24 PRO B C 1
ATOM 2323 O O . PRO B 1 25 ? -33.077 -94.697 5.092 1.00 34.22 24 PRO B O 1
ATOM 2327 N N . LEU B 1 26 ? -33.749 -96.136 6.681 1.00 34.58 25 LEU B N 1
ATOM 2328 C CA . LEU B 1 26 ? -34.136 -95.037 7.559 1.00 32.18 25 LEU B CA 1
ATOM 2329 C C . LEU B 1 26 ? -32.913 -94.294 8.078 1.00 36.15 25 LEU B C 1
ATOM 2330 O O . LEU B 1 26 ? -32.959 -93.071 8.264 1.00 34.12 25 LEU B O 1
ATOM 2335 N N . HIS B 1 27 ? -31.805 -95.018 8.277 1.00 39.55 26 HIS B N 1
ATOM 2336 C CA . HIS B 1 27 ? -30.519 -94.397 8.587 1.00 31.05 26 HIS B CA 1
ATOM 2337 C C . HIS B 1 27 ? -30.053 -93.492 7.453 1.00 30.62 26 HIS B C 1
ATOM 2338 O O . HIS B 1 27 ? -29.613 -92.358 7.687 1.00 30.26 26 HIS B O 1
ATOM 2345 N N . GLN B 1 28 ? -30.121 -93.982 6.213 1.00 30.64 27 GLN B N 1
ATOM 2346 C CA . GLN B 1 28 ? -29.749 -93.147 5.081 1.00 29.70 27 GLN B CA 1
ATOM 2347 C C . GLN B 1 28 ? -30.572 -91.873 5.046 1.00 35.13 27 GLN B C 1
ATOM 2348 O O . GLN B 1 28 ? -30.034 -90.782 4.800 1.00 32.26 27 GLN B O 1
ATOM 2354 N N . ALA B 1 29 ? -31.881 -91.984 5.295 1.00 32.04 28 ALA B N 1
ATOM 2355 C CA . ALA B 1 29 ? -32.717 -90.802 5.144 1.00 30.66 28 ALA B CA 1
ATOM 2356 C C . ALA B 1 29 ? -32.464 -89.808 6.270 1.00 32.42 28 ALA B C 1
ATOM 2357 O O . ALA B 1 29 ? -32.455 -88.587 6.043 1.00 34.19 28 ALA B O 1
ATOM 2359 N N . LEU B 1 30 ? -32.244 -90.317 7.486 1.00 29.80 29 LEU B N 1
ATOM 2360 C CA . LEU B 1 30 ? -31.855 -89.471 8.608 1.00 29.73 29 LEU B CA 1
ATOM 2361 C C . LEU B 1 30 ? -30.571 -88.698 8.294 1.00 32.80 29 LEU B C 1
ATOM 2362 O O . LEU B 1 30 ? -30.473 -87.481 8.536 1.00 30.88 29 LEU B O 1
ATOM 2367 N N . ALA B 1 31 ? -29.573 -89.397 7.744 1.00 31.54 30 ALA B N 1
ATOM 2368 C CA . ALA B 1 31 ? -28.311 -88.745 7.410 1.00 29.11 30 ALA B CA 1
ATOM 2369 C C . ALA B 1 31 ? -28.510 -87.680 6.340 1.00 32.19 30 ALA B C 1
ATOM 2370 O O . ALA B 1 31 ? -27.944 -86.580 6.431 1.00 32.66 30 ALA B O 1
ATOM 2372 N N . ARG B 1 32 ? -29.313 -87.994 5.316 1.00 32.76 31 ARG B N 1
ATOM 2373 C CA . ARG B 1 32 ? -29.554 -87.040 4.239 1.00 33.89 31 ARG B CA 1
ATOM 2374 C C . ARG B 1 32 ? -30.258 -85.795 4.755 1.00 37.99 31 ARG B C 1
ATOM 2375 O O . ARG B 1 32 ? -29.942 -84.676 4.334 1.00 40.53 31 ARG B O 1
ATOM 2383 N N . LEU B 1 33 ? -31.191 -85.963 5.693 1.00 34.00 32 LEU B N 1
ATOM 2384 C CA . LEU B 1 33 ? -31.904 -84.808 6.225 1.00 33.12 32 LEU B CA 1
ATOM 2385 C C . LEU B 1 33 ? -31.005 -83.942 7.101 1.00 33.14 32 LEU B C 1
ATOM 2386 O O . LEU B 1 33 ? -31.070 -82.710 7.023 1.00 44.03 32 LEU B O 1
ATOM 2391 N N . ARG B 1 34 ? -30.159 -84.555 7.941 1.00 36.77 33 ARG B N 1
ATOM 2392 C CA . ARG B 1 34 ? -29.180 -83.770 8.707 1.00 35.39 33 ARG B CA 1
ATOM 2393 C C . ARG B 1 34 ? -28.267 -82.971 7.780 1.00 39.03 33 ARG B C 1
ATOM 2394 O O . ARG B 1 34 ? -28.035 -81.765 7.984 1.00 42.47 33 ARG B O 1
ATOM 2402 N N . GLN B 1 35 ? -27.723 -83.640 6.763 1.00 38.59 34 GLN B N 1
ATOM 2403 C CA . GLN B 1 35 ? -26.835 -82.965 5.827 1.00 46.03 34 GLN B CA 1
ATOM 2404 C C . GLN B 1 35 ? -27.549 -81.799 5.133 1.00 44.87 34 GLN B C 1
ATOM 2405 O O . GLN B 1 35 ? -26.999 -80.689 5.032 1.00 41.36 34 GLN B O 1
ATOM 2411 N N . GLN B 1 36 ? -28.778 -82.024 4.673 1.00 35.78 35 GLN B N 1
ATOM 2412 C CA . GLN B 1 36 ? -29.529 -80.954 4.044 1.00 37.63 35 GLN B CA 1
ATOM 2413 C C . GLN B 1 36 ? -29.763 -79.800 5.009 1.00 44.03 35 GLN B C 1
ATOM 2414 O O . GLN B 1 36 ? -29.822 -78.639 4.585 1.00 42.18 35 GLN B O 1
ATOM 2420 N N . SER B 1 37 ? -29.860 -80.086 6.313 1.00 40.98 36 SER B N 1
ATOM 2421 C CA . SER B 1 37 ? -30.013 -79.000 7.279 1.00 45.68 36 SER B CA 1
ATOM 2422 C C . SER B 1 37 ? -28.753 -78.142 7.358 1.00 44.02 36 SER B C 1
ATOM 2423 O O . SER B 1 37 ? -28.821 -76.900 7.355 1.00 43.16 36 SER B O 1
ATOM 2426 N N . LEU B 1 38 ? -27.591 -78.791 7.469 1.00 44.94 37 LEU B N 1
ATOM 2427 C CA . LEU B 1 38 ? -26.342 -78.029 7.489 1.00 45.06 37 LEU B CA 1
ATOM 2428 C C . LEU B 1 38 ? -26.204 -77.187 6.225 1.00 46.20 37 LEU B C 1
ATOM 2429 O O . LEU B 1 38 ? -25.864 -75.995 6.294 1.00 45.44 37 LEU B O 1
ATOM 2434 N N . GLU B 1 39 ? -26.509 -77.788 5.065 1.00 41.61 38 GLU B N 1
ATOM 2435 C CA . GLU B 1 39 ? -26.382 -77.102 3.783 1.00 39.68 38 GLU B CA 1
ATOM 2436 C C . GLU B 1 39 ? -27.313 -75.904 3.689 1.00 46.96 38 GLU B C 1
ATOM 2437 O O . GLU B 1 39 ? -26.934 -74.863 3.136 1.00 45.76 38 GLU B O 1
ATOM 2443 N N . GLN B 1 40 ? -28.546 -76.034 4.199 1.00 47.13 39 GLN B N 1
ATOM 2444 C CA . GLN B 1 40 ? -29.456 -74.893 4.194 1.00 44.78 39 GLN B CA 1
ATOM 2445 C C . GLN B 1 40 ? -28.930 -73.772 5.070 1.00 42.55 39 GLN B C 1
ATOM 2446 O O . GLN B 1 40 ? -29.037 -72.599 4.708 1.00 48.04 39 GLN B O 1
ATOM 2452 N N . LEU B 1 41 ? -28.370 -74.102 6.232 1.00 46.90 40 LEU B N 1
ATOM 2453 C CA . LEU B 1 41 ? -27.810 -73.045 7.075 1.00 52.09 40 LEU B CA 1
ATOM 2454 C C . LEU B 1 41 ? -26.665 -72.318 6.363 1.00 50.66 40 LEU B C 1
ATOM 2455 O O . LEU B 1 41 ? -26.576 -71.079 6.403 1.00 51.60 40 LEU B O 1
ATOM 2460 N N . VAL B 1 42 ? -25.787 -73.075 5.694 1.00 47.25 41 VAL B N 1
ATOM 2461 C CA . VAL B 1 42 ? -24.693 -72.461 4.940 1.00 47.91 41 VAL B CA 1
ATOM 2462 C C . VAL B 1 42 ? -25.244 -71.572 3.824 1.00 46.57 41 VAL B C 1
ATOM 2463 O O . VAL B 1 42 ? -24.789 -70.433 3.606 1.00 46.31 41 VAL B O 1
ATOM 2467 N N . ARG B 1 43 ? -26.237 -72.089 3.101 1.00 44.72 42 ARG B N 1
ATOM 2468 C CA . ARG B 1 43 ? -26.839 -71.348 2.007 1.00 44.22 42 ARG B CA 1
ATOM 2469 C C . ARG B 1 43 ? -27.463 -70.054 2.515 1.00 53.11 42 ARG B C 1
ATOM 2470 O O . ARG B 1 43 ? -27.335 -69.005 1.875 1.00 56.59 42 ARG B O 1
ATOM 2478 N N . LEU B 1 44 ? -28.105 -70.103 3.690 1.00 56.30 43 LEU B N 1
ATOM 2479 C CA . LEU B 1 44 ? -28.710 -68.911 4.283 1.00 54.18 43 LEU B CA 1
ATOM 2480 C C . LEU B 1 44 ? -27.651 -67.879 4.631 1.00 54.30 43 LEU B C 1
ATOM 2481 O O . LEU B 1 44 ? -27.836 -66.687 4.374 1.00 56.44 43 LEU B O 1
ATOM 2486 N N . GLU B 1 45 ? -26.555 -68.310 5.265 1.00 55.06 44 GLU B N 1
ATOM 2487 C CA . GLU B 1 45 ? -25.483 -67.369 5.589 1.00 59.87 44 GLU B CA 1
ATOM 2488 C C . GLU B 1 45 ? -25.027 -66.618 4.340 1.00 61.96 44 GLU B C 1
ATOM 2489 O O . GLU B 1 45 ? -24.921 -65.379 4.340 1.00 65.81 44 GLU B O 1
ATOM 2495 N N . ARG B 1 46 ? -24.819 -67.306 3.262 1.00 57.07 45 ARG B N 1
ATOM 2496 C CA . ARG B 1 46 ? -24.428 -66.675 2.065 1.00 61.37 45 ARG B CA 1
ATOM 2497 C C . ARG B 1 46 ? -25.478 -65.774 1.463 1.00 62.27 45 ARG B C 1
ATOM 2498 O O . ARG B 1 46 ? -25.222 -64.688 1.144 1.00 55.72 45 ARG B O 1
ATOM 2506 N N . ILE B 1 47 ? -26.692 -66.232 1.358 1.00 58.02 46 ILE B N 1
ATOM 2507 C CA . ILE B 1 47 ? -27.794 -65.405 0.856 1.00 55.05 46 ILE B CA 1
ATOM 2508 C C . ILE B 1 47 ? -27.864 -64.095 1.623 1.00 56.50 46 ILE B C 1
ATOM 2509 O O . ILE B 1 47 ? -27.964 -63.012 1.035 1.00 56.99 46 ILE B O 1
ATOM 2514 N N . ALA B 1 48 ? -27.829 -64.181 2.954 1.00 54.54 47 ALA B N 1
ATOM 2515 C CA . ALA B 1 48 ? -27.986 -62.991 3.779 1.00 55.69 47 ALA B CA 1
ATOM 2516 C C . ALA B 1 48 ? -26.825 -62.029 3.585 1.00 56.90 47 ALA B C 1
ATOM 2517 O O . ALA B 1 48 ? -27.036 -60.812 3.538 1.00 57.19 47 ALA B O 1
ATOM 2519 N N . ARG B 1 49 ? -25.641 -62.514 3.407 1.00 60.42 48 ARG B N 1
ATOM 2520 C CA . ARG B 1 49 ? -24.556 -61.672 3.216 1.00 58.61 48 ARG B CA 1
ATOM 2521 C C . ARG B 1 49 ? -24.663 -60.937 1.907 1.00 60.65 48 ARG B C 1
ATOM 2522 O O . ARG B 1 49 ? -24.439 -59.780 1.886 1.00 51.51 48 ARG B O 1
ATOM 2530 N N . ILE B 1 50 ? -24.998 -61.606 0.820 1.00 56.44 49 ILE B N 1
ATOM 2531 C CA . ILE B 1 50 ? -25.139 -60.961 -0.482 1.00 53.89 49 ILE B CA 1
ATOM 2532 C C . ILE B 1 50 ? -26.286 -59.956 -0.462 1.00 56.08 49 ILE B C 1
ATOM 2533 O O . ILE B 1 50 ? -26.163 -58.837 -0.979 1.00 55.16 49 ILE B O 1
ATOM 2538 N N . SER B 1 51 ? -27.406 -60.324 0.157 1.00 54.36 50 SER B N 1
ATOM 2539 C CA . SER B 1 51 ? -28.551 -59.424 0.189 1.00 55.47 50 SER B CA 1
ATOM 2540 C C . SER B 1 51 ? -28.247 -58.174 0.998 1.00 50.18 50 SER B C 1
ATOM 2541 O O . SER B 1 51 ? -28.599 -57.066 0.582 1.00 52.77 50 SER B O 1
ATOM 2544 N N . ASP B 1 52 ? -27.636 -58.342 2.171 1.00 50.79 51 ASP B N 1
ATOM 2545 C CA . ASP B 1 52 ? -27.153 -57.215 2.960 1.00 52.53 51 ASP B CA 1
ATOM 2546 C C . ASP B 1 52 ? -26.322 -56.262 2.110 1.00 49.71 51 ASP B C 1
ATOM 2547 O O . ASP B 1 52 ? -26.486 -55.042 2.185 1.00 50.29 51 ASP B O 1
ATOM 2552 N N . GLY B 1 53 ? -25.398 -56.810 1.312 1.00 52.95 52 GLY B N 1
ATOM 2553 C CA . GLY B 1 53 ? -24.591 -55.961 0.446 1.00 48.83 52 GLY B CA 1
ATOM 2554 C C . GLY B 1 53 ? -25.419 -55.229 -0.595 1.00 54.48 52 GLY B C 1
ATOM 2555 O O . GLY B 1 53 ? -25.179 -54.049 -0.883 1.00 60.99 52 GLY B O 1
ATOM 2556 N N . PHE B 1 54 ? -26.408 -55.917 -1.170 1.00 50.81 53 PHE B N 1
ATOM 2557 C CA . PHE B 1 54 ? -27.286 -55.284 -2.150 1.00 50.10 53 PHE B CA 1
ATOM 2558 C C . PHE B 1 54 ? -28.033 -54.105 -1.541 1.00 49.99 53 PHE B C 1
ATOM 2559 O O . PHE B 1 54 ? -28.116 -53.022 -2.137 1.00 51.67 53 PHE B O 1
ATOM 2567 N N . GLN B 1 55 ? -28.596 -54.293 -0.354 1.00 47.25 54 GLN B N 1
ATOM 2568 C CA . GLN B 1 55 ? -29.333 -53.176 0.222 1.00 53.67 54 GLN B CA 1
ATOM 2569 C C . GLN B 1 55 ? -28.417 -52.121 0.823 1.00 53.33 54 GLN B C 1
ATOM 2570 O O . GLN B 1 55 ? -28.851 -50.979 0.991 1.00 57.89 54 GLN B O 1
ATOM 2576 N N . SER B 1 56 ? -27.155 -52.450 1.105 1.00 48.91 55 SER B N 1
ATOM 2577 C CA . SER B 1 56 ? -26.198 -51.406 1.450 1.00 54.34 55 SER B CA 1
ATOM 2578 C C . SER B 1 56 ? -25.951 -50.505 0.250 1.00 57.19 55 SER B C 1
ATOM 2579 O O . SER B 1 56 ? -25.968 -49.269 0.360 1.00 58.46 55 SER B O 1
ATOM 2582 N N . MET B 1 57 ? -25.717 -51.125 -0.908 1.00 54.72 56 MET B N 1
ATOM 2583 C CA . MET B 1 57 ? -25.613 -50.380 -2.158 1.00 54.64 56 MET B CA 1
ATOM 2584 C C . MET B 1 57 ? -26.834 -49.494 -2.386 1.00 56.89 56 MET B C 1
ATOM 2585 O O . MET B 1 57 ? -26.705 -48.314 -2.732 1.00 61.57 56 MET B O 1
ATOM 2590 N N . ALA B 1 58 ? -28.034 -50.057 -2.225 1.00 55.58 57 ALA B N 1
ATOM 2591 C CA . ALA B 1 58 ? -29.240 -49.264 -2.440 1.00 50.15 57 ALA B CA 1
ATOM 2592 C C . ALA B 1 58 ? -29.317 -48.097 -1.457 1.00 49.95 57 ALA B C 1
ATOM 2593 O O . ALA B 1 58 ? -29.716 -46.987 -1.830 1.00 52.36 57 ALA B O 1
ATOM 2595 N N . ARG B 1 59 ? -28.934 -48.325 -0.199 1.00 49.85 58 ARG B N 1
ATOM 2596 C CA . ARG B 1 59 ? -28.952 -47.255 0.795 1.00 51.49 58 ARG B CA 1
ATOM 2597 C C . ARG B 1 59 ? -28.034 -46.107 0.380 1.00 55.59 58 ARG B C 1
ATOM 2598 O O . ARG B 1 59 ? -28.403 -44.925 0.458 1.00 57.25 58 ARG B O 1
ATOM 2606 N N . GLU B 1 60 ? -26.835 -46.442 -0.093 1.00 57.64 59 GLU B N 1
ATOM 2607 C CA . GLU B 1 60 ? -25.912 -45.389 -0.500 1.00 61.47 59 GLU B CA 1
ATOM 2608 C C . GLU B 1 60 ? -26.400 -44.689 -1.770 1.00 58.74 59 GLU B C 1
ATOM 2609 O O . GLU B 1 60 ? -26.229 -43.471 -1.924 1.00 58.94 59 GLU B O 1
ATOM 2615 N N . GLN B 1 61 ? -27.050 -45.425 -2.671 1.00 54.25 60 GLN B N 1
ATOM 2616 C CA . GLN B 1 61 ? -27.570 -44.789 -3.874 1.00 50.23 60 GLN B CA 1
ATOM 2617 C C . GLN B 1 61 ? -28.670 -43.795 -3.535 1.00 49.14 60 GLN B C 1
ATOM 2618 O O . GLN B 1 61 ? -28.737 -42.704 -4.112 1.00 55.02 60 GLN B O 1
ATOM 2624 N N . ASN B 1 62 ? -29.519 -44.138 -2.574 1.00 51.33 61 ASN B N 1
ATOM 2625 C CA . ASN B 1 62 ? -30.571 -43.212 -2.181 1.00 50.99 61 ASN B CA 1
ATOM 2626 C C . ASN B 1 62 ? -29.999 -41.971 -1.499 1.00 54.23 61 ASN B C 1
ATOM 2627 O O . ASN B 1 62 ? -30.471 -40.854 -1.748 1.00 56.12 61 ASN B O 1
ATOM 2632 N N . LEU B 1 63 ? -28.991 -42.142 -0.627 1.00 54.68 62 LEU B N 1
ATOM 2633 C CA . LEU B 1 63 ? -28.354 -40.978 -0.002 1.00 54.64 62 LEU B CA 1
ATOM 2634 C C . LEU B 1 63 ? -27.702 -40.066 -1.044 1.00 51.64 62 LEU B C 1
ATOM 2635 O O . LEU B 1 63 ? -27.762 -38.830 -0.936 1.00 50.61 62 LEU B O 1
ATOM 2640 N N . SER B 1 64 ? -27.093 -40.661 -2.073 1.00 50.97 63 SER B N 1
ATOM 2641 C CA . SER B 1 64 ? -26.498 -39.871 -3.147 1.00 52.24 63 SER B CA 1
ATOM 2642 C C . SER B 1 64 ? -27.563 -39.119 -3.947 1.00 53.59 63 SER B C 1
ATOM 2643 O O . SER B 1 64 ? -27.382 -37.942 -4.290 1.00 54.81 63 SER B O 1
ATOM 2646 N N . LEU B 1 65 ? -28.685 -39.779 -4.251 1.00 54.27 64 LEU B N 1
ATOM 2647 C CA . LEU B 1 65 ? -29.774 -39.098 -4.943 1.00 46.37 64 LEU B CA 1
ATOM 2648 C C . LEU B 1 65 ? -30.352 -37.972 -4.097 1.00 48.14 64 LEU B C 1
ATOM 2649 O O . LEU B 1 65 ? -30.760 -36.939 -4.633 1.00 51.57 64 LEU B O 1
ATOM 2654 N N . SER B 1 66 ? -30.374 -38.139 -2.774 1.00 50.82 65 SER B N 1
ATOM 2655 C CA . SER B 1 66 ? -30.846 -37.077 -1.885 1.00 49.21 65 SER B CA 1
ATOM 2656 C C . SER B 1 66 ? -29.938 -35.847 -1.956 1.00 49.51 65 SER B C 1
ATOM 2657 O O . SER B 1 66 ? -30.407 -34.702 -2.108 1.00 50.12 65 SER B O 1
ATOM 2660 N N . GLU B 1 67 ? -28.628 -36.072 -1.839 1.00 49.18 66 GLU B N 1
ATOM 2661 C CA . GLU B 1 67 ? -27.676 -34.977 -1.989 1.00 50.87 66 GLU B CA 1
ATOM 2662 C C . GLU B 1 67 ? -27.836 -34.287 -3.344 1.00 49.45 66 GLU B C 1
ATOM 2663 O O . GLU B 1 67 ? -27.840 -33.049 -3.428 1.00 42.48 66 GLU B O 1
ATOM 2669 N N . ARG B 1 68 ? -27.952 -35.080 -4.418 1.00 45.28 67 ARG B N 1
ATOM 2670 C CA . ARG B 1 68 ? -28.149 -34.514 -5.747 1.00 42.35 67 ARG B CA 1
ATOM 2671 C C . ARG B 1 68 ? -29.406 -33.657 -5.804 1.00 44.98 67 ARG B C 1
ATOM 2672 O O . ARG B 1 68 ? -29.418 -32.598 -6.446 1.00 41.53 67 ARG B O 1
ATOM 2680 N N . TYR B 1 69 ? -30.470 -34.092 -5.129 1.00 41.93 68 TYR B N 1
ATOM 2681 C CA . TYR B 1 69 ? -31.726 -33.354 -5.174 1.00 42.52 68 TYR B CA 1
ATOM 2682 C C . TYR B 1 69 ? -31.582 -31.979 -4.526 1.00 39.74 68 TYR B C 1
ATOM 2683 O O . TYR B 1 69 ? -32.061 -30.964 -5.063 1.00 41.53 68 TYR B O 1
ATOM 2692 N N . HIS B 1 70 ? -30.899 -31.913 -3.387 1.00 35.95 69 HIS B N 1
ATOM 2693 C CA . HIS B 1 70 ? -30.779 -30.606 -2.736 1.00 39.43 69 HIS B CA 1
ATOM 2694 C C . HIS B 1 70 ? -29.800 -29.691 -3.483 1.00 40.75 69 HIS B C 1
ATOM 2695 O O . HIS B 1 70 ? -30.028 -28.468 -3.596 1.00 42.04 69 HIS B O 1
ATOM 2702 N N . LYS B 1 71 ? -28.730 -30.264 -4.041 1.00 36.65 70 LYS B N 1
ATOM 2703 C CA . LYS B 1 71 ? -27.876 -29.471 -4.913 1.00 37.86 70 LYS B CA 1
ATOM 2704 C C . LYS B 1 71 ? -28.638 -28.974 -6.149 1.00 43.44 70 LYS B C 1
ATOM 2705 O O . LYS B 1 71 ? -28.353 -27.875 -6.645 1.00 41.51 70 LYS B O 1
ATOM 2711 N N . GLN B 1 72 ? -29.628 -29.737 -6.638 1.00 40.17 71 GLN B N 1
ATOM 2712 C CA . GLN B 1 72 ? -30.460 -29.243 -7.737 1.00 40.96 71 GLN B CA 1
ATOM 2713 C C . GLN B 1 72 ? -31.261 -28.017 -7.313 1.00 38.15 71 GLN B C 1
ATOM 2714 O O . GLN B 1 72 ? -31.386 -27.046 -8.082 1.00 36.37 71 GLN B O 1
ATOM 2720 N N . LEU B 1 73 ? -31.832 -28.053 -6.103 1.00 33.91 72 LEU B N 1
ATOM 2721 C CA . LEU B 1 73 ? -32.581 -26.890 -5.618 1.00 35.20 72 LEU B CA 1
ATOM 2722 C C . LEU B 1 73 ? -31.707 -25.636 -5.618 1.00 35.28 72 LEU B C 1
ATOM 2723 O O . LEU B 1 73 ? -32.067 -24.587 -6.188 1.00 35.39 72 LEU B O 1
ATOM 2728 N N . ARG B 1 74 ? -30.529 -25.742 -5.004 1.00 42.68 73 ARG B N 1
ATOM 2729 C CA . ARG B 1 74 ? -29.633 -24.588 -4.964 1.00 34.66 73 ARG B CA 1
ATOM 2730 C C . ARG B 1 74 ? -29.165 -24.180 -6.362 1.00 32.28 73 ARG B C 1
ATOM 2731 O O . ARG B 1 74 ? -28.956 -22.988 -6.617 1.00 39.25 73 ARG B O 1
ATOM 2739 N N . ARG B 1 75 ? -29.007 -25.128 -7.289 1.00 29.80 74 ARG B N 1
ATOM 2740 C CA . ARG B 1 75 ? -28.543 -24.752 -8.623 1.00 28.50 74 ARG B CA 1
ATOM 2741 C C . ARG B 1 75 ? -29.594 -23.941 -9.357 1.00 27.77 74 ARG B C 1
ATOM 2742 O O . ARG B 1 75 ? -29.261 -23.000 -10.083 1.00 26.88 74 ARG B O 1
ATOM 2750 N N . LEU B 1 76 ? -30.870 -24.306 -9.209 1.00 28.26 75 LEU B N 1
ATOM 2751 C CA . LEU B 1 76 ? -31.910 -23.482 -9.815 1.00 26.91 75 LEU B CA 1
ATOM 2752 C C . LEU B 1 76 ? -31.882 -22.067 -9.240 1.00 28.79 75 LEU B C 1
ATOM 2753 O O . LEU B 1 76 ? -32.007 -21.079 -9.986 1.00 26.83 75 LEU B O 1
ATOM 2758 N N . GLU B 1 77 ? -31.672 -21.940 -7.922 1.00 29.75 76 GLU B N 1
ATOM 2759 C CA . GLU B 1 77 ? -31.617 -20.579 -7.377 1.00 35.83 76 GLU B CA 1
ATOM 2760 C C . GLU B 1 77 ? -30.407 -19.794 -7.905 1.00 33.22 76 GLU B C 1
ATOM 2761 O O . GLU B 1 77 ? -30.527 -18.599 -8.213 1.00 32.62 76 GLU B O 1
ATOM 2767 N N . LYS B 1 78 ? -29.258 -20.454 -8.078 1.00 27.53 77 LYS B N 1
ATOM 2768 C CA . LYS B 1 78 ? -28.069 -19.770 -8.584 1.00 28.89 77 LYS B CA 1
ATOM 2769 C C . LYS B 1 78 ? -28.210 -19.378 -10.059 1.00 30.22 77 LYS B C 1
ATOM 2770 O O . LYS B 1 78 ? -27.848 -18.255 -10.458 1.00 31.96 77 LYS B O 1
ATOM 2776 N N . VAL B 1 79 ? -28.681 -20.303 -10.898 1.00 20.70 78 VAL B N 1
ATOM 2777 C CA . VAL B 1 79 ? -28.925 -19.960 -12.297 1.00 23.62 78 VAL B CA 1
ATOM 2778 C C . VAL B 1 79 ? -29.824 -18.727 -12.393 1.00 25.14 78 VAL B C 1
ATOM 2779 O O . VAL B 1 79 ? -29.521 -17.775 -13.130 1.00 22.45 78 VAL B O 1
ATOM 2783 N N . ALA B 1 80 ? -30.940 -18.722 -11.641 1.00 21.49 79 ALA B N 1
ATOM 2784 C CA . ALA B 1 80 ? -31.852 -17.581 -11.697 1.00 22.06 79 ALA B CA 1
ATOM 2785 C C . ALA B 1 80 ? -31.182 -16.285 -11.236 1.00 24.61 79 ALA B C 1
ATOM 2786 O O . ALA B 1 80 ? -31.373 -15.229 -11.854 1.00 22.50 79 ALA B O 1
ATOM 2788 N N . ARG B 1 81 ? -30.381 -16.340 -10.165 1.00 24.67 80 ARG B N 1
ATOM 2789 C CA . ARG B 1 81 ? -29.695 -15.134 -9.692 1.00 26.49 80 ARG B CA 1
ATOM 2790 C C . ARG B 1 81 ? -28.775 -14.536 -10.761 1.00 26.68 80 ARG B C 1
ATOM 2791 O O . ARG B 1 81 ? -28.853 -13.334 -11.079 1.00 29.12 80 ARG B O 1
ATOM 2799 N N . ILE B 1 82 ? -27.896 -15.365 -11.331 1.00 24.20 81 ILE B N 1
ATOM 2800 C CA . ILE B 1 82 ? -26.957 -14.872 -12.340 1.00 26.40 81 ILE B CA 1
ATOM 2801 C C . ILE B 1 82 ? -27.704 -14.332 -13.551 1.00 25.74 81 ILE B C 1
ATOM 2802 O O . ILE B 1 82 ? -27.379 -13.257 -14.086 1.00 26.47 81 ILE B O 1
ATOM 2807 N N . SER B 1 83 ? -28.681 -15.104 -14.041 1.00 28.87 82 SER B N 1
ATOM 2808 C CA . SER B 1 83 ? -29.466 -14.661 -15.185 1.00 25.58 82 SER B CA 1
ATOM 2809 C C . SER B 1 83 ? -30.104 -13.304 -14.922 1.00 25.90 82 SER B C 1
ATOM 2810 O O . SER B 1 83 ? -30.044 -12.416 -15.781 1.00 26.97 82 SER B O 1
ATOM 2813 N N . ASP B 1 84 ? -30.702 -13.119 -13.733 1.00 23.53 83 ASP B N 1
ATOM 2814 C CA . ASP B 1 84 ? -31.311 -11.836 -13.393 1.00 21.19 83 ASP B CA 1
ATOM 2815 C C . ASP B 1 84 ? -30.306 -10.699 -13.527 1.00 23.85 83 ASP B C 1
ATOM 2816 O O . ASP B 1 84 ? -30.648 -9.601 -13.976 1.00 24.61 83 ASP B O 1
ATOM 2821 N N . ARG B 1 85 ? -29.057 -10.939 -13.140 1.00 26.07 84 ARG B N 1
ATOM 2822 C CA . ARG B 1 85 ? -28.081 -9.861 -13.269 1.00 22.75 84 ARG B CA 1
ATOM 2823 C C . ARG B 1 85 ? -27.768 -9.553 -14.736 1.00 28.33 84 ARG B C 1
ATOM 2824 O O . ARG B 1 85 ? -27.714 -8.369 -15.141 1.00 35.86 84 ARG B O 1
ATOM 2832 N N . TYR B 1 86 ? -27.598 -10.595 -15.566 1.00 31.15 85 TYR B N 1
ATOM 2833 C CA . TYR B 1 86 ? -27.447 -10.345 -17.008 1.00 32.57 85 TYR B CA 1
ATOM 2834 C C . TYR B 1 86 ? -28.621 -9.530 -17.551 1.00 30.73 85 TYR B C 1
ATOM 2835 O O . TYR B 1 86 ? -28.445 -8.603 -18.361 1.00 31.61 85 TYR B O 1
ATOM 2844 N N . GLN B 1 87 ? -29.831 -9.854 -17.096 1.00 24.75 86 GLN B N 1
ATOM 2845 C CA . GLN B 1 87 ? -30.998 -9.175 -17.628 1.00 30.20 86 GLN B CA 1
ATOM 2846 C C . GLN B 1 87 ? -31.079 -7.744 -17.121 1.00 32.00 86 GLN B C 1
ATOM 2847 O O . GLN B 1 87 ? -31.665 -6.880 -17.786 1.00 27.97 86 GLN B O 1
ATOM 2853 N N . GLN B 1 88 ? -30.491 -7.479 -15.958 1.00 26.66 87 GLN B N 1
ATOM 2854 C CA . GLN B 1 88 ? -30.375 -6.105 -15.502 1.00 29.31 87 GLN B CA 1
ATOM 2855 C C . GLN B 1 88 ? -29.542 -5.287 -16.482 1.00 36.57 87 GLN B C 1
ATOM 2856 O O . GLN B 1 88 ? -29.867 -4.127 -16.781 1.00 37.84 87 GLN B O 1
ATOM 2862 N N . MET B 1 89 ? -28.473 -5.874 -17.017 1.00 35.23 88 MET B N 1
ATOM 2863 C CA . MET B 1 89 ? -27.716 -5.115 -18.019 1.00 35.28 88 MET B CA 1
ATOM 2864 C C . MET B 1 89 ? -28.537 -4.899 -19.291 1.00 33.90 88 MET B C 1
ATOM 2865 O O . MET B 1 89 ? -28.491 -3.828 -19.921 1.00 38.63 88 MET B O 1
ATOM 2870 N N . MET B 1 90 ? -29.277 -5.921 -19.699 1.00 36.45 89 MET B N 1
ATOM 2871 C CA . MET B 1 90 ? -30.122 -5.778 -20.885 1.00 33.54 89 MET B CA 1
ATOM 2872 C C . MET B 1 90 ? -31.192 -4.706 -20.678 1.00 32.41 89 MET B C 1
ATOM 2873 O O . MET B 1 90 ? -31.575 -3.990 -21.613 1.00 30.22 89 MET B O 1
ATOM 2878 N N . ARG B 1 91 ? -31.670 -4.571 -19.442 1.00 35.70 90 ARG B N 1
ATOM 2879 C CA . ARG B 1 91 ? -32.652 -3.548 -19.113 1.00 29.97 90 ARG B CA 1
ATOM 2880 C C . ARG B 1 91 ? -32.037 -2.152 -19.129 1.00 32.36 90 ARG B C 1
ATOM 2881 O O . ARG B 1 91 ? -32.685 -1.184 -19.545 1.00 33.51 90 ARG B O 1
ATOM 2889 N N . ASP B 1 92 ? -30.813 -2.008 -18.623 1.00 36.01 91 ASP B N 1
ATOM 2890 C CA . ASP B 1 92 ? -30.195 -0.690 -18.668 1.00 32.83 91 ASP B CA 1
ATOM 2891 C C . ASP B 1 92 ? -30.055 -0.235 -20.108 1.00 34.99 91 ASP B C 1
ATOM 2892 O O . ASP B 1 92 ? -30.373 0.921 -20.443 1.00 31.45 91 ASP B O 1
ATOM 2897 N N . LEU B 1 93 ? -29.656 -1.162 -20.987 1.00 36.27 92 LEU B N 1
ATOM 2898 C CA . LEU B 1 93 ? -29.605 -0.849 -22.414 1.00 33.25 92 LEU B CA 1
ATOM 2899 C C . LEU B 1 93 ? -30.969 -0.419 -22.934 1.00 34.27 92 LEU B C 1
ATOM 2900 O O . LEU B 1 93 ? -31.084 0.581 -23.664 1.00 37.93 92 LEU B O 1
ATOM 2905 N N . ASN B 1 94 ? -32.012 -1.187 -22.590 1.00 37.12 93 ASN B N 1
ATOM 2906 C CA . ASN B 1 94 ? -33.355 -0.910 -23.099 1.00 33.86 93 ASN B CA 1
ATOM 2907 C C . ASN B 1 94 ? -33.826 0.486 -22.707 1.00 38.00 93 ASN B C 1
ATOM 2908 O O . ASN B 1 94 ? -34.350 1.237 -23.539 1.00 37.82 93 ASN B O 1
ATOM 2913 N N . LEU B 1 95 ? -33.651 0.851 -21.435 1.00 37.59 94 LEU B N 1
ATOM 2914 C CA . LEU B 1 95 ? -34.080 2.171 -20.984 1.00 39.19 94 LEU B CA 1
ATOM 2915 C C . LEU B 1 95 ? -33.277 3.275 -21.661 1.00 40.31 94 LEU B C 1
ATOM 2916 O O . LEU B 1 95 ? -33.841 4.312 -22.044 1.00 45.20 94 LEU B O 1
ATOM 2921 N N . ALA B 1 96 ? -31.964 3.079 -21.821 1.00 42.05 95 ALA B N 1
ATOM 2922 C CA . ALA B 1 96 ? -31.174 4.078 -22.538 1.00 38.73 95 ALA B CA 1
ATOM 2923 C C . ALA B 1 96 ? -31.760 4.332 -23.919 1.00 41.65 95 ALA B C 1
ATOM 2924 O O . ALA B 1 96 ? -32.062 5.479 -24.262 1.00 45.26 95 ALA B O 1
ATOM 2926 N N . LEU B 1 97 ? -31.982 3.264 -24.706 1.00 39.51 96 LEU B N 1
ATOM 2927 C CA . LEU B 1 97 ? -32.501 3.456 -26.066 1.00 39.68 96 LEU B CA 1
ATOM 2928 C C . LEU B 1 97 ? -33.877 4.115 -26.057 1.00 41.25 96 LEU B C 1
ATOM 2929 O O . LEU B 1 97 ? -34.143 5.034 -26.849 1.00 48.11 96 LEU B O 1
ATOM 2934 N N . LYS B 1 98 ? -34.767 3.655 -25.175 1.00 41.11 97 LYS B N 1
ATOM 2935 C CA . LYS B 1 98 ? -36.073 4.289 -25.057 1.00 41.91 97 LYS B CA 1
ATOM 2936 C C . LYS B 1 98 ? -35.926 5.795 -24.896 1.00 46.64 97 LYS B C 1
ATOM 2937 O O . LYS B 1 98 ? -36.471 6.570 -25.687 1.00 49.43 97 LYS B O 1
ATOM 2943 N N . GLU B 1 99 ? -35.145 6.233 -23.911 1.00 50.29 98 GLU B N 1
ATOM 2944 C CA . GLU B 1 99 ? -34.999 7.674 -23.729 1.00 51.75 98 GLU B CA 1
ATOM 2945 C C . GLU B 1 99 ? -34.297 8.326 -24.908 1.00 55.66 98 GLU B C 1
ATOM 2946 O O . GLU B 1 99 ? -34.484 9.525 -25.150 1.00 61.77 98 GLU B O 1
ATOM 2952 N N . ALA B 1 100 ? -33.491 7.564 -25.643 1.00 49.92 99 ALA B N 1
ATOM 2953 C CA . ALA B 1 100 ? -32.778 8.089 -26.795 1.00 47.20 99 ALA B CA 1
ATOM 2954 C C . ALA B 1 100 ? -33.644 8.157 -28.042 1.00 53.27 99 ALA B C 1
ATOM 2955 O O . ALA B 1 100 ? -33.147 8.565 -29.102 1.00 55.54 99 ALA B O 1
ATOM 2957 N N . SER B 1 101 ? -34.906 7.731 -27.959 1.00 51.60 100 SER B N 1
ATOM 2958 C CA . SER B 1 101 ? -35.805 7.783 -29.108 1.00 52.39 100 SER B CA 1
ATOM 2959 C C . SER B 1 101 ? -36.899 8.834 -28.983 1.00 48.70 100 SER B C 1
ATOM 2960 O O . SER B 1 101 ? -37.763 8.917 -29.860 1.00 49.33 100 SER B O 1
ATOM 2963 N N . ILE B 1 102 ? -36.898 9.629 -27.922 1.00 50.91 101 ILE B N 1
ATOM 2964 C CA . ILE B 1 102 ? -37.847 10.731 -27.784 1.00 58.40 101 ILE B CA 1
ATOM 2965 C C . ILE B 1 102 ? -37.066 11.988 -28.162 1.00 54.21 101 ILE B C 1
ATOM 2966 O O . ILE B 1 102 ? -36.996 12.963 -27.405 1.00 58.06 101 ILE B O 1
ATOM 2971 N N . ARG B 1 103 ? -36.446 11.969 -29.325 1.00 47.32 102 ARG B N 1
ATOM 2972 C CA . ARG B 1 103 ? -35.622 13.090 -29.732 1.00 44.71 102 ARG B CA 1
ATOM 2973 C C . ARG B 1 103 ? -36.336 13.904 -30.791 1.00 43.55 102 ARG B C 1
ATOM 2974 O O . ARG B 1 103 ? -37.099 13.374 -31.603 1.00 44.00 102 ARG B O 1
ATOM 2982 N N . ASP B 1 104 ? -36.093 15.203 -30.757 1.00 40.39 103 ASP B N 1
ATOM 2983 C CA . ASP B 1 104 ? -36.558 16.069 -31.817 1.00 35.40 103 ASP B CA 1
ATOM 2984 C C . ASP B 1 104 ? -36.167 15.459 -33.163 1.00 38.96 103 ASP B C 1
ATOM 2985 O O . ASP B 1 104 ? -34.965 15.336 -33.455 1.00 38.88 103 ASP B O 1
ATOM 2990 N N . PRO B 1 105 ? -37.135 15.030 -33.981 1.00 42.05 104 PRO B N 1
ATOM 2991 C CA . PRO B 1 105 ? -36.799 14.433 -35.290 1.00 35.01 104 PRO B CA 1
ATOM 2992 C C . PRO B 1 105 ? -35.873 15.287 -36.147 1.00 36.18 104 PRO B C 1
ATOM 2993 O O . PRO B 1 105 ? -35.052 14.737 -36.889 1.00 31.66 104 PRO B O 1
ATOM 2997 N N . LEU B 1 106 ? -35.982 16.618 -36.086 1.00 37.97 105 LEU B N 1
ATOM 2998 C CA . LEU B 1 106 ? -35.184 17.439 -36.992 1.00 33.46 105 LEU B CA 1
ATOM 2999 C C . LEU B 1 106 ? -33.738 17.550 -36.522 1.00 36.48 105 LEU B C 1
ATOM 3000 O O . LEU B 1 106 ? -32.810 17.295 -37.297 1.00 35.18 105 LEU B O 1
ATOM 3005 N N . THR B 1 107 ? -33.522 17.914 -35.255 1.00 35.00 106 THR B N 1
ATOM 3006 C CA . THR B 1 107 ? -32.175 18.172 -34.765 1.00 31.38 106 THR B CA 1
ATOM 3007 C C . THR B 1 107 ? -31.569 16.999 -34.007 1.00 31.08 106 THR B C 1
ATOM 3008 O O . THR B 1 107 ? -30.345 16.977 -33.809 1.00 34.04 106 THR B O 1
ATOM 3012 N N . GLY B 1 108 ? -32.371 16.031 -33.576 1.00 29.77 107 GLY B N 1
ATOM 3013 C CA . GLY B 1 108 ? -31.837 14.946 -32.778 1.00 28.58 107 GLY B CA 1
ATOM 3014 C C . GLY B 1 108 ? -31.598 15.287 -31.324 1.00 33.67 107 GLY B C 1
ATOM 3015 O O . GLY B 1 108 ? -31.148 14.413 -30.565 1.00 30.80 107 GLY B O 1
ATOM 3016 N N . LEU B 1 109 ? -31.889 16.522 -30.912 1.00 29.50 108 LEU B N 1
ATOM 3017 C CA . LEU B 1 109 ? -31.777 16.929 -29.527 1.00 34.81 108 LEU B CA 1
ATOM 3018 C C . LEU B 1 109 ? -32.973 16.439 -28.725 1.00 41.66 108 LEU B C 1
ATOM 3019 O O . LEU B 1 109 ? -34.032 16.147 -29.289 1.00 36.05 108 LEU B O 1
ATOM 3024 N N . PRO B 1 110 ? -32.824 16.343 -27.398 1.00 45.11 109 PRO B N 1
ATOM 3025 C CA . PRO B 1 110 ? -33.993 16.175 -26.522 1.00 40.68 109 PRO B CA 1
ATOM 3026 C C . PRO B 1 110 ? -35.043 17.241 -26.811 1.00 34.69 109 PRO B C 1
ATOM 3027 O O . PRO B 1 110 ? -34.714 18.394 -27.099 1.00 35.39 109 PRO B O 1
ATOM 3031 N N . ASN B 1 111 ? -36.256 16.867 -26.749 1.00 33.74 110 ASN B N 1
ATOM 3032 C CA . ASN B 1 111 ? -37.332 17.731 -26.944 1.00 39.51 110 ASN B CA 1
ATOM 3033 C C . ASN B 1 111 ? -37.853 18.357 -25.699 1.00 42.75 110 ASN B C 1
ATOM 3034 O O . ASN B 1 111 ? -37.381 18.137 -24.683 1.00 40.50 110 ASN B O 1
ATOM 3039 N N . ARG B 1 112 ? -38.902 19.083 -25.811 1.00 36.14 111 ARG B N 1
ATOM 3040 C CA . ARG B 1 112 ? -39.472 19.768 -24.741 1.00 41.64 111 ARG B CA 1
ATOM 3041 C C . ARG B 1 112 ? -39.886 18.881 -23.616 1.00 41.42 111 ARG B C 1
ATOM 3042 O O . ARG B 1 112 ? -39.569 19.151 -22.564 1.00 42.36 111 ARG B O 1
ATOM 3050 N N . ARG B 1 113 ? -40.467 17.779 -23.902 1.00 39.64 112 ARG B N 1
ATOM 3051 C CA . ARG B 1 113 ? -40.813 16.869 -22.966 1.00 40.57 112 ARG B CA 1
ATOM 3052 C C . ARG B 1 113 ? -39.688 16.343 -22.274 1.00 45.15 112 ARG B C 1
ATOM 3053 O O . ARG B 1 113 ? -39.788 16.292 -21.197 1.00 46.99 112 ARG B O 1
ATOM 3061 N N . MET B 1 114 ? -38.621 15.949 -22.909 1.00 44.01 113 MET B N 1
ATOM 3062 C CA . MET B 1 114 ? -37.495 15.487 -22.198 1.00 40.43 113 MET B CA 1
ATOM 3063 C C . MET B 1 114 ? -36.884 16.597 -21.392 1.00 46.47 113 MET B C 1
ATOM 3064 O O . MET B 1 114 ? -36.286 16.365 -20.428 1.00 44.32 113 MET B O 1
ATOM 3069 N N . LEU B 1 115 ? -36.990 17.823 -21.841 1.00 48.82 114 LEU B N 1
ATOM 3070 C CA . LEU B 1 115 ? -36.494 18.989 -21.123 1.00 45.34 114 LEU B CA 1
ATOM 3071 C C . LEU B 1 115 ? -37.261 19.182 -19.822 1.00 48.54 114 LEU B C 1
ATOM 3072 O O . LEU B 1 115 ? -36.658 19.357 -18.759 1.00 46.75 114 LEU B O 1
ATOM 3077 N N . LEU B 1 116 ? -38.595 19.130 -19.889 1.00 44.77 115 LEU B N 1
ATOM 3078 C CA . LEU B 1 116 ? -39.426 19.221 -18.693 1.00 46.23 115 LEU B CA 1
ATOM 3079 C C . LEU B 1 116 ? -39.101 18.110 -17.696 1.00 49.09 115 LEU B C 1
ATOM 3080 O O . LEU B 1 116 ? -39.015 18.354 -16.481 1.00 50.12 115 LEU B O 1
ATOM 3085 N N . GLU B 1 117 ? -38.918 16.882 -18.191 1.00 45.39 116 GLU B N 1
ATOM 3086 C CA . GLU B 1 117 ? -38.617 15.764 -17.297 1.00 50.13 116 GLU B CA 1
ATOM 3087 C C . GLU B 1 117 ? -37.299 15.983 -16.556 1.00 51.57 116 GLU B C 1
ATOM 3088 O O . GLU B 1 117 ? -37.218 15.804 -15.332 1.00 55.78 116 GLU B O 1
ATOM 3094 N N . ARG B 1 118 ? -36.292 16.437 -17.206 1.00 52.14 117 ARG B N 1
ATOM 3095 C CA . ARG B 1 118 ? -35.077 16.759 -16.563 1.00 57.51 117 ARG B CA 1
ATOM 3096 C C . ARG B 1 118 ? -35.146 17.931 -15.680 1.00 56.32 117 ARG B C 1
ATOM 3097 O O . ARG B 1 118 ? -34.409 18.115 -14.819 1.00 56.24 117 ARG B O 1
ATOM 3105 N N . LEU B 1 119 ? -35.896 18.857 -16.082 1.00 51.15 118 LEU B N 1
ATOM 3106 C CA . LEU B 1 119 ? -36.053 20.031 -15.239 1.00 51.49 118 LEU B CA 1
ATOM 3107 C C . LEU B 1 119 ? -36.642 19.649 -13.895 1.00 62.20 118 LEU B C 1
ATOM 3108 O O . LEU B 1 119 ? -36.180 20.114 -12.846 1.00 68.79 118 LEU B O 1
ATOM 3113 N N . ARG B 1 120 ? -37.661 18.789 -13.905 1.00 58.06 119 ARG B N 1
ATOM 3114 C CA . ARG B 1 120 ? -38.254 18.346 -12.650 1.00 56.50 119 ARG B CA 1
ATOM 3115 C C . ARG B 1 120 ? -37.243 17.530 -11.829 1.00 64.04 119 ARG B C 1
ATOM 3116 O O . ARG B 1 120 ? -37.102 17.728 -10.604 1.00 68.61 119 ARG B O 1
ATOM 3124 N N . GLU B 1 121 ? -36.483 16.648 -12.505 1.00 60.74 120 GLU B N 1
ATOM 3125 C CA . GLU B 1 121 ? -35.503 15.827 -11.792 1.00 62.92 120 GLU B CA 1
ATOM 3126 C C . GLU B 1 121 ? -34.400 16.685 -11.175 1.00 66.69 120 GLU B C 1
ATOM 3127 O O . GLU B 1 121 ? -33.964 16.438 -10.035 1.00 74.94 120 GLU B O 1
ATOM 3133 N N . GLU B 1 122 ? -33.971 17.729 -11.887 1.00 63.88 121 GLU B N 1
ATOM 3134 C CA . GLU B 1 122 ? -32.954 18.609 -11.326 1.00 70.48 121 GLU B CA 1
ATOM 3135 C C . GLU B 1 122 ? -33.525 19.500 -10.228 1.00 73.59 121 GLU B C 1
ATOM 3136 O O . GLU B 1 122 ? -32.797 19.857 -9.299 1.00 72.94 121 GLU B O 1
ATOM 3142 N N . ASN B 1 123 ? -34.820 19.845 -10.293 1.00 70.87 122 ASN B N 1
ATOM 3143 C CA . ASN B 1 123 ? -35.447 20.544 -9.171 1.00 69.22 122 ASN B CA 1
ATOM 3144 C C . ASN B 1 123 ? -35.397 19.705 -7.897 1.00 79.10 122 ASN B C 1
ATOM 3145 O O . ASN B 1 123 ? -35.144 20.233 -6.807 1.00 78.81 122 ASN B O 1
ATOM 3150 N N . GLU B 1 124 ? -35.672 18.434 -7.976 1.00 77.37 123 GLU B N 1
ATOM 3151 C CA . GLU B 1 124 ? -35.568 17.595 -6.832 1.00 79.55 123 GLU B CA 1
ATOM 3152 C C . GLU B 1 124 ? -34.152 17.399 -6.340 1.00 79.37 123 GLU B C 1
ATOM 3153 O O . GLU B 1 124 ? -33.878 17.436 -5.240 1.00 80.69 123 GLU B O 1
ATOM 3159 N N . ARG B 1 125 ? -33.221 17.187 -7.169 1.00 78.39 124 ARG B N 1
ATOM 3160 C CA . ARG B 1 125 ? -31.840 17.125 -6.725 1.00 82.99 124 ARG B CA 1
ATOM 3161 C C . ARG B 1 125 ? -31.351 18.482 -6.198 1.00 82.14 124 ARG B C 1
ATOM 3162 O O . ARG B 1 125 ? -30.456 18.513 -5.349 1.00 85.70 124 ARG B O 1
ATOM 3170 N N . SER B 1 126 ? -31.964 19.593 -6.628 1.00 76.98 125 SER B N 1
ATOM 3171 C CA . SER B 1 126 ? -31.651 20.904 -6.063 1.00 77.99 125 SER B CA 1
ATOM 3172 C C . SER B 1 126 ? -32.043 20.990 -4.596 1.00 81.68 125 SER B C 1
ATOM 3173 O O . SER B 1 126 ? -31.489 21.806 -3.847 1.00 87.81 125 SER B O 1
ATOM 3176 N N . GLN B 1 127 ? -33.017 20.186 -4.177 1.00 78.36 126 GLN B N 1
ATOM 3177 C CA . GLN B 1 127 ? -33.320 20.060 -2.754 1.00 78.60 126 GLN B CA 1
ATOM 3178 C C . GLN B 1 127 ? -32.314 19.130 -2.082 1.00 78.86 126 GLN B C 1
ATOM 3179 O O . GLN B 1 127 ? -31.518 19.562 -1.244 1.00 77.46 126 GLN B O 1
ATOM 3185 N N . ARG B 1 128 ? -32.305 17.851 -2.476 1.00 85.94 127 ARG B N 1
ATOM 3186 C CA . ARG B 1 128 ? -31.705 16.835 -1.600 1.00 88.49 127 ARG B CA 1
ATOM 3187 C C . ARG B 1 128 ? -30.187 17.001 -1.434 1.00 88.37 127 ARG B C 1
ATOM 3188 O O . ARG B 1 128 ? -29.643 16.710 -0.361 1.00 96.66 127 ARG B O 1
ATOM 3196 N N . HIS B 1 129 ? -29.483 17.465 -2.472 1.00 84.21 128 HIS B N 1
ATOM 3197 C CA . HIS B 1 129 ? -28.029 17.694 -2.438 1.00 90.65 128 HIS B CA 1
ATOM 3198 C C . HIS B 1 129 ? -27.691 19.177 -2.303 1.00 92.19 128 HIS B C 1
ATOM 3199 O O . HIS B 1 129 ? -26.568 19.518 -1.906 1.00 93.04 128 HIS B O 1
ATOM 3206 N N . GLY B 1 130 ? -28.636 20.060 -2.636 1.00 82.63 129 GLY B N 1
ATOM 3207 C CA . GLY B 1 130 ? -28.521 21.475 -2.369 1.00 76.75 129 GLY B CA 1
ATOM 3208 C C . GLY B 1 130 ? -27.787 22.292 -3.418 1.00 85.85 129 GLY B C 1
ATOM 3209 O O . GLY B 1 130 ? -27.826 23.533 -3.357 1.00 76.96 129 GLY B O 1
ATOM 3210 N N . GLN B 1 131 ? -27.111 21.650 -4.372 1.00 90.92 130 GLN B N 1
ATOM 3211 C CA . GLN B 1 131 ? -26.479 22.380 -5.464 1.00 81.28 130 GLN B CA 1
ATOM 3212 C C . GLN B 1 131 ? -27.503 22.601 -6.570 1.00 78.71 130 GLN B C 1
ATOM 3213 O O . GLN B 1 131 ? -28.137 21.652 -7.046 1.00 81.75 130 GLN B O 1
ATOM 3219 N N . SER B 1 132 ? -27.686 23.859 -6.950 1.00 74.93 131 SER B N 1
ATOM 3220 C CA . SER B 1 132 ? -28.639 24.201 -7.988 1.00 73.07 131 SER B CA 1
ATOM 3221 C C . SER B 1 132 ? -27.996 24.042 -9.366 1.00 72.82 131 SER B C 1
ATOM 3222 O O . SER B 1 132 ? -26.835 23.646 -9.509 1.00 70.74 131 SER B O 1
ATOM 3225 N N . TYR B 1 133 ? -28.773 24.364 -10.394 1.00 66.68 132 TYR B N 1
ATOM 3226 C CA . TYR B 1 133 ? -28.352 24.247 -11.776 1.00 60.48 132 TYR B CA 1
ATOM 3227 C C . TYR B 1 133 ? -28.437 25.606 -12.452 1.00 62.13 132 TYR B C 1
ATOM 3228 O O . TYR B 1 133 ? -29.114 26.521 -11.971 1.00 62.56 132 TYR B O 1
ATOM 3237 N N . VAL B 1 134 ? -27.745 25.729 -13.583 1.00 61.92 133 VAL B N 1
ATOM 3238 C CA . VAL B 1 134 ? -27.825 26.924 -14.418 1.00 58.62 133 VAL B CA 1
ATOM 3239 C C . VAL B 1 134 ? -28.729 26.636 -15.608 1.00 57.90 133 VAL B C 1
ATOM 3240 O O . VAL B 1 134 ? -28.657 25.555 -16.217 1.00 54.59 133 VAL B O 1
ATOM 3244 N N . LEU B 1 135 ? -29.582 27.604 -15.940 1.00 49.69 134 LEU B N 1
ATOM 3245 C CA . LEU B 1 135 ? -30.521 27.483 -17.042 1.00 48.94 134 LEU B CA 1
ATOM 3246 C C . LEU B 1 135 ? -30.297 28.623 -18.019 1.00 52.12 134 LEU B C 1
ATOM 3247 O O . LEU B 1 135 ? -30.418 29.796 -17.641 1.00 52.23 134 LEU B O 1
ATOM 3252 N N . ALA B 1 136 ? -30.008 28.277 -19.276 1.00 49.55 135 ALA B N 1
ATOM 3253 C CA . ALA B 1 136 ? -29.869 29.244 -20.355 1.00 48.04 135 ALA B CA 1
ATOM 3254 C C . ALA B 1 136 ? -30.924 28.989 -21.423 1.00 47.03 135 ALA B C 1
ATOM 3255 O O . ALA B 1 136 ? -31.154 27.844 -21.811 1.00 43.83 135 ALA B O 1
ATOM 3257 N N . MET B 1 137 ? -31.571 30.053 -21.878 1.00 44.37 136 MET B N 1
ATOM 3258 C CA . MET B 1 137 ? -32.496 30.012 -23.000 1.00 47.37 136 MET B CA 1
ATOM 3259 C C . MET B 1 137 ? -31.816 30.679 -24.183 1.00 49.59 136 MET B C 1
ATOM 3260 O O . MET B 1 137 ? -31.378 31.826 -24.080 1.00 50.23 136 MET B O 1
ATOM 3265 N N . LEU B 1 138 ? -31.733 29.972 -25.300 1.00 46.92 137 LEU B N 1
ATOM 3266 C CA . LEU B 1 138 ? -30.966 30.413 -26.452 1.00 47.69 137 LEU B CA 1
ATOM 3267 C C . LEU B 1 138 ? -31.890 30.536 -27.659 1.00 49.19 137 LEU B C 1
ATOM 3268 O O . LEU B 1 138 ? -32.731 29.667 -27.892 1.00 51.56 137 LEU B O 1
ATOM 3273 N N . ASP B 1 139 ? -31.740 31.615 -28.428 1.00 52.70 138 ASP B N 1
ATOM 3274 C CA . ASP B 1 139 ? -32.623 31.878 -29.563 1.00 50.57 138 ASP B CA 1
ATOM 3275 C C . ASP B 1 139 ? -31.802 32.367 -30.746 1.00 51.00 138 ASP B C 1
ATOM 3276 O O . ASP B 1 139 ? -30.922 33.220 -30.586 1.00 55.57 138 ASP B O 1
ATOM 3281 N N . VAL B 1 140 ? -32.093 31.831 -31.930 1.00 42.31 139 VAL B N 1
ATOM 3282 C CA . VAL B 1 140 ? -31.415 32.271 -33.144 1.00 48.89 139 VAL B CA 1
ATOM 3283 C C . VAL B 1 140 ? -31.908 33.665 -33.526 1.00 53.54 139 VAL B C 1
ATOM 3284 O O . VAL B 1 140 ? -33.119 33.918 -33.624 1.00 53.54 139 VAL B O 1
ATOM 3288 N N . ASP B 1 141 ? -30.970 34.579 -33.757 1.00 51.89 140 ASP B N 1
ATOM 3289 C CA . ASP B 1 141 ? -31.335 35.938 -34.131 1.00 48.29 140 ASP B CA 1
ATOM 3290 C C . ASP B 1 141 ? -31.814 35.970 -35.571 1.00 47.50 140 ASP B C 1
ATOM 3291 O O . ASP B 1 141 ? -31.194 35.376 -36.454 1.00 49.41 140 ASP B O 1
ATOM 3296 N N . PHE B 1 142 ? -32.917 36.679 -35.808 1.00 55.13 141 PHE B N 1
ATOM 3297 C CA . PHE B 1 142 ? -33.381 36.956 -37.172 1.00 58.40 141 PHE B CA 1
ATOM 3298 C C . PHE B 1 142 ? -33.575 35.668 -37.958 1.00 58.01 141 PHE B C 1
ATOM 3299 O O . PHE B 1 142 ? -33.323 35.611 -39.161 1.00 52.97 141 PHE B O 1
ATOM 3307 N N . PHE B 1 143 ? -33.990 34.613 -37.260 1.00 59.23 142 PHE B N 1
ATOM 3308 C CA . PHE B 1 143 ? -34.254 33.350 -37.932 1.00 51.81 142 PHE B CA 1
ATOM 3309 C C . PHE B 1 143 ? -35.286 33.525 -39.036 1.00 54.08 142 PHE B C 1
ATOM 3310 O O . PHE B 1 143 ? -35.169 32.921 -40.113 1.00 57.04 142 PHE B O 1
ATOM 3318 N N . LYS B 1 144 ? -36.304 34.351 -38.788 1.00 51.64 143 LYS B N 1
ATOM 3319 C CA . LYS B 1 144 ? -37.308 34.590 -39.811 1.00 49.68 143 LYS B CA 1
ATOM 3320 C C . LYS B 1 144 ? -36.675 35.166 -41.074 1.00 54.19 143 LYS B C 1
ATOM 3321 O O . LYS B 1 144 ? -37.110 34.844 -42.184 1.00 55.53 143 LYS B O 1
ATOM 3327 N N . GLN B 1 145 ? -35.617 35.868 -40.968 1.00 54.45 144 GLN B N 1
ATOM 3328 C CA . GLN B 1 145 ? -35.018 36.317 -42.143 1.00 52.57 144 GLN B CA 1
ATOM 3329 C C . GLN B 1 145 ? -34.414 35.166 -42.838 1.00 53.72 144 GLN B C 1
ATOM 3330 O O . GLN B 1 145 ? -34.549 35.063 -43.952 1.00 56.75 144 GLN B O 1
ATOM 3336 N N . VAL B 1 146 ? -33.731 34.277 -42.173 1.00 52.96 145 VAL B N 1
ATOM 3337 C CA . VAL B 1 146 ? -33.173 33.092 -42.817 1.00 51.98 145 VAL B CA 1
ATOM 3338 C C . VAL B 1 146 ? -34.257 32.349 -43.588 1.00 51.29 145 VAL B C 1
ATOM 3339 O O . VAL B 1 146 ? -34.067 31.972 -44.751 1.00 48.41 145 VAL B O 1
ATOM 3343 N N . ASN B 1 147 ? -35.423 32.153 -42.958 1.00 46.88 146 ASN B N 1
ATOM 3344 C CA . ASN B 1 147 ? -36.475 31.368 -43.604 1.00 53.99 146 ASN B CA 1
ATOM 3345 C C . ASN B 1 147 ? -37.062 32.098 -44.807 1.00 51.57 146 ASN B C 1
ATOM 3346 O O . ASN B 1 147 ? -37.292 31.488 -45.860 1.00 52.35 146 ASN B O 1
ATOM 3351 N N . ASP B 1 148 ? -37.300 33.405 -44.673 1.00 53.12 147 ASP B N 1
ATOM 3352 C CA . ASP B 1 148 ? -37.837 34.197 -45.779 1.00 52.86 147 ASP B CA 1
ATOM 3353 C C . ASP B 1 148 ? -36.861 34.262 -46.945 1.00 48.52 147 ASP B C 1
ATOM 3354 O O . ASP B 1 148 ? -37.251 34.099 -48.104 1.00 47.77 147 ASP B O 1
ATOM 3359 N N . THR B 1 149 ? -35.588 34.521 -46.662 1.00 48.24 148 THR B N 1
ATOM 3360 C CA . THR B 1 149 ? -34.620 34.669 -47.738 1.00 53.68 148 THR B CA 1
ATOM 3361 C C . THR B 1 149 ? -34.327 33.340 -48.411 1.00 55.50 148 THR B C 1
ATOM 3362 O O . THR B 1 149 ? -34.274 33.257 -49.642 1.00 54.38 148 THR B O 1
ATOM 3366 N N . TRP B 1 150 ? -33.877 32.444 -47.606 1.00 58.07 149 TRP B N 1
ATOM 3367 C CA . TRP B 1 150 ? -33.486 31.211 -48.048 1.00 58.59 149 TRP B CA 1
ATOM 3368 C C . TRP B 1 150 ? -34.393 30.041 -48.047 1.00 54.78 149 TRP B C 1
ATOM 3369 O O . TRP B 1 150 ? -34.131 29.150 -48.727 1.00 52.15 149 TRP B O 1
ATOM 3380 N N . GLY B 1 151 ? -35.502 30.113 -47.393 1.00 50.36 150 GLY B N 1
ATOM 3381 C CA . GLY B 1 151 ? -36.396 29.019 -47.316 1.00 51.74 150 GLY B CA 1
ATOM 3382 C C . GLY B 1 151 ? -36.361 28.252 -46.087 1.00 52.44 150 GLY B C 1
ATOM 3383 O O . GLY B 1 151 ? -35.442 28.196 -45.489 1.00 52.68 150 GLY B O 1
ATOM 3384 N N . HIS B 1 152 ? -37.419 27.579 -45.792 1.00 53.53 151 HIS B N 1
ATOM 3385 C CA . HIS B 1 152 ? -37.562 26.762 -44.637 1.00 52.59 151 HIS B CA 1
ATOM 3386 C C . HIS B 1 152 ? -36.679 25.641 -44.552 1.00 54.06 151 HIS B C 1
ATOM 3387 O O . HIS B 1 152 ? -36.344 25.325 -43.553 1.00 51.82 151 HIS B O 1
ATOM 3394 N N . ASP B 1 153 ? -36.287 25.047 -45.643 1.00 54.63 152 ASP B N 1
ATOM 3395 C CA . ASP B 1 153 ? -35.360 23.979 -45.746 1.00 47.54 152 ASP B CA 1
ATOM 3396 C C . ASP B 1 153 ? -34.073 24.406 -45.247 1.00 48.87 152 ASP B C 1
ATOM 3397 O O . ASP B 1 153 ? -33.466 23.711 -44.640 1.00 49.72 152 ASP B O 1
ATOM 3402 N N . SER B 1 154 ? -33.649 25.563 -45.582 1.00 49.39 153 SER B N 1
ATOM 3403 C CA . SER B 1 154 ? -32.487 26.162 -45.157 1.00 50.29 153 SER B CA 1
ATOM 3404 C C . SER B 1 154 ? -32.423 26.501 -43.737 1.00 45.42 153 SER B C 1
ATOM 3405 O O . SER B 1 154 ? -31.503 26.301 -43.133 1.00 40.68 153 SER B O 1
ATOM 3408 N N . GLY B 1 155 ? -33.480 26.998 -43.200 1.00 42.41 154 GLY B N 1
ATOM 3409 C CA . GLY B 1 155 ? -33.618 27.334 -41.840 1.00 40.86 154 GLY B CA 1
ATOM 3410 C C . GLY B 1 155 ? -33.516 26.180 -40.961 1.00 43.96 154 GLY B C 1
ATOM 3411 O O . GLY B 1 155 ? -33.046 26.255 -39.961 1.00 44.02 154 GLY B O 1
ATOM 3412 N N . ASP B 1 156 ? -34.068 25.110 -41.373 1.00 41.25 155 ASP B N 1
ATOM 3413 C CA . ASP B 1 156 ? -34.038 23.890 -40.764 1.00 44.27 155 ASP B CA 1
ATOM 3414 C C . ASP B 1 156 ? -32.725 23.333 -40.685 1.00 42.33 155 ASP B C 1
ATOM 3415 O O . ASP B 1 156 ? -32.490 22.732 -39.843 1.00 39.93 155 ASP B O 1
ATOM 3420 N N . ARG B 1 157 ? -31.923 23.460 -41.671 1.00 41.97 156 ARG B N 1
ATOM 3421 C CA . ARG B 1 157 ? -30.557 23.057 -41.692 1.00 42.92 156 ARG B CA 1
ATOM 3422 C C . ARG B 1 157 ? -29.676 23.806 -40.821 1.00 40.76 156 ARG B C 1
ATOM 3423 O O . ARG B 1 157 ? -28.814 23.320 -40.380 1.00 36.48 156 ARG B O 1
ATOM 3431 N N . VAL B 1 158 ? -29.932 25.052 -40.631 1.00 39.53 157 VAL B N 1
ATOM 3432 C CA . VAL B 1 158 ? -29.234 25.905 -39.749 1.00 35.26 157 VAL B CA 1
ATOM 3433 C C . VAL B 1 158 ? -29.467 25.449 -38.384 1.00 34.71 157 VAL B C 1
ATOM 3434 O O . VAL B 1 158 ? -28.656 25.460 -37.698 1.00 31.87 157 VAL B O 1
ATOM 3438 N N . LEU B 1 159 ? -30.646 25.070 -38.029 1.00 34.02 158 LEU B N 1
ATOM 3439 C CA . LEU B 1 159 ? -30.962 24.494 -36.783 1.00 30.81 158 LEU B CA 1
ATOM 3440 C C . LEU B 1 159 ? -30.3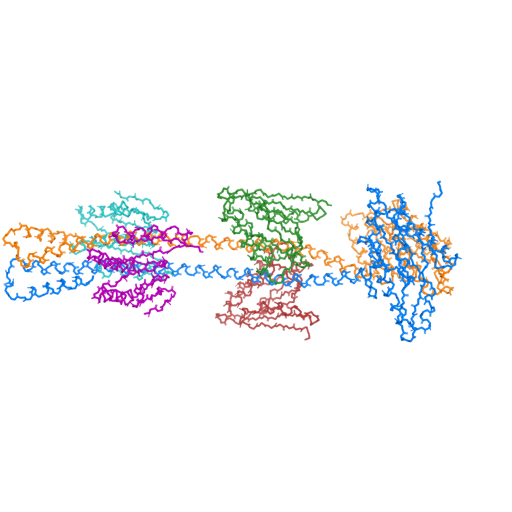18 23.182 -36.555 1.00 36.85 158 LEU B C 1
ATOM 3441 O O . LEU B 1 159 ? -29.998 22.917 -35.538 1.00 34.09 158 LEU B O 1
ATOM 3446 N N . VAL B 1 160 ? -30.192 22.341 -37.532 1.00 34.97 159 VAL B N 1
ATOM 3447 C CA . VAL B 1 160 ? -29.523 21.053 -37.352 1.00 32.36 159 VAL B CA 1
ATOM 3448 C C . VAL B 1 160 ? -28.052 21.269 -37.025 1.00 32.21 159 VAL B C 1
ATOM 3449 O O . VAL B 1 160 ? -27.468 20.594 -36.160 1.00 37.17 159 VAL B O 1
ATOM 3453 N N . GLU B 1 161 ? -27.435 22.234 -37.697 1.00 33.52 160 GLU B N 1
ATOM 3454 C CA . GLU B 1 161 ? -26.011 22.482 -37.497 1.00 30.06 160 GLU B CA 1
ATOM 3455 C C . GLU B 1 161 ? -25.743 23.260 -36.212 1.00 33.93 160 GLU B C 1
ATOM 3456 O O . GLU B 1 161 ? -24.702 23.052 -35.561 1.00 30.23 160 GLU B O 1
ATOM 3462 N N . ILE B 1 162 ? -26.672 24.142 -35.824 1.00 32.72 161 ILE B N 1
ATOM 3463 C CA . ILE B 1 162 ? -26.586 24.776 -34.516 1.00 34.15 161 ILE B CA 1
ATOM 3464 C C . ILE B 1 162 ? -26.664 23.727 -33.412 1.00 35.26 161 ILE B C 1
ATOM 3465 O O . ILE B 1 162 ? -25.935 23.798 -32.415 1.00 34.48 161 ILE B O 1
ATOM 3470 N N . ALA B 1 163 ? -27.531 22.722 -33.581 1.00 33.21 162 ALA B N 1
ATOM 3471 C CA . ALA B 1 163 ? -27.590 21.638 -32.606 1.00 32.51 162 ALA B CA 1
ATOM 3472 C C . ALA B 1 163 ? -26.248 20.926 -32.516 1.00 34.57 162 ALA B C 1
ATOM 3473 O O . ALA B 1 163 ? -25.735 20.682 -31.416 1.00 37.64 162 ALA B O 1
ATOM 3475 N N . ARG B 1 164 ? -25.667 20.587 -33.673 1.00 33.13 163 ARG B N 1
ATOM 3476 C CA . ARG B 1 164 ? -24.339 19.968 -33.714 1.00 36.32 163 ARG B CA 1
ATOM 3477 C C . ARG B 1 164 ? -23.306 20.778 -32.932 1.00 36.95 163 ARG B C 1
ATOM 3478 O O . ARG B 1 164 ? -22.538 20.235 -32.122 1.00 35.65 163 ARG B O 1
ATOM 3486 N N . ALA B 1 165 ? -23.299 22.095 -33.153 1.00 38.88 164 ALA B N 1
ATOM 3487 C CA . ALA B 1 165 ? -22.241 22.938 -32.609 1.00 37.05 164 ALA B CA 1
ATOM 3488 C C . ALA B 1 165 ? -22.382 23.113 -31.105 1.00 41.68 164 ALA B C 1
ATOM 3489 O O . ALA B 1 165 ? -21.386 23.020 -30.372 1.00 40.17 164 ALA B O 1
ATOM 3491 N N . MET B 1 166 ? -23.608 23.379 -30.629 1.00 43.25 165 MET B N 1
ATOM 3492 C CA . MET B 1 166 ? -23.851 23.485 -29.190 1.00 34.84 165 MET B CA 1
ATOM 3493 C C . MET B 1 166 ? -23.560 22.174 -28.476 1.00 39.15 165 MET B C 1
ATOM 3494 O O . MET B 1 166 ? -22.918 22.171 -27.426 1.00 46.95 165 MET B O 1
ATOM 3499 N N . GLU B 1 167 ? -24.036 21.044 -29.013 1.00 38.37 166 GLU B N 1
ATOM 3500 C CA . GLU B 1 167 ? -23.732 19.759 -28.383 1.00 41.98 166 GLU B CA 1
ATOM 3501 C C . GLU B 1 167 ? -22.232 19.542 -28.253 1.00 50.67 166 GLU B C 1
ATOM 3502 O O . GLU B 1 167 ? -21.763 18.966 -27.260 1.00 52.84 166 GLU B O 1
ATOM 3508 N N . SER B 1 168 ? -21.460 19.976 -29.264 1.00 50.53 167 SER B N 1
ATOM 3509 C CA . SER B 1 168 ? -20.020 19.743 -29.223 1.00 50.18 167 SER B CA 1
ATOM 3510 C C . SER B 1 168 ? -19.319 20.488 -28.092 1.00 48.72 167 SER B C 1
ATOM 3511 O O . SER B 1 168 ? -18.202 20.109 -27.731 1.00 51.50 167 SER B O 1
ATOM 3514 N N . GLU B 1 169 ? -19.915 21.546 -27.546 1.00 45.62 168 GLU B N 1
ATOM 3515 C CA . GLU B 1 169 ? -19.229 22.378 -26.561 1.00 52.58 168 GLU B CA 1
ATOM 3516 C C . GLU B 1 169 ? -19.705 22.147 -25.121 1.00 53.85 168 GLU B C 1
ATOM 3517 O O . GLU B 1 169 ? -19.325 22.906 -24.225 1.00 54.84 168 GLU B O 1
ATOM 3523 N N . LEU B 1 170 ? -20.484 21.107 -24.864 1.00 50.05 169 LEU B N 1
ATOM 3524 C CA . LEU B 1 170 ? -21.001 20.862 -23.529 1.00 49.50 169 LEU B CA 1
ATOM 3525 C C . LEU B 1 170 ? -20.123 19.875 -22.773 1.00 50.64 169 LEU B C 1
ATOM 3526 O O . LEU B 1 170 ? -19.525 18.973 -23.363 1.00 57.20 169 LEU B O 1
ATOM 3531 N N . ARG B 1 171 ? -20.073 20.040 -21.453 1.00 51.51 170 ARG B N 1
ATOM 3532 C CA . ARG B 1 171 ? -19.417 19.078 -20.578 1.00 55.56 170 ARG B CA 1
ATOM 3533 C C . ARG B 1 171 ? -20.283 17.836 -20.408 1.00 56.56 170 ARG B C 1
ATOM 3534 O O . ARG B 1 171 ? -21.372 17.720 -20.977 1.00 61.59 170 ARG B O 1
ATOM 3542 N N . GLU B 1 172 ? -19.808 16.912 -19.571 1.00 55.64 171 GLU B N 1
ATOM 3543 C CA . GLU B 1 172 ? -20.344 15.553 -19.580 1.00 65.03 171 GLU B CA 1
ATOM 3544 C C . GLU B 1 172 ? -21.799 15.495 -19.123 1.00 62.42 171 GLU B C 1
ATOM 3545 O O . GLU B 1 172 ? -22.610 14.762 -19.706 1.00 63.46 171 GLU B O 1
ATOM 3551 N N . TYR B 1 173 ? -22.153 16.233 -18.078 1.00 60.61 172 TYR B N 1
ATOM 3552 C CA . TYR B 1 173 ? -23.492 16.120 -17.521 1.00 62.78 172 TYR B CA 1
ATOM 3553 C C . TYR B 1 173 ? -24.399 17.267 -17.937 1.00 58.31 172 TYR B C 1
ATOM 3554 O O . TYR B 1 173 ? -25.557 17.304 -17.514 1.00 59.55 172 TYR B O 1
ATOM 3563 N N . ASP B 1 174 ? -23.918 18.175 -18.786 1.00 55.59 173 ASP B N 1
ATOM 3564 C CA . ASP B 1 174 ? -24.763 19.247 -19.289 1.00 56.41 173 ASP B CA 1
ATOM 3565 C C . ASP B 1 174 ? -25.789 18.701 -20.281 1.00 52.65 173 ASP B C 1
ATOM 3566 O O . ASP B 1 174 ? -25.649 17.597 -20.823 1.00 52.70 173 ASP B O 1
ATOM 3571 N N . LEU B 1 175 ? -26.838 19.485 -20.514 1.00 44.66 174 LEU B N 1
ATOM 3572 C CA . LEU B 1 175 ? -27.931 19.029 -21.356 1.00 48.91 174 LEU B CA 1
ATOM 3573 C C . LEU B 1 175 ? -28.383 20.137 -22.293 1.00 49.19 174 LEU B C 1
ATOM 3574 O O . LEU B 1 175 ? -28.584 21.278 -21.867 1.00 46.85 174 LEU B O 1
ATOM 3579 N N . CYS B 1 176 ? -28.553 19.790 -23.564 1.00 46.99 175 CYS B N 1
ATOM 3580 C CA . CYS B 1 176 ? -28.984 20.732 -24.584 1.00 45.08 175 CYS B CA 1
ATOM 3581 C C . CYS B 1 176 ? -30.238 20.202 -25.254 1.00 45.86 175 CYS B C 1
ATOM 3582 O O . CYS B 1 176 ? -30.240 19.077 -25.766 1.00 49.84 175 CYS B O 1
ATOM 3585 N N . GLY B 1 177 ? -31.292 21.015 -25.277 1.00 39.15 176 GLY B N 1
ATOM 3586 C CA . GLY B 1 177 ? -32.549 20.588 -25.837 1.00 36.87 176 GLY B CA 1
ATOM 3587 C C . GLY B 1 177 ? -33.163 21.658 -26.714 1.00 35.67 176 GLY B C 1
ATOM 3588 O O . GLY B 1 177 ? -32.849 22.845 -26.614 1.00 34.94 176 GLY B O 1
ATOM 3589 N N . ARG B 1 178 ? -34.059 21.212 -27.584 1.00 30.29 177 ARG B N 1
ATOM 3590 C CA . ARG B 1 178 ? -34.831 22.124 -28.411 1.00 34.72 177 ARG B CA 1
ATOM 3591 C C . ARG B 1 178 ? -36.145 22.401 -27.690 1.00 42.63 177 ARG B C 1
ATOM 3592 O O . ARG B 1 178 ? -36.995 21.516 -27.550 1.00 42.70 177 ARG B O 1
ATOM 3600 N N . TRP B 1 179 ? -36.283 23.624 -27.190 1.00 41.64 178 TRP B N 1
ATOM 3601 C CA . TRP B 1 179 ? -37.499 24.023 -26.509 1.00 39.01 178 TRP B CA 1
ATOM 3602 C C . TRP B 1 179 ? -38.646 24.147 -27.493 1.00 42.28 178 TRP B C 1
ATOM 3603 O O . TRP B 1 179 ? -39.768 23.709 -27.206 1.00 44.68 178 TRP B O 1
ATOM 3614 N N . GLY B 1 180 ? -38.381 24.749 -28.656 1.00 40.85 179 GLY B N 1
ATOM 3615 C CA . GLY B 1 180 ? -39.381 24.863 -29.700 1.00 41.41 179 GLY B CA 1
ATOM 3616 C C . GLY B 1 180 ? -39.061 25.953 -30.702 1.00 43.04 179 GLY B C 1
ATOM 3617 O O . GLY B 1 180 ? -38.478 26.976 -30.335 1.00 46.71 179 GLY B O 1
ATOM 3618 N N . GLY B 1 181 ? -39.452 25.767 -31.960 1.00 40.39 180 GLY B N 1
ATOM 3619 C CA . GLY B 1 181 ? -39.060 26.728 -32.977 1.00 38.30 180 GLY B CA 1
ATOM 3620 C C . GLY B 1 181 ? -37.552 26.850 -33.008 1.00 39.55 180 GLY B C 1
ATOM 3621 O O . GLY B 1 181 ? -36.822 25.856 -32.938 1.00 35.41 180 GLY B O 1
ATOM 3622 N N . GLU B 1 182 ? -37.069 28.085 -33.080 1.00 42.93 181 GLU B N 1
ATOM 3623 C CA . GLU B 1 182 ? -35.642 28.368 -33.064 1.00 43.77 181 GLU B CA 1
ATOM 3624 C C . GLU B 1 182 ? -35.092 28.527 -31.647 1.00 43.63 181 GLU B C 1
ATOM 3625 O O . GLU B 1 182 ? -33.996 29.069 -31.474 1.00 43.91 181 GLU B O 1
ATOM 3631 N N . GLU B 1 183 ? -35.822 28.059 -30.635 1.00 40.68 182 GLU B N 1
ATOM 3632 C CA . GLU B 1 183 ? -35.468 28.261 -29.236 1.00 42.38 182 GLU B CA 1
ATOM 3633 C C . GLU B 1 183 ? -34.973 26.960 -28.622 1.00 40.57 182 GLU B C 1
ATOM 3634 O O . GLU B 1 183 ? -35.650 25.927 -28.702 1.00 42.03 182 GLU B O 1
ATOM 3640 N N . PHE B 1 184 ? -33.815 27.033 -27.981 1.00 37.75 183 PHE B N 1
ATOM 3641 C CA . PHE B 1 184 ? -33.160 25.914 -27.339 1.00 38.13 183 PHE B CA 1
ATOM 3642 C C . PHE B 1 184 ? -32.982 26.236 -25.865 1.00 42.84 183 PHE B C 1
ATOM 3643 O O . PHE B 1 184 ? -32.978 27.397 -25.454 1.00 42.14 183 PHE B O 1
ATOM 3651 N N . LEU B 1 185 ? -32.835 25.187 -25.071 1.00 43.88 184 LEU B N 1
ATOM 3652 C CA . LEU B 1 185 ? -32.664 25.306 -23.633 1.00 40.35 184 LEU B CA 1
ATOM 3653 C C . LEU B 1 185 ? -31.407 24.546 -23.250 1.00 44.98 184 LEU B C 1
ATOM 3654 O O . LEU B 1 185 ? -31.196 23.408 -23.695 1.00 45.79 184 LEU B O 1
ATOM 3659 N N . LEU B 1 186 ? -30.567 25.189 -22.454 1.00 43.43 185 LEU B N 1
ATOM 3660 C CA . LEU B 1 186 ? -29.325 24.617 -21.982 1.00 46.10 185 LEU B CA 1
ATOM 3661 C C . LEU B 1 186 ? -29.411 24.496 -20.470 1.00 51.57 185 LEU B C 1
ATOM 3662 O O . LEU B 1 186 ? -29.849 25.433 -19.792 1.00 52.51 185 LEU B O 1
ATOM 3667 N N . LEU B 1 187 ? -29.011 23.340 -19.951 1.00 47.02 186 LEU B N 1
ATOM 3668 C CA . LEU B 1 187 ? -29.144 23.027 -18.537 1.00 49.41 186 LEU B CA 1
ATOM 3669 C C . LEU B 1 187 ? -27.809 22.496 -18.039 1.00 54.09 186 LEU B C 1
ATOM 3670 O O . LEU B 1 187 ? -27.331 21.461 -18.517 1.00 48.80 186 LEU B O 1
ATOM 3675 N N . LEU B 1 188 ? -27.207 23.206 -17.084 1.00 57.69 187 LEU B N 1
ATOM 3676 C CA . LEU B 1 188 ? -25.933 22.791 -16.502 1.00 60.08 187 LEU B CA 1
ATOM 3677 C C . LEU B 1 188 ? -26.174 22.380 -15.058 1.00 63.48 187 LEU B C 1
ATOM 3678 O O . LEU B 1 188 ? -26.313 23.247 -14.178 1.00 63.00 187 LEU B O 1
ATOM 3683 N N . PRO B 1 189 ? -26.244 21.088 -14.760 1.00 63.52 188 PRO B N 1
ATOM 3684 C CA . PRO B 1 189 ? -26.559 20.666 -13.396 1.00 66.44 188 PRO B CA 1
ATOM 3685 C C . PRO B 1 189 ? -25.368 20.842 -12.466 1.00 70.45 188 PRO B C 1
ATOM 3686 O O . PRO B 1 189 ? -24.208 20.710 -12.867 1.00 68.74 188 PRO B O 1
ATOM 3690 N N . GLN B 1 190 ? -25.681 21.178 -11.210 1.00 68.52 189 GLN B N 1
ATOM 3691 C CA . GLN B 1 190 ? -24.680 21.294 -10.148 1.00 69.88 189 GLN B CA 1
ATOM 3692 C C . GLN B 1 190 ? -23.578 22.283 -10.520 1.00 69.13 189 GLN B C 1
ATOM 3693 O O . GLN B 1 190 ? -22.391 22.037 -10.300 1.00 69.80 189 GLN B O 1
ATOM 3699 N N . THR B 1 191 ? -23.984 23.413 -11.093 1.00 65.83 190 THR B N 1
ATOM 3700 C CA . THR B 1 191 ? -23.086 24.474 -11.529 1.00 67.79 190 THR B CA 1
ATOM 3701 C C . THR B 1 191 ? -23.655 25.798 -11.021 1.00 69.22 190 THR B C 1
ATOM 3702 O O . THR B 1 191 ? -24.835 25.881 -10.673 1.00 70.15 190 THR B O 1
ATOM 3706 N N . ARG B 1 192 ? -22.808 26.838 -10.956 1.00 74.14 191 ARG B N 1
ATOM 3707 C CA . ARG B 1 192 ? -23.241 28.187 -10.577 1.00 79.32 191 ARG B CA 1
ATOM 3708 C C . ARG B 1 192 ? -22.554 29.216 -11.477 1.00 81.85 191 ARG B C 1
ATOM 3709 O O . ARG B 1 192 ? -21.399 29.023 -11.870 1.00 81.06 191 ARG B O 1
ATOM 3717 N N . LEU B 1 193 ? -23.283 30.303 -11.803 1.00 80.34 192 LEU B N 1
ATOM 3718 C CA . LEU B 1 193 ? -23.005 31.238 -12.905 1.00 81.02 192 LEU B CA 1
ATOM 3719 C C . LEU B 1 193 ? -21.536 31.473 -13.247 1.00 86.63 192 LEU B C 1
ATOM 3720 O O . LEU B 1 193 ? -21.173 31.579 -14.431 1.00 92.55 192 LEU B O 1
ATOM 3725 N N . GLN B 1 194 ? -20.692 31.594 -12.220 1.00 88.57 193 GLN B N 1
ATOM 3726 C CA . GLN B 1 194 ? -19.281 31.891 -12.451 1.00 87.58 193 GLN B CA 1
ATOM 3727 C C . GLN B 1 194 ? -18.599 30.779 -13.244 1.00 89.18 193 GLN B C 1
ATOM 3728 O O . GLN B 1 194 ? -17.814 31.051 -14.162 1.00 86.80 193 GLN B O 1
ATOM 3734 N N . ASP B 1 195 ? -18.886 29.519 -12.902 1.00 85.94 194 ASP B N 1
ATOM 3735 C CA . ASP B 1 195 ? -18.432 28.395 -13.713 1.00 84.50 194 ASP B CA 1
ATOM 3736 C C . ASP B 1 195 ? -19.141 28.339 -15.061 1.00 82.99 194 ASP B C 1
ATOM 3737 O O . ASP B 1 195 ? -18.596 27.772 -16.017 1.00 80.71 194 ASP B O 1
ATOM 3742 N N . ALA B 1 196 ? -20.340 28.917 -15.156 1.00 83.17 195 ALA B N 1
ATOM 3743 C CA . ALA B 1 196 ? -21.145 28.784 -16.366 1.00 77.94 195 ALA B CA 1
ATOM 3744 C C . ALA B 1 196 ? -20.579 29.623 -17.502 1.00 71.73 195 ALA B C 1
ATOM 3745 O O . ALA B 1 196 ? -20.458 29.141 -18.635 1.00 74.64 195 ALA B O 1
ATOM 3747 N N . GLY B 1 197 ? -20.238 30.880 -17.217 1.00 73.29 196 GLY B N 1
ATOM 3748 C CA . GLY B 1 197 ? -19.766 31.822 -18.217 1.00 68.67 196 GLY B CA 1
ATOM 3749 C C . GLY B 1 197 ? -18.853 31.279 -19.310 1.00 64.73 196 GLY B C 1
ATOM 3750 O O . GLY B 1 197 ? -19.088 31.505 -20.500 1.00 58.54 196 GLY B O 1
ATOM 3751 N N . PRO B 1 198 ? -17.775 30.578 -18.929 1.00 68.92 197 PRO B N 1
ATOM 3752 C CA . PRO B 1 198 ? -16.893 29.987 -19.957 1.00 66.57 197 PRO B CA 1
ATOM 3753 C C . PRO B 1 198 ? -17.601 29.053 -20.924 1.00 63.95 197 PRO B C 1
ATOM 3754 O O . PRO B 1 198 ? -17.440 29.192 -22.147 1.00 66.91 197 PRO B O 1
ATOM 3758 N N . VAL B 1 199 ? -18.372 28.091 -20.409 1.00 65.07 198 VAL B N 1
ATOM 3759 C CA . VAL B 1 199 ? -19.082 27.152 -21.276 1.00 58.88 198 VAL B CA 1
ATOM 3760 C C . VAL B 1 199 ? -20.075 27.890 -22.169 1.00 56.66 198 VAL B C 1
ATOM 3761 O O . VAL B 1 199 ? -20.228 27.563 -23.352 1.00 57.88 198 VAL B O 1
ATOM 3765 N N . LEU B 1 200 ? -20.766 28.894 -21.629 1.00 54.46 199 LEU B N 1
ATOM 3766 C CA . LEU B 1 200 ? -21.753 29.603 -22.435 1.00 57.35 199 LEU B CA 1
ATOM 3767 C C . LEU B 1 200 ? -21.087 30.447 -23.512 1.00 57.27 199 LEU B C 1
ATOM 3768 O O . LEU B 1 200 ? -21.616 30.595 -24.624 1.00 55.49 199 LEU B O 1
ATOM 3773 N N . GLU B 1 201 ? -19.930 31.018 -23.197 1.00 60.75 200 GLU B N 1
ATOM 3774 C CA . GLU B 1 201 ? -19.162 31.705 -24.223 1.00 63.14 200 GLU B CA 1
ATOM 3775 C C . GLU B 1 201 ? -18.765 30.739 -25.330 1.00 56.12 200 GLU B C 1
ATOM 3776 O O . GLU B 1 201 ? -18.885 31.065 -26.514 1.00 50.37 200 GLU B O 1
ATOM 3782 N N . ARG B 1 202 ? -18.305 29.539 -24.956 1.00 54.90 201 ARG B N 1
ATOM 3783 C CA . ARG B 1 202 ? -17.936 28.533 -25.949 1.00 49.18 201 ARG B CA 1
ATOM 3784 C C . ARG B 1 202 ? -19.130 28.152 -26.827 1.00 52.16 201 ARG B C 1
ATOM 3785 O O . ARG B 1 202 ? -18.980 27.949 -28.042 1.00 50.76 201 ARG B O 1
ATOM 3793 N N . VAL B 1 203 ? -20.326 28.056 -26.233 1.00 49.77 202 VAL B N 1
ATOM 3794 C CA . VAL B 1 203 ? -21.515 27.667 -26.998 1.00 46.54 202 VAL B CA 1
ATOM 3795 C C . VAL B 1 203 ? -21.911 28.779 -27.967 1.00 44.11 202 VAL B C 1
ATOM 3796 O O . VAL B 1 203 ? -22.258 28.525 -29.138 1.00 43.86 202 VAL B O 1
ATOM 3800 N N . ARG B 1 204 ? -21.792 29.990 -27.590 1.00 42.53 203 ARG B N 1
ATOM 3801 C CA . ARG B 1 204 ? -22.041 31.016 -28.525 1.00 48.27 203 ARG B CA 1
ATOM 3802 C C . ARG B 1 204 ? -20.952 31.075 -29.578 1.00 47.89 203 ARG B C 1
ATOM 3803 O O . ARG B 1 204 ? -21.085 31.396 -30.639 1.00 40.08 203 ARG B O 1
ATOM 3811 N N . ASP B 1 205 ? -19.790 30.855 -29.193 1.00 45.40 204 ASP B N 1
ATOM 3812 C CA . ASP B 1 205 ? -18.757 30.798 -30.212 1.00 49.94 204 ASP B CA 1
ATOM 3813 C C . ASP B 1 205 ? -19.147 29.798 -31.288 1.00 48.75 204 ASP B C 1
ATOM 3814 O O . ASP B 1 205 ? -19.204 30.132 -32.479 1.00 43.40 204 ASP B O 1
ATOM 3819 N N . SER B 1 206 ? -19.464 28.568 -30.867 1.00 46.29 205 SER B N 1
ATOM 3820 C CA . SER B 1 206 ? -19.746 27.503 -31.820 1.00 38.87 205 SER B CA 1
ATOM 3821 C C . SER B 1 206 ? -20.924 27.853 -32.714 1.00 36.92 205 SER B C 1
ATOM 3822 O O . SER B 1 206 ? -20.957 27.438 -33.873 1.00 38.29 205 SER B O 1
ATOM 3825 N N . VAL B 1 207 ? -21.890 28.625 -32.219 1.00 37.76 206 VAL B N 1
ATOM 3826 C CA . VAL B 1 207 ? -22.934 29.077 -33.138 1.00 36.38 206 VAL B CA 1
ATOM 3827 C C . VAL B 1 207 ? -22.396 30.155 -34.070 1.00 40.89 206 VAL B C 1
ATOM 3828 O O . VAL B 1 207 ? -22.675 30.154 -35.276 1.00 42.33 206 VAL B O 1
ATOM 3832 N N . ARG B 1 208 ? -21.607 31.081 -33.519 1.00 48.18 207 ARG B N 1
ATOM 3833 C CA . ARG B 1 208 ? -21.064 32.207 -34.275 1.00 41.09 207 ARG B CA 1
ATOM 3834 C C . ARG B 1 208 ? -20.236 31.747 -35.471 1.00 42.62 207 ARG B C 1
ATOM 3835 O O . ARG B 1 208 ? -20.368 32.294 -36.572 1.00 46.64 207 ARG B O 1
ATOM 3843 N N . THR B 1 209 ? -19.368 30.757 -35.275 1.00 36.00 208 THR B N 1
ATOM 3844 C CA . THR B 1 209 ? -18.407 30.383 -36.305 1.00 41.18 208 THR B CA 1
ATOM 3845 C C . THR B 1 209 ? -18.957 29.360 -37.281 1.00 40.63 208 THR B C 1
ATOM 3846 O O . THR B 1 209 ? -18.218 28.882 -38.144 1.00 38.17 208 THR B O 1
ATOM 3850 N N . LEU B 1 210 ? -20.217 28.987 -37.136 1.00 44.08 209 LEU B N 1
ATOM 3851 C CA . LEU B 1 210 ? -20.872 28.162 -38.129 1.00 42.25 209 LEU B CA 1
ATOM 3852 C C . LEU B 1 210 ? -20.922 28.926 -39.442 1.00 49.94 209 LEU B C 1
ATOM 3853 O O . LEU B 1 210 ? -21.072 30.155 -39.458 1.00 49.98 209 LEU B O 1
ATOM 3858 N N . ALA B 1 211 ? -20.772 28.192 -40.553 1.00 47.47 210 ALA B N 1
ATOM 3859 C CA . ALA B 1 211 ? -20.779 28.752 -41.906 1.00 43.81 210 ALA B CA 1
ATOM 3860 C C . ALA B 1 211 ? -21.635 27.819 -42.758 1.00 42.11 210 ALA B C 1
ATOM 3861 O O . ALA B 1 211 ? -21.119 26.976 -43.495 1.00 42.95 210 ALA B O 1
ATOM 3863 N N . VAL B 1 212 ? -22.951 27.963 -42.672 1.00 42.65 211 VAL B N 1
ATOM 3864 C CA . VAL B 1 212 ? -23.828 26.914 -43.192 1.00 42.93 211 VAL B CA 1
ATOM 3865 C C . VAL B 1 212 ? -24.065 27.138 -44.682 1.00 41.27 211 VAL B C 1
ATOM 3866 O O . VAL B 1 212 ? -24.532 28.200 -45.091 1.00 46.21 211 VAL B O 1
ATOM 3870 N N . ARG B 1 213 ? -23.743 26.138 -45.495 1.00 38.58 212 ARG B N 1
ATOM 3871 C CA . ARG B 1 213 ? -23.890 26.275 -46.940 1.00 40.99 212 ARG B CA 1
ATOM 3872 C C . ARG B 1 213 ? -25.362 26.270 -47.349 1.00 48.21 212 ARG B C 1
ATOM 3873 O O . ARG B 1 213 ? -26.154 25.464 -46.848 1.00 50.93 212 ARG B O 1
ATOM 3881 N N . VAL B 1 214 ? -25.731 27.184 -48.248 1.00 49.07 213 VAL B N 1
ATOM 3882 C CA . VAL B 1 214 ? -26.928 27.066 -49.080 1.00 50.78 213 VAL B CA 1
ATOM 3883 C C . VAL B 1 214 ? -26.455 27.211 -50.526 1.00 55.96 213 VAL B C 1
ATOM 3884 O O . VAL B 1 214 ? -25.966 28.278 -50.936 1.00 57.66 213 VAL B O 1
ATOM 3888 N N . GLY B 1 215 ? -26.563 26.123 -51.288 1.00 54.79 214 GLY B N 1
ATOM 3889 C CA . GLY B 1 215 ? -25.943 26.054 -52.594 1.00 54.42 214 GLY B CA 1
ATOM 3890 C C . GLY B 1 215 ? -24.484 26.451 -52.532 1.00 57.39 214 GLY B C 1
ATOM 3891 O O . GLY B 1 215 ? -23.664 25.746 -51.935 1.00 53.18 214 GLY B O 1
ATOM 3892 N N . THR B 1 216 ? -24.164 27.611 -53.101 1.00 59.31 215 THR B N 1
ATOM 3893 C CA . THR B 1 216 ? -22.793 28.089 -53.196 1.00 56.23 215 THR B CA 1
ATOM 3894 C C . THR B 1 216 ? -22.510 29.296 -52.299 1.00 60.43 215 THR B C 1
ATOM 3895 O O . THR B 1 216 ? -21.388 29.823 -52.322 1.00 56.49 215 THR B O 1
ATOM 3899 N N . GLU B 1 217 ? -23.483 29.729 -51.493 1.00 59.46 216 GLU B N 1
ATOM 3900 C CA . GLU B 1 217 ? -23.296 30.760 -50.478 1.00 58.67 216 GLU B CA 1
ATOM 3901 C C . GLU B 1 217 ? -23.171 30.131 -49.092 1.00 54.57 216 GLU B C 1
ATOM 3902 O O . GLU B 1 217 ? -23.629 29.014 -48.855 1.00 51.51 216 GLU B O 1
ATOM 3908 N N . ALA B 1 218 ? -22.548 30.868 -48.169 1.00 54.00 217 ALA B N 1
ATOM 3909 C CA . ALA B 1 218 ? -22.386 30.440 -46.780 1.00 46.15 217 ALA B CA 1
ATOM 3910 C C . ALA B 1 218 ? -23.070 31.434 -45.845 1.00 47.05 217 ALA B C 1
ATOM 3911 O O . ALA B 1 218 ? -22.845 32.649 -45.943 1.00 47.98 217 ALA B O 1
ATOM 3913 N N . LEU B 1 219 ? -23.906 30.914 -44.948 1.00 44.25 218 LEU B N 1
ATOM 3914 C CA . LEU B 1 219 ? -24.668 31.713 -44.000 1.00 46.39 218 LEU B CA 1
ATOM 3915 C C . LEU B 1 219 ? -23.892 31.887 -42.706 1.00 47.72 218 LEU B C 1
ATOM 3916 O O . LEU B 1 219 ? -23.177 30.975 -42.259 1.00 52.20 218 LEU B O 1
ATOM 3921 N N . SER B 1 220 ? -24.064 33.052 -42.096 1.00 37.87 219 SER B N 1
ATOM 3922 C CA . SER B 1 220 ? -23.580 33.317 -40.755 1.00 41.21 219 SER B CA 1
ATOM 3923 C C . SER B 1 220 ? -24.774 33.672 -39.888 1.00 43.04 219 SER B C 1
ATOM 3924 O O . SER B 1 220 ? -25.625 34.473 -40.287 1.00 46.09 219 SER B O 1
ATOM 3927 N N . VAL B 1 221 ? -24.858 33.054 -38.720 1.00 43.94 220 VAL B N 1
ATOM 3928 C CA . VAL B 1 221 ? -25.946 33.341 -37.804 1.00 38.99 220 VAL B CA 1
ATOM 3929 C C . VAL B 1 221 ? -25.372 33.595 -36.419 1.00 39.04 220 VAL B C 1
ATOM 3930 O O . VAL B 1 221 ? -24.215 33.277 -36.118 1.00 37.66 220 VAL B O 1
ATOM 3934 N N . THR B 1 222 ? -26.205 34.185 -35.573 1.00 39.75 221 THR B N 1
ATOM 3935 C CA . THR B 1 222 ? -25.851 34.440 -34.190 1.00 41.95 221 THR B CA 1
ATOM 3936 C C . THR B 1 222 ? -27.018 34.047 -33.310 1.00 43.31 221 THR B C 1
ATOM 3937 O O . THR B 1 222 ? -28.151 33.871 -33.775 1.00 41.44 221 THR B O 1
ATOM 3941 N N . ALA B 1 223 ? -26.724 33.927 -32.017 1.00 51.02 222 ALA B N 1
ATOM 3942 C CA . ALA B 1 223 ? -27.727 33.607 -31.011 1.00 52.28 222 ALA B CA 1
ATOM 3943 C C . ALA B 1 223 ? -27.687 34.614 -29.865 1.00 51.45 222 ALA B C 1
ATOM 3944 O O . ALA B 1 223 ? -26.610 35.044 -29.429 1.00 49.78 222 ALA B O 1
ATOM 3946 N N . SER B 1 224 ? -28.877 34.996 -29.404 1.00 50.82 223 SER B N 1
ATOM 3947 C CA . SER B 1 224 ? -29.050 35.648 -28.116 1.00 46.70 223 SER B CA 1
ATOM 3948 C C . SER B 1 224 ? -29.294 34.584 -27.053 1.00 52.99 223 SER B C 1
ATOM 3949 O O . SER B 1 224 ? -29.828 33.510 -27.343 1.00 58.19 223 SER B O 1
ATOM 3952 N N . VAL B 1 225 ? -28.910 34.878 -25.815 1.00 49.20 224 VAL B N 1
ATOM 3953 C CA . VAL B 1 225 ? -29.091 33.893 -24.751 1.00 47.95 224 VAL B CA 1
ATOM 3954 C C . VAL B 1 225 ? -29.340 34.609 -23.430 1.00 51.39 224 VAL B C 1
ATOM 3955 O O . VAL B 1 225 ? -28.701 35.622 -23.129 1.00 53.90 224 VAL B O 1
ATOM 3959 N N . GLY B 1 226 ? -30.294 34.089 -22.661 1.00 52.26 225 GLY B N 1
ATOM 3960 C CA . GLY B 1 226 ? -30.575 34.550 -21.305 1.00 55.86 225 GLY B CA 1
ATOM 3961 C C . GLY B 1 226 ? -30.204 33.480 -20.295 1.00 53.71 225 GLY B C 1
ATOM 3962 O O . GLY B 1 226 ? -30.467 32.296 -20.506 1.00 50.57 225 GLY B O 1
ATOM 3963 N N . VAL B 1 227 ? -29.583 33.893 -19.196 1.00 54.22 226 VAL B N 1
ATOM 3964 C CA . VAL B 1 227 ? -29.011 32.960 -18.234 1.00 50.20 226 VAL B CA 1
ATOM 3965 C C . VAL B 1 227 ? -29.5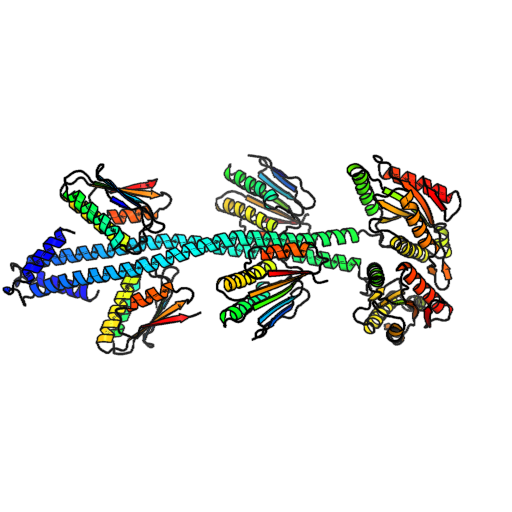58 33.267 -16.847 1.00 56.27 226 VAL B C 1
ATOM 3966 O O . VAL B 1 227 ? -29.751 34.436 -16.490 1.00 54.95 226 VAL B O 1
ATOM 3970 N N . THR B 1 228 ? -29.788 32.221 -16.055 1.00 55.39 227 THR B N 1
ATOM 3971 C CA . THR B 1 228 ? -29.993 32.409 -14.624 1.00 53.25 227 THR B CA 1
ATOM 3972 C C . THR B 1 228 ? -29.640 31.134 -13.889 1.00 55.80 227 THR B C 1
ATOM 3973 O O . THR B 1 228 ? -29.324 30.109 -14.494 1.00 59.98 227 THR B O 1
ATOM 3977 N N . GLU B 1 229 ? -30.033 31.224 -12.667 1.00 62.61 228 GLU B N 1
ATOM 3978 C CA . GLU B 1 229 ? -29.814 30.160 -11.702 1.00 63.83 228 GLU B CA 1
ATOM 3979 C C . GLU B 1 229 ? -31.008 29.741 -11.015 1.00 62.72 228 GLU B C 1
ATOM 3980 O O . GLU B 1 229 ? -31.890 30.492 -10.853 1.00 63.74 228 GLU B O 1
ATOM 3986 N N . HIS B 1 230 ? -31.069 28.484 -10.675 1.00 68.69 229 HIS B N 1
ATOM 3987 C CA . HIS B 1 230 ? -32.203 27.966 -9.988 1.00 69.18 229 HIS B CA 1
ATOM 3988 C C . HIS B 1 230 ? -32.149 28.326 -8.578 1.00 68.39 229 HIS B C 1
ATOM 3989 O O . HIS B 1 230 ? -31.268 28.039 -7.881 1.00 60.54 229 HIS B O 1
ATOM 3996 N N . ARG B 1 231 ? -33.224 28.932 -8.201 1.00 68.88 230 ARG B N 1
ATOM 3997 C CA . ARG B 1 231 ? -33.466 29.363 -6.895 1.00 70.63 230 ARG B CA 1
ATOM 3998 C C . ARG B 1 231 ? -34.407 28.335 -6.350 1.00 70.34 230 ARG B C 1
ATOM 3999 O O . ARG B 1 231 ? -35.518 28.285 -6.655 1.00 66.80 230 ARG B O 1
ATOM 4007 N N . ILE B 1 232 ? -33.869 27.490 -5.520 1.00 69.19 231 ILE B N 1
ATOM 4008 C CA . ILE B 1 232 ? -34.520 26.327 -4.940 1.00 70.72 231 ILE B CA 1
ATOM 4009 C C . ILE B 1 232 ? -35.854 26.457 -4.247 1.00 73.69 231 ILE B C 1
ATOM 4010 O O . ILE B 1 232 ? -36.020 27.231 -3.368 1.00 76.41 231 ILE B O 1
ATOM 4015 N N . GLY B 1 233 ? -36.761 25.588 -4.582 1.00 71.07 232 GLY B N 1
ATOM 4016 C CA . GLY B 1 233 ? -38.059 25.643 -4.081 1.00 68.02 232 GLY B CA 1
ATOM 4017 C C . GLY B 1 233 ? -38.959 26.217 -5.087 1.00 73.20 232 GLY B C 1
ATOM 4018 O O . GLY B 1 233 ? -40.136 26.055 -4.903 1.00 76.09 232 GLY B O 1
ATOM 4019 N N . GLU B 1 234 ? -38.455 27.017 -5.977 1.00 73.85 233 GLU B N 1
ATOM 4020 C CA . GLU B 1 234 ? -39.368 27.386 -6.994 1.00 76.21 233 GLU B CA 1
ATOM 4021 C C . GLU B 1 234 ? -39.312 26.309 -7.965 1.00 74.67 233 GLU B C 1
ATOM 4022 O O . GLU B 1 234 ? -38.417 25.561 -8.192 1.00 69.54 233 GLU B O 1
ATOM 4028 N N . THR B 1 235 ? -40.356 26.353 -8.665 1.00 72.86 234 THR B N 1
ATOM 4029 C CA . THR B 1 235 ? -40.659 25.534 -9.685 1.00 72.86 234 THR B CA 1
ATOM 4030 C C . THR B 1 235 ? -39.745 25.757 -10.843 1.00 71.76 234 THR B C 1
ATOM 4031 O O . THR B 1 235 ? -39.286 26.827 -11.092 1.00 65.26 234 THR B O 1
ATOM 4035 N N . TYR B 1 236 ? -39.590 24.735 -11.661 1.00 67.94 235 TYR B N 1
ATOM 4036 C CA . TYR B 1 236 ? -38.787 24.873 -12.853 1.00 63.30 235 TYR B CA 1
ATOM 4037 C C . TYR B 1 236 ? -39.346 25.942 -13.687 1.00 62.60 235 TYR B C 1
ATOM 4038 O O . TYR B 1 236 ? -38.657 26.664 -14.190 1.00 60.58 235 TYR B O 1
ATOM 4047 N N . SER B 1 237 ? -40.625 26.115 -13.710 1.00 59.04 236 SER B N 1
ATOM 4048 C CA . SER B 1 237 ? -41.286 27.016 -14.513 1.00 61.43 236 SER B CA 1
ATOM 4049 C C . SER B 1 237 ? -40.967 28.362 -14.250 1.00 66.95 236 SER B C 1
ATOM 4050 O O . SER B 1 237 ? -41.087 29.140 -15.112 1.00 66.46 236 SER B O 1
ATOM 4053 N N . GLN B 1 238 ? -40.792 28.702 -12.993 1.00 67.62 237 GLN B N 1
ATOM 4054 C CA . GLN B 1 238 ? -40.424 29.992 -12.643 1.00 66.16 237 GLN B CA 1
ATOM 4055 C C . GLN B 1 238 ? -39.073 30.309 -13.049 1.00 61.46 237 GLN B C 1
ATOM 4056 O O . GLN B 1 238 ? -38.786 31.377 -13.312 1.00 62.54 237 GLN B O 1
ATOM 4062 N N . THR B 1 239 ? -38.201 29.372 -12.965 1.00 61.33 238 THR B N 1
ATOM 4063 C CA . THR B 1 239 ? -36.876 29.495 -13.406 1.00 61.29 238 THR B CA 1
ATOM 4064 C C . THR B 1 239 ? -36.769 29.677 -14.844 1.00 59.89 238 THR B C 1
ATOM 4065 O O . THR B 1 239 ? -35.890 30.235 -15.237 1.00 55.57 238 THR B O 1
ATOM 4069 N N . VAL B 1 240 ? -37.598 29.063 -15.639 1.00 59.28 239 VAL B N 1
ATOM 4070 C CA . VAL B 1 240 ? -37.595 29.228 -17.050 1.00 59.32 239 VAL B CA 1
ATOM 4071 C C . VAL B 1 240 ? -37.961 30.588 -17.406 1.00 59.18 239 VAL B C 1
ATOM 4072 O O . VAL B 1 240 ? -37.407 31.146 -18.240 1.00 60.83 239 VAL B O 1
ATOM 4076 N N . ASN B 1 241 ? -38.925 31.119 -16.758 1.00 59.82 240 ASN B N 1
ATOM 4077 C CA . ASN B 1 241 ? -39.402 32.399 -16.995 1.00 59.80 240 ASN B CA 1
ATOM 4078 C C . ASN B 1 241 ? -38.428 33.474 -16.742 1.00 57.50 240 ASN B C 1
ATOM 4079 O O . ASN B 1 241 ? -38.396 34.445 -17.378 1.00 51.29 240 ASN B O 1
ATOM 4084 N N . ARG B 1 242 ? -37.656 33.284 -15.751 1.00 56.62 241 ARG B N 1
ATOM 4085 C CA . ARG B 1 242 ? -36.568 34.224 -15.509 1.00 55.62 241 ARG B CA 1
ATOM 4086 C C . ARG B 1 242 ? -35.525 34.160 -16.618 1.00 58.95 241 ARG B C 1
ATOM 4087 O O . ARG B 1 242 ? -35.046 35.204 -17.089 1.00 63.21 241 ARG B O 1
ATOM 4095 N N . ALA B 1 243 ? -35.163 32.943 -17.056 1.00 61.95 242 ALA B N 1
ATOM 4096 C CA . ALA B 1 243 ? -34.253 32.812 -18.196 1.00 54.71 242 ALA B CA 1
ATOM 4097 C C . ALA B 1 243 ? -34.841 33.456 -19.448 1.00 54.24 242 ALA B C 1
ATOM 4098 O O . ALA B 1 243 ? -34.122 34.088 -20.231 1.00 56.13 242 ALA B O 1
ATOM 4100 N N . ASP B 1 244 ? -36.154 33.322 -19.640 1.00 54.71 243 ASP B N 1
ATOM 4101 C CA . ASP B 1 244 ? -36.817 33.887 -20.810 1.00 54.06 243 ASP B CA 1
ATOM 4102 C C . ASP B 1 244 ? -36.786 35.412 -20.784 1.00 61.60 243 ASP B C 1
ATOM 4103 O O . ASP B 1 244 ? -36.528 36.054 -21.814 1.00 58.86 243 ASP B O 1
ATOM 4108 N N . ALA B 1 245 ? -37.067 36.005 -19.617 1.00 62.52 244 ALA B N 1
ATOM 4109 C CA . ALA B 1 245 ? -36.964 37.455 -19.469 1.00 58.44 244 ALA B CA 1
ATOM 4110 C C . ALA B 1 245 ? -35.538 37.943 -19.728 1.00 53.49 244 ALA B C 1
ATOM 4111 O O . ALA B 1 245 ? -35.331 38.968 -20.396 1.00 50.85 244 ALA B O 1
ATOM 4113 N N . ALA B 1 246 ? -34.541 37.223 -19.205 1.00 48.45 245 ALA B N 1
ATOM 4114 C CA . ALA B 1 246 ? -33.155 37.546 -19.532 1.00 52.50 245 ALA B CA 1
ATOM 4115 C C . ALA B 1 246 ? -32.921 37.527 -21.043 1.00 60.19 245 ALA B C 1
ATOM 4116 O O . ALA B 1 246 ? -32.317 38.456 -21.599 1.00 63.47 245 ALA B O 1
ATOM 4118 N N . LEU B 1 247 ? -33.390 36.478 -21.728 1.00 59.31 246 LEU B N 1
ATOM 4119 C CA . LEU B 1 247 ? -33.179 36.391 -23.173 1.00 57.96 246 LEU B CA 1
ATOM 4120 C C . LEU B 1 247 ? -33.818 37.578 -23.888 1.00 53.37 246 LEU B C 1
ATOM 4121 O O . LEU B 1 247 ? -33.199 38.202 -24.761 1.00 51.19 246 LEU B O 1
ATOM 4126 N N . LEU B 1 248 ? -35.067 37.894 -23.531 1.00 53.65 247 LEU B N 1
ATOM 4127 C CA . LEU B 1 248 ? -35.744 39.051 -24.107 1.00 53.47 247 LEU B CA 1
ATOM 4128 C C . LEU B 1 248 ? -34.933 40.326 -23.898 1.00 53.27 247 LEU B C 1
ATOM 4129 O O . LEU B 1 248 ? -34.910 41.208 -24.769 1.00 50.00 247 LEU B O 1
ATOM 4134 N N . ASP B 1 249 ? -34.253 40.438 -22.748 1.00 56.20 248 ASP B N 1
ATOM 4135 C CA . ASP B 1 249 ? -33.397 41.602 -22.500 1.00 55.63 248 ASP B CA 1
ATOM 4136 C C . ASP B 1 249 ? -32.195 41.626 -23.436 1.00 54.34 248 ASP B C 1
ATOM 4137 O O . ASP B 1 249 ? -31.811 42.693 -23.936 1.00 52.26 248 ASP B O 1
ATOM 4142 N N . ALA B 1 250 ? -31.575 40.461 -23.658 1.00 53.20 249 ALA B N 1
ATOM 4143 C CA . ALA B 1 250 ? -30.467 40.380 -24.612 1.00 52.70 249 ALA B CA 1
ATOM 4144 C C . ALA B 1 250 ? -30.909 40.800 -26.009 1.00 57.87 249 ALA B C 1
ATOM 4145 O O . ALA B 1 250 ? -30.170 41.488 -26.724 1.00 59.76 249 ALA B O 1
ATOM 4147 N N . LYS B 1 251 ? -32.110 40.395 -26.418 1.00 56.10 250 LYS B N 1
ATOM 4148 C CA . LYS B 1 251 ? -32.609 40.827 -27.721 1.00 51.06 250 LYS B CA 1
ATOM 4149 C C . LYS B 1 251 ? -32.884 42.328 -27.737 1.00 57.37 250 LYS B C 1
ATOM 4150 O O . LYS B 1 251 ? -32.642 42.994 -28.753 1.00 61.72 250 LYS B O 1
ATOM 4156 N N . ARG B 1 252 ? -33.381 42.881 -26.619 1.00 63.57 251 ARG B N 1
ATOM 4157 C CA . ARG B 1 252 ? -33.632 44.323 -26.547 1.00 61.91 251 ARG B CA 1
ATOM 4158 C C . ARG B 1 252 ? -32.356 45.119 -26.786 1.00 59.88 251 ARG B C 1
ATOM 4159 O O . ARG B 1 252 ? -32.371 46.153 -27.467 1.00 54.70 251 ARG B O 1
ATOM 4167 N N . SER B 1 253 ? -31.242 44.646 -26.232 1.00 59.18 252 SER B N 1
ATOM 4168 C CA . SER B 1 253 ? -29.949 45.317 -26.339 1.00 57.79 252 SER B CA 1
ATOM 4169 C C . SER B 1 253 ? -29.155 44.857 -27.548 1.00 61.27 252 SER B C 1
ATOM 4170 O O . SER B 1 253 ? -27.948 44.646 -27.446 1.00 60.92 252 SER B O 1
ATOM 4173 N N . GLY B 1 254 ? -29.794 44.686 -28.702 1.00 65.68 253 GLY B N 1
ATOM 4174 C CA . GLY B 1 254 ? -29.081 44.239 -29.883 1.00 64.31 253 GLY B CA 1
ATOM 4175 C C . GLY B 1 254 ? -29.104 42.739 -30.117 1.00 63.90 253 GLY B C 1
ATOM 4176 O O . GLY B 1 254 ? -30.016 42.035 -29.667 1.00 67.66 253 GLY B O 1
ATOM 4177 N N . ARG B 1 255 ? -28.101 42.241 -30.834 1.00 59.01 254 ARG B N 1
ATOM 4178 C CA . ARG B 1 255 ? -28.045 40.848 -31.244 1.00 54.99 254 ARG B CA 1
ATOM 4179 C C . ARG B 1 255 ? -26.705 40.264 -30.846 1.00 51.78 254 ARG B C 1
ATOM 4180 O O . ARG B 1 255 ? -25.736 40.991 -30.636 1.00 61.16 254 ARG B O 1
ATOM 4188 N N . ASP B 1 256 ? -26.658 38.934 -30.753 1.00 54.62 255 ASP B N 1
ATOM 4189 C CA . ASP B 1 256 ? -25.450 38.202 -30.369 1.00 47.81 255 ASP B CA 1
ATOM 4190 C C . ASP B 1 256 ? -25.057 38.476 -28.918 1.00 48.16 255 ASP B C 1
ATOM 4191 O O . ASP B 1 256 ? -23.884 38.365 -28.557 1.00 48.79 255 ASP B O 1
ATOM 4196 N N . LYS B 1 257 ? -26.036 38.793 -28.066 1.00 53.49 256 LYS B N 1
ATOM 4197 C CA . LYS B 1 257 ? -25.802 39.197 -26.683 1.00 54.65 256 LYS B CA 1
ATOM 4198 C C . LYS B 1 257 ? -26.204 38.105 -25.695 1.00 53.97 256 LYS B C 1
ATOM 4199 O O . LYS B 1 257 ? -26.994 37.211 -26.008 1.00 55.86 256 LYS B O 1
ATOM 4205 N N . CYS B 1 258 ? -25.648 38.206 -24.479 1.00 56.70 257 CYS B N 1
ATOM 4206 C CA . CYS B 1 258 ? -25.879 37.254 -23.385 1.00 51.24 257 CYS B CA 1
ATOM 4207 C C . CYS B 1 258 ? -25.999 38.037 -22.077 1.00 57.48 257 CYS B C 1
ATOM 4208 O O . CYS B 1 258 ? -24.984 38.471 -21.516 1.00 59.27 257 CYS B O 1
ATOM 4211 N N . VAL B 1 259 ? -27.225 38.207 -21.577 1.00 57.02 258 VAL B N 1
ATOM 4212 C CA . VAL B 1 259 ? -27.444 38.866 -20.293 1.00 56.87 258 VAL B CA 1
ATOM 4213 C C . VAL B 1 259 ? -27.754 37.821 -19.235 1.00 56.05 258 VAL B C 1
ATOM 4214 O O . VAL B 1 259 ? -28.436 36.823 -19.505 1.00 56.35 258 VAL B O 1
ATOM 4218 N N . PHE B 1 260 ? -27.246 38.061 -18.033 1.00 59.19 259 PHE B N 1
ATOM 4219 C CA . PHE B 1 260 ? -27.538 37.238 -16.872 1.00 60.01 259 PHE B CA 1
ATOM 4220 C C . PHE B 1 260 ? -28.668 37.884 -16.070 1.00 63.75 259 PHE B C 1
ATOM 4221 O O . PHE B 1 260 ? -28.956 39.080 -16.209 1.00 58.41 259 PHE B O 1
ATOM 4229 N N . ALA B 1 261 ? -29.334 37.062 -15.251 1.00 61.87 260 ALA B N 1
ATOM 4230 C CA . ALA B 1 261 ? -30.438 37.520 -14.402 1.00 58.81 260 ALA B CA 1
ATOM 4231 C C . ALA B 1 261 ? -30.454 36.785 -13.061 1.00 57.65 260 ALA B C 1
ATOM 4232 O O . ALA B 1 261 ? -29.504 36.078 -12.718 1.00 57.96 260 ALA B O 1
ATOM 4234 N N . SER C 2 3 ? -10.183 -35.219 -33.938 1.00 64.16 2 SER C N 1
ATOM 4235 C CA . SER C 2 3 ? -11.194 -35.237 -32.882 1.00 65.01 2 SER C CA 1
ATOM 4236 C C . SER C 2 3 ? -11.362 -33.842 -32.241 1.00 66.32 2 SER C C 1
ATOM 4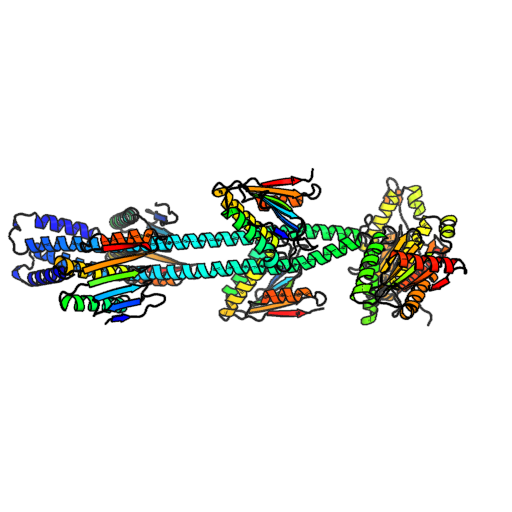237 O O . SER C 2 3 ? -11.815 -33.714 -31.096 1.00 57.64 2 SER C O 1
ATOM 4240 N N . ASP C 2 4 ? -10.998 -32.801 -32.993 1.00 63.32 3 ASP C N 1
ATOM 4241 C CA . ASP C 2 4 ? -11.213 -31.430 -32.557 1.00 57.41 3 ASP C CA 1
ATOM 4242 C C . ASP C 2 4 ? -12.710 -31.115 -32.524 1.00 56.05 3 ASP C C 1
ATOM 4243 O O . ASP C 2 4 ? -13.553 -31.901 -32.966 1.00 55.32 3 ASP C O 1
ATOM 4248 N N . LEU C 2 5 ? -13.043 -29.944 -31.982 1.00 56.14 4 LEU C N 1
ATOM 4249 C CA . LEU C 2 5 ? -14.421 -29.457 -31.987 1.00 58.82 4 LEU C CA 1
ATOM 4250 C C . LEU C 2 5 ? -14.431 -28.032 -32.513 1.00 57.95 4 LEU C C 1
ATOM 4251 O O . LEU C 2 5 ? -13.783 -27.154 -31.935 1.00 55.48 4 LEU C O 1
ATOM 4256 N N . HIS C 2 6 ? -15.163 -27.801 -33.603 1.00 55.85 5 HIS C N 1
ATOM 4257 C CA . HIS C 2 6 ? -15.268 -26.475 -34.199 1.00 57.41 5 HIS C CA 1
ATOM 4258 C C . HIS C 2 6 ? -16.739 -26.135 -34.393 1.00 59.45 5 HIS C C 1
ATOM 4259 O O . HIS C 2 6 ? -17.450 -26.826 -35.131 1.00 57.46 5 HIS C O 1
ATOM 4266 N N . ILE C 2 7 ? -17.194 -25.089 -33.711 1.00 58.68 6 ILE C N 1
ATOM 4267 C CA . ILE C 2 7 ? -18.533 -24.541 -33.904 1.00 62.74 6 ILE C CA 1
ATOM 4268 C C . ILE C 2 7 ? -18.359 -23.074 -34.284 1.00 62.55 6 ILE C C 1
ATOM 4269 O O . ILE C 2 7 ? -17.900 -22.269 -33.453 1.00 58.28 6 ILE C O 1
ATOM 4274 N N . PRO C 2 8 ? -18.666 -22.695 -35.527 1.00 63.48 7 PRO C N 1
ATOM 4275 C CA . PRO C 2 8 ? -18.508 -21.290 -35.932 1.00 67.85 7 PRO C CA 1
ATOM 4276 C C . PRO C 2 8 ? -19.514 -20.388 -35.226 1.00 63.26 7 PRO C C 1
ATOM 4277 O O . PRO C 2 8 ? -20.677 -20.753 -35.025 1.00 60.01 7 PRO C O 1
ATOM 4281 N N . GLY C 2 9 ? -19.049 -19.196 -34.847 1.00 60.63 8 GLY C N 1
ATOM 4282 C CA . GLY C 2 9 ? -19.858 -18.297 -34.044 1.00 57.75 8 GLY C CA 1
ATOM 4283 C C . GLY C 2 9 ? -20.769 -17.377 -34.829 1.00 58.46 8 GLY C C 1
ATOM 4284 O O . GLY C 2 9 ? -20.290 -16.416 -35.437 1.00 69.99 8 GLY C O 1
ATOM 4285 N N . THR C 2 10 ? -22.081 -17.642 -34.797 1.00 60.77 9 THR C N 1
ATOM 4286 C CA . THR C 2 10 ? -23.072 -16.841 -35.511 1.00 59.13 9 THR C CA 1
ATOM 4287 C C . THR C 2 10 ? -23.381 -15.547 -34.755 1.00 55.64 9 THR C C 1
ATOM 4288 O O . THR C 2 10 ? -22.725 -15.180 -33.777 1.00 50.66 9 THR C O 1
ATOM 4292 N N . GLN C 2 11 ? -24.412 -14.840 -35.223 1.00 61.54 10 GLN C N 1
ATOM 4293 C CA . GLN C 2 11 ? -24.837 -13.604 -34.575 1.00 64.24 10 GLN C CA 1
ATOM 4294 C C . GLN C 2 11 ? -25.345 -13.877 -33.161 1.00 67.84 10 GLN C C 1
ATOM 4295 O O . GLN C 2 11 ? -25.044 -13.123 -32.224 1.00 67.31 10 GLN C O 1
ATOM 4301 N N . SER C 2 12 ? -26.083 -14.977 -32.982 1.00 62.12 11 SER C N 1
ATOM 4302 C CA . SER C 2 12 ? -26.752 -15.279 -31.726 1.00 55.77 11 SER C CA 1
ATOM 4303 C C . SER C 2 12 ? -26.120 -16.425 -30.941 1.00 56.11 11 SER C C 1
ATOM 4304 O O . SER C 2 12 ? -26.635 -16.774 -29.877 1.00 55.32 11 SER C O 1
ATOM 4307 N N . THR C 2 13 ? -25.052 -17.045 -31.436 1.00 59.13 12 THR C N 1
ATOM 4308 C CA . THR C 2 13 ? -24.445 -18.184 -30.756 1.00 51.07 12 THR C CA 1
ATOM 4309 C C . THR C 2 13 ? -22.933 -18.030 -30.774 1.00 52.00 12 THR C C 1
ATOM 4310 O O . THR C 2 13 ? -22.375 -17.471 -31.725 1.00 52.34 12 THR C O 1
ATOM 4314 N N . PRO C 2 14 ? -22.245 -18.505 -29.738 1.00 48.66 13 PRO C N 1
ATOM 4315 C CA . PRO C 2 14 ? -20.817 -18.218 -29.612 1.00 44.84 13 PRO C CA 1
ATOM 4316 C C . PRO C 2 14 ? -19.953 -19.139 -30.464 1.00 43.91 13 PRO C C 1
ATOM 4317 O O . PRO C 2 14 ? -20.353 -20.231 -30.874 1.00 44.51 13 PRO C O 1
ATOM 4321 N N . ALA C 2 15 ? -18.746 -18.645 -30.741 1.00 48.02 14 ALA C N 1
ATOM 4322 C CA . ALA C 2 15 ? -17.720 -19.392 -31.452 1.00 50.03 14 ALA C CA 1
ATOM 4323 C C . ALA C 2 15 ? -16.962 -20.263 -30.465 1.00 47.49 14 ALA C C 1
ATOM 4324 O O . ALA C 2 15 ? -16.446 -19.759 -29.463 1.00 46.53 14 ALA C O 1
ATOM 4326 N N . ILE C 2 16 ? -16.889 -21.567 -30.750 1.00 49.39 15 ILE C N 1
ATOM 4327 C CA . ILE C 2 16 ? -16.340 -22.541 -29.809 1.00 51.28 15 ILE C CA 1
ATOM 4328 C C . ILE C 2 16 ? -15.298 -23.397 -30.520 1.00 50.70 15 ILE C C 1
ATOM 4329 O O . ILE C 2 16 ? -15.596 -24.040 -31.533 1.00 53.16 15 ILE C O 1
ATOM 4334 N N . GLN C 2 17 ? -14.085 -23.417 -29.976 1.00 51.40 16 GLN C N 1
ATOM 4335 C CA . GLN C 2 17 ? -12.995 -24.248 -30.477 1.00 50.23 16 GLN C CA 1
ATOM 4336 C C . GLN C 2 17 ? -12.478 -25.105 -29.334 1.00 49.01 16 GLN C C 1
ATOM 4337 O O . GLN C 2 17 ? -11.921 -24.578 -28.365 1.00 48.49 16 GLN C O 1
ATOM 4343 N N . GLY C 2 18 ? -12.695 -26.413 -29.441 1.00 51.42 17 GLY C N 1
ATOM 4344 C CA . GLY C 2 18 ? -12.018 -27.398 -28.627 1.00 53.46 17 GLY C CA 1
ATOM 4345 C C . GLY C 2 18 ? -10.803 -27.918 -29.367 1.00 59.43 17 GLY C C 1
ATOM 4346 O O . GLY C 2 18 ? -10.926 -28.680 -30.339 1.00 56.06 17 GLY C O 1
ATOM 4347 N N . ASP C 2 19 ? -9.626 -27.455 -28.937 1.00 60.25 18 ASP C N 1
ATOM 4348 C CA . ASP C 2 19 ? -8.338 -27.891 -29.462 1.00 57.11 18 ASP C CA 1
ATOM 4349 C C . ASP C 2 19 ? -7.871 -29.078 -28.629 1.00 60.86 18 ASP C C 1
ATOM 4350 O O . ASP C 2 19 ? -7.559 -28.924 -27.435 1.00 56.58 18 ASP C O 1
ATOM 4355 N N . TRP C 2 20 ? -7.807 -30.256 -29.265 1.00 63.07 19 TRP C N 1
ATOM 4356 C CA . TRP C 2 20 ? -7.628 -31.495 -28.516 1.00 59.90 19 TRP C CA 1
ATOM 4357 C C . TRP C 2 20 ? -6.224 -31.603 -27.938 1.00 62.68 19 TRP C C 1
ATOM 4358 O O . TRP C 2 20 ? -6.059 -31.809 -26.733 1.00 66.52 19 TRP C O 1
ATOM 4369 N N . GLN C 2 21 ? -5.189 -31.492 -28.767 1.00 63.84 20 GLN C N 1
ATOM 4370 C CA . GLN C 2 21 ? -3.868 -31.731 -28.189 1.00 68.48 20 GLN C CA 1
ATOM 4371 C C . GLN C 2 21 ? -3.300 -30.480 -27.525 1.00 68.46 20 GLN C C 1
ATOM 4372 O O . GLN C 2 21 ? -2.390 -30.580 -26.687 1.00 72.61 20 GLN C O 1
ATOM 4378 N N . ALA C 2 22 ? -3.806 -29.296 -27.878 1.00 62.37 21 ALA C N 1
ATOM 4379 C CA . ALA C 2 22 ? -3.479 -28.128 -27.065 1.00 58.80 21 ALA C CA 1
ATOM 4380 C C . ALA C 2 22 ? -4.184 -28.178 -25.716 1.00 56.31 21 ALA C C 1
ATOM 4381 O O . ALA C 2 22 ? -3.749 -27.505 -24.775 1.00 53.70 21 ALA C O 1
ATOM 4383 N N . GLY C 2 23 ? -5.260 -28.963 -25.612 1.00 57.72 22 GLY C N 1
ATOM 4384 C CA . GLY C 2 23 ? -6.002 -29.142 -24.377 1.00 54.60 22 GLY C CA 1
ATOM 4385 C C . GLY C 2 23 ? -6.747 -27.890 -23.967 1.00 58.19 22 GLY C C 1
ATOM 4386 O O . GLY C 2 23 ? -6.724 -27.506 -22.787 1.00 55.83 22 GLY C O 1
ATOM 4387 N N . ARG C 2 24 ? -7.407 -27.236 -24.929 1.00 52.05 23 ARG C N 1
ATOM 4388 C CA . ARG C 2 24 ? -7.971 -25.921 -24.658 1.00 50.55 23 ARG C CA 1
ATOM 4389 C C . ARG C 2 24 ? -9.356 -25.785 -25.263 1.00 50.28 23 ARG C C 1
ATOM 4390 O O . ARG C 2 24 ? -9.528 -25.958 -26.473 1.00 48.97 23 ARG C O 1
ATOM 4398 N N . LEU C 2 25 ? -10.332 -25.451 -24.421 1.00 46.25 24 LEU C N 1
ATOM 4399 C CA . LEU C 2 25 ? -11.676 -25.094 -24.862 1.00 41.94 24 LEU C CA 1
ATOM 4400 C C . LEU C 2 25 ? -11.792 -23.577 -24.827 1.00 45.32 24 LEU C C 1
ATOM 4401 O O . LEU C 2 25 ? -11.559 -22.957 -23.780 1.00 49.19 24 LEU C O 1
ATOM 4406 N N . SER C 2 26 ? -12.118 -22.975 -25.966 1.00 46.10 25 SER C N 1
ATOM 4407 C CA . SER C 2 26 ? -12.207 -21.525 -26.077 1.00 45.90 25 SER C CA 1
ATOM 4408 C C . SER C 2 26 ? -13.560 -21.154 -26.658 1.00 47.17 25 SER C C 1
ATOM 4409 O O . SER C 2 26 ? -14.028 -21.786 -27.611 1.00 48.85 25 SER C O 1
ATOM 4412 N N . MET C 2 27 ? -14.208 -20.158 -26.051 1.00 42.06 26 MET C N 1
ATOM 4413 C CA . MET C 2 27 ? -15.506 -19.687 -26.513 1.00 40.20 26 MET C CA 1
ATOM 4414 C C . MET C 2 27 ? -15.536 -18.162 -26.525 1.00 44.13 26 MET C C 1
ATOM 4415 O O . MET C 2 27 ? -15.013 -17.510 -25.615 1.00 46.66 26 MET C O 1
ATOM 4420 N N . GLN C 2 28 ? -16.141 -17.595 -27.572 1.00 42.97 27 GLN C N 1
ATOM 4421 C CA . GLN C 2 28 ? -16.200 -16.145 -27.758 1.00 43.34 27 GLN C CA 1
ATOM 4422 C C . GLN C 2 28 ? -17.589 -15.728 -28.222 1.00 40.56 27 GLN C C 1
ATOM 4423 O O . GLN C 2 28 ? -18.129 -16.316 -29.165 1.00 40.13 27 GLN C O 1
ATOM 4429 N N . GLY C 2 29 ? -18.171 -14.721 -27.572 1.00 42.20 28 GLY C N 1
ATOM 4430 C CA . GLY C 2 29 ? -19.323 -14.024 -28.140 1.00 46.23 28 GLY C CA 1
ATOM 4431 C C . GLY C 2 29 ? -20.572 -14.073 -27.276 1.00 38.33 28 GLY C C 1
ATOM 4432 O O . GLY C 2 29 ? -20.559 -14.509 -26.122 1.00 39.12 28 GLY C O 1
ATOM 4433 N N . ASP C 2 30 ? -21.667 -13.580 -27.857 1.00 44.05 29 ASP C N 1
ATOM 4434 C CA . ASP C 2 30 ? -22.986 -13.625 -27.242 1.00 42.45 29 ASP C CA 1
ATOM 4435 C C . ASP C 2 30 ? -23.551 -15.032 -27.357 1.00 48.55 29 ASP C C 1
ATOM 4436 O O . ASP C 2 30 ? -23.187 -15.792 -28.259 1.00 51.48 29 ASP C O 1
ATOM 4441 N N . SER C 2 31 ? -24.452 -15.383 -26.435 1.00 41.55 30 SER C N 1
ATOM 4442 C CA . SER C 2 31 ? -25.046 -16.721 -26.430 1.00 38.90 30 SER C CA 1
ATOM 4443 C C . SER C 2 31 ? -26.551 -16.597 -26.162 1.00 41.82 30 SER C C 1
ATOM 4444 O O . SER C 2 31 ? -27.000 -16.612 -25.008 1.00 42.84 30 SER C O 1
ATOM 4447 N N . TYR C 2 32 ? -27.335 -16.474 -27.248 1.00 40.78 31 TYR C N 1
ATOM 4448 C CA . TYR C 2 32 ? -28.794 -16.436 -27.191 1.00 35.35 31 TYR C CA 1
ATOM 4449 C C . TYR C 2 32 ? -29.405 -17.645 -27.887 1.00 41.28 31 TYR C C 1
ATOM 4450 O O . TYR C 2 32 ? -30.387 -17.484 -28.626 1.00 43.39 31 TYR C O 1
ATOM 4459 N N . PRO C 2 33 ? -28.888 -18.861 -27.686 1.00 48.42 32 PRO C N 1
ATOM 4460 C CA . PRO C 2 33 ? -29.260 -19.963 -28.583 1.00 49.52 32 PRO C CA 1
ATOM 4461 C C . PRO C 2 33 ? -30.740 -20.307 -28.494 1.00 57.24 32 PRO C C 1
ATOM 4462 O O . PRO C 2 33 ? -31.322 -20.376 -27.406 1.00 46.67 32 PRO C O 1
ATOM 4466 N N . GLU C 2 34 ? -31.338 -20.527 -29.674 1.00 60.78 33 GLU C N 1
ATOM 4467 C CA . GLU C 2 34 ? -32.739 -20.926 -29.763 1.00 60.43 33 GLU C CA 1
ATOM 4468 C C . GLU C 2 34 ? -32.964 -22.328 -29.203 1.00 62.04 33 GLU C C 1
ATOM 4469 O O . GLU C 2 34 ? -33.975 -22.582 -28.538 1.00 60.66 33 GLU C O 1
ATOM 4475 N N . ASN C 2 35 ? -32.059 -23.262 -29.492 1.00 61.55 34 ASN C N 1
ATOM 4476 C CA . ASN C 2 35 ? -32.086 -24.606 -28.911 1.00 63.54 34 ASN C CA 1
ATOM 4477 C C . ASN C 2 35 ? -30.736 -24.826 -28.232 1.00 61.00 34 ASN C C 1
ATOM 4478 O O . ASN C 2 35 ? -29.719 -25.062 -28.893 1.00 58.10 34 ASN C O 1
ATOM 4483 N N . SER C 2 36 ? -30.735 -24.737 -26.902 1.00 62.01 35 SER C N 1
ATOM 4484 C CA . SER C 2 36 ? -29.479 -24.756 -26.165 1.00 59.67 35 SER C CA 1
ATOM 4485 C C . SER C 2 36 ? -28.869 -26.154 -26.117 1.00 54.14 35 SER C C 1
ATOM 4486 O O . SER C 2 36 ? -27.637 -26.287 -26.098 1.00 44.50 35 SER C O 1
ATOM 4489 N N . TYR C 2 37 ? -29.714 -27.193 -26.072 1.00 54.97 36 TYR C N 1
ATOM 4490 C CA . TYR C 2 37 ? -29.243 -28.574 -26.126 1.00 56.21 36 TYR C CA 1
ATOM 4491 C C . TYR C 2 37 ? -28.333 -28.795 -27.329 1.00 52.88 36 TYR C C 1
ATOM 4492 O O . TYR C 2 37 ? -27.209 -29.277 -27.189 1.00 52.97 36 TYR C O 1
ATOM 4501 N N . GLU C 2 38 ? -28.820 -28.468 -28.528 1.00 57.85 37 GLU C N 1
ATOM 4502 C CA . GLU C 2 38 ? -28.050 -28.726 -29.743 1.00 59.41 37 GLU C CA 1
ATOM 4503 C C . GLU C 2 38 ? -26.660 -28.103 -29.657 1.00 56.55 37 GLU C C 1
ATOM 4504 O O . GLU C 2 38 ? -25.655 -28.737 -30.005 1.00 55.56 37 GLU C O 1
ATOM 4510 N N . LEU C 2 39 ? -26.580 -26.885 -29.132 1.00 55.90 38 LEU C N 1
ATOM 4511 C CA . LEU C 2 39 ? -25.313 -26.168 -29.068 1.00 46.89 38 LEU C CA 1
ATOM 4512 C C . LEU C 2 39 ? -24.390 -26.728 -27.995 1.00 49.47 38 LEU C C 1
ATOM 4513 O O . LEU C 2 39 ? -23.227 -27.037 -28.270 1.00 54.99 38 LEU C O 1
ATOM 4518 N N . PHE C 2 40 ? -24.875 -26.849 -26.764 1.00 46.39 39 PHE C N 1
ATOM 4519 C CA . PHE C 2 40 ? -23.971 -27.157 -25.667 1.00 45.70 39 PHE C CA 1
ATOM 4520 C C . PHE C 2 40 ? -23.810 -28.647 -25.400 1.00 43.54 39 PHE C C 1
ATOM 4521 O O . PHE C 2 40 ? -22.927 -29.023 -24.621 1.00 42.78 39 PHE C O 1
ATOM 4529 N N . GLY C 2 41 ? -24.622 -29.507 -26.014 1.00 44.05 40 GLY C N 1
ATOM 4530 C CA . GLY C 2 41 ? -24.494 -30.926 -25.748 1.00 41.98 40 GLY C CA 1
ATOM 4531 C C . GLY C 2 41 ? -23.233 -31.491 -26.352 1.00 44.19 40 GLY C C 1
ATOM 4532 O O . GLY C 2 41 ? -22.583 -32.352 -25.763 1.00 47.95 40 GLY C O 1
ATOM 4533 N N . GLN C 2 42 ? -22.846 -30.985 -27.516 1.00 48.58 41 GLN C N 1
ATOM 4534 C CA . GLN C 2 42 ? -21.580 -31.413 -28.081 1.00 52.82 41 GLN C CA 1
ATOM 4535 C C . GLN C 2 42 ? -20.401 -30.831 -27.305 1.00 52.11 41 GLN C C 1
ATOM 4536 O O . GLN C 2 42 ? -19.364 -31.492 -27.184 1.00 54.80 41 GLN C O 1
ATOM 4542 N N . VAL C 2 43 ? -20.541 -29.625 -26.746 1.00 46.07 42 VAL C N 1
ATOM 4543 C CA . VAL C 2 43 ? -19.479 -29.082 -25.900 1.00 40.70 42 VAL C CA 1
ATOM 4544 C C . VAL C 2 43 ? -19.320 -29.929 -24.641 1.00 44.47 42 VAL C C 1
ATOM 4545 O O . VAL C 2 43 ? -18.200 -30.242 -24.213 1.00 46.51 42 VAL C O 1
ATOM 4549 N N . ILE C 2 44 ? -20.435 -30.308 -24.018 1.00 43.42 43 ILE C N 1
ATOM 4550 C CA . ILE C 2 44 ? -20.331 -31.102 -22.803 1.00 42.17 43 ILE C CA 1
ATOM 4551 C C . ILE C 2 44 ? -19.767 -32.481 -23.122 1.00 46.47 43 ILE C C 1
ATOM 4552 O O . ILE C 2 44 ? -18.896 -32.985 -22.405 1.00 45.76 43 ILE C O 1
ATOM 4557 N N . ASP C 2 45 ? -20.195 -33.080 -24.240 1.00 52.24 44 ASP C N 1
ATOM 4558 C CA . ASP C 2 45 ? -19.629 -34.357 -24.665 1.00 50.99 44 ASP C CA 1
ATOM 4559 C C . ASP C 2 45 ? -18.137 -34.250 -24.956 1.00 49.42 44 ASP C C 1
ATOM 4560 O O . ASP C 2 45 ? -17.372 -35.145 -24.596 1.00 52.01 44 ASP C O 1
ATOM 4565 N N . TRP C 2 46 ? -17.703 -33.179 -25.618 1.00 48.13 45 TRP C N 1
ATOM 4566 C CA . TRP C 2 46 ? -16.280 -32.992 -25.890 1.00 46.14 45 TRP C CA 1
ATOM 4567 C C . TRP C 2 46 ? -15.482 -32.867 -24.601 1.00 48.45 45 TRP C C 1
ATOM 4568 O O . TRP C 2 46 ? -14.414 -33.473 -24.453 1.00 47.66 45 TRP C O 1
ATOM 4579 N N . VAL C 2 47 ? -15.976 -32.060 -23.662 1.00 45.29 46 VAL C N 1
ATOM 4580 C CA . VAL C 2 47 ? -15.306 -31.925 -22.375 1.00 42.33 46 VAL C CA 1
ATOM 4581 C C . VAL C 2 47 ? -15.219 -33.279 -21.675 1.00 41.48 46 VAL C C 1
ATOM 4582 O O . VAL C 2 47 ? -14.174 -33.633 -21.113 1.00 44.07 46 VAL C O 1
ATOM 4586 N N . GLU C 2 48 ? -16.300 -34.069 -21.729 1.00 39.46 47 GLU C N 1
ATOM 4587 C CA . GLU C 2 48 ? -16.323 -35.370 -21.063 1.00 41.69 47 GLU C CA 1
ATOM 4588 C C . GLU C 2 48 ? -15.348 -36.343 -21.718 1.00 48.58 47 GLU C C 1
ATOM 4589 O O . GLU C 2 48 ? -14.610 -37.064 -21.031 1.00 43.55 47 GLU C O 1
ATOM 4595 N N . ARG C 2 49 ? -15.342 -36.375 -23.054 1.00 48.71 48 ARG C N 1
ATOM 4596 C CA . ARG C 2 49 ? -14.359 -37.149 -23.800 1.00 49.40 48 ARG C CA 1
ATOM 4597 C C . ARG C 2 49 ? -12.941 -36.781 -23.372 1.00 53.47 48 ARG C C 1
ATOM 4598 O O . ARG C 2 49 ? -12.118 -37.659 -23.094 1.00 57.15 48 ARG C O 1
ATOM 4606 N N . PHE C 2 50 ? -12.643 -35.482 -23.282 1.00 50.48 49 PHE C N 1
ATOM 4607 C CA . PHE C 2 50 ? -11.280 -35.080 -22.950 1.00 47.81 49 PHE C CA 1
ATOM 4608 C C . PHE C 2 50 ? -10.910 -35.478 -21.525 1.00 45.98 49 PHE C C 1
ATOM 4609 O O . PHE C 2 50 ? -9.797 -35.949 -21.278 1.00 52.61 49 PHE C O 1
ATOM 4617 N N . LEU C 2 51 ? -11.826 -35.318 -20.577 1.00 45.02 50 LEU C N 1
ATOM 4618 C CA . LEU C 2 51 ? -11.502 -35.683 -19.197 1.00 47.16 50 LEU C CA 1
ATOM 4619 C C . LEU C 2 51 ? -11.396 -37.195 -19.002 1.00 54.84 50 LEU C C 1
ATOM 4620 O O . LEU C 2 51 ? -10.726 -37.648 -18.066 1.00 59.80 50 LEU C O 1
ATOM 4625 N N . ALA C 2 52 ? -12.053 -37.989 -19.857 1.00 59.56 51 ALA C N 1
ATOM 4626 C CA . ALA C 2 52 ? -11.984 -39.445 -19.765 1.00 59.13 51 ALA C CA 1
ATOM 4627 C C . ALA C 2 52 ? -10.801 -40.050 -20.513 1.00 64.81 51 ALA C C 1
ATOM 4628 O O . ALA C 2 52 ? -10.271 -41.079 -20.079 1.00 65.86 51 ALA C O 1
ATOM 4630 N N . ASP C 2 53 ? -10.378 -39.434 -21.625 1.00 68.14 52 ASP C N 1
ATOM 4631 C CA . ASP C 2 53 ? -9.439 -40.055 -22.560 1.00 72.05 52 ASP C CA 1
ATOM 4632 C C . ASP C 2 53 ? -8.040 -40.220 -21.974 1.00 79.72 52 ASP C C 1
ATOM 4633 O O . ASP C 2 53 ? -7.249 -41.025 -22.488 1.00 76.33 52 ASP C O 1
ATOM 4638 N N . GLY C 2 54 ? -7.718 -39.475 -20.920 1.00 76.25 53 GLY C N 1
ATOM 4639 C CA . GLY C 2 54 ? -6.419 -39.569 -20.295 1.00 70.90 53 GLY C CA 1
ATOM 4640 C C . GLY C 2 54 ? -6.326 -38.647 -19.105 1.00 64.70 53 GLY C C 1
ATOM 4641 O O . GLY C 2 54 ? -7.205 -38.678 -18.232 1.00 65.82 53 GLY C O 1
ATOM 4642 N N . GLN C 2 55 ? -5.239 -37.895 -19.073 1.00 66.41 54 GLN C N 1
ATOM 4643 C CA . GLN C 2 55 ? -4.884 -36.958 -18.024 1.00 64.76 54 GLN C CA 1
ATOM 4644 C C . GLN C 2 55 ? -4.164 -35.665 -18.402 1.00 58.51 54 GLN C C 1
ATOM 4645 O O . GLN C 2 55 ? -3.617 -35.031 -17.631 1.00 55.03 54 GLN C O 1
ATOM 4651 N N . ARG C 2 56 ? -4.235 -35.290 -19.606 1.00 53.99 55 ARG C N 1
ATOM 4652 C CA . ARG C 2 56 ? -3.634 -34.075 -19.950 1.00 56.96 55 ARG C CA 1
ATOM 4653 C C . ARG C 2 56 ? -4.407 -32.922 -19.399 1.00 57.81 55 ARG C C 1
ATOM 4654 O O . ARG C 2 56 ? -5.516 -32.974 -19.189 1.00 54.01 55 ARG C O 1
ATOM 4662 N N . PRO C 2 57 ? -3.805 -31.824 -19.160 1.00 56.76 56 PRO C N 1
ATOM 4663 C CA . PRO C 2 57 ? -4.598 -30.784 -18.498 1.00 52.62 56 PRO C CA 1
ATOM 4664 C C . PRO C 2 57 ? -5.524 -30.063 -19.466 1.00 49.88 56 PRO C C 1
ATOM 4665 O O . PRO C 2 57 ? -5.286 -30.000 -20.674 1.00 51.58 56 PRO C O 1
ATOM 4669 N N . LEU C 2 58 ? -6.610 -29.526 -18.918 1.00 51.29 57 LEU C N 1
ATOM 4670 C CA . LEU C 2 58 ? -7.610 -28.813 -19.703 1.00 47.92 57 LEU C CA 1
ATOM 4671 C C . LEU C 2 58 ? -7.650 -27.355 -19.271 1.00 44.73 57 LEU C C 1
ATOM 4672 O O . LEU C 2 58 ? -7.709 -27.057 -18.071 1.00 42.83 57 LEU C O 1
ATOM 4677 N N . GLU C 2 59 ? -7.715 -26.495 -20.227 1.00 45.63 58 GLU C N 1
ATOM 4678 C CA . GLU C 2 59 ? -7.837 -25.129 -20.005 1.00 46.33 58 GLU C CA 1
ATOM 4679 C C . GLU C 2 59 ? -8.984 -24.544 -20.711 1.00 48.15 58 GLU C C 1
ATOM 4680 O O . GLU C 2 59 ? -9.115 -24.729 -21.818 1.00 44.44 58 GLU C O 1
ATOM 4686 N N . LEU C 2 60 ? -9.848 -23.824 -20.021 1.00 48.30 59 LEU C N 1
ATOM 4687 C CA . LEU C 2 60 ? -10.905 -23.017 -20.613 1.00 43.78 59 LEU C CA 1
ATOM 4688 C C . LEU C 2 60 ? -10.408 -21.583 -20.748 1.00 44.75 59 LEU C C 1
ATOM 4689 O O . LEU C 2 60 ? -9.800 -21.037 -19.816 1.00 44.26 59 LEU C O 1
ATOM 4694 N N . ASP C 2 61 ? -10.628 -20.999 -21.895 1.00 40.47 60 ASP C N 1
ATOM 4695 C CA . ASP C 2 61 ? -10.309 -19.637 -22.167 1.00 48.41 60 ASP C CA 1
ATOM 4696 C C . ASP C 2 61 ? -11.501 -18.995 -22.771 1.00 49.68 60 ASP C C 1
ATOM 4697 O O . ASP C 2 61 ? -11.703 -19.086 -23.885 1.00 46.68 60 ASP C O 1
ATOM 4702 N N . LEU C 2 62 ? -12.178 -18.171 -22.031 1.00 43.98 61 LEU C N 1
ATOM 4703 C CA . LEU C 2 62 ? -13.400 -17.591 -22.466 1.00 44.94 61 LEU C CA 1
ATOM 4704 C C . LEU C 2 62 ? -13.532 -16.106 -22.750 1.00 49.13 61 LEU C C 1
ATOM 4705 O O . LEU C 2 62 ? -13.029 -15.329 -22.093 1.00 47.01 61 LEU C O 1
ATOM 4710 N N . ARG C 2 63 ? -14.160 -15.767 -23.843 1.00 46.45 62 ARG C N 1
ATOM 4711 C CA . ARG C 2 63 ? -14.414 -14.407 -24.208 1.00 51.21 62 ARG C CA 1
ATOM 4712 C C . ARG C 2 63 ? -15.841 -14.286 -24.570 1.00 48.19 62 ARG C C 1
ATOM 4713 O O . ARG C 2 63 ? -16.205 -13.994 -25.615 1.00 46.96 62 ARG C O 1
ATOM 4721 N N . LEU C 2 64 ? -16.650 -14.432 -23.589 1.00 46.78 63 LEU C N 1
ATOM 4722 C CA . LEU C 2 64 ? -18.038 -14.417 -23.710 1.00 44.45 63 LEU C CA 1
ATOM 4723 C C . LEU C 2 64 ? -18.684 -13.176 -23.322 1.00 38.64 63 LEU C C 1
ATOM 4724 O O . LEU C 2 64 ? -18.201 -12.471 -22.573 1.00 34.81 63 LEU C O 1
ATOM 4729 N N . LEU C 2 65 ? -19.753 -12.908 -23.989 1.00 33.71 64 LEU C N 1
ATOM 4730 C CA . LEU C 2 65 ? -20.512 -11.758 -23.769 1.00 39.92 64 LEU C CA 1
ATOM 4731 C C . LEU C 2 65 ? -21.853 -11.979 -23.122 1.00 40.18 64 LEU C C 1
ATOM 4732 O O . LEU C 2 65 ? -21.886 -12.364 -22.071 1.00 42.53 64 LEU C O 1
ATOM 4737 N N . TYR C 2 66 ? -22.951 -11.723 -23.729 1.00 35.99 65 TYR C N 1
ATOM 4738 C CA . TYR C 2 66 ? -24.209 -11.967 -23.070 1.00 38.70 65 TYR C CA 1
ATOM 4739 C C . TYR C 2 66 ? -24.585 -13.385 -23.069 1.00 40.63 65 TYR C C 1
ATOM 4740 O O . TYR C 2 66 ? -24.415 -14.013 -23.976 1.00 36.77 65 TYR C O 1
ATOM 4749 N N . LEU C 2 67 ? -25.116 -13.835 -21.978 1.00 34.16 66 LEU C N 1
ATOM 4750 C CA . LEU C 2 67 ? -25.454 -15.233 -21.753 1.00 33.00 66 LEU C CA 1
ATOM 4751 C C . LEU C 2 67 ? -26.902 -15.320 -21.297 1.00 30.13 66 LEU C C 1
ATOM 4752 O O . LEU C 2 67 ? -27.231 -14.834 -20.213 1.00 35.80 66 LEU C O 1
ATOM 4757 N N . ASN C 2 68 ? -27.757 -15.965 -22.083 1.00 26.90 67 ASN C N 1
ATOM 4758 C CA . ASN C 2 68 ? -29.130 -16.180 -21.634 1.00 28.88 67 ASN C CA 1
ATOM 4759 C C . ASN C 2 68 ? -29.141 -17.280 -20.566 1.00 27.14 67 ASN C C 1
ATOM 4760 O O . ASN C 2 68 ? -28.099 -17.759 -20.111 1.00 31.60 67 ASN C O 1
ATOM 4765 N N . THR C 2 69 ? -30.331 -17.705 -20.154 1.00 25.04 68 THR C N 1
ATOM 4766 C CA . THR C 2 69 ? -30.439 -18.533 -18.954 1.00 30.07 68 THR C CA 1
ATOM 4767 C C . THR C 2 69 ? -30.003 -19.974 -19.211 1.00 27.55 68 THR C C 1
ATOM 4768 O O . THR C 2 69 ? -29.258 -20.563 -18.410 1.00 22.55 68 THR C O 1
ATOM 4772 N N . SER C 2 70 ? -30.464 -20.569 -20.312 1.00 30.07 69 SER C N 1
ATOM 4773 C CA . SER C 2 70 ? -29.966 -21.904 -20.625 1.00 33.82 69 SER C CA 1
ATOM 4774 C C . SER C 2 70 ? -28.451 -21.917 -20.796 1.00 28.46 69 SER C C 1
ATOM 4775 O O . SER C 2 70 ? -27.796 -22.882 -20.398 1.00 30.42 69 SER C O 1
ATOM 4778 N N . SER C 2 71 ? -27.876 -20.846 -21.332 1.00 27.74 70 SER C N 1
ATOM 4779 C CA . SER C 2 71 ? -26.428 -20.778 -21.492 1.00 33.32 70 SER C CA 1
ATOM 4780 C C . SER C 2 71 ? -25.718 -20.743 -20.137 1.00 32.24 70 SER C C 1
ATOM 4781 O O . SER C 2 71 ? -24.718 -21.443 -19.933 1.00 28.33 70 SER C O 1
ATOM 4784 N N . ILE C 2 72 ? -26.191 -19.892 -19.220 1.00 25.74 71 ILE C N 1
ATOM 4785 C CA . ILE C 2 72 ? -25.678 -19.899 -17.852 1.00 26.60 71 ILE C CA 1
ATOM 4786 C C . ILE C 2 72 ? -25.737 -21.305 -17.267 1.00 27.54 71 ILE C C 1
ATOM 4787 O O . ILE C 2 72 ? -24.767 -21.780 -16.660 1.00 27.07 71 ILE C O 1
ATOM 4792 N N . LYS C 2 73 ? -26.877 -21.992 -17.438 1.00 28.13 72 LYS C N 1
ATOM 4793 C CA . LYS C 2 73 ? -27.012 -23.361 -16.943 1.00 26.74 72 LYS C CA 1
ATOM 4794 C C . LYS C 2 73 ? -25.935 -24.268 -17.526 1.00 28.03 72 LYS C C 1
ATOM 4795 O O . LYS C 2 73 ? -25.272 -25.012 -16.791 1.00 28.92 72 LYS C O 1
ATOM 4801 N N . ALA C 2 74 ? -25.744 -24.218 -18.850 1.00 22.51 73 ALA C N 1
ATOM 4802 C CA . ALA C 2 74 ? -24.771 -25.108 -19.485 1.00 29.07 73 ALA C CA 1
ATOM 4803 C C . ALA C 2 74 ? -23.352 -24.797 -19.029 1.00 28.46 73 ALA C C 1
ATOM 4804 O O . ALA C 2 74 ? -22.529 -25.703 -18.854 1.00 31.60 73 ALA C O 1
ATOM 4806 N N . MET C 2 75 ? -23.041 -23.516 -18.859 1.00 28.02 74 MET C N 1
ATOM 4807 C CA . MET C 2 75 ? -21.740 -23.129 -18.345 1.00 30.50 74 MET C CA 1
ATOM 4808 C C . MET C 2 75 ? -21.522 -23.694 -16.950 1.00 33.58 74 MET C C 1
ATOM 4809 O O . MET C 2 75 ? -20.434 -24.182 -16.627 1.00 34.72 74 MET C O 1
ATOM 4814 N N . MET C 2 76 ? -22.556 -23.675 -16.119 1.00 30.21 75 MET C N 1
ATOM 4815 C CA . MET C 2 76 ? -22.428 -24.298 -14.811 1.00 31.38 75 MET C CA 1
ATOM 4816 C C . MET C 2 76 ? -22.226 -25.802 -14.923 1.00 32.84 75 MET C C 1
ATOM 4817 O O . MET C 2 76 ? -21.506 -26.402 -14.118 1.00 33.48 75 MET C O 1
ATOM 4822 N N . ASP C 2 77 ? -22.868 -26.430 -15.904 1.00 28.72 76 ASP C N 1
ATOM 4823 C CA . ASP C 2 77 ? -22.651 -27.852 -16.137 1.00 32.83 76 ASP C CA 1
ATOM 4824 C C . ASP C 2 77 ? -21.179 -28.135 -16.445 1.00 34.00 76 ASP C C 1
ATOM 4825 O O . ASP C 2 77 ? -20.543 -29.015 -15.835 1.00 26.33 76 ASP C O 1
ATOM 4830 N N . ILE C 2 78 ? -20.633 -27.380 -17.401 1.00 32.70 77 ILE C N 1
ATOM 4831 C CA . ILE C 2 78 ? -19.218 -27.463 -17.747 1.00 32.44 77 ILE C CA 1
ATOM 4832 C C . ILE C 2 78 ? -18.349 -27.249 -16.510 1.00 33.51 77 ILE C C 1
ATOM 4833 O O . ILE C 2 78 ? -17.389 -27.996 -16.261 1.00 29.71 77 ILE C O 1
ATOM 4838 N N . LEU C 2 79 ? -18.683 -26.241 -15.705 1.00 31.96 78 LEU C N 1
ATOM 4839 C CA . LEU C 2 79 ? -17.882 -25.958 -14.524 1.00 29.40 78 LEU C CA 1
ATOM 4840 C C . LEU C 2 79 ? -17.921 -27.118 -13.546 1.00 34.34 78 LEU C C 1
ATOM 4841 O O . LEU C 2 79 ? -16.906 -27.443 -12.933 1.00 35.66 78 LEU C O 1
ATOM 4846 N N . ASP C 2 80 ? -19.093 -27.739 -13.375 1.00 39.64 79 ASP C N 1
ATOM 4847 C CA . ASP C 2 80 ? -19.221 -28.936 -12.545 1.00 35.47 79 ASP C CA 1
ATOM 4848 C C . ASP C 2 80 ? -18.307 -30.052 -13.035 1.00 31.38 79 ASP C C 1
ATOM 4849 O O . ASP C 2 80 ? -17.687 -30.753 -12.231 1.00 35.38 79 ASP C O 1
ATOM 4854 N N . LEU C 2 81 ? -18.227 -30.247 -14.348 1.00 31.91 80 LEU C N 1
ATOM 4855 C CA . LEU C 2 81 ? -17.294 -31.242 -14.876 1.00 31.66 80 LEU C CA 1
ATOM 4856 C C . LEU C 2 81 ? -15.859 -30.911 -14.470 1.00 35.64 80 LEU C C 1
ATOM 4857 O O . LEU C 2 81 ? -15.097 -31.789 -14.036 1.00 38.22 80 LEU C O 1
ATOM 4862 N N . LEU C 2 82 ? -15.480 -29.632 -14.603 1.00 35.78 81 LEU C N 1
ATOM 4863 C CA . LEU C 2 82 ? -14.126 -29.202 -14.246 1.00 34.23 81 LEU C CA 1
ATOM 4864 C C . LEU C 2 82 ? -13.865 -29.361 -12.751 1.00 37.63 81 LEU C C 1
ATOM 4865 O O . LEU C 2 82 ? -12.775 -29.776 -12.342 1.00 39.49 81 LEU C O 1
ATOM 4870 N N . GLU C 2 83 ? -14.847 -29.022 -11.920 1.00 35.34 82 GLU C N 1
ATOM 4871 C CA . GLU C 2 83 ? -14.669 -29.147 -10.484 1.00 35.66 82 GLU C CA 1
ATOM 4872 C C . GLU C 2 83 ? -14.507 -30.603 -10.092 1.00 39.59 82 GLU C C 1
ATOM 4873 O O . GLU C 2 83 ? -13.692 -30.934 -9.222 1.00 45.21 82 GLU C O 1
ATOM 4879 N N . GLU C 2 84 ? -15.268 -31.488 -10.737 1.00 39.65 83 GLU C N 1
ATOM 4880 C CA . GLU C 2 84 ? -15.146 -32.910 -10.459 1.00 39.88 83 GLU C CA 1
ATOM 4881 C C . GLU C 2 84 ? -13.765 -33.428 -10.838 1.00 38.88 83 GLU C C 1
ATOM 4882 O O . GLU C 2 84 ? -13.133 -34.150 -10.060 1.00 42.82 83 GLU C O 1
ATOM 4888 N N . ALA C 2 85 ? -13.283 -33.075 -12.037 1.00 34.62 84 ALA C N 1
ATOM 4889 C CA . ALA C 2 85 ? -11.943 -33.491 -12.448 1.00 34.89 84 ALA C CA 1
ATOM 4890 C C . ALA C 2 85 ? -10.875 -32.920 -11.519 1.00 41.76 84 ALA C C 1
ATOM 4891 O O . ALA C 2 85 ? -9.888 -33.595 -11.199 1.00 47.10 84 ALA C O 1
ATOM 4893 N N . HIS C 2 86 ? -11.047 -31.676 -11.079 1.00 41.68 85 HIS C N 1
ATOM 4894 C CA . HIS C 2 86 ? -10.069 -31.080 -10.178 1.00 44.79 85 HIS C CA 1
ATOM 4895 C C . HIS C 2 86 ? -10.039 -31.816 -8.847 1.00 47.93 85 HIS C C 1
ATOM 4896 O O . HIS C 2 86 ? -8.963 -32.081 -8.299 1.00 51.50 85 HIS C O 1
ATOM 4903 N N . GLN C 2 87 ? -11.207 -32.173 -8.314 1.00 46.63 86 GLN C N 1
ATOM 4904 C CA . GLN C 2 87 ? -11.213 -32.875 -7.039 1.00 50.30 86 GLN C CA 1
ATOM 4905 C C . GLN C 2 87 ? -10.572 -34.259 -7.115 1.00 53.73 86 GLN C C 1
ATOM 4906 O O . GLN C 2 87 ? -10.303 -34.848 -6.063 1.00 57.01 86 GLN C O 1
ATOM 4912 N N . GLY C 2 88 ? -10.297 -34.777 -8.315 1.00 49.36 87 GLY C N 1
ATOM 4913 C CA . GLY C 2 88 ? -9.672 -36.078 -8.459 1.00 51.01 87 GLY C CA 1
ATOM 4914 C C . GLY C 2 88 ? -8.249 -35.979 -8.968 1.00 53.58 87 GLY C C 1
ATOM 4915 O O . GLY C 2 88 ? -7.694 -36.945 -9.516 1.00 56.43 87 GLY C O 1
ATOM 4916 N N . GLY C 2 89 ? -7.662 -34.797 -8.818 1.00 44.90 88 GLY C N 1
ATOM 4917 C CA . GLY C 2 89 ? -6.277 -34.563 -9.123 1.00 41.20 88 GLY C CA 1
ATOM 4918 C C . GLY C 2 89 ? -5.997 -34.002 -10.503 1.00 46.35 88 GLY C C 1
ATOM 4919 O O . GLY C 2 89 ? -4.860 -33.592 -10.765 1.00 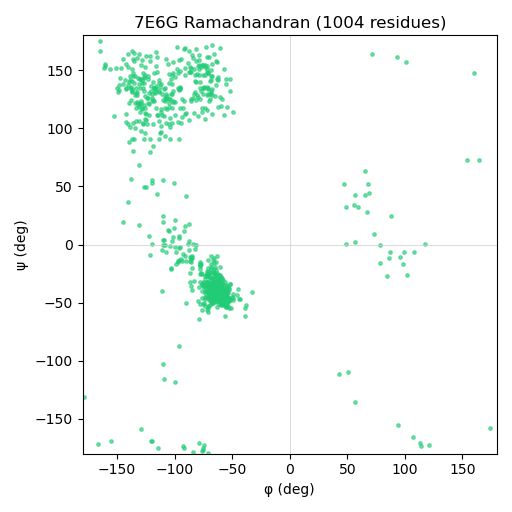52.87 88 GLY C O 1
ATOM 4920 N N . ARG C 2 90 ? -6.975 -33.969 -11.390 1.00 45.07 89 ARG C N 1
ATOM 4921 C CA . ARG C 2 90 ? -6.685 -33.554 -12.757 1.00 46.40 89 ARG C CA 1
ATOM 4922 C C . ARG C 2 90 ? -6.387 -32.053 -12.808 1.00 48.65 89 ARG C C 1
ATOM 4923 O O . ARG C 2 90 ? -7.147 -31.254 -12.244 1.00 55.46 89 ARG C O 1
ATOM 4931 N N . PRO C 2 91 ? -5.286 -31.628 -13.430 1.00 47.15 90 PRO C N 1
ATOM 4932 C CA . PRO C 2 91 ? -5.057 -30.179 -13.572 1.00 45.60 90 PRO C CA 1
ATOM 4933 C C . PRO C 2 91 ? -6.010 -29.580 -14.598 1.00 42.41 90 PRO C C 1
ATOM 4934 O O . PRO C 2 91 ? -5.966 -29.928 -15.780 1.00 40.50 90 PRO C O 1
ATOM 4938 N N . VAL C 2 92 ? -6.886 -28.680 -14.129 1.00 44.52 91 VAL C N 1
ATOM 4939 C CA . VAL C 2 92 ? -7.828 -27.941 -14.967 1.00 40.01 91 VAL C CA 1
ATOM 4940 C C . VAL C 2 92 ? -7.803 -26.478 -14.551 1.00 36.83 91 VAL C C 1
ATOM 4941 O O . VAL C 2 92 ? -7.648 -26.153 -13.368 1.00 41.53 91 VAL C O 1
ATOM 4945 N N . SER C 2 93 ? -7.971 -25.587 -15.525 1.00 36.42 92 SER C N 1
ATOM 4946 C CA . SER C 2 93 ? -7.968 -24.165 -15.197 1.00 41.17 92 SER C CA 1
ATOM 4947 C C . SER C 2 93 ? -8.829 -23.379 -16.184 1.00 43.11 92 SER C C 1
ATOM 4948 O O . SER C 2 93 ? -8.982 -23.762 -17.351 1.00 36.02 92 SER C O 1
ATOM 4951 N N . LEU C 2 94 ? -9.374 -22.255 -15.697 1.00 35.03 93 LEU C N 1
ATOM 4952 C CA . LEU C 2 94 ? -10.253 -21.397 -16.475 1.00 41.54 93 LEU C CA 1
ATOM 4953 C C . LEU C 2 94 ? -9.805 -19.945 -16.371 1.00 48.04 93 LEU C C 1
ATOM 4954 O O . LEU C 2 94 ? -9.469 -19.460 -15.283 1.00 40.90 93 LEU C O 1
ATOM 4959 N N . ARG C 2 95 ? -9.840 -19.249 -17.509 1.00 45.48 94 ARG C N 1
ATOM 4960 C CA . ARG C 2 95 ? -9.560 -17.824 -17.574 1.00 45.69 94 ARG C CA 1
ATOM 4961 C C . ARG C 2 95 ? -10.735 -17.127 -18.242 1.00 50.84 94 ARG C C 1
ATOM 4962 O O . ARG C 2 95 ? -11.019 -17.379 -19.423 1.00 52.26 94 ARG C O 1
ATOM 4970 N N . TRP C 2 96 ? -11.397 -16.239 -17.489 1.00 49.47 95 TRP C N 1
ATOM 4971 C CA . TRP C 2 96 ? -12.555 -15.481 -17.948 1.00 47.16 95 TRP C CA 1
ATOM 4972 C C . TRP C 2 96 ? -12.090 -14.081 -18.339 1.00 52.49 95 TRP C C 1
ATOM 4973 O O . TRP C 2 96 ? -11.712 -13.285 -17.467 1.00 49.45 95 TRP C O 1
ATOM 4984 N N . HIS C 2 97 ? -12.125 -13.774 -19.640 1.00 46.00 96 HIS C N 1
ATOM 4985 C CA . HIS C 2 97 ? -11.707 -12.475 -20.148 1.00 55.41 96 HIS C CA 1
ATOM 4986 C C . HIS C 2 97 ? -12.899 -11.543 -20.307 1.00 63.79 96 HIS C C 1
ATOM 4987 O O . HIS C 2 97 ? -13.933 -11.922 -20.869 1.00 65.31 96 HIS C O 1
ATOM 4994 N N . TYR C 2 98 ? -12.739 -10.305 -19.847 1.00 68.27 97 TYR C N 1
ATOM 4995 C CA . TYR C 2 98 ? -13.793 -9.317 -20.006 1.00 71.03 97 TYR C CA 1
ATOM 4996 C C . TYR C 2 98 ? -13.194 -7.955 -20.307 1.00 75.89 97 TYR C C 1
ATOM 4997 O O . TYR C 2 98 ? -12.052 -7.655 -19.949 1.00 75.46 97 TYR C O 1
ATOM 5006 N N . ASP C 2 99 ? -14.004 -7.130 -20.964 1.00 77.07 98 ASP C N 1
ATOM 5007 C CA . ASP C 2 99 ? -13.626 -5.761 -21.274 1.00 85.68 98 ASP C CA 1
ATOM 5008 C C . ASP C 2 99 ? -13.880 -4.868 -20.054 1.00 84.38 98 ASP C C 1
ATOM 5009 O O . ASP C 2 99 ? -14.958 -4.916 -19.450 1.00 79.10 98 ASP C O 1
ATOM 5014 N N . ARG C 2 100 ? -12.870 -4.058 -19.689 1.00 91.74 99 ARG C N 1
ATOM 5015 C CA . ARG C 2 100 ? -12.855 -3.369 -18.394 1.00 86.28 99 ARG C CA 1
ATOM 5016 C C . ARG C 2 100 ? -13.979 -2.344 -18.256 1.00 89.02 99 ARG C C 1
ATOM 5017 O O . ARG C 2 100 ? -14.485 -2.136 -17.140 1.00 77.87 99 ARG C O 1
ATOM 5025 N N . ARG C 2 101 ? -14.474 -1.980 -19.391 1.00 91.86 100 ARG C N 1
ATOM 5026 C CA . ARG C 2 101 ? -15.524 -1.083 -19.457 1.00 86.36 100 ARG C CA 1
ATOM 5027 C C . ARG C 2 101 ? -16.678 -1.735 -18.815 1.00 87.69 100 ARG C C 1
ATOM 5028 O O . ARG C 2 101 ? -17.243 -1.097 -17.999 1.00 87.93 100 ARG C O 1
ATOM 5036 N N . ASN C 2 102 ? -16.953 -3.013 -19.056 1.00 87.12 101 ASN C N 1
ATOM 5037 C CA . ASN C 2 102 ? -18.108 -3.571 -18.391 1.00 84.06 101 ASN C CA 1
ATOM 5038 C C . ASN C 2 102 ? -17.814 -3.852 -16.984 1.00 81.93 101 ASN C C 1
ATOM 5039 O O . ASN C 2 102 ? -17.082 -4.638 -16.640 1.00 81.68 101 ASN C O 1
ATOM 5044 N N . GLU C 2 103 ? -18.483 -3.128 -16.174 1.00 86.46 102 GLU C N 1
ATOM 5045 C CA . GLU C 2 103 ? -18.342 -3.172 -14.767 1.00 86.25 102 GLU C CA 1
ATOM 5046 C C . GLU C 2 103 ? -18.831 -4.365 -14.051 1.00 82.24 102 GLU C C 1
ATOM 5047 O O . GLU C 2 103 ? -18.199 -4.956 -13.268 1.00 73.82 102 GLU C O 1
ATOM 5053 N N . ARG C 2 104 ? -19.987 -4.731 -14.464 1.00 81.53 103 ARG C N 1
ATOM 5054 C CA . ARG C 2 104 ? -20.761 -5.722 -13.887 1.00 79.90 103 ARG C CA 1
ATOM 5055 C C . ARG C 2 104 ? -20.453 -7.098 -14.365 1.00 73.27 103 ARG C C 1
ATOM 5056 O O . ARG C 2 104 ? -20.775 -8.024 -13.721 1.00 69.72 103 ARG C O 1
ATOM 5064 N N . VAL C 2 105 ? -19.699 -7.223 -15.423 1.00 69.71 104 VAL C N 1
ATOM 5065 C CA . VAL C 2 105 ? -19.341 -8.489 -15.926 1.00 67.54 104 VAL C CA 1
ATOM 5066 C C . VAL C 2 105 ? -18.517 -9.285 -14.954 1.00 65.76 104 VAL C C 1
ATOM 5067 O O . VAL C 2 105 ? -18.562 -10.416 -14.961 1.00 61.04 104 VAL C O 1
ATOM 5071 N N . ALA C 2 106 ? -17.645 -8.658 -14.259 1.00 66.02 105 ALA C N 1
ATOM 5072 C CA . ALA C 2 106 ? -16.783 -9.215 -13.350 1.00 64.81 105 ALA C CA 1
ATOM 5073 C C . ALA C 2 106 ? -17.415 -9.795 -12.184 1.00 66.55 105 ALA C C 1
ATOM 5074 O O . ALA C 2 106 ? -17.022 -10.772 -11.658 1.00 63.60 105 ALA C O 1
ATOM 5076 N N . GLU C 2 107 ? -18.383 -9.135 -11.695 1.00 68.07 106 GLU C N 1
ATOM 5077 C CA . GLU C 2 107 ? -19.076 -9.743 -10.561 1.00 62.44 106 GLU C CA 1
ATOM 5078 C C . GLU C 2 107 ? -19.960 -10.912 -10.994 1.00 58.55 106 GLU C C 1
ATOM 5079 O O . GLU C 2 107 ? -20.173 -11.853 -10.212 1.00 57.09 106 GLU C O 1
ATOM 5085 N N . LEU C 2 108 ? -20.440 -10.895 -12.244 1.00 58.15 107 LEU C N 1
ATOM 5086 C CA . LEU C 2 108 ? -21.075 -12.079 -12.822 1.00 57.69 107 LEU C CA 1
ATOM 5087 C C . LEU C 2 108 ? -20.107 -13.257 -12.825 1.00 55.26 107 LEU C C 1
ATOM 5088 O O . LEU C 2 108 ? -20.432 -14.363 -12.366 1.00 49.16 107 LEU C O 1
ATOM 5093 N N . ALA C 2 109 ? -18.898 -13.024 -13.337 1.00 54.77 108 ALA C N 1
ATOM 5094 C CA . ALA C 2 109 ? -17.880 -14.061 -13.362 1.00 51.06 108 ALA C CA 1
ATOM 5095 C C . ALA C 2 109 ? -17.546 -14.533 -11.957 1.00 50.35 108 ALA C C 1
ATOM 5096 O O . ALA C 2 109 ? -17.399 -15.736 -11.714 1.00 53.91 108 ALA C O 1
ATOM 5098 N N . GLU C 2 110 ? -17.468 -13.657 -11.030 1.00 50.97 109 GLU C N 1
ATOM 5099 C CA . GLU C 2 110 ? -17.160 -14.018 -9.705 1.00 51.03 109 GLU C CA 1
ATOM 5100 C C . GLU C 2 110 ? -18.203 -14.933 -9.155 1.00 48.20 109 GLU C C 1
ATOM 5101 O O . GLU C 2 110 ? -18.013 -15.683 -8.320 1.00 51.96 109 GLU C O 1
ATOM 5107 N N . GLU C 2 111 ? -19.405 -14.854 -9.666 1.00 50.03 110 GLU C N 1
ATOM 5108 C CA . GLU C 2 111 ? -20.490 -15.719 -9.217 1.00 47.59 110 GLU C CA 1
ATOM 5109 C C . GLU C 2 111 ? -20.323 -16.995 -9.839 1.00 46.22 110 GLU C C 1
ATOM 5110 O O . GLU C 2 111 ? -20.663 -17.964 -9.333 1.00 43.82 110 GLU C O 1
ATOM 5116 N N . PHE C 2 112 ? -19.883 -16.965 -11.044 1.00 43.44 111 PHE C N 1
ATOM 5117 C CA . PHE C 2 112 ? -19.571 -18.240 -11.698 1.00 40.21 111 PHE C CA 1
ATOM 5118 C C . PHE C 2 112 ? -18.481 -19.017 -10.948 1.00 44.07 111 PHE C C 1
ATOM 5119 O O . PHE C 2 112 ? -18.495 -20.259 -10.929 1.00 38.26 111 PHE C O 1
ATOM 5127 N N . ARG C 2 113 ? -17.522 -18.376 -10.377 1.00 41.70 112 ARG C N 1
ATOM 5128 C CA . ARG C 2 113 ? -16.484 -18.965 -9.680 1.00 43.58 112 ARG C CA 1
ATOM 5129 C C . ARG C 2 113 ? -16.637 -19.263 -8.229 1.00 49.81 112 ARG C C 1
ATOM 5130 O O . ARG C 2 113 ? -15.909 -19.890 -7.693 1.00 48.51 112 ARG C O 1
ATOM 5138 N N . GLU C 2 114 ? -17.675 -18.911 -7.595 1.00 45.63 113 GLU C N 1
ATOM 5139 C CA . GLU C 2 114 ? -17.796 -19.054 -6.144 1.00 47.01 113 GLU C CA 1
ATOM 5140 C C . GLU C 2 114 ? -17.622 -20.496 -5.668 1.00 52.92 113 GLU C C 1
ATOM 5141 O O . GLU C 2 114 ? -17.034 -20.737 -4.602 1.00 58.92 113 GLU C O 1
ATOM 5147 N N . ASP C 2 115 ? -18.130 -21.469 -6.427 1.00 52.29 114 ASP C N 1
ATOM 5148 C CA . ASP C 2 115 ? -18.050 -22.868 -6.020 1.00 47.85 114 ASP C CA 1
ATOM 5149 C C . ASP C 2 115 ? -16.912 -23.621 -6.708 1.00 45.50 114 ASP C C 1
ATOM 5150 O O . ASP C 2 115 ? -16.947 -24.852 -6.764 1.00 49.24 114 ASP C O 1
ATOM 5155 N N . CYS C 2 116 ? -15.900 -22.918 -7.214 1.00 48.29 115 CYS C N 1
ATOM 5156 C CA . CYS C 2 116 ? -14.852 -23.503 -8.051 1.00 46.01 115 CYS C CA 1
ATOM 5157 C C . CYS C 2 116 ? -13.531 -23.522 -7.295 1.00 47.86 115 CYS C C 1
ATOM 5158 O O . CYS C 2 116 ? -12.934 -22.468 -7.053 1.00 48.56 115 CYS C O 1
ATOM 5161 N N . SER C 2 117 ? -13.066 -24.725 -6.956 1.00 46.86 116 SER C N 1
ATOM 5162 C CA . SER C 2 117 ? -11.799 -24.919 -6.264 1.00 45.40 116 SER C CA 1
ATOM 5163 C C . SER C 2 117 ? -10.589 -24.788 -7.181 1.00 48.64 116 SER C C 1
ATOM 5164 O O . SER C 2 117 ? -9.465 -24.634 -6.691 1.00 50.63 116 SER C O 1
ATOM 5167 N N . PHE C 2 118 ? -10.774 -24.855 -8.477 1.00 40.65 117 PHE C N 1
ATOM 5168 C CA . PHE C 2 118 ? -9.645 -24.892 -9.380 1.00 40.46 117 PHE C CA 1
ATOM 5169 C C . PHE C 2 118 ? -9.271 -23.481 -9.804 1.00 46.17 117 PHE C C 1
ATOM 5170 O O . PHE C 2 118 ? -9.990 -22.519 -9.517 1.00 45.53 117 PHE C O 1
ATOM 5178 N N . PRO C 2 119 ? -8.116 -23.315 -10.456 1.00 47.23 118 PRO C N 1
ATOM 5179 C CA . PRO C 2 119 ? -7.699 -21.977 -10.907 1.00 43.79 118 PRO C CA 1
ATOM 5180 C C . PRO C 2 119 ? -8.723 -21.327 -11.824 1.00 42.76 118 PRO C C 1
ATOM 5181 O O . PRO C 2 119 ? -8.923 -21.744 -12.968 1.00 47.47 118 PRO C O 1
ATOM 5185 N N . PHE C 2 120 ? -9.348 -20.268 -11.320 1.00 41.74 119 PHE C N 1
ATOM 5186 C CA . PHE C 2 120 ? -10.385 -19.535 -12.041 1.00 41.95 119 PHE C CA 1
ATOM 5187 C C . PHE C 2 120 ? -9.974 -18.064 -12.031 1.00 39.38 119 PHE C C 1
ATOM 5188 O O . PHE C 2 120 ? -10.117 -17.383 -11.014 1.00 40.00 119 PHE C O 1
ATOM 5196 N N . ALA C 2 121 ? -9.466 -17.569 -13.157 1.00 44.98 120 ALA C N 1
ATOM 5197 C CA . ALA C 2 121 ? -8.886 -16.230 -13.247 1.00 44.00 120 ALA C CA 1
ATOM 5198 C C . ALA C 2 121 ? -9.825 -15.302 -14.002 1.00 48.62 120 ALA C C 1
ATOM 5199 O O . ALA C 2 121 ? -10.190 -15.588 -15.150 1.00 53.36 120 ALA C O 1
ATOM 5201 N N . ILE C 2 122 ? -10.131 -14.177 -13.426 1.00 45.92 121 ILE C N 1
ATOM 5202 C CA . ILE C 2 122 ? -10.926 -13.222 -14.091 1.00 56.63 121 ILE C CA 1
ATOM 5203 C C . ILE C 2 122 ? -10.065 -12.103 -14.588 1.00 56.83 121 ILE C C 1
ATOM 5204 O O . ILE C 2 122 ? -9.406 -11.513 -13.837 1.00 53.23 121 ILE C O 1
ATOM 5209 N N . GLN C 2 123 ? -10.107 -11.786 -15.840 1.00 56.79 122 GLN C N 1
ATOM 5210 C CA . GLN C 2 123 ? -9.176 -10.823 -16.346 1.00 60.09 122 GLN C CA 1
ATOM 5211 C C . GLN C 2 123 ? -9.583 -9.715 -17.245 1.00 65.38 122 GLN C C 1
ATOM 5212 O O . GLN C 2 123 ? -9.990 -9.928 -18.310 1.00 62.83 122 GLN C O 1
ATOM 5218 N N . ALA C 2 124 ? -9.334 -8.505 -16.821 1.00 69.67 123 ALA C N 1
ATOM 5219 C CA . ALA C 2 124 ? -9.627 -7.333 -17.570 1.00 73.81 123 ALA C CA 1
ATOM 5220 C C . ALA C 2 124 ? -8.711 -7.228 -18.695 1.00 79.32 123 ALA C C 1
ATOM 5221 O O . ALA C 2 124 ? -7.575 -7.364 -18.517 1.00 79.12 123 ALA C O 1
ATOM 5223 N N . HIS C 2 125 ? -9.219 -6.927 -19.870 1.00 83.74 124 HIS C N 1
ATOM 5224 C CA . HIS C 2 125 ? -8.457 -6.973 -21.078 1.00 86.00 124 HIS C CA 1
ATOM 5225 C C . HIS C 2 125 ? -9.176 -5.973 -21.895 1.00 92.78 124 HIS C C 1
ATOM 5226 O O . HIS C 2 125 ? -10.230 -6.244 -22.329 1.00 88.38 124 HIS C O 1
ATOM 5233 N N . ASP C 2 126 ? -8.518 -4.841 -22.138 1.00 100.00 125 ASP C N 1
ATOM 5234 C CA . ASP C 2 126 ? -8.967 -3.599 -22.787 1.00 98.63 125 ASP C CA 1
ATOM 5235 C C . ASP C 2 126 ? -9.354 -3.653 -24.217 1.00 100.10 125 ASP C C 1
ATOM 5236 O O . ASP C 2 126 ? -9.391 -2.623 -24.884 1.00 106.12 125 ASP C O 1
ATOM 5241 N N . MET D 2 2 ? -55.807 -14.222 7.807 1.00 27.79 1 MET D N 1
ATOM 5242 C CA . MET D 2 2 ? -56.445 -13.435 6.764 1.00 26.05 1 MET D CA 1
ATOM 5243 C C . MET D 2 2 ? -55.829 -12.046 6.724 1.00 29.00 1 MET D C 1
ATOM 5244 O O . MET D 2 2 ? -55.618 -11.421 7.772 1.00 24.22 1 MET D O 1
ATOM 5249 N N . SER D 2 3 ? -55.559 -11.557 5.511 1.00 26.89 2 SER D N 1
ATOM 5250 C CA . SER D 2 3 ? -54.901 -10.270 5.340 1.00 25.20 2 SER D CA 1
ATOM 5251 C C . SER D 2 3 ? -55.136 -9.748 3.929 1.00 25.55 2 SER D C 1
ATOM 5252 O O . SER D 2 3 ? -55.347 -10.517 2.991 1.00 25.55 2 SER D O 1
ATOM 5255 N N . ASP D 2 4 ? -55.084 -8.431 3.795 1.00 27.31 3 ASP D N 1
ATOM 5256 C CA . ASP D 2 4 ? -54.982 -7.785 2.498 1.00 22.57 3 ASP D CA 1
ATOM 5257 C C . ASP D 2 4 ? -53.516 -7.479 2.237 1.00 23.69 3 ASP D C 1
ATOM 5258 O O . ASP D 2 4 ? -52.813 -6.946 3.108 1.00 23.45 3 ASP D O 1
ATOM 5263 N N . LEU D 2 5 ? -53.058 -7.810 1.043 1.00 21.79 4 LEU D N 1
ATOM 5264 C CA . LEU D 2 5 ? -51.676 -7.594 0.664 1.00 22.18 4 LEU D CA 1
ATOM 5265 C C . LEU D 2 5 ? -51.634 -6.434 -0.317 1.00 21.53 4 LEU D C 1
ATOM 5266 O O . LEU D 2 5 ? -52.345 -6.461 -1.317 1.00 23.47 4 LEU D O 1
ATOM 5271 N N . HIS D 2 6 ? -50.865 -5.448 -0.056 1.00 18.19 5 HIS D N 1
ATOM 5272 C CA . HIS D 2 6 ? -50.652 -4.388 -0.953 1.00 22.14 5 HIS D CA 1
ATOM 5273 C C . HIS D 2 6 ? -49.221 -4.067 -1.082 1.00 22.68 5 HIS D C 1
ATOM 5274 O O . HIS D 2 6 ? -48.774 -3.459 -0.356 1.00 21.25 5 HIS D O 1
ATOM 5281 N N . ILE D 2 7 ? -48.571 -4.397 -2.143 1.00 19.64 6 ILE D N 1
ATOM 5282 C CA . ILE D 2 7 ? -47.164 -4.133 -2.419 1.00 19.44 6 ILE D CA 1
ATOM 5283 C C . ILE D 2 7 ? -47.122 -3.057 -3.512 1.00 20.88 6 ILE D C 1
ATOM 5284 O O . ILE D 2 7 ? -47.522 -3.339 -4.662 1.00 17.43 6 ILE D O 1
ATOM 5289 N N . PRO D 2 8 ? -46.691 -1.841 -3.195 1.00 19.01 7 PRO D N 1
ATOM 5290 C CA . PRO D 2 8 ? -46.641 -0.801 -4.226 1.00 20.48 7 PRO D CA 1
ATOM 5291 C C . PRO D 2 8 ? -45.576 -1.154 -5.248 1.00 20.92 7 PRO D C 1
ATOM 5292 O O . PRO D 2 8 ? -44.480 -1.588 -4.891 1.00 17.88 7 PRO D O 1
ATOM 5296 N N . GLY D 2 9 ? -45.926 -1.021 -6.527 1.00 22.14 8 GLY D N 1
ATOM 5297 C CA . GLY D 2 9 ? -44.947 -1.203 -7.569 1.00 22.63 8 GLY D CA 1
ATOM 5298 C C . GLY D 2 9 ? -43.875 -0.130 -7.538 1.00 23.23 8 GLY D C 1
ATOM 5299 O O . GLY D 2 9 ? -44.000 0.912 -6.885 1.00 20.85 8 GLY D O 1
ATOM 5300 N N . THR D 2 10 ? -42.775 -0.416 -8.235 1.00 22.56 9 THR D N 1
ATOM 5301 C CA . THR D 2 10 ? -41.754 0.584 -8.522 1.00 25.99 9 THR D CA 1
ATOM 5302 C C . THR D 2 10 ? -41.501 0.503 -10.018 1.00 31.89 9 THR D C 1
ATOM 5303 O O . THR D 2 10 ? -42.291 -0.118 -10.736 1.00 27.30 9 THR D O 1
ATOM 5307 N N . GLN D 2 11 ? -40.425 0.945 -10.494 1.00 35.09 10 GLN D N 1
ATOM 5308 C CA . GLN D 2 11 ? -40.247 0.777 -11.884 1.00 44.71 10 GLN D CA 1
ATOM 5309 C C . GLN D 2 11 ? -39.600 -0.443 -12.294 1.00 41.17 10 GLN D C 1
ATOM 5310 O O . GLN D 2 11 ? -39.584 -0.785 -13.345 1.00 40.44 10 GLN D O 1
ATOM 5316 N N . SER D 2 12 ? -39.029 -1.064 -11.364 1.00 37.98 11 SER D N 1
ATOM 5317 C CA . SER D 2 12 ? -38.410 -2.358 -11.582 1.00 35.97 11 SER D CA 1
ATOM 5318 C C . SER D 2 12 ? -39.138 -3.513 -10.897 1.00 32.91 11 SER D C 1
ATOM 5319 O O . SER D 2 12 ? -38.730 -4.670 -11.083 1.00 28.02 11 SER D O 1
ATOM 5322 N N . THR D 2 13 ? -40.175 -3.249 -10.102 1.00 28.22 12 THR D N 1
ATOM 5323 C CA . THR D 2 13 ? -40.895 -4.338 -9.454 1.00 27.45 12 THR D CA 1
ATOM 5324 C C . THR D 2 13 ? -42.398 -4.113 -9.542 1.00 24.51 12 THR D C 1
ATOM 5325 O O . THR D 2 13 ? -42.874 -2.974 -9.445 1.00 24.09 12 THR D O 1
ATOM 5329 N N . PRO D 2 14 ? -43.170 -5.185 -9.691 1.00 22.15 13 PRO D N 1
ATOM 5330 C CA . PRO D 2 14 ? -44.596 -5.034 -9.986 1.00 18.84 13 PRO D CA 1
ATOM 5331 C C . PRO D 2 14 ? -45.404 -4.576 -8.787 1.00 19.19 13 PRO D C 1
ATOM 5332 O O . PRO D 2 14 ? -45.053 -4.820 -7.628 1.00 20.77 13 PRO D O 1
ATOM 5336 N N . ALA D 2 15 ? -46.529 -3.938 -9.093 1.00 17.13 14 ALA D N 1
ATOM 5337 C CA . ALA D 2 15 ? -47.555 -3.681 -8.098 1.00 18.63 14 ALA D CA 1
ATOM 5338 C C . ALA D 2 15 ? -48.351 -4.960 -7.871 1.00 19.22 14 ALA D C 1
ATOM 5339 O O . ALA D 2 15 ? -48.727 -5.627 -8.834 1.00 18.60 14 ALA D O 1
ATOM 5341 N N . ILE D 2 16 ? -48.613 -5.309 -6.609 1.00 18.76 15 ILE D N 1
ATOM 5342 C CA . ILE D 2 16 ? -49.357 -6.527 -6.288 1.00 18.70 15 ILE D CA 1
ATOM 5343 C C . ILE D 2 16 ? -50.420 -6.201 -5.249 1.00 14.65 15 ILE D C 1
ATOM 5344 O O . ILE D 2 16 ? -50.145 -5.518 -4.262 1.00 19.86 15 ILE D O 1
ATOM 5349 N N . GLN D 2 17 ? -51.630 -6.695 -5.464 1.00 18.31 16 GLN D N 1
ATOM 5350 C CA . GLN D 2 17 ? -52.749 -6.485 -4.549 1.00 21.99 16 GLN D CA 1
ATOM 5351 C C . GLN D 2 17 ? -53.448 -7.819 -4.321 1.00 19.63 16 GLN D C 1
ATOM 5352 O O . GLN D 2 17 ? -53.936 -8.435 -5.271 1.00 19.75 16 GLN D O 1
ATOM 5358 N N . GLY D 2 18 ? -53.449 -8.284 -3.077 1.00 21.20 17 GLY D N 1
ATOM 5359 C CA . GLY D 2 18 ? -54.144 -9.494 -2.675 1.00 20.24 17 GLY D CA 1
ATOM 5360 C C . GLY D 2 18 ? -55.365 -9.151 -1.849 1.00 20.91 17 GLY D C 1
ATOM 5361 O O . GLY D 2 18 ? -55.249 -8.768 -0.676 1.00 22.51 17 GLY D O 1
ATOM 5362 N N . ASP D 2 19 ? -56.538 -9.268 -2.479 1.00 24.50 18 ASP D N 1
ATOM 5363 C CA . ASP D 2 19 ? -57.840 -8.879 -1.931 1.00 23.09 18 ASP D CA 1
ATOM 5364 C C . ASP D 2 19 ? -58.515 -10.117 -1.344 1.00 23.73 18 ASP D C 1
ATOM 5365 O O . ASP D 2 19 ? -59.005 -10.975 -2.083 1.00 23.51 18 ASP D O 1
ATOM 5370 N N . TRP D 2 20 ? -58.539 -10.203 -0.015 1.00 29.61 19 TRP D N 1
ATOM 5371 C CA . TRP D 2 20 ? -58.980 -11.417 0.667 1.00 28.40 19 TRP D CA 1
ATOM 5372 C C . TRP D 2 20 ? -60.484 -11.656 0.516 1.00 32.80 19 TRP D C 1
ATOM 5373 O O . TRP D 2 20 ? -60.913 -12.794 0.302 1.00 32.36 19 TRP D O 1
ATOM 5384 N N . GLN D 2 21 ? -61.302 -10.602 0.637 1.00 34.58 20 GLN D N 1
ATOM 5385 C CA . GLN D 2 21 ? -62.751 -10.755 0.472 1.00 31.46 20 GLN D CA 1
ATOM 5386 C C . GLN D 2 21 ? -63.118 -11.110 -0.965 1.00 28.76 20 GLN D C 1
ATOM 5387 O O . GLN D 2 21 ? -63.969 -11.971 -1.202 1.00 29.44 20 GLN D O 1
ATOM 5393 N N . ALA D 2 22 ? -62.510 -10.432 -1.935 1.00 27.72 21 ALA D N 1
ATOM 5394 C CA . ALA D 2 22 ? -62.752 -10.734 -3.334 1.00 23.82 21 ALA D CA 1
ATOM 5395 C C . ALA D 2 22 ? -62.230 -12.099 -3.736 1.00 22.67 21 ALA D C 1
ATOM 5396 O O . ALA D 2 22 ? -62.713 -12.662 -4.718 1.00 34.31 21 ALA D O 1
ATOM 5398 N N . GLY D 2 23 ? -61.257 -12.638 -3.016 1.00 21.26 22 GLY D N 1
ATOM 5399 C CA . GLY D 2 23 ? -60.519 -13.786 -3.493 1.00 22.44 22 GLY D CA 1
ATOM 5400 C C . GLY D 2 23 ? -59.689 -13.501 -4.729 1.00 27.23 22 GLY D C 1
ATOM 5401 O O . GLY D 2 23 ? -59.670 -14.317 -5.664 1.00 31.18 22 GLY D O 1
ATOM 5402 N N . ARG D 2 24 ? -59.000 -12.361 -4.773 1.00 24.91 23 ARG D N 1
ATOM 5403 C CA . ARG D 2 24 ? -58.313 -11.990 -6.004 1.00 26.06 23 ARG D CA 1
ATOM 5404 C C . ARG D 2 24 ? -56.891 -11.560 -5.716 1.00 24.66 23 ARG D C 1
ATOM 5405 O O . ARG D 2 24 ? -56.665 -10.695 -4.871 1.00 22.71 23 ARG D O 1
ATOM 5413 N N . LEU D 2 25 ? -55.942 -12.147 -6.435 1.00 20.19 24 LEU D N 1
ATOM 5414 C CA . LEU D 2 25 ? -54.561 -11.691 -6.435 1.00 17.59 24 LEU D CA 1
ATOM 5415 C C . LEU D 2 25 ? -54.286 -11.035 -7.792 1.00 22.72 24 LEU D C 1
ATOM 5416 O O . LEU D 2 25 ? -54.381 -11.685 -8.841 1.00 21.05 24 LEU D O 1
ATOM 5421 N N . SER D 2 26 ? -53.972 -9.744 -7.768 1.00 20.50 25 SER D N 1
ATOM 5422 C CA . SER D 2 26 ? -53.691 -8.961 -8.956 1.00 22.75 25 SER D CA 1
ATOM 5423 C C . SER D 2 26 ? -52.237 -8.529 -8.957 1.00 22.16 25 SER D C 1
ATOM 5424 O O . SER D 2 26 ? -51.704 -8.131 -7.914 1.00 19.45 25 SER D O 1
ATOM 5427 N N . MET D 2 27 ? -51.606 -8.589 -10.137 1.00 18.00 26 MET D N 1
ATOM 5428 C CA . MET D 2 27 ? -50.226 -8.141 -10.306 1.00 20.21 26 MET D CA 1
ATOM 5429 C C . MET D 2 27 ? -50.106 -7.351 -11.598 1.00 19.83 26 MET D C 1
ATOM 5430 O O . MET D 2 27 ? -50.695 -7.733 -12.617 1.00 15.96 26 MET D O 1
ATOM 5435 N N . GLN D 2 28 ? -49.319 -6.269 -11.561 1.00 22.09 27 GLN D N 1
ATOM 5436 C CA . GLN D 2 28 ? -49.134 -5.386 -12.710 1.00 21.84 27 GLN D CA 1
ATOM 5437 C C . GLN D 2 28 ? -47.680 -4.960 -12.852 1.00 20.85 27 GLN D C 1
ATOM 5438 O O . GLN D 2 28 ? -47.070 -4.536 -11.868 1.00 22.28 27 GLN D O 1
ATOM 5444 N N . GLY D 2 29 ? -47.145 -5.008 -14.069 1.00 19.85 28 GLY D N 1
ATOM 5445 C CA . GLY D 2 29 ? -45.918 -4.299 -14.380 1.00 18.71 28 GLY D CA 1
ATOM 5446 C C . GLY D 2 29 ? -44.742 -5.215 -14.697 1.00 20.34 28 GLY D C 1
ATOM 5447 O O . GLY D 2 29 ? -44.862 -6.434 -14.837 1.00 22.95 28 GLY D O 1
ATOM 5448 N N . ASP D 2 30 ? -43.584 -4.571 -14.841 1.00 24.61 29 ASP D N 1
ATOM 5449 C CA . ASP D 2 30 ? -42.324 -5.279 -15.031 1.00 20.85 29 ASP D CA 1
ATOM 5450 C C . ASP D 2 30 ? -41.852 -5.839 -13.695 1.00 22.59 29 ASP D C 1
ATOM 5451 O O . ASP D 2 30 ? -42.145 -5.286 -12.627 1.00 20.54 29 ASP D O 1
ATOM 5456 N N . SER D 2 31 ? -41.082 -6.928 -13.754 1.00 21.59 30 SER D N 1
ATOM 5457 C CA . SER D 2 31 ? -40.611 -7.599 -12.537 1.00 21.02 30 SER D CA 1
ATOM 5458 C C . SER D 2 31 ? -39.121 -7.930 -12.683 1.00 21.45 30 SER D C 1
ATOM 5459 O O . SER D 2 31 ? -38.747 -8.994 -13.189 1.00 23.25 30 SER D O 1
ATOM 5462 N N . TYR D 2 32 ? -38.266 -7.005 -12.250 1.00 22.99 31 TYR D N 1
ATOM 5463 C CA . TYR D 2 32 ? -36.820 -7.239 -12.175 1.00 26.37 31 TYR D CA 1
ATOM 5464 C C . TYR D 2 32 ? -36.340 -7.096 -10.737 1.00 27.00 31 TYR D C 1
ATOM 5465 O O . TYR D 2 32 ? -35.418 -6.311 -10.499 1.00 29.45 31 TYR D O 1
ATOM 5474 N N . PRO D 2 33 ? -36.922 -7.778 -9.752 1.00 25.90 32 PRO D N 1
ATOM 5475 C CA . PRO D 2 33 ? -36.505 -7.510 -8.377 1.00 27.80 32 PRO D CA 1
ATOM 5476 C C . PRO D 2 33 ? -35.043 -7.877 -8.219 1.00 33.28 32 PRO D C 1
ATOM 5477 O O . PRO D 2 33 ? -34.558 -8.848 -8.813 1.00 33.45 32 PRO D O 1
ATOM 5481 N N . GLU D 2 34 ? -34.330 -7.066 -7.443 1.00 32.83 33 GLU D N 1
ATOM 5482 C CA . GLU D 2 34 ? -32.978 -7.451 -7.071 1.00 34.66 33 GLU D CA 1
ATOM 5483 C C . GLU D 2 34 ? -33.004 -8.573 -6.043 1.00 34.03 33 GLU D C 1
ATOM 5484 O O . GLU D 2 34 ? -32.219 -9.522 -6.132 1.00 35.61 33 GLU D O 1
ATOM 5490 N N . ASN D 2 35 ? -33.919 -8.506 -5.089 1.00 36.44 34 ASN D N 1
ATOM 5491 C CA . ASN D 2 35 ? -34.086 -9.566 -4.106 1.00 37.31 34 ASN D CA 1
ATOM 5492 C C . ASN D 2 35 ? -35.433 -10.217 -4.377 1.00 34.01 34 ASN D C 1
ATOM 5493 O O . ASN D 2 35 ? -36.468 -9.739 -3.913 1.00 35.80 34 ASN D O 1
ATOM 5498 N N . SER D 2 36 ? -35.413 -11.326 -5.112 1.00 27.73 35 SER D N 1
ATOM 5499 C CA . SER D 2 36 ? -36.669 -11.940 -5.514 1.00 30.66 35 SER D CA 1
ATOM 5500 C C . SER D 2 36 ? -37.414 -12.501 -4.315 1.00 33.15 35 SER D C 1
ATOM 5501 O O . SER D 2 36 ? -38.650 -12.418 -4.255 1.00 23.29 35 SER D O 1
ATOM 5504 N N . TYR D 2 37 ? -36.685 -13.080 -3.354 1.00 35.10 36 TYR D N 1
ATOM 5505 C CA . TYR D 2 37 ? -37.354 -13.654 -2.194 1.00 38.14 36 TYR D CA 1
ATOM 5506 C C . TYR D 2 37 ? -38.073 -12.572 -1.396 1.00 35.41 36 TYR D C 1
ATOM 5507 O O . TYR D 2 37 ? -39.213 -12.767 -0.969 1.00 33.83 36 TYR D O 1
ATOM 5516 N N . GLU D 2 38 ? -37.459 -11.402 -1.246 1.00 33.43 37 GLU D N 1
ATOM 5517 C CA . GLU D 2 38 ? -38.101 -10.359 -0.456 1.00 38.76 37 GLU D CA 1
ATOM 5518 C C . GLU D 2 38 ? -39.385 -9.857 -1.114 1.00 33.72 37 GLU D C 1
ATOM 5519 O O . GLU D 2 38 ? -40.339 -9.477 -0.422 1.00 34.38 37 GLU D O 1
ATOM 5525 N N . LEU D 2 39 ? -39.454 -9.878 -2.440 1.00 32.53 38 LEU D N 1
ATOM 5526 C CA . LEU D 2 39 ? -40.701 -9.504 -3.094 1.00 30.53 38 LEU D CA 1
ATOM 5527 C C . LEU D 2 39 ? -41.742 -10.616 -2.984 1.00 26.14 38 LEU D C 1
ATOM 5528 O O . LEU D 2 39 ? -42.865 -10.380 -2.528 1.00 21.84 38 LEU D O 1
ATOM 5533 N N . PHE D 2 40 ? -41.375 -11.844 -3.359 1.00 27.17 39 PHE D N 1
ATOM 5534 C CA . PHE D 2 40 ? -42.359 -12.861 -3.685 1.00 24.45 39 PHE D CA 1
ATOM 5535 C C . PHE D 2 40 ? -42.674 -13.811 -2.545 1.00 23.45 39 PHE D C 1
ATOM 5536 O O . PHE D 2 40 ? -43.682 -14.528 -2.639 1.00 23.03 39 PHE D O 1
ATOM 5544 N N . GLY D 2 41 ? -41.851 -13.859 -1.489 1.00 24.52 40 GLY D N 1
ATOM 5545 C CA . GLY D 2 41 ? -42.114 -14.795 -0.406 1.00 19.94 40 GLY D CA 1
ATOM 5546 C C . GLY D 2 41 ? -43.414 -14.489 0.301 1.00 19.64 40 GLY D C 1
ATOM 5547 O O . GLY D 2 41 ? -44.222 -15.389 0.557 1.00 20.10 40 GLY D O 1
ATOM 5548 N N . GLN D 2 42 ? -43.643 -13.209 0.615 1.00 22.03 41 GLN D N 1
ATOM 5549 C CA . GLN D 2 42 ? -44.912 -12.815 1.222 1.00 24.16 41 GLN D CA 1
ATOM 5550 C C . GLN D 2 42 ? -46.083 -13.134 0.307 1.00 23.11 41 GLN D C 1
ATOM 5551 O O . GLN D 2 42 ? -47.170 -13.443 0.801 1.00 24.75 41 GLN D O 1
ATOM 5557 N N . VAL D 2 43 ? -45.882 -13.092 -1.021 1.00 20.38 42 VAL D N 1
ATOM 5558 C CA . VAL D 2 43 ? -46.980 -13.370 -1.944 1.00 19.12 42 VAL D CA 1
ATOM 5559 C C . VAL D 2 43 ? -47.338 -14.846 -1.919 1.00 20.49 42 VAL D C 1
ATOM 5560 O O . VAL D 2 43 ? -48.517 -15.223 -1.789 1.00 17.79 42 VAL D O 1
ATOM 5564 N N . ILE D 2 44 ? -46.328 -15.704 -2.109 1.00 21.96 43 ILE D N 1
ATOM 5565 C CA . ILE D 2 44 ? -46.552 -17.146 -2.025 1.00 23.67 43 ILE D CA 1
ATOM 5566 C C . ILE D 2 44 ? -47.180 -17.501 -0.684 1.00 25.37 43 ILE D C 1
ATOM 5567 O O . ILE D 2 44 ? -48.108 -18.320 -0.607 1.00 25.21 43 ILE D O 1
ATOM 5572 N N . ASP D 2 45 ? -46.722 -16.851 0.388 1.00 22.08 44 ASP D N 1
ATOM 5573 C CA . ASP D 2 45 ? -47.301 -17.121 1.692 1.00 24.00 44 ASP D CA 1
ATOM 5574 C C . ASP D 2 45 ? -48.763 -16.694 1.746 1.00 21.71 44 ASP D C 1
ATOM 5575 O O . ASP D 2 45 ? -49.598 -17.407 2.318 1.00 25.46 44 ASP D O 1
ATOM 5580 N N . TRP D 2 46 ? -49.092 -15.529 1.183 1.00 20.77 45 TRP D N 1
ATOM 5581 C CA . TRP D 2 46 ? -50.487 -15.100 1.146 1.00 23.40 45 TRP D CA 1
ATOM 5582 C C . TRP D 2 46 ? -51.350 -16.132 0.418 1.00 23.11 45 TRP D C 1
ATOM 5583 O O . TRP D 2 46 ? -52.442 -16.476 0.880 1.00 22.19 45 TRP D O 1
ATOM 5594 N N . VAL D 2 47 ? -50.865 -16.647 -0.716 1.00 22.51 46 VAL D N 1
ATOM 5595 C CA . VAL D 2 47 ? -51.652 -17.608 -1.485 1.00 20.14 46 VAL D CA 1
ATOM 5596 C C . VAL D 2 47 ? -51.854 -18.874 -0.678 1.00 26.65 46 VAL D C 1
ATOM 5597 O O . VAL D 2 47 ? -52.958 -19.444 -0.649 1.00 25.94 46 VAL D O 1
ATOM 5601 N N . GLU D 2 48 ? -50.791 -19.341 -0.009 1.00 27.50 47 GLU D N 1
ATOM 5602 C CA . GLU D 2 48 ? -50.901 -20.528 0.834 1.00 22.57 47 GLU D CA 1
ATOM 5603 C C . GLU D 2 48 ? -51.937 -20.312 1.930 1.00 28.05 47 GLU D C 1
ATOM 5604 O O . GLU D 2 48 ? -52.850 -21.130 2.108 1.00 25.22 47 GLU D O 1
ATOM 5610 N N . ARG D 2 49 ? -51.826 -19.195 2.660 1.00 23.53 48 ARG D N 1
ATOM 5611 C CA . ARG D 2 49 ? -52.779 -18.913 3.727 1.00 22.87 48 ARG D CA 1
ATOM 5612 C C . ARG D 2 49 ? -54.204 -18.874 3.192 1.00 28.03 48 ARG D C 1
ATOM 5613 O O . ARG D 2 49 ? -55.109 -19.488 3.776 1.00 30.66 48 ARG D O 1
ATOM 5621 N N . PHE D 2 50 ? -54.421 -18.177 2.066 1.00 27.54 49 PHE D N 1
ATOM 5622 C CA . PHE D 2 50 ? -55.753 -18.121 1.472 1.00 26.62 49 PHE D CA 1
ATOM 5623 C C . PHE D 2 50 ? -56.277 -19.521 1.176 1.00 28.46 49 PHE D C 1
ATOM 5624 O O . PHE D 2 50 ? -57.378 -19.879 1.603 1.00 28.27 49 PHE D O 1
ATOM 5632 N N . LEU D 2 51 ? -55.482 -20.340 0.475 1.00 26.56 50 LEU D N 1
ATOM 5633 C CA . LEU D 2 51 ? -55.911 -21.699 0.138 1.00 28.47 50 LEU D CA 1
ATOM 5634 C C . LEU D 2 51 ? -56.207 -22.540 1.379 1.00 31.18 50 LEU D C 1
ATOM 5635 O O . LEU D 2 51 ? -57.157 -23.329 1.376 1.00 31.77 50 LEU D O 1
ATOM 5640 N N . ALA D 2 52 ? -55.448 -22.361 2.462 1.00 34.86 51 ALA D N 1
ATOM 5641 C CA . ALA D 2 52 ? -55.664 -23.153 3.672 1.00 29.60 51 ALA D CA 1
ATOM 5642 C C . ALA D 2 52 ? -56.852 -22.694 4.516 1.00 29.78 51 ALA D C 1
ATOM 5643 O O . ALA D 2 52 ? -57.292 -23.454 5.377 1.00 33.53 51 ALA D O 1
ATOM 5645 N N . ASP D 2 53 ? -57.397 -21.497 4.300 1.00 31.51 52 ASP D N 1
ATOM 5646 C CA . ASP D 2 53 ? -58.326 -20.906 5.263 1.00 35.04 52 ASP D CA 1
ATOM 5647 C C . ASP D 2 53 ? -59.793 -21.161 4.939 1.00 35.85 52 ASP D C 1
ATOM 5648 O O . ASP D 2 53 ? -60.671 -20.755 5.712 1.00 42.05 52 ASP D O 1
ATOM 5653 N N . GLY D 2 54 ? -60.093 -21.831 3.836 1.00 35.68 53 GLY D N 1
ATOM 5654 C CA . GLY D 2 54 ? -61.479 -22.077 3.486 1.00 33.44 53 GLY D CA 1
ATOM 5655 C C . GLY D 2 54 ? -61.537 -22.720 2.124 1.00 36.51 53 GLY D C 1
ATOM 5656 O O . GLY D 2 54 ? -60.554 -23.304 1.670 1.00 38.80 53 GLY D O 1
ATOM 5657 N N . GLN D 2 55 ? -62.689 -22.594 1.461 1.00 34.55 54 GLN D N 1
ATOM 5658 C CA . GLN D 2 55 ? -62.764 -23.094 0.091 1.00 38.31 54 GLN D CA 1
ATOM 5659 C C . GLN D 2 55 ? -63.354 -22.076 -0.889 1.00 33.90 54 GLN D C 1
ATOM 5660 O O . GLN D 2 55 ? -63.757 -22.452 -1.994 1.00 32.41 54 GLN D O 1
ATOM 5666 N N . ARG D 2 56 ? -63.403 -20.797 -0.516 1.00 31.87 55 ARG D N 1
ATOM 5667 C CA . ARG D 2 56 ? -63.754 -19.748 -1.464 1.00 26.78 55 ARG D CA 1
ATOM 5668 C C . ARG D 2 56 ? -62.809 -19.767 -2.667 1.00 24.14 55 ARG D C 1
ATOM 5669 O O . ARG D 2 56 ? -61.650 -20.192 -2.570 1.00 22.59 55 ARG D O 1
ATOM 5677 N N . PRO D 2 57 ? -63.280 -19.346 -3.827 1.00 27.22 56 PRO D N 1
ATOM 5678 C CA . PRO D 2 57 ? -62.430 -19.407 -5.022 1.00 25.11 56 PRO D CA 1
ATOM 5679 C C . PRO D 2 57 ? -61.297 -18.388 -4.956 1.00 27.17 56 PRO D C 1
ATOM 5680 O O . PRO D 2 57 ? -61.341 -17.405 -4.219 1.00 27.62 56 PRO D O 1
ATOM 5684 N N . LEU D 2 58 ? -60.276 -18.613 -5.772 1.00 26.96 57 LEU D N 1
ATOM 5685 C CA . LEU D 2 58 ? -59.137 -17.709 -5.853 1.00 24.64 57 LEU D CA 1
ATOM 5686 C C . LEU D 2 58 ? -58.860 -17.427 -7.319 1.00 25.88 57 LEU D C 1
ATOM 5687 O O . LEU D 2 58 ? -58.612 -18.353 -8.106 1.00 26.20 57 LEU D O 1
ATOM 5692 N N . GLU D 2 59 ? -58.900 -16.157 -7.695 1.00 28.22 58 GLU D N 1
ATOM 5693 C CA . GLU D 2 59 ? -58.637 -15.765 -9.074 1.00 29.96 58 GLU D CA 1
ATOM 5694 C C . GLU D 2 59 ? -57.390 -14.885 -9.101 1.00 29.53 58 GLU D C 1
ATOM 5695 O O . GLU D 2 59 ? -57.242 -13.968 -8.276 1.00 23.90 58 GLU D O 1
ATOM 5701 N N . LEU D 2 60 ? -56.463 -15.224 -9.994 1.00 24.37 59 LEU D N 1
ATOM 5702 C CA . LEU D 2 60 ? -55.306 -14.391 -10.266 1.00 25.93 59 LEU D CA 1
ATOM 5703 C C . LEU D 2 60 ? -55.603 -13.509 -11.471 1.00 28.33 59 LEU D C 1
ATOM 5704 O O . LEU D 2 60 ? -56.160 -13.970 -12.479 1.00 27.53 59 LEU D O 1
ATOM 5709 N N . ASP D 2 61 ? -55.237 -12.235 -11.361 1.00 25.56 60 ASP D N 1
ATOM 5710 C CA . ASP D 2 61 ? -55.579 -11.237 -12.371 1.00 24.58 60 ASP D CA 1
ATOM 5711 C C . ASP D 2 61 ? -54.283 -10.553 -12.784 1.00 20.84 60 ASP D C 1
ATOM 5712 O O . ASP D 2 61 ? -53.860 -9.577 -12.165 1.00 24.08 60 ASP D O 1
ATOM 5717 N N . LEU D 2 62 ? -53.620 -11.066 -13.802 1.00 18.91 61 LEU D N 1
ATOM 5718 C CA . LEU D 2 62 ? -52.264 -10.642 -14.094 1.00 18.78 61 LEU D CA 1
ATOM 5719 C C . LEU D 2 62 ? -52.251 -9.650 -15.248 1.00 20.99 61 LEU D C 1
ATOM 5720 O O . LEU D 2 62 ? -52.905 -9.869 -16.278 1.00 19.68 61 LEU D O 1
ATOM 5725 N N . ARG D 2 63 ? -51.527 -8.552 -15.045 1.00 21.35 62 ARG D N 1
ATOM 5726 C CA . ARG D 2 63 ? -51.181 -7.600 -16.087 1.00 22.13 62 ARG D CA 1
ATOM 5727 C C . ARG D 2 63 ? -49.669 -7.448 -16.104 1.00 19.60 62 ARG D C 1
ATOM 5728 O O . ARG D 2 63 ? -49.139 -6.336 -16.071 1.00 25.12 62 ARG D O 1
ATOM 5736 N N . LEU D 2 64 ? -48.969 -8.571 -16.126 1.00 19.58 63 LEU D N 1
ATOM 5737 C CA . LEU D 2 64 ? -47.522 -8.569 -16.009 1.00 19.73 63 LEU D CA 1
ATOM 5738 C C . LEU D 2 64 ? -46.893 -8.269 -17.363 1.00 22.46 63 LEU D C 1
ATOM 5739 O O . LEU D 2 64 ? -47.372 -8.745 -18.397 1.00 25.14 63 LEU D O 1
ATOM 5744 N N . LEU D 2 65 ? -45.812 -7.476 -17.347 1.00 22.55 64 LEU D N 1
ATOM 5745 C CA . LEU D 2 65 ? -44.980 -7.243 -18.521 1.00 16.46 64 LEU D CA 1
ATOM 5746 C C . LEU D 2 65 ? -43.732 -8.123 -18.454 1.00 21.76 64 LEU D C 1
ATOM 5747 O O . LEU D 2 65 ? -43.831 -9.356 -18.438 1.00 19.79 64 LEU D O 1
ATOM 5752 N N . TYR D 2 66 ? -42.549 -7.524 -18.415 1.00 20.43 65 TYR D N 1
ATOM 5753 C CA . TYR D 2 66 ? -41.336 -8.319 -18.488 1.00 20.00 65 TYR D CA 1
ATOM 5754 C C . TYR D 2 66 ? -41.101 -9.018 -17.152 1.00 21.89 65 TYR D C 1
ATOM 5755 O O . TYR D 2 66 ? -41.218 -8.392 -16.090 1.00 23.39 65 TYR D O 1
ATOM 5764 N N . LEU D 2 67 ? -40.756 -10.308 -17.206 1.00 18.98 66 LEU D N 1
ATOM 5765 C CA . LEU D 2 67 ? -40.423 -11.106 -16.021 1.00 21.55 66 LEU D CA 1
ATOM 5766 C C . LEU D 2 67 ? -38.984 -11.591 -16.145 1.00 19.70 66 LEU D C 1
ATOM 5767 O O . LEU D 2 67 ? -38.642 -12.244 -17.132 1.00 19.76 66 LEU D O 1
ATOM 5772 N N . ASN D 2 68 ? -38.144 -11.289 -15.149 1.00 24.30 67 ASN D N 1
ATOM 5773 C CA . ASN D 2 68 ? -36.821 -11.905 -15.124 1.00 21.85 67 ASN D CA 1
ATOM 5774 C C . ASN D 2 68 ? -36.938 -13.358 -14.649 1.00 21.36 67 ASN D C 1
ATOM 5775 O O . ASN D 2 68 ? -38.034 -13.869 -14.405 1.00 20.67 67 ASN D O 1
ATOM 5780 N N . THR D 2 69 ? -35.791 -14.037 -14.536 1.00 23.89 68 THR D N 1
ATOM 5781 C CA . THR D 2 69 ? -35.781 -15.491 -14.386 1.00 21.23 68 THR D CA 1
ATOM 5782 C C . THR D 2 69 ? -36.423 -15.922 -13.083 1.00 21.89 68 THR D C 1
ATOM 5783 O O . THR D 2 69 ? -37.213 -16.874 -13.045 1.00 22.80 68 THR D O 1
ATOM 5787 N N . SER D 2 70 ? -36.068 -15.257 -11.988 1.00 21.43 69 SER D N 1
ATOM 5788 C CA . SER D 2 70 ? -36.615 -15.702 -10.721 1.00 19.20 69 SER D CA 1
ATOM 5789 C C . SER D 2 70 ? -38.053 -15.253 -10.557 1.00 18.73 69 SER D C 1
ATOM 5790 O O . SER D 2 70 ? -38.802 -15.905 -9.836 1.00 19.63 69 SER D O 1
ATOM 5793 N N . SER D 2 71 ? -38.470 -14.181 -11.239 1.00 22.34 70 SER D N 1
ATOM 5794 C CA . SER D 2 71 ? -39.897 -13.893 -11.337 1.00 19.40 70 SER D CA 1
ATOM 5795 C C . SER D 2 71 ? -40.619 -15.038 -12.032 1.00 22.53 70 SER D C 1
ATOM 5796 O O . SER D 2 71 ? -41.688 -15.473 -11.591 1.00 23.43 70 SER D O 1
ATOM 5799 N N . ILE D 2 72 ? -40.052 -15.536 -13.130 1.00 18.95 71 ILE D N 1
ATOM 5800 C CA . ILE D 2 72 ? -40.637 -16.691 -13.796 1.00 22.76 71 ILE D CA 1
ATOM 5801 C C . ILE D 2 72 ? -40.731 -17.862 -12.828 1.00 24.49 71 ILE D C 1
ATOM 5802 O O . ILE D 2 72 ? -41.779 -18.512 -12.708 1.00 23.41 71 ILE D O 1
ATOM 5807 N N . LYS D 2 73 ? -39.634 -18.132 -12.107 1.00 22.36 72 LYS D N 1
ATOM 5808 C CA . LYS D 2 73 ? -39.636 -19.205 -11.123 1.00 23.60 72 LYS D CA 1
ATOM 5809 C C . LYS D 2 73 ? -40.730 -18.998 -10.069 1.00 19.55 72 LYS D C 1
ATOM 5810 O O . LYS D 2 73 ? -41.456 -19.932 -9.724 1.00 20.10 72 LYS D O 1
ATOM 5816 N N . ALA D 2 74 ? -40.889 -17.777 -9.574 1.00 21.08 73 ALA D N 1
ATOM 5817 C CA . ALA D 2 74 ? -41.895 -17.522 -8.552 1.00 18.90 73 ALA D CA 1
ATOM 5818 C C . ALA D 2 74 ? -43.300 -17.727 -9.102 1.00 22.81 73 ALA D C 1
ATOM 5819 O O . ALA D 2 74 ? -44.173 -18.284 -8.419 1.00 26.09 73 ALA D O 1
ATOM 5821 N N . MET D 2 75 ? -43.538 -17.283 -10.340 1.00 25.92 74 MET D N 1
ATOM 5822 C CA . MET D 2 75 ? -44.840 -17.484 -10.963 1.00 22.53 74 MET D CA 1
ATOM 5823 C C . MET D 2 75 ? -45.150 -18.966 -11.119 1.00 28.04 74 MET D C 1
ATOM 5824 O O . MET D 2 75 ? -46.295 -19.395 -10.922 1.00 28.62 74 MET D O 1
ATOM 5829 N N . MET D 2 76 ? -44.259 -19.791 -11.453 1.00 24.02 75 MET D N 1
ATOM 5830 C CA . MET D 2 76 ? -44.486 -21.158 -11.428 1.00 26.54 75 MET D CA 1
ATOM 5831 C C . MET D 2 76 ? -44.691 -21.703 -10.115 1.00 28.88 75 MET D C 1
ATOM 5832 O O . MET D 2 76 ? -45.326 -22.553 -10.043 1.00 25.60 75 MET D O 1
ATOM 5837 N N . ASP D 2 77 ? -44.016 -21.284 -9.096 1.00 22.15 76 ASP D N 1
ATOM 5838 C CA . ASP D 2 77 ? -44.333 -21.727 -7.738 1.00 24.50 76 ASP D CA 1
ATOM 5839 C C . ASP D 2 77 ? -45.805 -21.462 -7.418 1.00 26.36 76 ASP D C 1
ATOM 5840 O O . ASP D 2 77 ? -46.507 -22.325 -6.851 1.00 23.60 76 ASP D O 1
ATOM 5845 N N . ILE D 2 78 ? -46.290 -20.263 -7.787 1.00 20.43 77 ILE D N 1
ATOM 5846 C CA . ILE D 2 78 ? -47.674 -19.891 -7.485 1.00 20.00 77 ILE D CA 1
ATOM 5847 C C . ILE D 2 78 ? -48.636 -20.750 -8.296 1.00 20.31 77 ILE D C 1
ATOM 5848 O O . ILE D 2 78 ? -49.644 -21.256 -7.777 1.00 20.27 77 ILE D O 1
ATOM 5853 N N . LEU D 2 79 ? -48.325 -20.952 -9.576 1.00 23.21 78 LEU D N 1
ATOM 5854 C CA . LEU D 2 79 ? -49.121 -21.865 -10.388 1.00 26.30 78 LEU D CA 1
ATOM 5855 C C . LEU D 2 79 ? -49.164 -23.260 -9.779 1.00 26.19 78 LEU D C 1
ATOM 5856 O O . LEU D 2 79 ? -50.214 -23.905 -9.793 1.00 25.34 78 LEU D O 1
ATOM 5861 N N . ASP D 2 80 ? -48.032 -23.757 -9.271 1.00 23.21 79 ASP D N 1
ATOM 5862 C CA . ASP D 2 80 ? -48.026 -25.062 -8.614 1.00 22.13 79 ASP D CA 1
ATOM 5863 C C . ASP D 2 80 ? -49.048 -25.105 -7.488 1.00 24.30 79 ASP D C 1
ATOM 5864 O O . ASP D 2 80 ? -49.829 -26.063 -7.383 1.00 28.57 79 ASP D O 1
ATOM 5869 N N . LEU D 2 81 ? -49.042 -24.085 -6.613 1.00 23.53 80 LEU D N 1
ATOM 5870 C CA . LEU D 2 81 ? -50.025 -24.083 -5.526 1.00 23.16 80 LEU D CA 1
ATOM 5871 C C . LEU D 2 81 ? -51.445 -24.131 -6.078 1.00 24.78 80 LEU D C 1
ATOM 5872 O O . LEU D 2 81 ? -52.287 -24.893 -5.582 1.00 29.03 80 LEU D O 1
ATOM 5877 N N . LEU D 2 82 ? -51.717 -23.341 -7.124 1.00 21.72 81 LEU D N 1
ATOM 5878 C CA . LEU D 2 82 ? -53.047 -23.331 -7.730 1.00 22.01 81 LEU D CA 1
ATOM 5879 C C . LEU D 2 82 ? -53.392 -24.681 -8.365 1.00 28.33 81 LEU D C 1
ATOM 5880 O O . LEU D 2 82 ? -54.543 -25.136 -8.305 1.00 28.75 81 LEU D O 1
ATOM 5885 N N . GLU D 2 83 ? -52.418 -25.334 -8.992 1.00 25.94 82 GLU D N 1
ATOM 5886 C CA . GLU D 2 83 ? -52.709 -26.612 -9.618 1.00 27.14 82 GLU D CA 1
ATOM 5887 C C . GLU D 2 83 ? -53.044 -27.659 -8.565 1.00 26.55 82 GLU D C 1
ATOM 5888 O O . GLU D 2 83 ? -53.956 -28.474 -8.750 1.00 26.40 82 GLU D O 1
ATOM 5894 N N . GLU D 2 84 ? -52.339 -27.632 -7.440 1.00 25.47 83 GLU D N 1
ATOM 5895 C CA . GLU D 2 84 ? -52.673 -28.538 -6.346 1.00 27.19 83 GLU D CA 1
ATOM 5896 C C . GLU D 2 84 ? -54.075 -28.248 -5.794 1.00 29.36 83 GLU D C 1
ATOM 5897 O O . GLU D 2 84 ? -54.883 -29.165 -5.608 1.00 28.88 83 GLU D O 1
ATOM 5903 N N . ALA D 2 85 ? -54.400 -26.971 -5.562 1.00 30.09 84 ALA D N 1
ATOM 5904 C CA . ALA D 2 85 ? -55.728 -26.648 -5.053 1.00 26.93 84 ALA D CA 1
ATOM 5905 C C . ALA D 2 85 ? -56.812 -27.092 -6.029 1.00 29.57 84 ALA D C 1
ATOM 5906 O O . ALA D 2 85 ? -57.896 -27.532 -5.621 1.00 30.74 84 ALA D O 1
ATOM 5908 N N . HIS D 2 86 ? -56.530 -27.004 -7.326 1.00 28.66 85 HIS D N 1
ATOM 5909 C CA . HIS D 2 86 ? -57.526 -27.389 -8.314 1.00 29.11 85 HIS D CA 1
ATOM 5910 C C . HIS D 2 86 ? -57.693 -28.902 -8.358 1.00 36.03 85 HIS D C 1
ATOM 5911 O O . HIS D 2 86 ? -58.819 -29.403 -8.461 1.00 41.82 85 HIS D O 1
ATOM 5918 N N . GLN D 2 87 ? -56.585 -29.647 -8.258 1.00 35.45 86 GLN D N 1
ATOM 5919 C CA . GLN D 2 87 ? -56.653 -31.107 -8.282 1.00 31.05 86 GLN D CA 1
ATOM 5920 C C . GLN D 2 87 ? -57.500 -31.643 -7.148 1.00 33.58 86 GLN D C 1
ATOM 5921 O O . GLN D 2 87 ? -58.082 -32.723 -7.278 1.00 33.30 86 GLN D O 1
ATOM 5927 N N . GLY D 2 88 ? -57.573 -30.912 -6.038 1.00 33.68 87 GLY D N 1
ATOM 5928 C CA . GLY D 2 88 ? -58.289 -31.295 -4.845 1.00 24.92 87 GLY D CA 1
ATOM 5929 C C . GLY D 2 88 ? -59.682 -30.730 -4.735 1.00 32.55 87 GLY D C 1
ATOM 5930 O O . GLY D 2 88 ? -60.320 -30.906 -3.692 1.00 37.56 87 GLY D O 1
ATOM 5931 N N . GLY D 2 89 ? -60.179 -30.042 -5.760 1.00 28.86 88 GLY D N 1
ATOM 5932 C CA . GLY D 2 89 ? -61.567 -29.628 -5.796 1.00 29.74 88 GLY D CA 1
ATOM 5933 C C . GLY D 2 89 ? -61.809 -28.152 -5.584 1.00 33.35 88 GLY D C 1
ATOM 5934 O O . GLY D 2 89 ? -62.951 -27.702 -5.740 1.00 32.48 88 GLY D O 1
ATOM 5935 N N . ARG D 2 90 ? -60.784 -27.381 -5.254 1.00 39.11 89 ARG D N 1
ATOM 5936 C CA . ARG D 2 90 ? -60.942 -25.943 -5.031 1.00 31.18 89 ARG D CA 1
ATOM 5937 C C . ARG D 2 90 ? -61.102 -25.226 -6.365 1.00 26.93 89 ARG D C 1
ATOM 5938 O O . ARG D 2 90 ? -60.301 -25.441 -7.275 1.00 28.61 89 ARG D O 1
ATOM 5946 N N . PRO D 2 91 ? -62.114 -24.379 -6.526 1.00 27.01 90 PRO D N 1
ATOM 5947 C CA . PRO D 2 91 ? -62.201 -23.579 -7.761 1.00 29.57 90 PRO D CA 1
ATOM 5948 C C . PRO D 2 91 ? -61.162 -22.462 -7.745 1.00 27.86 90 PRO D C 1
ATOM 5949 O O . PRO D 2 91 ? -61.172 -21.597 -6.866 1.00 24.69 90 PRO D O 1
ATOM 5953 N N . VAL D 2 92 ? -60.236 -22.502 -8.705 1.00 29.24 91 VAL D N 1
ATOM 5954 C CA . VAL D 2 92 ? -59.207 -21.477 -8.848 1.00 28.60 91 VAL D CA 1
ATOM 5955 C C . VAL D 2 92 ? -59.120 -21.136 -10.324 1.00 24.74 91 VAL D C 1
ATOM 5956 O O . VAL D 2 92 ? -59.517 -21.928 -11.181 1.00 26.77 91 VAL D O 1
ATOM 5960 N N . SER D 2 93 ? -58.599 -19.944 -10.624 1.00 24.63 92 SER D N 1
ATOM 5961 C CA . SER D 2 93 ? -58.582 -19.516 -12.023 1.00 29.52 92 SER D CA 1
ATOM 5962 C C . SER D 2 93 ? -57.634 -18.335 -12.222 1.00 24.71 92 SER D C 1
ATOM 5963 O O . SER D 2 93 ? -57.211 -17.677 -11.270 1.00 28.57 92 SER D O 1
ATOM 5966 N N . LEU D 2 94 ? -57.342 -18.052 -13.488 1.00 20.20 93 LEU D N 1
ATOM 5967 C CA . LEU D 2 94 ? -56.316 -17.094 -13.851 1.00 21.32 93 LEU D CA 1
ATOM 5968 C C . LEU D 2 94 ? -56.684 -16.407 -15.159 1.00 23.57 93 LEU D C 1
ATOM 5969 O O . LEU D 2 94 ? -57.049 -17.067 -16.134 1.00 26.29 93 LEU D O 1
ATOM 5974 N N . ARG D 2 95 ? -56.560 -15.082 -15.173 1.00 23.03 94 ARG D N 1
ATOM 5975 C CA . ARG D 2 95 ? -56.653 -14.269 -16.378 1.00 23.41 94 ARG D CA 1
ATOM 5976 C C . ARG D 2 95 ? -55.317 -13.570 -16.599 1.00 20.60 94 ARG D C 1
ATOM 5977 O O . ARG D 2 95 ? -54.761 -12.981 -15.675 1.00 21.79 94 ARG D O 1
ATOM 5985 N N . TRP D 2 96 ? -54.800 -13.650 -17.808 1.00 23.82 95 TRP D N 1
ATOM 5986 C CA . TRP D 2 96 ? -53.518 -13.066 -18.182 1.00 25.04 95 TRP D CA 1
ATOM 5987 C C . TRP D 2 96 ? -53.827 -12.043 -19.271 1.00 31.83 95 TRP D C 1
ATOM 5988 O O . TRP D 2 96 ? -54.124 -12.428 -20.407 1.00 30.31 95 TRP D O 1
ATOM 5999 N N . HIS D 2 97 ? -53.811 -10.751 -18.927 1.00 30.11 96 HIS D N 1
ATOM 6000 C CA . HIS D 2 97 ? -54.079 -9.704 -19.898 1.00 31.08 96 HIS D CA 1
ATOM 6001 C C . HIS D 2 97 ? -52.799 -9.288 -20.609 1.00 35.39 96 HIS D C 1
ATOM 6002 O O . HIS D 2 97 ? -51.715 -9.310 -20.024 1.00 29.99 96 HIS D O 1
ATOM 6009 N N . TYR D 2 98 ? -52.943 -8.880 -21.874 1.00 36.56 97 TYR D N 1
ATOM 6010 C CA . TYR D 2 98 ? -51.819 -8.425 -22.684 1.00 36.81 97 TYR D CA 1
ATOM 6011 C C . TYR D 2 98 ? -52.311 -7.502 -23.797 1.00 41.22 97 TYR D C 1
ATOM 6012 O O . TYR D 2 98 ? -53.450 -7.613 -24.258 1.00 40.30 97 TYR D O 1
ATOM 6021 N N . ASP D 2 99 ? -51.437 -6.576 -24.202 1.00 42.85 98 ASP D N 1
ATOM 6022 C CA . ASP D 2 99 ? -51.693 -5.714 -25.352 1.00 41.21 98 ASP D CA 1
ATOM 6023 C C . ASP D 2 99 ? -51.684 -6.553 -26.625 1.00 42.50 98 ASP D C 1
ATOM 6024 O O . ASP D 2 99 ? -50.734 -7.307 -26.867 1.00 44.71 98 ASP D O 1
ATOM 6029 N N . ARG D 2 100 ? -52.732 -6.425 -27.450 1.00 38.58 99 ARG D N 1
ATOM 6030 C CA . ARG D 2 100 ? -52.812 -7.271 -28.645 1.00 49.58 99 ARG D CA 1
ATOM 6031 C C . ARG D 2 100 ? -51.654 -7.025 -29.613 1.00 51.76 99 ARG D C 1
ATOM 6032 O O . ARG D 2 100 ? -51.240 -7.942 -30.330 1.00 52.99 99 ARG D O 1
ATOM 6040 N N . ARG D 2 101 ? -51.100 -5.812 -29.626 1.00 47.38 100 ARG D N 1
ATOM 6041 C CA . ARG D 2 101 ? -50.016 -5.470 -30.532 1.00 35.72 100 ARG D CA 1
ATOM 6042 C C . ARG D 2 101 ? -48.719 -6.196 -30.217 1.00 48.02 100 ARG D C 1
ATOM 6043 O O . ARG D 2 101 ? -47.788 -6.132 -31.023 1.00 57.43 100 ARG D O 1
ATOM 6051 N N . ASN D 2 102 ? -48.622 -6.880 -29.081 1.00 53.77 101 ASN D N 1
ATOM 6052 C CA . ASN D 2 102 ? -47.444 -7.679 -28.742 1.00 58.73 101 ASN D CA 1
ATOM 6053 C C . ASN D 2 102 ? -47.904 -9.129 -28.588 1.00 58.25 101 ASN D C 1
ATOM 6054 O O . ASN D 2 102 ? -48.194 -9.593 -27.484 1.00 59.23 101 ASN D O 1
ATOM 6059 N N . GLU D 2 103 ? -47.979 -9.859 -29.691 1.00 56.81 102 GLU D N 1
ATOM 6060 C CA . GLU D 2 103 ? -48.577 -11.179 -29.588 1.00 57.17 102 GLU D CA 1
ATOM 6061 C C . GLU D 2 103 ? -47.590 -12.260 -29.172 1.00 55.51 102 GLU D C 1
ATOM 6062 O O . GLU D 2 103 ? -48.028 -13.371 -28.847 1.00 58.39 102 GLU D O 1
ATOM 6068 N N . ARG D 2 104 ? -46.286 -11.967 -29.153 1.00 52.67 103 ARG D N 1
ATOM 6069 C CA . ARG D 2 104 ? -45.327 -12.912 -28.579 1.00 51.81 103 ARG D CA 1
ATOM 6070 C C . ARG D 2 104 ? -45.613 -13.162 -27.101 1.00 45.87 103 ARG D C 1
ATOM 6071 O O . ARG D 2 104 ? -45.487 -14.301 -26.613 1.00 45.04 103 ARG D O 1
ATOM 6079 N N . VAL D 2 105 ? -45.985 -12.101 -26.373 1.00 41.65 104 VAL D N 1
ATOM 6080 C CA . VAL D 2 105 ? -46.417 -12.244 -24.986 1.00 42.59 104 VAL D CA 1
ATOM 6081 C C . VAL D 2 105 ? -47.393 -13.405 -24.835 1.00 43.45 104 VAL D C 1
ATOM 6082 O O . VAL D 2 105 ? -47.307 -14.181 -23.878 1.00 39.57 104 VAL D O 1
ATOM 6086 N N . ALA D 2 106 ? -48.350 -13.529 -25.757 1.00 41.36 105 ALA D N 1
ATOM 6087 C CA . ALA D 2 106 ? -49.386 -14.537 -25.588 1.00 36.00 105 ALA D CA 1
ATOM 6088 C C . ALA D 2 106 ? -48.799 -15.940 -25.670 1.00 38.65 105 ALA D C 1
ATOM 6089 O O . ALA D 2 106 ? -49.253 -16.855 -24.970 1.00 36.91 105 ALA D O 1
ATOM 6091 N N . GLU D 2 107 ? -47.758 -16.126 -26.488 1.00 42.47 106 GLU D N 1
ATOM 6092 C CA . GLU D 2 107 ? -47.109 -17.435 -26.538 1.00 36.84 106 GLU D CA 1
ATOM 6093 C C . GLU D 2 107 ? -46.347 -17.710 -25.252 1.00 32.79 106 GLU D C 1
ATOM 6094 O O . GLU D 2 107 ? -46.306 -18.854 -24.778 1.00 39.92 106 GLU D O 1
ATOM 6100 N N . LEU D 2 108 ? -45.751 -16.663 -24.671 1.00 29.72 107 LEU D N 1
ATOM 6101 C CA . LEU D 2 108 ? -45.126 -16.785 -23.349 1.00 30.11 107 LEU D CA 1
ATOM 6102 C C . LEU D 2 108 ? -46.139 -17.236 -22.284 1.00 27.79 107 LEU D C 1
ATOM 6103 O O . LEU D 2 108 ? -45.902 -18.185 -21.512 1.00 31.16 107 LEU D O 1
ATOM 6108 N N . ALA D 2 109 ? -47.282 -16.563 -22.226 1.00 27.85 108 ALA D N 1
ATOM 6109 C CA . ALA D 2 109 ? -48.345 -17.015 -21.340 1.00 28.04 108 ALA D CA 1
ATOM 6110 C C . ALA D 2 109 ? -48.718 -18.471 -21.622 1.00 33.16 108 ALA D C 1
ATOM 6111 O O . ALA D 2 109 ? -48.975 -19.244 -20.691 1.00 29.14 108 ALA D O 1
ATOM 6113 N N . GLU D 2 110 ? -48.775 -18.864 -22.901 1.00 33.25 109 GLU D N 1
ATOM 6114 C CA . GLU D 2 110 ? -49.113 -20.251 -23.203 1.00 34.21 109 GLU D CA 1
ATOM 6115 C C . GLU D 2 110 ? -48.108 -21.194 -22.567 1.00 29.52 109 GLU D C 1
ATOM 6116 O O . GLU D 2 110 ? -48.473 -22.267 -22.081 1.00 30.01 109 GLU D O 1
ATOM 6122 N N . GLU D 2 111 ? -46.931 -20.856 -22.475 1.00 29.92 110 GLU D N 1
ATOM 6123 C CA . GLU D 2 111 ? -45.978 -21.606 -21.838 1.00 33.37 110 GLU D CA 1
ATOM 6124 C C . GLU D 2 111 ? -46.207 -21.732 -20.409 1.00 32.76 110 GLU D C 1
ATOM 6125 O O . GLU D 2 111 ? -45.937 -22.654 -19.910 1.00 31.72 110 GLU D O 1
ATOM 6131 N N . PHE D 2 112 ? -46.612 -20.697 -19.740 1.00 29.49 111 PHE D N 1
ATOM 6132 C CA . PHE D 2 112 ? -47.015 -20.834 -18.337 1.00 23.08 111 PHE D CA 1
ATOM 6133 C C . PHE D 2 112 ? -48.224 -21.740 -18.178 1.00 25.77 111 PHE D C 1
ATOM 6134 O O . PHE D 2 112 ? -48.357 -22.435 -17.166 1.00 29.47 111 PHE D O 1
ATOM 6142 N N . ARG D 2 113 ? -49.132 -21.711 -19.138 1.00 27.45 112 ARG D N 1
ATOM 6143 C CA . ARG D 2 113 ? -50.377 -22.444 -19.017 1.00 27.90 112 ARG D CA 1
ATOM 6144 C C . ARG D 2 113 ? -50.211 -23.924 -19.287 1.00 32.49 112 ARG D C 1
ATOM 6145 O O . ARG D 2 113 ? -51.086 -24.708 -18.894 1.00 36.14 112 ARG D O 1
ATOM 6153 N N . GLU D 2 114 ? -49.170 -24.347 -19.874 1.00 34.44 113 GLU D N 1
ATOM 6154 C CA . GLU D 2 114 ? -49.084 -25.616 -20.345 1.00 36.45 113 GLU D CA 1
ATOM 6155 C C . GLU D 2 114 ? -49.355 -26.694 -19.401 1.00 43.39 113 GLU D C 1
ATOM 6156 O O . GLU D 2 114 ? -49.976 -27.597 -19.753 1.00 45.25 113 GLU D O 1
ATOM 6162 N N . ASP D 2 115 ? -48.894 -26.627 -18.212 1.00 35.34 114 ASP D N 1
ATOM 6163 C CA . ASP D 2 115 ? -49.136 -27.657 -17.213 1.00 34.35 114 ASP D CA 1
ATOM 6164 C C . ASP D 2 115 ? -50.239 -27.293 -16.225 1.00 30.92 114 ASP D C 1
ATOM 6165 O O . ASP D 2 115 ? -50.363 -27.950 -15.188 1.00 31.32 114 ASP D O 1
ATOM 6170 N N . CYS D 2 116 ? -51.037 -26.270 -16.511 1.00 28.62 115 CYS D N 1
ATOM 6171 C CA . CYS D 2 116 ? -52.167 -25.900 -15.665 1.00 31.77 115 CYS D CA 1
ATOM 6172 C C . CYS D 2 116 ? -53.455 -26.519 -16.199 1.00 29.89 115 CYS D C 1
ATOM 6173 O O . CYS D 2 116 ? -53.728 -26.452 -17.403 1.00 33.74 115 CYS D O 1
ATOM 6176 N N . SER D 2 117 ? -54.253 -27.108 -15.314 1.00 27.62 116 SER D N 1
ATOM 6177 C CA . SER D 2 117 ? -55.536 -27.647 -15.738 1.00 28.56 116 SER D CA 1
ATOM 6178 C C . SER D 2 117 ? -56.709 -26.846 -15.203 1.00 29.99 116 SER D C 1
ATOM 6179 O O . SER D 2 117 ? -57.866 -27.171 -15.509 1.00 28.09 116 SER D O 1
ATOM 6182 N N . PHE D 2 118 ? -56.450 -25.814 -14.446 1.00 27.14 117 PHE D N 1
ATOM 6183 C CA . PHE D 2 118 ? -57.519 -24.940 -14.003 1.00 25.41 117 PHE D CA 1
ATOM 6184 C C . PHE D 2 118 ? -57.798 -23.899 -15.084 1.00 23.09 117 PHE D C 1
ATOM 6185 O O . PHE D 2 118 ? -56.989 -23.712 -15.991 1.00 21.63 117 PHE D O 1
ATOM 6193 N N . PRO D 2 119 ? -58.943 -23.217 -15.050 1.00 23.56 118 PRO D N 1
ATOM 6194 C CA . PRO D 2 119 ? -59.212 -22.216 -16.098 1.00 20.57 118 PRO D CA 1
ATOM 6195 C C . PRO D 2 119 ? -58.131 -21.143 -16.106 1.00 24.05 118 PRO D C 1
ATOM 6196 O O . PRO D 2 119 ? -57.856 -20.497 -15.087 1.00 24.14 118 PRO D O 1
ATOM 6200 N N . PHE D 2 120 ? -57.526 -20.951 -17.278 1.00 22.39 119 PHE D N 1
ATOM 6201 C CA . PHE D 2 120 ? -56.355 -20.092 -17.478 1.00 20.97 119 PHE D CA 1
ATOM 6202 C C . PHE D 2 120 ? -56.622 -19.355 -18.789 1.00 26.09 119 PHE D C 1
ATOM 6203 O O . PHE D 2 120 ? -56.447 -19.919 -19.874 1.00 23.72 119 PHE D O 1
ATOM 6211 N N . ALA D 2 121 ? -57.059 -18.099 -18.691 1.00 28.51 120 ALA D N 1
ATOM 6212 C CA . ALA D 2 121 ? -57.523 -17.333 -19.841 1.00 22.85 120 ALA D CA 1
ATOM 6213 C C . ALA D 2 121 ? -56.472 -16.302 -20.257 1.00 28.82 120 ALA D C 1
ATOM 6214 O O . ALA D 2 121 ? -56.108 -15.430 -19.461 1.00 31.68 120 ALA D O 1
ATOM 6216 N N . ILE D 2 122 ? -56.005 -16.381 -21.506 1.00 30.11 121 ILE D N 1
ATOM 6217 C CA . ILE D 2 122 ? -55.030 -15.436 -22.057 1.00 28.11 121 ILE D CA 1
ATOM 6218 C C . ILE D 2 122 ? -55.774 -14.446 -22.945 1.00 31.32 121 ILE D C 1
ATOM 6219 O O . ILE D 2 122 ? -56.345 -14.832 -23.971 1.00 35.46 121 ILE D O 1
ATOM 6224 N N . GLN D 2 123 ? -55.740 -13.165 -22.582 1.00 32.50 122 GLN D N 1
ATOM 6225 C CA . GLN D 2 123 ? -56.752 -12.195 -22.995 1.00 34.39 122 GLN D CA 1
ATOM 6226 C C . GLN D 2 123 ? -56.118 -10.914 -23.514 1.00 37.44 122 GLN D C 1
ATOM 6227 O O . GLN D 2 123 ? -55.340 -10.272 -22.797 1.00 34.12 122 GLN D O 1
ATOM 6233 N N . ALA D 2 124 ? -56.536 -10.441 -24.639 1.00 38.02 123 ALA D N 1
ATOM 6234 C CA . ALA D 2 124 ? -56.075 -9.177 -25.129 1.00 40.20 123 ALA D CA 1
ATOM 6235 C C . ALA D 2 124 ? -56.910 -8.068 -24.638 1.00 46.84 123 ALA D C 1
ATOM 6236 O O . ALA D 2 124 ? -58.005 -8.243 -24.420 1.00 45.04 123 ALA D O 1
ATOM 6238 N N . HIS D 2 125 ? -56.403 -6.864 -24.582 1.00 50.25 124 HIS D N 1
ATOM 6239 C CA . HIS D 2 125 ? -57.092 -5.791 -23.860 1.00 58.94 124 HIS D CA 1
ATOM 6240 C C . HIS D 2 125 ? -58.504 -5.466 -24.256 1.00 62.78 124 HIS D C 1
ATOM 6241 O O . HIS D 2 125 ? -59.219 -5.002 -23.474 1.00 62.57 124 HIS D O 1
ATOM 6248 N N . ASP D 2 126 ? -58.854 -5.614 -25.493 1.00 61.62 125 ASP D N 1
ATOM 6249 C CA . ASP D 2 126 ? -60.228 -5.495 -25.947 1.00 65.00 125 ASP D CA 1
ATOM 6250 C C . ASP D 2 126 ? -61.085 -6.539 -25.229 1.00 65.40 125 ASP D C 1
ATOM 6251 O O . ASP D 2 126 ? -61.824 -6.224 -24.349 1.00 68.50 125 ASP D O 1
ATOM 6256 N N . HIS E 2 6 ? -39.977 -66.209 -23.084 1.00 89.73 5 HIS E N 1
ATOM 6257 C CA . HIS E 2 6 ? -39.931 -64.749 -23.103 1.00 99.81 5 HIS E CA 1
ATOM 6258 C C . HIS E 2 6 ? -40.822 -64.138 -22.022 1.00 102.86 5 HIS E C 1
ATOM 6259 O O . HIS E 2 6 ? -42.045 -64.281 -22.065 1.00 99.19 5 HIS E O 1
ATOM 6266 N N . ILE E 2 7 ? -40.206 -63.452 -21.063 1.00 104.29 6 ILE E N 1
ATOM 6267 C CA . ILE E 2 7 ? -40.905 -62.777 -19.976 1.00 102.26 6 ILE E CA 1
ATOM 6268 C C . ILE E 2 7 ? -40.659 -61.277 -20.118 1.00 98.16 6 ILE E C 1
ATOM 6269 O O . ILE E 2 7 ? -39.529 -60.813 -19.905 1.00 98.11 6 ILE E O 1
ATOM 6274 N N . PRO E 2 8 ? -41.671 -60.484 -20.461 1.00 94.44 7 PRO E N 1
ATOM 6275 C CA . PRO E 2 8 ? -41.464 -59.033 -20.571 1.00 96.55 7 PRO E CA 1
ATOM 6276 C C . PRO E 2 8 ? -41.203 -58.405 -19.205 1.00 96.65 7 PRO E C 1
ATOM 6277 O O . PRO E 2 8 ? -41.914 -58.674 -18.234 1.00 98.43 7 PRO E O 1
ATOM 6281 N N . GLY E 2 9 ? -40.169 -57.571 -19.135 1.00 87.42 8 GLY E N 1
ATOM 6282 C CA . GLY E 2 9 ? -39.863 -56.895 -17.892 1.00 88.66 8 GLY E CA 1
ATOM 6283 C C . GLY E 2 9 ? -40.848 -55.782 -17.595 1.00 91.52 8 GLY E C 1
ATOM 6284 O O . GLY E 2 9 ? -41.473 -55.208 -18.489 1.00 98.09 8 GLY E O 1
ATOM 6285 N N . THR E 2 10 ? -41.007 -55.494 -16.304 1.00 90.00 9 THR E N 1
ATOM 6286 C CA . THR E 2 10 ? -41.770 -54.329 -15.873 1.00 86.43 9 THR E CA 1
ATOM 6287 C C . THR E 2 10 ? -40.830 -53.426 -15.085 1.00 84.13 9 THR E C 1
ATOM 6288 O O . THR E 2 10 ? -39.613 -53.628 -15.127 1.00 82.51 9 THR E O 1
ATOM 6292 N N . GLN E 2 11 ? -41.357 -52.410 -14.397 1.00 81.21 10 GLN E N 1
ATOM 6293 C CA . GLN E 2 11 ? -40.490 -51.528 -13.617 1.00 77.16 10 GLN E CA 1
ATOM 6294 C C . GLN E 2 11 ? -39.913 -52.251 -12.406 1.00 85.64 10 GLN E C 1
ATOM 6295 O O . GLN E 2 11 ? -38.809 -51.914 -11.955 1.00 87.44 10 GLN E O 1
ATOM 6301 N N . SER E 2 12 ? -40.628 -53.254 -11.879 1.00 86.10 11 SER E N 1
ATOM 6302 C CA . SER E 2 12 ? -40.168 -54.040 -10.737 1.00 84.10 11 SER E CA 1
ATOM 6303 C C . SER E 2 12 ? -39.734 -55.453 -11.103 1.00 84.24 11 SER E C 1
ATOM 6304 O O . SER E 2 12 ? -39.226 -56.167 -10.235 1.00 84.71 11 SER E O 1
ATOM 6307 N N . THR E 2 13 ? -39.923 -55.882 -12.348 1.00 86.30 12 THR E N 1
ATOM 6308 C CA . THR E 2 13 ? -39.515 -57.228 -12.716 1.00 84.20 12 THR E CA 1
ATOM 6309 C C . THR E 2 13 ? -38.438 -57.181 -13.797 1.00 87.59 12 THR E C 1
ATOM 6310 O O . THR E 2 13 ? -38.415 -56.261 -14.624 1.00 87.63 12 THR E O 1
ATOM 6314 N N . PRO E 2 14 ? -37.521 -58.143 -13.803 1.00 88.54 13 PRO E N 1
ATOM 6315 C CA . PRO E 2 14 ? -36.513 -58.191 -14.866 1.00 90.54 13 PRO E CA 1
ATOM 6316 C C . PRO E 2 14 ? -37.045 -58.810 -16.154 1.00 92.25 13 PRO E C 1
ATOM 6317 O O . PRO E 2 14 ? -37.887 -59.713 -16.146 1.00 86.43 13 PRO E O 1
ATOM 6321 N N . ALA E 2 15 ? -36.532 -58.295 -17.276 1.00 95.18 14 ALA E N 1
ATOM 6322 C CA . ALA E 2 15 ? -36.809 -58.864 -18.589 1.00 91.10 14 ALA E CA 1
ATOM 6323 C C . ALA E 2 15 ? -35.906 -60.070 -18.826 1.00 95.67 14 ALA E C 1
ATOM 6324 O O . ALA E 2 15 ? -34.684 -59.984 -18.662 1.00 92.13 14 ALA E O 1
ATOM 6326 N N . ILE E 2 16 ? -36.516 -61.195 -19.209 1.00 101.46 15 ILE E N 1
ATOM 6327 C CA . ILE E 2 16 ? -35.829 -62.473 -19.372 1.00 101.33 15 ILE E CA 1
ATOM 6328 C C . ILE E 2 16 ? -36.109 -63.016 -20.769 1.00 103.30 15 ILE E C 1
ATOM 6329 O O . ILE E 2 16 ? -37.235 -62.919 -21.272 1.00 99.57 15 ILE E O 1
ATOM 6334 N N . GLN E 2 17 ? -35.075 -63.582 -21.396 1.00 106.97 16 GLN E N 1
ATOM 6335 C CA . GLN E 2 17 ? -35.194 -64.172 -22.728 1.00 103.89 16 GLN E CA 1
ATOM 6336 C C . GLN E 2 17 ? -34.391 -65.463 -22.776 1.00 106.59 16 GLN E C 1
ATOM 6337 O O . GLN E 2 17 ? -33.175 -65.454 -22.542 1.00 103.16 16 GLN E O 1
ATOM 6343 N N . GLY E 2 18 ? -35.075 -66.564 -23.084 1.00 110.38 17 GLY E N 1
ATOM 6344 C CA . GLY E 2 18 ? -34.444 -67.862 -23.216 1.00 113.84 17 GLY E CA 1
ATOM 6345 C C . GLY E 2 18 ? -34.375 -68.331 -24.654 1.00 121.03 17 GLY E C 1
ATOM 6346 O O . GLY E 2 18 ? -35.322 -68.936 -25.171 1.00 122.01 17 GLY E O 1
ATOM 6347 N N . ASP E 2 19 ? -33.251 -68.048 -25.310 1.00 121.81 18 ASP E N 1
ATOM 6348 C CA . ASP E 2 19 ? -33.038 -68.423 -26.702 1.00 127.47 18 ASP E CA 1
ATOM 6349 C C . ASP E 2 19 ? -32.649 -69.896 -26.765 1.00 128.16 18 ASP E C 1
ATOM 6350 O O . ASP E 2 19 ? -31.549 -70.278 -26.335 1.00 128.80 18 ASP E O 1
ATOM 6355 N N . TRP E 2 20 ? -33.561 -70.710 -27.308 1.00 126.63 19 TRP E N 1
ATOM 6356 C CA . TRP E 2 20 ? -33.359 -72.152 -27.416 1.00 128.45 19 TRP E CA 1
ATOM 6357 C C . TRP E 2 20 ? -32.264 -72.487 -28.420 1.00 132.85 19 TRP E C 1
ATOM 6358 O O . TRP E 2 20 ? -31.379 -73.309 -28.146 1.00 129.10 19 TRP E O 1
ATOM 6369 N N . GLN E 2 21 ? -32.321 -71.870 -29.603 1.00 131.90 20 GLN E N 1
ATOM 6370 C CA . GLN E 2 21 ? -31.347 -72.155 -30.652 1.00 130.82 20 GLN E CA 1
ATOM 6371 C C . GLN E 2 21 ? -29.970 -71.603 -30.296 1.00 132.86 20 GLN E C 1
ATOM 6372 O O . GLN E 2 21 ? -28.972 -72.339 -30.319 1.00 131.56 20 GLN E O 1
ATOM 6378 N N . ALA E 2 22 ? -29.899 -70.308 -29.959 1.00 132.81 21 ALA E N 1
ATOM 6379 C CA . ALA E 2 22 ? -28.631 -69.699 -29.564 1.00 129.12 21 ALA E CA 1
ATOM 6380 C C . ALA E 2 22 ? -28.076 -70.301 -28.282 1.00 128.20 21 ALA E C 1
ATOM 6381 O O . ALA E 2 22 ? -26.867 -70.208 -28.042 1.00 123.91 21 ALA E O 1
ATOM 6383 N N . GLY E 2 23 ? -28.931 -70.914 -27.463 1.00 130.03 22 GLY E N 1
ATOM 6384 C CA . GLY E 2 23 ? -28.524 -71.468 -26.188 1.00 126.71 22 GLY E CA 1
ATOM 6385 C C . GLY E 2 23 ? -28.128 -70.387 -25.205 1.00 126.73 22 GLY E C 1
ATOM 6386 O O . GLY E 2 23 ? -27.041 -70.447 -24.620 1.00 124.57 22 GLY E O 1
ATOM 6387 N N . ARG E 2 24 ? -28.994 -69.390 -25.011 1.00 124.80 23 ARG E N 1
ATOM 6388 C CA . ARG E 2 24 ? -28.627 -68.247 -24.179 1.00 120.67 23 ARG E CA 1
ATOM 6389 C C . ARG E 2 24 ? -29.770 -67.848 -23.261 1.00 118.39 23 ARG E C 1
ATOM 6390 O O . ARG E 2 24 ? -30.909 -67.689 -23.708 1.00 116.46 23 ARG E O 1
ATOM 6398 N N . LEU E 2 25 ? -29.457 -67.663 -21.984 1.00 113.53 24 LEU E N 1
ATOM 6399 C CA . LEU E 2 25 ? -30.385 -67.088 -21.023 1.00 108.86 24 LEU E CA 1
ATOM 6400 C C . LEU E 2 25 ? -29.920 -65.672 -20.714 1.00 98.44 24 LEU E C 1
ATOM 6401 O O . LEU E 2 25 ? -28.816 -65.479 -20.196 1.00 93.03 24 LEU E O 1
ATOM 6406 N N . SER E 2 26 ? -30.747 -64.686 -21.049 1.00 99.61 25 SER E N 1
ATOM 6407 C CA . SER E 2 26 ? -30.396 -63.287 -20.857 1.00 100.06 25 SER E CA 1
ATOM 6408 C C . SER E 2 26 ? -31.381 -62.626 -19.902 1.00 96.97 25 SER E C 1
ATOM 6409 O O . SER E 2 26 ? -32.592 -62.871 -19.974 1.00 96.59 25 SER E O 1
ATOM 6412 N N . MET E 2 27 ? -30.853 -61.771 -19.020 1.00 93.45 26 MET E N 1
ATOM 6413 C CA . MET E 2 27 ? -31.631 -61.165 -17.947 1.00 89.49 26 MET E CA 1
ATOM 6414 C C . MET E 2 27 ? -31.230 -59.706 -17.772 1.00 87.85 26 MET E C 1
ATOM 6415 O O . MET E 2 27 ? -30.041 -59.376 -17.797 1.00 87.51 26 MET E O 1
ATOM 6420 N N . GLN E 2 28 ? -32.229 -58.837 -17.584 1.00 88.13 27 GLN E N 1
ATOM 6421 C CA . GLN E 2 28 ? -32.012 -57.396 -17.557 1.00 87.80 27 GLN E CA 1
ATOM 6422 C C . GLN E 2 28 ? -32.903 -56.717 -16.521 1.00 84.43 27 GLN E C 1
ATOM 6423 O O . GLN E 2 28 ? -34.100 -56.998 -16.447 1.00 82.66 27 GLN E O 1
ATOM 6429 N N . GLY E 2 29 ? -32.321 -55.811 -15.739 1.00 79.44 28 GLY E N 1
ATOM 6430 C CA . GLY E 2 29 ? -33.084 -54.833 -14.979 1.00 82.33 28 GLY E CA 1
ATOM 6431 C C . GLY E 2 29 ? -33.136 -55.106 -13.482 1.00 80.30 28 GLY E C 1
ATOM 6432 O O . GLY E 2 29 ? -32.373 -55.902 -12.924 1.00 79.52 28 GLY E O 1
ATOM 6433 N N . ASP E 2 30 ? -34.062 -54.399 -12.828 1.00 74.92 29 ASP E N 1
ATOM 6434 C CA . ASP E 2 30 ? -34.321 -54.558 -11.401 1.00 73.58 29 ASP E CA 1
ATOM 6435 C C . ASP E 2 30 ? -35.179 -55.791 -11.135 1.00 73.85 29 ASP E C 1
ATOM 6436 O O . ASP E 2 30 ? -36.073 -56.131 -11.917 1.00 76.41 29 ASP E O 1
ATOM 6441 N N . SER E 2 31 ? -34.920 -56.446 -10.001 1.00 67.95 30 SER E N 1
ATOM 6442 C CA . SER E 2 31 ? -35.682 -57.627 -9.586 1.00 68.13 30 SER E CA 1
ATOM 6443 C C . SER E 2 31 ? -36.240 -57.410 -8.182 1.00 63.07 30 SER E C 1
ATOM 6444 O O . SER E 2 31 ? -35.549 -57.657 -7.188 1.00 58.32 30 SER E O 1
ATOM 6447 N N . TYR E 2 32 ? -37.497 -56.959 -8.105 1.00 66.73 31 TYR E N 1
ATOM 6448 C CA . TYR E 2 32 ? -38.235 -56.886 -6.841 1.00 61.80 31 TYR E CA 1
ATOM 6449 C C . TYR E 2 32 ? -39.574 -57.610 -6.966 1.00 63.72 31 TYR E C 1
ATOM 6450 O O . TYR E 2 32 ? -40.618 -57.061 -6.610 1.00 69.90 31 TYR E O 1
ATOM 6459 N N . PRO E 2 33 ? -39.588 -58.844 -7.476 1.00 61.27 32 PRO E N 1
ATOM 6460 C CA . PRO E 2 33 ? -40.875 -59.469 -7.798 1.00 61.05 32 PRO E CA 1
ATOM 6461 C C . PRO E 2 33 ? -41.721 -59.658 -6.551 1.00 66.48 32 PRO E C 1
ATOM 6462 O O . PRO E 2 33 ? -41.205 -59.904 -5.458 1.00 65.64 32 PRO E O 1
ATOM 6466 N N . GLU E 2 34 ? -42.973 -59.754 -6.719 1.00 72.88 33 GLU E N 1
ATOM 6467 C CA . GLU E 2 34 ? -43.811 -59.923 -5.645 1.00 75.77 33 GLU E CA 1
ATOM 6468 C C . GLU E 2 34 ? -43.950 -61.356 -5.451 1.00 77.19 33 GLU E C 1
ATOM 6469 O O . GLU E 2 34 ? -43.856 -61.845 -4.419 1.00 77.69 33 GLU E O 1
ATOM 6475 N N . ASN E 2 35 ? -44.260 -62.040 -6.480 1.00 79.39 34 ASN E N 1
ATOM 6476 C CA . ASN E 2 35 ? -44.340 -63.496 -6.427 1.00 85.60 34 ASN E CA 1
ATOM 6477 C C . ASN E 2 35 ? -43.090 -64.038 -7.107 1.00 82.69 34 ASN E C 1
ATOM 6478 O O . ASN E 2 35 ? -43.073 -64.267 -8.318 1.00 82.82 34 ASN E O 1
ATOM 6483 N N . SER E 2 36 ? -42.042 -64.246 -6.310 1.00 80.68 35 SER E N 1
ATOM 6484 C CA . SER E 2 36 ? -40.755 -64.628 -6.875 1.00 79.19 35 SER E CA 1
ATOM 6485 C C . SER E 2 36 ? -40.811 -66.015 -7.501 1.00 81.44 35 SER E C 1
ATOM 6486 O O . SER E 2 36 ? -40.173 -66.258 -8.529 1.00 81.79 35 SER E O 1
ATOM 6489 N N . TYR E 2 37 ? -41.563 -66.938 -6.901 1.00 87.78 36 TYR E N 1
ATOM 6490 C CA . TYR E 2 37 ? -41.619 -68.291 -7.443 1.00 88.97 36 TYR E CA 1
ATOM 6491 C C . TYR E 2 37 ? -42.281 -68.300 -8.812 1.00 91.78 36 TYR E C 1
ATOM 6492 O O . TYR E 2 37 ? -41.768 -68.918 -9.746 1.00 94.87 36 TYR E O 1
ATOM 6501 N N . GLU E 2 38 ? -43.343 -67.567 -8.926 1.00 89.86 37 GLU E N 1
ATOM 6502 C CA . GLU E 2 38 ? -44.043 -67.636 -10.147 1.00 89.78 37 GLU E CA 1
ATOM 6503 C C . GLU E 2 38 ? -43.169 -67.215 -11.274 1.00 94.00 37 GLU E C 1
ATOM 6504 O O . GLU E 2 38 ? -43.263 -67.782 -12.301 1.00 95.06 37 GLU E O 1
ATOM 6510 N N . LEU E 2 39 ? -42.311 -66.235 -11.085 1.00 90.92 38 LEU E N 1
ATOM 6511 C CA . LEU E 2 39 ? -41.430 -65.725 -12.129 1.00 89.27 38 LEU E CA 1
ATOM 6512 C C . LEU E 2 39 ? -40.217 -66.629 -12.329 1.00 90.28 38 LEU E C 1
ATOM 6513 O O . LEU E 2 39 ? -39.885 -66.994 -13.462 1.00 91.27 38 LEU E O 1
ATOM 6518 N N . PHE E 2 40 ? -39.543 -67.007 -11.247 1.00 86.52 39 PHE E N 1
ATOM 6519 C CA . PHE E 2 40 ? -38.268 -67.700 -11.380 1.00 84.63 39 PHE E CA 1
ATOM 6520 C C . PHE E 2 40 ? -38.411 -69.204 -11.553 1.00 89.43 39 PHE E C 1
ATOM 6521 O O . PHE E 2 40 ? -37.445 -69.856 -11.972 1.00 90.32 39 PHE E O 1
ATOM 6529 N N . GLY E 2 41 ? -39.583 -69.773 -11.262 1.00 85.93 40 GLY E N 1
ATOM 6530 C CA . GLY E 2 41 ? -39.782 -71.190 -11.493 1.00 91.14 40 GLY E CA 1
ATOM 6531 C C . GLY E 2 41 ? -39.845 -71.515 -12.968 1.00 93.60 40 GLY E C 1
ATOM 6532 O O . GLY E 2 41 ? -39.309 -72.534 -13.412 1.00 96.98 40 GLY E O 1
ATOM 6533 N N . GLN E 2 42 ? -40.399 -70.669 -13.769 1.00 93.14 41 GLN E N 1
ATOM 6534 C CA . GLN E 2 42 ? -40.188 -71.128 -15.061 1.00 96.39 41 GLN E CA 1
ATOM 6535 C C . GLN E 2 42 ? -38.768 -71.049 -15.343 1.00 96.99 41 GLN E C 1
ATOM 6536 O O . GLN E 2 42 ? -38.192 -72.020 -15.549 1.00 103.55 41 GLN E O 1
ATOM 6542 N N . VAL E 2 43 ? -38.126 -69.960 -15.119 1.00 91.10 42 VAL E N 1
ATOM 6543 C CA . VAL E 2 43 ? -36.748 -69.858 -15.590 1.00 91.65 42 VAL E CA 1
ATOM 6544 C C . VAL E 2 43 ? -35.936 -71.082 -15.178 1.00 99.96 42 VAL E C 1
ATOM 6545 O O . VAL E 2 43 ? -35.157 -71.621 -15.976 1.00 97.64 42 VAL E O 1
ATOM 6549 N N . ILE E 2 44 ? -36.105 -71.549 -13.937 1.00 102.23 43 ILE E N 1
ATOM 6550 C CA . ILE E 2 44 ? -35.367 -72.733 -13.491 1.00 103.44 43 ILE E CA 1
ATOM 6551 C C . ILE E 2 44 ? -35.808 -73.969 -14.277 1.00 104.53 43 ILE E C 1
ATOM 6552 O O . ILE E 2 44 ? -34.981 -74.818 -14.647 1.00 103.29 43 ILE E O 1
ATOM 6557 N N . ASP E 2 45 ? -37.112 -74.080 -14.562 1.00 103.76 44 ASP E N 1
ATOM 6558 C CA . ASP E 2 45 ? -37.608 -75.191 -15.369 1.00 102.84 44 ASP E CA 1
ATOM 6559 C C . ASP E 2 45 ? -37.040 -75.147 -16.779 1.00 106.34 44 ASP E C 1
ATOM 6560 O O . ASP E 2 45 ? -36.640 -76.180 -17.325 1.00 107.76 44 ASP E O 1
ATOM 6565 N N . TRP E 2 46 ? -37.018 -73.960 -17.390 1.00 107.14 45 TRP E N 1
ATOM 6566 C CA . TRP E 2 46 ? -36.386 -73.799 -18.696 1.00 108.78 45 TRP E CA 1
ATOM 6567 C C . TRP E 2 46 ? -34.929 -74.238 -18.645 1.00 108.38 45 TRP E C 1
ATOM 6568 O O . TRP E 2 46 ? -34.451 -74.971 -19.521 1.00 112.53 45 TRP E O 1
ATOM 6579 N N . VAL E 2 47 ? -34.216 -73.819 -17.603 1.00 105.77 46 VAL E N 1
ATOM 6580 C CA . VAL E 2 47 ? -32.793 -74.120 -17.503 1.00 107.38 46 VAL E CA 1
ATOM 6581 C C . VAL E 2 47 ? -32.575 -75.630 -17.444 1.00 111.58 46 VAL E C 1
ATOM 6582 O O . VAL E 2 47 ? -31.832 -76.190 -18.258 1.00 118.18 46 VAL E O 1
ATOM 6586 N N . GLU E 2 48 ? -33.285 -76.328 -16.545 1.00 111.02 47 GLU E N 1
ATOM 6587 C CA . GLU E 2 48 ? -33.055 -77.773 -16.418 1.00 108.22 47 GLU E CA 1
ATOM 6588 C C . GLU E 2 48 ? -33.585 -78.556 -17.623 1.00 116.71 47 GLU E C 1
ATOM 6589 O O . GLU E 2 48 ? -32.986 -79.575 -18.008 1.00 117.64 47 GLU E O 1
ATOM 6595 N N . ARG E 2 49 ? -34.687 -78.103 -18.240 1.00 118.50 48 ARG E N 1
ATOM 6596 C CA . ARG E 2 49 ? -35.132 -78.709 -19.492 1.00 115.73 48 ARG E CA 1
ATOM 6597 C C . ARG E 2 49 ? -34.042 -78.628 -20.557 1.00 121.04 48 ARG E C 1
ATOM 6598 O O . ARG E 2 49 ? -33.800 -79.603 -21.279 1.00 126.05 48 ARG E O 1
ATOM 6606 N N . PHE E 2 50 ? -33.362 -77.478 -20.663 1.00 119.81 49 PHE E N 1
ATOM 6607 C CA . PHE E 2 50 ? -32.267 -77.361 -21.630 1.00 119.94 49 PHE E CA 1
ATOM 6608 C C . PHE E 2 50 ? -31.110 -78.288 -21.267 1.00 122.01 49 PHE E C 1
ATOM 6609 O O . PHE E 2 50 ? -30.536 -78.944 -22.144 1.00 125.13 49 PHE E O 1
ATOM 6617 N N . LEU E 2 51 ? -30.739 -78.340 -19.981 1.00 122.40 50 LEU E N 1
ATOM 6618 C CA . LEU E 2 51 ? -29.573 -79.127 -19.556 1.00 124.80 50 LEU E CA 1
ATOM 6619 C C . LEU E 2 51 ? -29.756 -80.617 -19.778 1.00 127.00 50 LEU E C 1
ATOM 6620 O O . LEU E 2 51 ? -28.767 -81.358 -19.894 1.00 123.02 50 LEU E O 1
ATOM 6625 N N . ALA E 2 52 ? -31.000 -81.085 -19.725 1.00 130.92 51 ALA E N 1
ATOM 6626 C CA . ALA E 2 52 ? -31.294 -82.489 -19.973 1.00 132.39 51 ALA E CA 1
ATOM 6627 C C . ALA E 2 52 ? -31.492 -82.805 -21.452 1.00 130.94 51 ALA E C 1
ATOM 6628 O O . ALA E 2 52 ? -31.527 -83.986 -21.811 1.00 130.03 51 ALA E O 1
ATOM 6630 N N . ASP E 2 53 ? -31.601 -81.789 -22.320 1.00 127.51 52 ASP E N 1
ATOM 6631 C CA . ASP E 2 53 ? -32.044 -82.031 -23.694 1.00 126.52 52 ASP E CA 1
ATOM 6632 C C . ASP E 2 53 ? -30.914 -82.481 -24.614 1.00 127.78 52 ASP E C 1
ATOM 6633 O O . ASP E 2 53 ? -31.167 -83.236 -25.560 1.00 127.32 52 ASP E O 1
ATOM 6638 N N . GLY E 2 54 ? -29.678 -82.037 -24.385 1.00 126.28 53 GLY E N 1
ATOM 6639 C CA . GLY E 2 54 ? -28.613 -82.560 -25.219 1.00 127.29 53 GLY E CA 1
ATOM 6640 C C . GLY E 2 54 ? -27.362 -81.732 -25.438 1.00 126.82 53 GLY E C 1
ATOM 6641 O O . GLY E 2 54 ? -27.155 -81.184 -26.525 1.00 129.81 53 GLY E O 1
ATOM 6642 N N . GLN E 2 55 ? -26.528 -81.629 -24.401 1.00 126.59 54 GLN E N 1
ATOM 6643 C CA . GLN E 2 55 ? -25.100 -81.316 -24.513 1.00 124.76 54 GLN E CA 1
ATOM 6644 C C . GLN E 2 55 ? -24.727 -80.017 -25.230 1.00 121.34 54 GLN E C 1
ATOM 6645 O O . GLN E 2 55 ? -23.536 -79.722 -25.379 1.00 117.92 54 GLN E O 1
ATOM 6651 N N . ARG E 2 56 ? -25.709 -79.232 -25.673 1.00 121.56 55 ARG E N 1
ATOM 6652 C CA . ARG E 2 56 ? -25.399 -77.942 -26.270 1.00 121.47 55 ARG E CA 1
ATOM 6653 C C . ARG E 2 56 ? -24.908 -76.967 -25.194 1.00 127.69 55 ARG E C 1
ATOM 6654 O O . ARG E 2 56 ? -25.329 -77.048 -24.036 1.00 128.81 55 ARG E O 1
ATOM 6662 N N . PRO E 2 57 ? -24.010 -76.044 -25.544 1.00 130.34 56 PRO E N 1
ATOM 6663 C CA . PRO E 2 57 ? -23.472 -75.123 -24.532 1.00 127.50 56 PRO E CA 1
ATOM 6664 C C . PRO E 2 57 ? -24.489 -74.069 -24.119 1.00 127.30 56 PRO E C 1
ATOM 6665 O O . PRO E 2 57 ? -25.296 -73.599 -24.926 1.00 129.91 56 PRO E O 1
ATOM 6669 N N . LEU E 2 58 ? -24.436 -73.693 -22.838 1.00 126.38 57 LEU E N 1
ATOM 6670 C CA . LEU E 2 58 ? -25.366 -72.730 -22.255 1.00 123.41 57 LEU E CA 1
ATOM 6671 C C . LEU E 2 58 ? -24.606 -71.525 -21.719 1.00 114.87 57 LEU E C 1
ATOM 6672 O O . LEU E 2 58 ? -23.687 -71.673 -20.903 1.00 108.88 57 LEU E O 1
ATOM 6677 N N . GLU E 2 59 ? -25.009 -70.336 -22.164 1.00 116.31 58 GLU E N 1
ATOM 6678 C CA . GLU E 2 59 ? -24.378 -69.087 -21.767 1.00 113.60 58 GLU E CA 1
ATOM 6679 C C . GLU E 2 59 ? -25.414 -68.174 -21.125 1.00 114.70 58 GLU E C 1
ATOM 6680 O O . GLU E 2 59 ? -26.498 -67.963 -21.684 1.00 112.23 58 GLU E O 1
ATOM 6686 N N . LEU E 2 60 ? -25.072 -67.645 -19.947 1.00 112.04 59 LEU E N 1
ATOM 6687 C CA . LEU E 2 60 ? -25.896 -66.687 -19.220 1.00 104.57 59 LEU E CA 1
ATOM 6688 C C . LEU E 2 60 ? -25.350 -65.282 -19.464 1.00 102.21 59 LEU E C 1
ATOM 6689 O O . LEU E 2 60 ? -24.171 -65.013 -19.203 1.00 94.95 59 LEU E O 1
ATOM 6694 N N . ASP E 2 61 ? -26.205 -64.401 -19.985 1.00 103.21 60 ASP E N 1
ATOM 6695 C CA . ASP E 2 61 ? -25.861 -63.017 -20.310 1.00 99.37 60 ASP E CA 1
ATOM 6696 C C . ASP E 2 61 ? -26.639 -62.125 -19.350 1.00 91.29 60 ASP E C 1
ATOM 6697 O O . ASP E 2 61 ? -27.811 -61.819 -19.594 1.00 93.40 60 ASP E O 1
ATOM 6702 N N . LEU E 2 62 ? -26.003 -61.710 -18.255 1.00 90.84 61 LEU E N 1
ATOM 6703 C CA . LEU E 2 62 ? -26.701 -60.978 -17.201 1.00 95.46 61 LEU E CA 1
ATOM 6704 C C . LEU E 2 62 ? -26.286 -59.512 -17.184 1.00 93.48 61 LEU E C 1
ATOM 6705 O O . LEU E 2 62 ? -25.089 -59.203 -17.270 1.00 95.15 61 LEU E O 1
ATOM 6710 N N . ARG E 2 63 ? -27.276 -58.620 -17.065 1.00 92.17 62 ARG E N 1
ATOM 6711 C CA . ARG E 2 63 ? -27.093 -57.240 -16.631 1.00 91.53 62 ARG E CA 1
ATOM 6712 C C . ARG E 2 63 ? -28.209 -56.848 -15.661 1.00 91.30 62 ARG E C 1
ATOM 6713 O O . ARG E 2 63 ? -29.006 -55.938 -15.893 1.00 90.54 62 ARG E O 1
ATOM 6721 N N . LEU E 2 64 ? -28.339 -57.621 -14.596 1.00 92.03 63 LEU E N 1
ATOM 6722 C CA . LEU E 2 64 ? -29.264 -57.291 -13.528 1.00 83.13 63 LEU E CA 1
ATOM 6723 C C . LEU E 2 64 ? -28.744 -56.090 -12.752 1.00 73.58 63 LEU E C 1
ATOM 6724 O O . LEU E 2 64 ? -27.535 -55.878 -12.625 1.00 70.46 63 LEU E O 1
ATOM 6729 N N . LEU E 2 65 ? -29.671 -55.291 -12.248 1.00 71.49 64 LEU E N 1
ATOM 6730 C CA . LEU E 2 65 ? -29.300 -54.168 -11.401 1.00 74.20 64 LEU E CA 1
ATOM 6731 C C . LEU E 2 65 ? -29.419 -54.571 -9.940 1.00 73.83 64 LEU E C 1
ATOM 6732 O O . LEU E 2 65 ? -28.439 -55.011 -9.337 1.00 78.28 64 LEU E O 1
ATOM 6737 N N . TYR E 2 66 ? -30.605 -54.422 -9.357 1.00 72.35 65 TYR E N 1
ATOM 6738 C CA . TYR E 2 66 ? -30.834 -54.840 -7.979 1.00 68.35 65 TYR E CA 1
ATOM 6739 C C . TYR E 2 66 ? -31.531 -56.199 -7.947 1.00 64.81 65 TYR E C 1
ATOM 6740 O O . TYR E 2 66 ? -32.382 -56.494 -8.794 1.00 61.48 65 TYR E O 1
ATOM 6749 N N . LEU E 2 67 ? -31.162 -57.019 -6.957 1.00 62.60 66 LEU E N 1
ATOM 6750 C CA . LEU E 2 67 ? -31.808 -58.302 -6.677 1.00 59.37 66 LEU E CA 1
ATOM 6751 C C . LEU E 2 67 ? -32.226 -58.344 -5.211 1.00 54.00 66 LEU E C 1
ATOM 6752 O O . LEU E 2 67 ? -31.373 -58.244 -4.321 1.00 49.40 66 LEU E O 1
ATOM 6757 N N . ASN E 2 68 ? -33.528 -58.503 -4.953 1.00 50.52 67 ASN E N 1
ATOM 6758 C CA . ASN E 2 68 ? -33.976 -58.678 -3.578 1.00 51.93 67 ASN E CA 1
ATOM 6759 C C . ASN E 2 68 ? -33.554 -60.060 -3.063 1.00 54.47 67 ASN E C 1
ATOM 6760 O O . ASN E 2 68 ? -32.913 -60.848 -3.766 1.00 55.88 67 ASN E O 1
ATOM 6765 N N . THR E 2 69 ? -33.912 -60.360 -1.811 1.00 53.67 68 THR E N 1
ATOM 6766 C CA . THR E 2 69 ? -33.405 -61.575 -1.169 1.00 53.71 68 THR E CA 1
ATOM 6767 C C . THR E 2 69 ? -33.837 -62.833 -1.923 1.00 53.46 68 THR E C 1
ATOM 6768 O O . THR E 2 69 ? -33.001 -63.669 -2.294 1.00 54.18 68 THR E O 1
ATOM 6772 N N . SER E 2 70 ? -35.065 -62.959 -2.273 1.00 50.89 69 SER E N 1
ATOM 6773 C CA . SER E 2 70 ? -35.597 -64.026 -2.971 1.00 49.58 69 SER E CA 1
ATOM 6774 C C . SER E 2 70 ? -34.998 -64.210 -4.253 1.00 54.21 69 SER E C 1
ATOM 6775 O O . SER E 2 70 ? -34.892 -65.268 -4.695 1.00 53.85 69 SER E O 1
ATOM 6778 N N . SER E 2 71 ? -34.754 -63.138 -4.937 1.00 55.22 70 SER E N 1
ATOM 6779 C CA . SER E 2 71 ? -34.123 -63.147 -6.261 1.00 55.95 70 SER E CA 1
ATOM 6780 C C . SER E 2 71 ? -32.687 -63.640 -6.183 1.00 55.86 70 SER E C 1
ATOM 6781 O O . SER E 2 71 ? -32.215 -64.347 -7.083 1.00 58.34 70 SER E O 1
ATOM 6784 N N . ILE E 2 72 ? -31.983 -63.276 -5.108 1.00 52.16 71 ILE E N 1
ATOM 6785 C CA . ILE E 2 72 ? -30.644 -63.807 -4.862 1.00 59.39 71 ILE E CA 1
ATOM 6786 C C . ILE E 2 72 ? -30.698 -65.321 -4.664 1.00 60.91 71 ILE E C 1
ATOM 6787 O O . ILE E 2 72 ? -29.840 -66.068 -5.168 1.00 62.10 71 ILE E O 1
ATOM 6792 N N . LYS E 2 73 ? -31.725 -65.798 -3.950 1.00 56.16 72 LYS E N 1
ATOM 6793 C CA . LYS E 2 73 ? -31.884 -67.235 -3.729 1.00 56.84 72 LYS E CA 1
ATOM 6794 C C . LYS E 2 73 ? -32.116 -67.981 -5.045 1.00 60.73 72 LYS E C 1
ATOM 6795 O O . LYS E 2 73 ? -31.509 -69.031 -5.298 1.00 61.43 72 LYS E O 1
ATOM 6801 N N . ALA E 2 74 ? -32.994 -67.447 -5.899 1.00 61.57 73 ALA E N 1
ATOM 6802 C CA . ALA E 2 74 ? -33.240 -68.074 -7.195 1.00 60.56 73 ALA E CA 1
ATOM 6803 C C . ALA E 2 74 ? -31.989 -68.051 -8.080 1.00 67.72 73 ALA E C 1
ATOM 6804 O O . ALA E 2 74 ? -31.713 -69.016 -8.810 1.00 70.38 73 ALA E O 1
ATOM 6806 N N . MET E 2 75 ? -31.221 -66.952 -8.034 1.00 67.00 74 MET E N 1
ATOM 6807 C CA . MET E 2 75 ? -29.985 -66.878 -8.814 1.00 67.14 74 MET E CA 1
ATOM 6808 C C . MET E 2 75 ? -28.971 -67.912 -8.341 1.00 68.58 74 MET E C 1
ATOM 6809 O O . MET E 2 75 ? -28.229 -68.487 -9.149 1.00 74.52 74 MET E O 1
ATOM 6814 N N . MET E 2 76 ? -28.933 -68.181 -7.039 1.00 64.89 75 MET E N 1
ATOM 6815 C CA . MET E 2 76 ? -28.037 -69.229 -6.565 1.00 66.95 75 MET E CA 1
ATOM 6816 C C . MET E 2 76 ? -28.535 -70.616 -6.955 1.00 68.17 75 MET E C 1
ATOM 6817 O O . MET E 2 76 ? -27.721 -71.510 -7.204 1.00 71.12 75 MET E O 1
ATOM 6822 N N . ASP E 2 77 ? -29.855 -70.810 -7.037 1.00 66.16 76 ASP E N 1
ATOM 6823 C CA . ASP E 2 77 ? -30.388 -72.064 -7.576 1.00 67.82 76 ASP E CA 1
ATOM 6824 C C . ASP E 2 77 ? -29.920 -72.295 -9.014 1.00 75.15 76 ASP E C 1
ATOM 6825 O O . ASP E 2 77 ? -29.460 -73.394 -9.375 1.00 77.02 76 ASP E O 1
ATOM 6830 N N . ILE E 2 78 ? -30.050 -71.265 -9.855 1.00 74.56 77 ILE E N 1
ATOM 6831 C CA . ILE E 2 78 ? -29.613 -71.378 -11.246 1.00 72.70 77 ILE E CA 1
ATOM 6832 C C . ILE E 2 78 ? -28.115 -71.648 -11.318 1.00 74.69 77 ILE E C 1
ATOM 6833 O O . ILE E 2 78 ? -27.654 -72.505 -12.089 1.00 80.11 77 ILE E O 1
ATOM 6838 N N . LEU E 2 79 ? -27.329 -70.916 -10.527 1.00 75.13 78 LEU E N 1
ATOM 6839 C CA . LEU E 2 79 ? -25.889 -71.142 -10.522 1.00 80.28 78 LEU E CA 1
ATOM 6840 C C . LEU E 2 79 ? -25.544 -72.558 -10.069 1.00 81.57 78 LEU E C 1
ATOM 6841 O O . LEU E 2 79 ? -24.573 -73.137 -10.559 1.00 87.60 78 LEU E O 1
ATOM 6846 N N . ASP E 2 80 ? -26.320 -73.128 -9.138 1.00 80.88 79 ASP E N 1
ATOM 6847 C CA . ASP E 2 80 ? -26.115 -74.519 -8.735 1.00 76.64 79 ASP E CA 1
ATOM 6848 C C . ASP E 2 80 ? -26.330 -75.465 -9.907 1.00 81.03 79 ASP E C 1
ATOM 6849 O O . ASP E 2 80 ? -25.559 -76.417 -10.102 1.00 84.00 79 ASP E O 1
ATOM 6854 N N . LEU E 2 81 ? -27.403 -75.238 -10.673 1.00 81.07 80 LEU E N 1
ATOM 6855 C CA . LEU E 2 81 ? -27.637 -76.032 -11.880 1.00 82.18 80 LEU E CA 1
ATOM 6856 C C . LEU E 2 81 ? -26.442 -75.945 -12.832 1.00 89.69 80 LEU E C 1
ATOM 6857 O O . LEU E 2 81 ? -25.948 -76.965 -13.345 1.00 93.97 80 LEU E O 1
ATOM 6862 N N . LEU E 2 82 ? -25.951 -74.725 -13.060 1.00 89.58 81 LEU E N 1
ATOM 6863 C CA . LEU E 2 82 ? -24.807 -74.544 -13.950 1.00 93.46 81 LEU E CA 1
ATOM 6864 C C . LEU E 2 82 ? -23.567 -75.254 -13.414 1.00 95.79 81 LEU E C 1
ATOM 6865 O O . LEU E 2 82 ? -22.813 -75.865 -14.182 1.00 104.25 81 LEU E O 1
ATOM 6870 N N . GLU E 2 83 ? -23.378 -75.270 -12.119 1.00 89.10 82 GLU E N 1
ATOM 6871 C CA . GLU E 2 83 ? -22.241 -75.928 -11.561 1.00 92.43 82 GLU E CA 1
ATOM 6872 C C . GLU E 2 83 ? -22.256 -77.392 -11.635 1.00 99.31 82 GLU E C 1
ATOM 6873 O O . GLU E 2 83 ? -21.273 -77.989 -11.778 1.00 102.91 82 GLU E O 1
ATOM 6879 N N . GLU E 2 84 ? -23.357 -78.004 -11.349 1.00 95.84 83 GLU E N 1
ATOM 6880 C CA . GLU E 2 84 ? -23.458 -79.461 -11.514 1.00 97.94 83 GLU E CA 1
ATOM 6881 C C . GLU E 2 84 ? -23.357 -79.871 -12.988 1.00 103.20 83 GLU E C 1
ATOM 6882 O O . GLU E 2 84 ? -22.823 -80.941 -13.333 1.00 104.76 83 GLU E O 1
ATOM 6888 N N . ALA E 2 85 ? -23.748 -78.970 -13.886 1.00 102.23 84 ALA E N 1
ATOM 6889 C CA . ALA E 2 85 ? -23.579 -79.261 -15.306 1.00 103.17 84 ALA E CA 1
ATOM 6890 C C . ALA E 2 85 ? -22.109 -79.249 -15.686 1.00 106.67 84 ALA E C 1
ATOM 6891 O O . ALA E 2 85 ? -21.592 -80.158 -16.361 1.00 113.17 84 ALA E O 1
ATOM 6893 N N . HIS E 2 86 ? -21.419 -78.224 -15.217 1.00 107.39 85 HIS E N 1
ATOM 6894 C CA . HIS E 2 86 ? -20.003 -78.081 -15.489 1.00 109.69 85 HIS E CA 1
ATOM 6895 C C . HIS E 2 86 ? -19.217 -79.237 -14.890 1.00 107.59 85 HIS E C 1
ATOM 6896 O O . HIS E 2 86 ? -18.245 -79.703 -15.492 1.00 109.77 85 HIS E O 1
ATOM 6903 N N . GLN E 2 87 ? -19.636 -79.728 -13.718 1.00 106.78 86 GLN E N 1
ATOM 6904 C CA . GLN E 2 87 ? -18.989 -80.883 -13.103 1.00 109.63 86 GLN E CA 1
ATOM 6905 C C . GLN E 2 87 ? -19.120 -82.156 -13.936 1.00 110.34 86 GLN E C 1
ATOM 6906 O O . GLN E 2 87 ? -18.294 -83.062 -13.787 1.00 105.83 86 GLN E O 1
ATOM 6912 N N . GLY E 2 88 ? -20.134 -82.256 -14.791 1.00 112.22 87 GLY E N 1
ATOM 6913 C CA . GLY E 2 88 ? -20.313 -83.398 -15.664 1.00 112.34 87 GLY E CA 1
ATOM 6914 C C . GLY E 2 88 ? -19.759 -83.226 -17.063 1.00 115.54 87 GLY E C 1
ATOM 6915 O O . GLY E 2 88 ? -19.993 -84.085 -17.923 1.00 110.99 87 GLY E O 1
ATOM 6916 N N . GLY E 2 89 ? -19.033 -82.135 -17.317 1.00 112.89 88 GLY E N 1
ATOM 6917 C CA . GLY E 2 89 ? -18.402 -81.885 -18.593 1.00 116.59 88 GLY E CA 1
ATOM 6918 C C . GLY E 2 89 ? -19.156 -80.945 -19.510 1.00 116.12 88 GLY E C 1
ATOM 6919 O O . GLY E 2 89 ? -18.626 -80.586 -20.569 1.00 113.80 88 GLY E O 1
ATOM 6920 N N . ARG E 2 90 ? -20.363 -80.538 -19.141 1.00 116.57 89 ARG E N 1
ATOM 6921 C CA . ARG E 2 90 ? -21.168 -79.692 -20.014 1.00 118.56 89 ARG E CA 1
ATOM 6922 C C . ARG E 2 90 ? -20.555 -78.298 -20.109 1.00 120.72 89 ARG E C 1
ATOM 6923 O O . ARG E 2 90 ? -20.249 -77.690 -19.075 1.00 121.45 89 ARG E O 1
ATOM 6931 N N . PRO E 2 91 ? -20.350 -77.759 -21.323 1.00 124.79 90 PRO E N 1
ATOM 6932 C CA . PRO E 2 91 ? -19.823 -76.390 -21.444 1.00 125.59 90 PRO E CA 1
ATOM 6933 C C . PRO E 2 91 ? -20.855 -75.331 -21.086 1.00 121.71 90 PRO E C 1
ATOM 6934 O O . PRO E 2 91 ? -21.807 -75.105 -21.840 1.00 120.28 90 PRO E O 1
ATOM 6938 N N . VAL E 2 92 ? -20.675 -74.679 -19.934 1.00 121.62 91 VAL E N 1
ATOM 6939 C CA . VAL E 2 92 ? -21.563 -73.618 -19.474 1.00 116.01 91 VAL E CA 1
ATOM 6940 C C . VAL E 2 92 ? -20.729 -72.415 -19.066 1.00 110.77 91 VAL E C 1
ATOM 6941 O O . VAL E 2 92 ? -19.646 -72.546 -18.487 1.00 108.38 91 VAL E O 1
ATOM 6945 N N . SER E 2 93 ? -21.255 -71.231 -19.362 1.00 108.12 92 SER E N 1
ATOM 6946 C CA . SER E 2 93 ? -20.545 -70.001 -19.054 1.00 110.83 92 SER E CA 1
ATOM 6947 C C . SER E 2 93 ? -21.542 -68.929 -18.649 1.00 108.48 92 SER E C 1
ATOM 6948 O O . SER E 2 93 ? -22.732 -69.003 -18.963 1.00 106.75 92 SER E O 1
ATOM 6951 N N . LEU E 2 94 ? -21.033 -67.917 -17.955 1.00 103.64 93 LEU E N 1
ATOM 6952 C CA . LEU E 2 94 ? -21.844 -66.801 -17.502 1.00 99.41 93 LEU E CA 1
ATOM 6953 C C . LEU E 2 94 ? -20.995 -65.544 -17.559 1.00 102.99 93 LEU E C 1
ATOM 6954 O O . LEU E 2 94 ? -19.821 -65.567 -17.178 1.00 103.15 93 LEU E O 1
ATOM 6959 N N . ARG E 2 95 ? -21.596 -64.450 -18.023 1.00 103.44 94 ARG E N 1
ATOM 6960 C CA . ARG E 2 95 ? -20.951 -63.144 -17.984 1.00 102.62 94 ARG E CA 1
ATOM 6961 C C . ARG E 2 95 ? -21.922 -62.100 -17.448 1.00 103.92 94 ARG E C 1
ATOM 6962 O O . ARG E 2 95 ? -23.062 -61.989 -17.925 1.00 102.82 94 ARG E O 1
ATOM 6970 N N . TRP E 2 96 ? -21.435 -61.337 -16.464 1.00 103.99 95 TRP E N 1
ATOM 6971 C CA . TRP E 2 96 ? -22.181 -60.360 -15.677 1.00 100.12 95 TRP E CA 1
ATOM 6972 C C . TRP E 2 96 ? -21.617 -58.983 -16.025 1.00 94.51 95 TRP E C 1
ATOM 6973 O O . TRP E 2 96 ? -20.503 -58.656 -15.612 1.00 93.62 95 TRP E O 1
ATOM 6984 N N . HIS E 2 97 ? -22.353 -58.180 -16.796 1.00 91.22 96 HIS E N 1
ATOM 6985 C CA . HIS E 2 97 ? -21.897 -56.822 -17.059 1.00 100.48 96 HIS E CA 1
ATOM 6986 C C . HIS E 2 97 ? -22.519 -55.854 -16.061 1.00 96.67 96 HIS E C 1
ATOM 6987 O O . HIS E 2 97 ? -23.564 -56.125 -15.472 1.00 97.34 96 HIS E O 1
ATOM 6994 N N . TYR E 2 98 ? -21.879 -54.696 -15.920 1.00 92.46 97 TYR E N 1
ATOM 6995 C CA . TYR E 2 98 ? -22.227 -53.722 -14.902 1.00 90.84 97 TYR E CA 1
ATOM 6996 C C . TYR E 2 98 ? -21.658 -52.379 -15.317 1.00 91.35 97 TYR E C 1
ATOM 6997 O O . TYR E 2 98 ? -20.676 -52.308 -16.059 1.00 93.74 97 TYR E O 1
ATOM 7006 N N . ASP E 2 99 ? -22.280 -51.317 -14.823 1.00 95.48 98 ASP E N 1
ATOM 7007 C CA . ASP E 2 99 ? -21.773 -49.975 -15.063 1.00 95.02 98 ASP E CA 1
ATOM 7008 C C . ASP E 2 99 ? -20.531 -49.735 -14.213 1.00 97.08 98 ASP E C 1
ATOM 7009 O O . ASP E 2 99 ? -20.517 -50.055 -13.021 1.00 98.76 98 ASP E O 1
ATOM 7014 N N . ARG E 2 100 ? -19.486 -49.162 -14.822 1.00 95.86 99 ARG E N 1
ATOM 7015 C CA . ARG E 2 100 ? -18.222 -49.007 -14.106 1.00 95.20 99 ARG E CA 1
ATOM 7016 C C . ARG E 2 100 ? -18.351 -48.053 -12.932 1.00 90.98 99 ARG E C 1
ATOM 7017 O O . ARG E 2 100 ? -17.631 -48.197 -11.937 1.00 93.01 99 ARG E O 1
ATOM 7025 N N . ARG E 2 101 ? -19.242 -47.065 -13.037 1.00 93.85 100 ARG E N 1
ATOM 7026 C CA . ARG E 2 101 ? -19.422 -46.105 -11.954 1.00 99.99 100 ARG E CA 1
ATOM 7027 C C . ARG E 2 101 ? -19.936 -46.768 -10.686 1.00 105.15 100 ARG E C 1
ATOM 7028 O O . ARG E 2 101 ? -19.819 -46.184 -9.601 1.00 108.10 100 ARG E O 1
ATOM 7036 N N . ASN E 2 102 ? -20.317 -48.014 -10.859 1.00 102.59 101 ASN E N 1
ATOM 7037 C CA . ASN E 2 102 ? -20.883 -48.710 -9.760 1.00 99.44 101 ASN E CA 1
ATOM 7038 C C . ASN E 2 102 ? -20.178 -49.931 -9.361 1.00 94.40 101 ASN E C 1
ATOM 7039 O O . ASN E 2 102 ? -20.653 -51.029 -9.508 1.00 91.01 101 ASN E O 1
ATOM 7044 N N . GLU E 2 103 ? -19.113 -49.735 -8.625 1.00 90.40 102 GLU E N 1
ATOM 7045 C CA . GLU E 2 103 ? -18.269 -50.835 -8.260 1.00 93.46 102 GLU E CA 1
ATOM 7046 C C . GLU E 2 103 ? -18.906 -51.848 -7.477 1.00 90.26 102 GLU E C 1
ATOM 7047 O O . GLU E 2 103 ? -18.875 -52.945 -7.870 1.00 83.84 102 GLU E O 1
ATOM 7053 N N . ARG E 2 104 ? -19.782 -51.443 -6.588 1.00 88.10 103 ARG E N 1
ATOM 7054 C CA . ARG E 2 104 ? -20.462 -52.256 -5.670 1.00 82.59 103 ARG E CA 1
ATOM 7055 C C . ARG E 2 104 ? -21.134 -53.372 -6.252 1.00 80.26 103 ARG E C 1
ATOM 7056 O O . ARG E 2 104 ? -21.020 -54.362 -5.686 1.00 78.26 103 ARG E O 1
ATOM 7064 N N . VAL E 2 105 ? -21.732 -53.273 -7.415 1.00 77.75 104 VAL E N 1
ATOM 7065 C CA . VAL E 2 105 ? -22.295 -54.380 -8.049 1.00 73.61 104 VAL E CA 1
ATOM 7066 C C . VAL E 2 105 ? -21.236 -55.384 -8.329 1.00 79.28 104 VAL E C 1
ATOM 7067 O O . VAL E 2 105 ? -21.452 -56.499 -8.057 1.00 80.09 104 VAL E O 1
ATOM 7071 N N . ALA E 2 106 ? -20.069 -55.011 -8.804 1.00 83.64 105 ALA E N 1
ATOM 7072 C CA . ALA E 2 106 ? -19.054 -55.986 -9.134 1.00 82.63 105 ALA E CA 1
ATOM 7073 C C . ALA E 2 106 ? -18.611 -56.825 -7.992 1.00 81.54 105 ALA E C 1
ATOM 7074 O O . ALA E 2 106 ? -18.492 -57.971 -8.128 1.00 82.52 105 ALA E O 1
ATOM 7076 N N . GLU E 2 107 ? -18.324 -56.318 -6.859 1.00 77.06 106 GLU E N 1
ATOM 7077 C CA . GLU E 2 107 ? -18.087 -57.248 -5.894 1.00 81.37 106 GLU E CA 1
ATOM 7078 C C . GLU E 2 107 ? -19.212 -58.160 -5.720 1.00 81.69 106 GLU E C 1
ATOM 7079 O O . GLU E 2 107 ? -19.127 -59.348 -5.814 1.00 80.36 106 GLU E O 1
ATOM 7085 N N . LEU E 2 108 ? -20.340 -57.590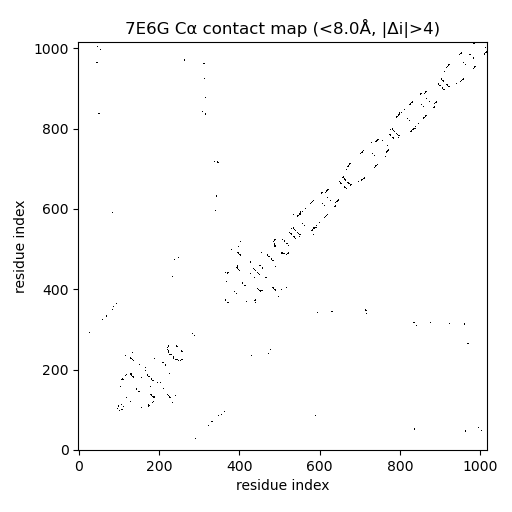 -5.550 1.00 76.14 107 LEU E N 1
ATOM 7086 C CA . LEU E 2 108 ? -21.467 -58.506 -5.372 1.00 73.73 107 LEU E CA 1
ATOM 7087 C C . LEU E 2 108 ? -21.430 -59.648 -6.391 1.00 78.37 107 LEU E C 1
ATOM 7088 O O . LEU E 2 108 ? -21.738 -60.805 -6.061 1.00 85.63 107 LEU E O 1
ATOM 7093 N N . ALA E 2 109 ? -21.034 -59.350 -7.630 1.00 76.61 108 ALA E N 1
ATOM 7094 C CA . ALA E 2 109 ? -20.942 -60.396 -8.642 1.00 78.14 108 ALA E CA 1
ATOM 7095 C C . ALA E 2 109 ? -19.840 -61.391 -8.301 1.00 76.11 108 ALA E C 1
ATOM 7096 O O . ALA E 2 109 ? -20.016 -62.602 -8.476 1.00 77.66 108 ALA E O 1
ATOM 7098 N N . GLU E 2 110 ? -18.701 -60.904 -7.796 1.00 76.24 109 GLU E N 1
ATOM 7099 C CA . GLU E 2 110 ? -17.662 -61.827 -7.341 1.00 80.36 109 GLU E CA 1
ATOM 7100 C C . GLU E 2 110 ? -18.156 -62.688 -6.189 1.00 83.44 109 GLU E C 1
ATOM 7101 O O . GLU E 2 110 ? -17.698 -63.826 -6.030 1.00 84.32 109 GLU E O 1
ATOM 7107 N N . GLU E 2 111 ? -19.066 -62.150 -5.367 1.00 80.73 110 GLU E N 1
ATOM 7108 C CA . GLU E 2 111 ? -19.700 -62.956 -4.324 1.00 75.81 110 GLU E CA 1
ATOM 7109 C C . GLU E 2 111 ? -20.494 -64.105 -4.932 1.00 77.19 110 GLU E C 1
ATOM 7110 O O . GLU E 2 111 ? -20.425 -65.244 -4.455 1.00 78.18 110 GLU E O 1
ATOM 7116 N N . PHE E 2 112 ? -21.277 -63.813 -5.977 1.00 74.94 111 PHE E N 1
ATOM 7117 C CA . PHE E 2 112 ? -21.974 -64.889 -6.690 1.00 75.44 111 PHE E CA 1
ATOM 7118 C C . PHE E 2 112 ? -20.991 -65.864 -7.327 1.00 82.32 111 PHE E C 1
ATOM 7119 O O . PHE E 2 112 ? -21.319 -67.038 -7.537 1.00 79.11 111 PHE E O 1
ATOM 7127 N N . ARG E 2 113 ? -19.833 -65.434 -7.655 1.00 86.71 112 ARG E N 1
ATOM 7128 C CA . ARG E 2 113 ? -18.959 -66.330 -8.299 1.00 90.38 112 ARG E CA 1
ATOM 7129 C C . ARG E 2 113 ? -18.120 -67.260 -7.461 1.00 87.64 112 ARG E C 1
ATOM 7130 O O . ARG E 2 113 ? -17.673 -68.225 -7.943 1.00 86.81 112 ARG E O 1
ATOM 7138 N N . GLU E 2 114 ? -18.064 -67.056 -6.175 1.00 88.01 113 GLU E N 1
ATOM 7139 C CA . GLU E 2 114 ? -17.108 -67.762 -5.316 1.00 90.70 113 GLU E CA 1
ATOM 7140 C C . GLU E 2 114 ? -17.250 -69.275 -5.378 1.00 94.13 113 GLU E C 1
ATOM 7141 O O . GLU E 2 114 ? -16.265 -69.995 -5.179 1.00 101.48 113 GLU E O 1
ATOM 7147 N N . ASP E 2 115 ? -18.455 -69.783 -5.610 1.00 94.74 114 ASP E N 1
ATOM 7148 C CA . ASP E 2 115 ? -18.677 -71.221 -5.606 1.00 96.11 114 ASP E CA 1
ATOM 7149 C C . ASP E 2 115 ? -18.863 -71.779 -7.005 1.00 93.81 114 ASP E C 1
ATOM 7150 O O . ASP E 2 115 ? -19.262 -72.936 -7.156 1.00 95.68 114 ASP E O 1
ATOM 7155 N N . CYS E 2 116 ? -18.557 -70.989 -8.027 1.00 98.24 115 CYS E N 1
ATOM 7156 C CA . CYS E 2 116 ? -18.662 -71.403 -9.418 1.00 102.64 115 CYS E CA 1
ATOM 7157 C C . CYS E 2 116 ? -17.262 -71.661 -9.963 1.00 100.64 115 CYS E C 1
ATOM 7158 O O . CYS E 2 116 ? -16.387 -70.791 -9.880 1.00 96.83 115 CYS E O 1
ATOM 7161 N N . SER E 2 117 ? -17.050 -72.858 -10.500 1.00 104.23 116 SER E N 1
ATOM 7162 C CA . SER E 2 117 ? -15.793 -73.218 -11.136 1.00 104.43 116 SER E CA 1
ATOM 7163 C C . SER E 2 117 ? -15.860 -73.116 -12.651 1.00 104.27 116 SER E C 1
ATOM 7164 O O . SER E 2 117 ? -14.854 -73.363 -13.324 1.00 112.05 116 SER E O 1
ATOM 7167 N N . PHE E 2 118 ? -17.012 -72.771 -13.199 1.00 103.34 117 PHE E N 1
ATOM 7168 C CA . PHE E 2 118 ? -17.164 -72.586 -14.633 1.00 109.47 117 PHE E CA 1
ATOM 7169 C C . PHE E 2 118 ? -16.808 -71.155 -15.006 1.00 108.31 117 PHE E C 1
ATOM 7170 O O . PHE E 2 118 ? -16.647 -70.295 -14.135 1.00 101.04 117 PHE E O 1
ATOM 7178 N N . PRO E 2 119 ? -16.627 -70.872 -16.299 1.00 111.75 118 PRO E N 1
ATOM 7179 C CA . PRO E 2 119 ? -16.312 -69.496 -16.722 1.00 110.49 118 PRO E CA 1
ATOM 7180 C C . PRO E 2 119 ? -17.334 -68.491 -16.211 1.00 106.78 118 PRO E C 1
ATOM 7181 O O . PRO E 2 119 ? -18.521 -68.556 -16.541 1.00 105.47 118 PRO E O 1
ATOM 7185 N N . PHE E 2 120 ? -16.853 -67.553 -15.396 1.00 104.08 119 PHE E N 1
ATOM 7186 C CA . PHE E 2 120 ? -17.673 -66.514 -14.772 1.00 103.88 119 PHE E CA 1
ATOM 7187 C C . PHE E 2 120 ? -16.918 -65.200 -14.946 1.00 104.19 119 PHE E C 1
ATOM 7188 O O . PHE E 2 120 ? -15.971 -64.924 -14.202 1.00 97.39 119 PHE E O 1
ATOM 7196 N N . ALA E 2 121 ? -17.328 -64.395 -15.926 1.00 106.26 120 ALA E N 1
ATOM 7197 C CA . ALA E 2 121 ? -16.645 -63.148 -16.261 1.00 104.09 120 ALA E CA 1
ATOM 7198 C C . ALA E 2 121 ? -17.497 -61.965 -15.824 1.00 96.22 120 ALA E C 1
ATOM 7199 O O . ALA E 2 121 ? -18.671 -61.867 -16.197 1.00 93.65 120 ALA E O 1
ATOM 7201 N N . ILE E 2 122 ? -16.903 -61.068 -15.049 1.00 93.82 121 ILE E N 1
ATOM 7202 C CA . ILE E 2 122 ? -17.573 -59.861 -14.576 1.00 96.97 121 ILE E CA 1
ATOM 7203 C C . ILE E 2 122 ? -17.039 -58.693 -15.398 1.00 93.53 121 ILE E C 1
ATOM 7204 O O . ILE E 2 122 ? -15.884 -58.284 -15.247 1.00 94.67 121 ILE E O 1
ATOM 7209 N N . GLN E 2 123 ? -17.884 -58.156 -16.272 1.00 95.94 122 GLN E N 1
ATOM 7210 C CA . GLN E 2 123 ? -17.451 -57.296 -17.363 1.00 102.18 122 GLN E CA 1
ATOM 7211 C C . GLN E 2 123 ? -18.028 -55.896 -17.203 1.00 99.87 122 GLN E C 1
ATOM 7212 O O . GLN E 2 123 ? -19.213 -55.732 -16.918 1.00 95.26 122 GLN E O 1
ATOM 7218 N N . ALA E 2 124 ? -17.193 -54.885 -17.385 1.00 97.36 123 ALA E N 1
ATOM 7219 C CA . ALA E 2 124 ? -17.682 -53.523 -17.267 1.00 92.61 123 ALA E CA 1
ATOM 7220 C C . ALA E 2 124 ? -18.134 -52.996 -18.628 1.00 99.61 123 ALA E C 1
ATOM 7221 O O . ALA E 2 124 ? -17.885 -53.603 -19.673 1.00 101.74 123 ALA E O 1
ATOM 7223 N N . HIS E 2 125 ? -18.825 -51.855 -18.599 1.00 101.56 124 HIS E N 1
ATOM 7224 C CA . HIS E 2 125 ? -19.281 -51.195 -19.817 1.00 101.61 124 HIS E CA 1
ATOM 7225 C C . HIS E 2 125 ? -19.611 -49.736 -19.512 1.00 103.05 124 HIS E C 1
ATOM 7226 O O . HIS E 2 125 ? -19.971 -49.389 -18.382 1.00 98.28 124 HIS E O 1
ATOM 7233 N N . ASP E 2 126 ? -19.477 -48.889 -20.535 1.00 109.81 125 ASP E N 1
ATOM 7234 C CA . ASP E 2 126 ? -19.816 -47.466 -20.442 1.00 105.34 125 ASP E CA 1
ATOM 7235 C C . ASP E 2 126 ? -21.183 -47.192 -21.071 1.00 100.70 125 ASP E C 1
ATOM 7236 O O . ASP E 2 126 ? -21.698 -46.075 -21.008 1.00 94.72 125 ASP E O 1
ATOM 7241 N N . ASP F 2 4 ? -25.736 -55.720 32.954 1.00 89.40 3 ASP F N 1
ATOM 7242 C CA . ASP F 2 4 ? -26.324 -54.759 32.017 1.00 89.59 3 ASP F CA 1
ATOM 7243 C C . ASP F 2 4 ? -25.605 -54.781 30.664 1.00 79.60 3 ASP F C 1
ATOM 7244 O O . ASP F 2 4 ? -24.373 -54.844 30.604 1.00 73.17 3 ASP F O 1
ATOM 7249 N N . LEU F 2 5 ? -26.381 -54.726 29.581 1.00 80.54 4 LEU F N 1
ATOM 7250 C CA . LEU F 2 5 ? -25.843 -54.635 28.227 1.00 74.73 4 LEU F CA 1
ATOM 7251 C C . LEU F 2 5 ? -26.148 -53.258 27.656 1.00 62.68 4 LEU F C 1
ATOM 7252 O O . LEU F 2 5 ? -27.293 -52.807 27.694 1.00 54.99 4 LEU F O 1
ATOM 7257 N N . HIS F 2 6 ? -25.131 -52.596 27.125 1.00 55.51 5 HIS F N 1
ATOM 7258 C CA . HIS F 2 6 ? -25.317 -51.286 26.518 1.00 58.74 5 HIS F CA 1
ATOM 7259 C C . HIS F 2 6 ? -24.427 -51.211 25.291 1.00 62.25 5 HIS F C 1
ATOM 7260 O O . HIS F 2 6 ? -23.200 -51.185 25.423 1.00 63.28 5 HIS F O 1
ATOM 7267 N N . ILE F 2 7 ? -25.025 -51.166 24.105 1.00 67.29 6 ILE F N 1
ATOM 7268 C CA . ILE F 2 7 ? -24.271 -50.864 22.895 1.00 66.46 6 ILE F CA 1
ATOM 7269 C C . ILE F 2 7 ? -24.845 -49.600 22.264 1.00 63.80 6 ILE F C 1
ATOM 7270 O O . ILE F 2 7 ? -26.053 -49.526 21.995 1.00 60.96 6 ILE F O 1
ATOM 7275 N N . PRO F 2 8 ? -24.025 -48.574 22.050 1.00 67.60 7 PRO F N 1
ATOM 7276 C CA . PRO F 2 8 ? -24.519 -47.337 21.443 1.00 72.03 7 PRO F CA 1
ATOM 7277 C C . PRO F 2 8 ? -24.825 -47.519 19.966 1.00 69.58 7 PRO F C 1
ATOM 7278 O O . PRO F 2 8 ? -24.176 -48.302 19.262 1.00 68.88 7 PRO F O 1
ATOM 7282 N N . GLY F 2 9 ? -25.823 -46.765 19.500 1.00 65.58 8 GLY F N 1
ATOM 7283 C CA . GLY F 2 9 ? -26.204 -46.814 18.103 1.00 61.17 8 GLY F CA 1
ATOM 7284 C C . GLY F 2 9 ? -25.282 -45.998 17.212 1.00 63.21 8 GLY F C 1
ATOM 7285 O O . GLY F 2 9 ? -24.651 -45.029 17.639 1.00 69.23 8 GLY F O 1
ATOM 7286 N N . THR F 2 10 ? -25.211 -46.414 15.948 1.00 61.83 9 THR F N 1
ATOM 7287 C CA . THR F 2 10 ? -24.443 -45.761 14.902 1.00 68.53 9 THR F CA 1
ATOM 7288 C C . THR F 2 10 ? -25.394 -45.204 13.846 1.00 69.20 9 THR F C 1
ATOM 7289 O O . THR F 2 10 ? -26.623 -45.223 13.996 1.00 65.73 9 THR F O 1
ATOM 7293 N N . GLN F 2 11 ? -24.803 -44.670 12.778 1.00 71.58 10 GLN F N 1
ATOM 7294 C CA . GLN F 2 11 ? -25.542 -44.367 11.564 1.00 73.43 10 GLN F CA 1
ATOM 7295 C C . GLN F 2 11 ? -26.179 -45.622 10.975 1.00 76.09 10 GLN F C 1
ATOM 7296 O O . GLN F 2 11 ? -27.279 -45.557 10.413 1.00 73.52 10 GLN F O 1
ATOM 7302 N N . SER F 2 12 ? -25.519 -46.779 11.118 1.00 74.18 11 SER F N 1
ATOM 7303 C CA . SER F 2 12 ? -25.934 -47.985 10.410 1.00 71.40 11 SER F CA 1
ATOM 7304 C C . SER F 2 12 ? -26.254 -49.162 11.328 1.00 63.70 11 SER F C 1
ATOM 7305 O O . SER F 2 12 ? -26.464 -50.273 10.827 1.00 58.76 11 SER F O 1
ATOM 7308 N N . THR F 2 13 ? -26.281 -48.965 12.643 1.00 61.40 12 THR F N 1
ATOM 7309 C CA . THR F 2 13 ? -26.568 -50.038 13.587 1.00 60.67 12 THR F CA 1
ATOM 7310 C C . THR F 2 13 ? -27.441 -49.488 14.701 1.00 57.73 12 THR F C 1
ATOM 7311 O O . THR F 2 13 ? -27.375 -48.293 15.003 1.00 60.50 12 THR F O 1
ATOM 7315 N N . PRO F 2 14 ? -28.259 -50.328 15.334 1.00 54.40 13 PRO F N 1
ATOM 7316 C CA . PRO F 2 14 ? -29.191 -49.823 16.350 1.00 54.72 13 PRO F CA 1
ATOM 7317 C C . PRO F 2 14 ? -28.556 -49.654 17.724 1.00 56.81 13 PRO F C 1
ATOM 7318 O O . PRO F 2 14 ? -27.615 -50.358 18.106 1.00 59.01 13 PRO F O 1
ATOM 7322 N N . ALA F 2 15 ? -29.094 -48.699 18.474 1.00 55.27 14 ALA F N 1
ATOM 7323 C CA . ALA F 2 15 ? -28.777 -48.599 19.892 1.00 60.36 14 ALA F CA 1
ATOM 7324 C C . ALA F 2 15 ? -29.552 -49.667 20.646 1.00 58.25 14 ALA F C 1
ATOM 7325 O O . ALA F 2 15 ? -30.759 -49.831 20.435 1.00 55.80 14 ALA F O 1
ATOM 7327 N N . ILE F 2 16 ? -28.864 -50.404 21.516 1.00 57.13 15 ILE F N 1
ATOM 7328 C CA . ILE F 2 16 ? -29.486 -51.512 22.229 1.00 57.90 15 ILE F CA 1
ATOM 7329 C C . ILE F 2 16 ? -29.188 -51.361 23.712 1.00 57.31 15 ILE F C 1
ATOM 7330 O O . ILE F 2 16 ? -28.037 -51.100 24.097 1.00 54.65 15 ILE F O 1
ATOM 7335 N N . GLN F 2 17 ? -30.226 -51.540 24.536 1.00 48.92 16 GLN F N 1
ATOM 7336 C CA . GLN F 2 17 ? -30.129 -51.449 25.990 1.00 57.43 16 GLN F CA 1
ATOM 7337 C C . GLN F 2 17 ? -30.767 -52.683 26.601 1.00 59.52 16 GLN F C 1
ATOM 7338 O O . GLN F 2 17 ? -31.979 -52.871 26.493 1.00 61.40 16 GLN F O 1
ATOM 7344 N N . GLY F 2 18 ? -29.958 -53.513 27.246 1.00 61.07 17 GLY F N 1
ATOM 7345 C CA . GLY F 2 18 ? -30.458 -54.610 28.042 1.00 73.24 17 GLY F CA 1
ATOM 7346 C C . GLY F 2 18 ? -30.347 -54.280 29.514 1.00 76.39 17 GLY F C 1
ATOM 7347 O O . GLY F 2 18 ? -29.259 -54.347 30.101 1.00 72.39 17 GLY F O 1
ATOM 7348 N N . ASP F 2 19 ? -31.477 -53.892 30.104 1.00 82.79 18 ASP F N 1
ATOM 7349 C CA . ASP F 2 19 ? -31.562 -53.494 31.502 1.00 89.48 18 ASP F CA 1
ATOM 7350 C C . ASP F 2 19 ? -31.882 -54.725 32.339 1.00 92.39 18 ASP F C 1
ATOM 7351 O O . ASP F 2 19 ? -32.984 -55.291 32.246 1.00 85.10 18 ASP F O 1
ATOM 7356 N N . TRP F 2 20 ? -30.905 -55.122 33.157 1.00 93.22 19 TRP F N 1
ATOM 7357 C CA . TRP F 2 20 ? -31.032 -56.304 33.995 1.00 94.01 19 TRP F CA 1
ATOM 7358 C C . TRP F 2 20 ? -32.112 -56.119 35.051 1.00 100.00 19 TRP F C 1
ATOM 7359 O O . TRP F 2 20 ? -32.909 -57.032 35.297 1.00 97.56 19 TRP F O 1
ATOM 7370 N N . GLN F 2 21 ? -32.165 -54.936 35.671 1.00 101.69 20 GLN F N 1
ATOM 7371 C CA . GLN F 2 21 ? -33.015 -54.735 36.841 1.00 98.33 20 GLN F CA 1
ATOM 7372 C C . GLN F 2 21 ? -34.493 -54.709 36.463 1.00 99.11 20 GLN F C 1
ATOM 7373 O O . GLN F 2 21 ? -35.290 -55.495 36.988 1.00 98.65 20 GLN F O 1
ATOM 7379 N N . ALA F 2 22 ? -34.885 -53.811 35.556 1.00 98.45 21 ALA F N 1
ATOM 7380 C CA . ALA F 2 22 ? -36.265 -53.831 35.078 1.00 100.14 21 ALA F CA 1
ATOM 7381 C C . ALA F 2 22 ? -36.549 -55.026 34.176 1.00 96.39 21 ALA F C 1
ATOM 7382 O O . ALA F 2 22 ? -37.722 -55.318 33.912 1.00 97.04 21 ALA F O 1
ATOM 7384 N N . GLY F 2 23 ? -35.511 -55.724 33.714 1.00 91.92 22 GLY F N 1
ATOM 7385 C CA . GLY F 2 23 ? -35.679 -56.862 32.834 1.00 85.82 22 GLY F CA 1
ATOM 7386 C C . GLY F 2 23 ? -36.265 -56.468 31.498 1.00 86.56 22 GLY F C 1
ATOM 7387 O O . GLY F 2 23 ? -37.376 -56.891 31.149 1.00 83.85 22 GLY F O 1
ATOM 7388 N N . ARG F 2 24 ? -35.533 -55.650 30.742 1.00 83.44 23 ARG F N 1
ATOM 7389 C CA . ARG F 2 24 ? -36.052 -55.176 29.465 1.00 85.37 23 ARG F CA 1
ATOM 7390 C C . ARG F 2 24 ? -34.911 -54.949 28.485 1.00 80.01 23 ARG F C 1
ATOM 7391 O O . ARG F 2 24 ? -33.916 -54.300 28.819 1.00 73.95 23 ARG F O 1
ATOM 7399 N N . LEU F 2 25 ? -35.071 -55.488 27.274 1.00 74.28 24 LEU F N 1
ATOM 7400 C CA . LEU F 2 25 ? -34.196 -55.189 26.146 1.00 71.18 24 LEU F CA 1
ATOM 7401 C C . LEU F 2 25 ? -34.921 -54.212 25.226 1.00 65.20 24 LEU F C 1
ATOM 7402 O O . LEU F 2 25 ? -36.094 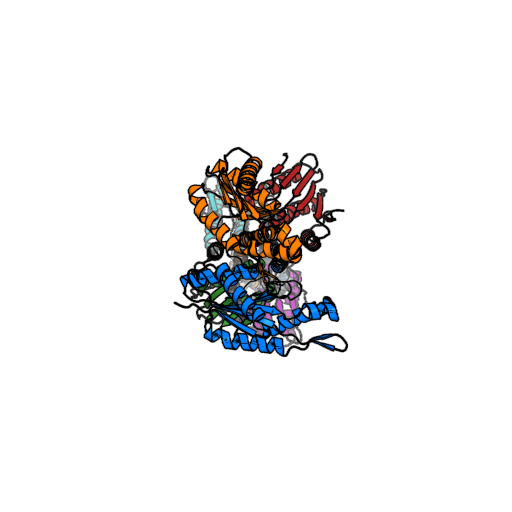-54.410 24.886 1.00 68.23 24 LEU F O 1
ATOM 7407 N N . SER F 2 26 ? -34.241 -53.133 24.875 1.00 57.58 25 SER F N 1
ATOM 7408 C CA . SER F 2 26 ? -34.797 -52.092 24.029 1.00 60.22 25 SER F CA 1
ATOM 7409 C C . SER F 2 26 ? -33.850 -51.849 22.865 1.00 58.83 25 SER F C 1
ATOM 7410 O O . SER F 2 26 ? -32.626 -51.916 23.023 1.00 59.98 25 SER F O 1
ATOM 7413 N N . MET F 2 27 ? -34.413 -51.567 21.696 1.00 54.29 26 MET F N 1
ATOM 7414 C CA . MET F 2 27 ? -33.604 -51.377 20.503 1.00 55.98 26 MET F CA 1
ATOM 7415 C C . MET F 2 27 ? -34.173 -50.208 19.716 1.00 58.53 26 MET F C 1
ATOM 7416 O O . MET F 2 27 ? -35.391 -50.026 19.665 1.00 61.36 26 MET F O 1
ATOM 7421 N N . GLN F 2 28 ? -33.297 -49.400 19.126 1.00 56.62 27 GLN F N 1
ATOM 7422 C CA . GLN F 2 28 ? -33.729 -48.193 18.431 1.00 51.90 27 GLN F CA 1
ATOM 7423 C C . GLN F 2 28 ? -32.885 -48.001 17.187 1.00 46.54 27 GLN F C 1
ATOM 7424 O O . GLN F 2 28 ? -31.663 -48.143 17.251 1.00 51.87 27 GLN F O 1
ATOM 7430 N N . GLY F 2 29 ? -33.524 -47.695 16.068 1.00 41.87 28 GLY F N 1
ATOM 7431 C CA . GLY F 2 29 ? -32.824 -47.187 14.905 1.00 44.61 28 GLY F CA 1
ATOM 7432 C C . GLY F 2 29 ? -32.845 -48.138 13.722 1.00 49.06 28 GLY F C 1
ATOM 7433 O O . GLY F 2 29 ? -33.555 -49.146 13.694 1.00 50.80 28 GLY F O 1
ATOM 7434 N N . ASP F 2 30 ? -32.050 -47.782 12.718 1.00 51.21 29 ASP F N 1
ATOM 7435 C CA . ASP F 2 30 ? -31.856 -48.634 11.555 1.00 51.73 29 ASP F CA 1
ATOM 7436 C C . ASP F 2 30 ? -30.873 -49.757 11.880 1.00 54.88 29 ASP F C 1
ATOM 7437 O O . ASP F 2 30 ? -30.113 -49.687 12.848 1.00 57.95 29 ASP F O 1
ATOM 7442 N N . SER F 2 31 ? -30.874 -50.795 11.038 1.00 53.90 30 SER F N 1
ATOM 7443 C CA . SER F 2 31 ? -30.010 -51.964 11.247 1.00 51.96 30 SER F CA 1
ATOM 7444 C C . SER F 2 31 ? -29.440 -52.429 9.908 1.00 48.84 30 SER F C 1
ATOM 7445 O O . SER F 2 31 ? -30.014 -53.299 9.248 1.00 44.81 30 SER F O 1
ATOM 7448 N N . TYR F 2 32 ? -28.294 -51.850 9.524 1.00 55.60 31 TYR F N 1
ATOM 7449 C CA . TYR F 2 32 ? -27.515 -52.304 8.374 1.00 54.29 31 TYR F CA 1
ATOM 7450 C C . TYR F 2 32 ? -26.122 -52.735 8.815 1.00 58.78 31 TYR F C 1
ATOM 7451 O O . TYR F 2 32 ? -25.131 -52.227 8.275 1.00 54.35 31 TYR F O 1
ATOM 7460 N N . PRO F 2 33 ? -25.991 -53.666 9.761 1.00 63.02 32 PRO F N 1
ATOM 7461 C CA . PRO F 2 33 ? -24.668 -53.937 10.328 1.00 59.70 32 PRO F CA 1
ATOM 7462 C C . PRO F 2 33 ? -23.753 -54.611 9.323 1.00 63.80 32 PRO F C 1
ATOM 7463 O O . PRO F 2 33 ? -24.174 -55.471 8.542 1.00 59.64 32 PRO F O 1
ATOM 7467 N N . GLU F 2 34 ? -22.487 -54.189 9.348 1.00 64.44 33 GLU F N 1
ATOM 7468 C CA . GLU F 2 34 ? -21.456 -54.844 8.551 1.00 67.46 33 GLU F CA 1
ATOM 7469 C C . GLU F 2 34 ? -21.184 -56.249 9.072 1.00 65.76 33 GLU F C 1
ATOM 7470 O O . GLU F 2 34 ? -21.138 -57.216 8.302 1.00 61.91 33 GLU F O 1
ATOM 7476 N N . ASN F 2 35 ? -21.008 -56.376 10.384 1.00 66.54 34 ASN F N 1
ATOM 7477 C CA . ASN F 2 35 ? -20.744 -57.647 11.050 1.00 69.66 34 ASN F CA 1
ATOM 7478 C C . ASN F 2 35 ? -21.960 -57.946 11.915 1.00 65.09 34 ASN F C 1
ATOM 7479 O O . ASN F 2 35 ? -22.029 -57.541 13.075 1.00 64.73 34 ASN F O 1
ATOM 7484 N N . SER F 2 36 ? -22.925 -58.663 11.344 1.00 64.13 35 SER F N 1
ATOM 7485 C CA . SER F 2 36 ? -24.144 -58.953 12.087 1.00 59.77 35 SER F CA 1
ATOM 7486 C C . SER F 2 36 ? -23.872 -59.869 13.271 1.00 64.52 35 SER F C 1
ATOM 7487 O O . SER F 2 36 ? -24.492 -59.721 14.329 1.00 60.92 35 SER F O 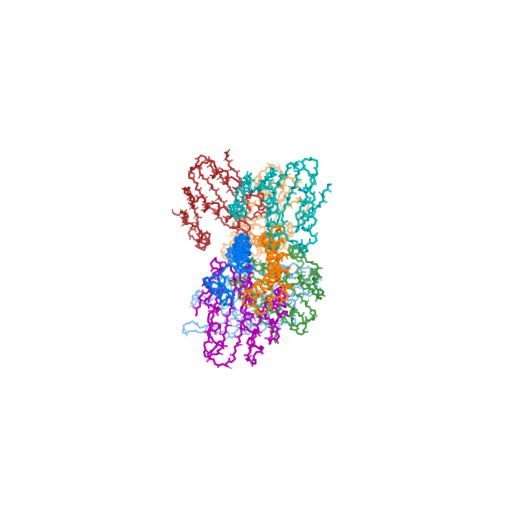1
ATOM 7490 N N . TYR F 2 37 ? -22.966 -60.834 13.101 1.00 70.61 36 TYR F N 1
ATOM 7491 C CA . TYR F 2 37 ? -22.609 -61.730 14.193 1.00 68.14 36 TYR F CA 1
ATOM 7492 C C . TYR F 2 37 ? -22.128 -60.941 15.403 1.00 69.33 36 TYR F C 1
ATOM 7493 O O . TYR F 2 37 ? -22.736 -60.991 16.474 1.00 68.56 36 TYR F O 1
ATOM 7502 N N . GLU F 2 38 ? -21.037 -60.185 15.241 1.00 69.25 37 GLU F N 1
ATOM 7503 C CA . GLU F 2 38 ? -20.468 -59.423 16.352 1.00 71.06 37 GLU F CA 1
ATOM 7504 C C . GLU F 2 38 ? -21.502 -58.546 17.052 1.00 67.83 37 GLU F C 1
ATOM 7505 O O . GLU F 2 38 ? -21.435 -58.361 18.271 1.00 62.24 37 GLU F O 1
ATOM 7511 N N . LEU F 2 39 ? -22.469 -58.006 16.307 1.00 69.58 38 LEU F N 1
ATOM 7512 C CA . LEU F 2 39 ? -23.482 -57.148 16.914 1.00 64.11 38 LEU F CA 1
ATOM 7513 C C . LEU F 2 39 ? -24.526 -57.961 17.677 1.00 63.17 38 LEU F C 1
ATOM 7514 O O . LEU F 2 39 ? -24.744 -57.746 18.876 1.00 62.26 38 LEU F O 1
ATOM 7519 N N . PHE F 2 40 ? -25.171 -58.911 17.002 1.00 63.09 39 PHE F N 1
ATOM 7520 C CA . PHE F 2 40 ? -26.337 -59.570 17.572 1.00 65.78 39 PHE F CA 1
ATOM 7521 C C . PHE F 2 40 ? -26.006 -60.760 18.455 1.00 66.26 39 PHE F C 1
ATOM 7522 O O . PHE F 2 40 ? -26.883 -61.214 19.197 1.00 59.36 39 PHE F O 1
ATOM 7530 N N . GLY F 2 41 ? -24.774 -61.270 18.401 1.00 64.31 40 GLY F N 1
ATOM 7531 C CA . GLY F 2 41 ? -24.391 -62.345 19.295 1.00 64.08 40 GLY F CA 1
ATOM 7532 C C . GLY F 2 41 ? -24.431 -61.925 20.747 1.00 64.63 40 GLY F C 1
ATOM 7533 O O . GLY F 2 41 ? -24.942 -62.656 21.594 1.00 70.15 40 GLY F O 1
ATOM 7534 N N . GLN F 2 42 ? -23.895 -60.740 21.053 1.00 67.59 41 GLN F N 1
ATOM 7535 C CA . GLN F 2 42 ? -24.013 -60.199 22.406 1.00 71.23 41 GLN F CA 1
ATOM 7536 C C . GLN F 2 42 ? -25.470 -60.129 22.852 1.00 70.17 41 GLN F C 1
ATOM 7537 O O . GLN F 2 42 ? -25.794 -60.443 24.005 1.00 72.11 41 GLN F O 1
ATOM 7543 N N . VAL F 2 43 ? -26.366 -59.745 21.942 1.00 68.63 42 VAL F N 1
ATOM 7544 C CA . VAL F 2 43 ? -27.778 -59.611 22.289 1.00 67.89 42 VAL F CA 1
ATOM 7545 C C . VAL F 2 43 ? -28.388 -60.975 22.587 1.00 71.87 42 VAL F C 1
ATOM 7546 O O . VAL F 2 43 ? -29.065 -61.160 23.609 1.00 75.57 42 VAL F O 1
ATOM 7550 N N . ILE F 2 44 ? -28.164 -61.950 21.699 1.00 73.26 43 ILE F N 1
ATOM 7551 C CA . ILE F 2 44 ? -28.706 -63.290 21.923 1.00 73.06 43 ILE F CA 1
ATOM 7552 C C . ILE F 2 44 ? -28.159 -63.871 23.221 1.00 75.06 43 ILE F C 1
ATOM 7553 O O . ILE F 2 44 ? -28.899 -64.486 24.002 1.00 74.71 43 ILE F O 1
ATOM 7558 N N . ASP F 2 45 ? -26.860 -63.680 23.478 1.00 71.22 44 ASP F N 1
ATOM 7559 C CA . ASP F 2 45 ? -26.254 -64.223 24.689 1.00 71.99 44 ASP F CA 1
ATOM 7560 C C . ASP F 2 45 ? -26.869 -63.605 25.932 1.00 80.56 44 ASP F C 1
ATOM 7561 O O . ASP F 2 45 ? -27.197 -64.319 26.891 1.00 83.36 44 ASP F O 1
ATOM 7566 N N . TRP F 2 46 ? -27.018 -62.277 25.939 1.00 81.71 45 TRP F N 1
ATOM 7567 C CA . TRP F 2 46 ? -27.681 -61.603 27.050 1.00 79.43 45 TRP F CA 1
ATOM 7568 C C . TRP F 2 46 ? -29.077 -62.170 27.281 1.00 77.22 45 TRP F C 1
ATOM 7569 O O . TRP F 2 46 ? -29.461 -62.445 28.424 1.00 80.52 45 TRP F O 1
ATOM 7580 N N . VAL F 2 47 ? -29.848 -62.367 26.204 1.00 76.38 46 VAL F N 1
ATOM 7581 C CA . VAL F 2 47 ? -31.220 -62.859 26.358 1.00 74.71 46 VAL F CA 1
ATOM 7582 C C . VAL F 2 47 ? -31.222 -64.268 26.936 1.00 80.85 46 VAL F C 1
ATOM 7583 O O . VAL F 2 47 ? -32.038 -64.598 27.808 1.00 83.84 46 VAL F O 1
ATOM 7587 N N . GLU F 2 48 ? -30.306 -65.118 26.466 1.00 79.62 47 GLU F N 1
ATOM 7588 C CA . GLU F 2 48 ? -30.215 -66.476 26.993 1.00 81.63 47 GLU F CA 1
ATOM 7589 C C . GLU F 2 48 ? -29.862 -66.458 28.479 1.00 86.12 47 GLU F C 1
ATOM 7590 O O . GLU F 2 48 ? -30.524 -67.115 29.298 1.00 83.89 47 GLU F O 1
ATOM 7596 N N . ARG F 2 49 ? -28.833 -65.685 28.847 1.00 79.24 48 ARG F N 1
ATOM 7597 C CA . ARG F 2 49 ? -28.403 -65.624 30.242 1.00 85.07 48 ARG F CA 1
ATOM 7598 C C . ARG F 2 49 ? -29.513 -65.100 31.151 1.00 95.63 48 ARG F C 1
ATOM 7599 O O . ARG F 2 49 ? -29.692 -65.591 32.274 1.00 95.79 48 ARG F O 1
ATOM 7607 N N . PHE F 2 50 ? -30.268 -64.101 30.685 1.00 92.72 49 PHE F N 1
ATOM 7608 C CA . PHE F 2 50 ? -31.374 -63.582 31.483 1.00 89.36 49 PHE F CA 1
ATOM 7609 C C . PHE F 2 50 ? -32.489 -64.610 31.619 1.00 89.19 49 PHE F C 1
ATOM 7610 O O . PHE F 2 50 ? -33.037 -64.794 32.712 1.00 94.49 49 PHE F O 1
ATOM 7618 N N . LEU F 2 51 ? -32.846 -65.284 30.521 1.00 84.38 50 LEU F N 1
ATOM 7619 C CA . LEU F 2 51 ? -33.937 -66.251 30.572 1.00 89.87 50 LEU F CA 1
ATOM 7620 C C . LEU F 2 51 ? -33.594 -67.441 31.460 1.00 97.75 50 LEU F C 1
ATOM 7621 O O . LEU F 2 51 ? -34.494 -68.049 32.057 1.00 94.30 50 LEU F O 1
ATOM 7626 N N . ALA F 2 52 ? -32.304 -67.783 31.566 1.00 99.21 51 ALA F N 1
ATOM 7627 C CA . ALA F 2 52 ? -31.861 -68.898 32.396 1.00 100.48 51 ALA F CA 1
ATOM 7628 C C . ALA F 2 52 ? -31.652 -68.529 33.862 1.00 105.50 51 ALA F C 1
ATOM 7629 O O . ALA F 2 52 ? -31.471 -69.435 34.684 1.00 111.38 51 ALA F O 1
ATOM 7631 N N . ASP F 2 53 ? -31.690 -67.240 34.215 1.00 103.67 52 ASP F N 1
ATOM 7632 C CA . ASP F 2 53 ? -31.273 -66.801 35.546 1.00 108.28 52 ASP F CA 1
ATOM 7633 C C . ASP F 2 53 ? -32.378 -66.869 36.599 1.00 109.64 52 ASP F C 1
ATOM 7634 O O . ASP F 2 53 ? -32.079 -67.167 37.762 1.00 113.33 52 ASP F O 1
ATOM 7639 N N . GLY F 2 54 ? -33.638 -66.593 36.260 1.00 99.30 53 GLY F N 1
ATOM 7640 C CA . GLY F 2 54 ? -34.640 -66.713 37.303 1.00 97.82 53 GLY F CA 1
ATOM 7641 C C . GLY F 2 54 ? -36.005 -66.082 37.113 1.00 99.88 53 GLY F C 1
ATOM 7642 O O . GLY F 2 54 ? -36.320 -65.065 37.738 1.00 99.67 53 GLY F O 1
ATOM 7643 N N . GLN F 2 55 ? -36.818 -66.681 36.243 1.00 101.54 54 GLN F N 1
ATOM 7644 C CA . GLN F 2 55 ? -38.273 -66.523 36.216 1.00 103.69 54 GLN F CA 1
ATOM 7645 C C . GLN F 2 55 ? -38.830 -65.096 36.265 1.00 104.24 54 GLN F C 1
ATOM 7646 O O . GLN F 2 55 ? -40.053 -64.918 36.237 1.00 103.28 54 GLN F O 1
ATOM 7652 N N . ARG F 2 56 ? -37.941 -64.035 36.328 1.00 103.26 55 ARG F N 1
ATOM 7653 C CA . ARG F 2 56 ? -38.580 -62.723 36.310 1.00 102.32 55 ARG F CA 1
ATOM 7654 C C . ARG F 2 56 ? -38.841 -62.268 34.871 1.00 102.83 55 ARG F C 1
ATOM 7655 O O . ARG F 2 56 ? -38.079 -62.609 33.958 1.00 103.04 55 ARG F O 1
ATOM 7663 N N . PRO F 2 57 ? -39.901 -61.490 34.623 1.00 104.08 56 PRO F N 1
ATOM 7664 C CA . PRO F 2 57 ? -40.416 -61.366 33.253 1.00 103.94 56 PRO F CA 1
ATOM 7665 C C . PRO F 2 57 ? -39.513 -60.544 32.345 1.00 100.28 56 PRO F C 1
ATOM 7666 O O . PRO F 2 57 ? -38.798 -59.638 32.782 1.00 98.11 56 PRO F O 1
ATOM 7670 N N . LEU F 2 58 ? -39.568 -60.873 31.054 1.00 98.97 57 LEU F N 1
ATOM 7671 C CA . LEU F 2 58 ? -38.825 -60.168 30.020 1.00 94.91 57 LEU F CA 1
ATOM 7672 C C . LEU F 2 58 ? -39.790 -59.539 29.023 1.00 90.00 57 LEU F C 1
ATOM 7673 O O . LEU F 2 58 ? -40.646 -60.223 28.442 1.00 89.63 57 LEU F O 1
ATOM 7678 N N . GLU F 2 59 ? -39.665 -58.228 28.852 1.00 86.27 58 GLU F N 1
ATOM 7679 C CA . GLU F 2 59 ? -40.357 -57.516 27.788 1.00 83.69 58 GLU F CA 1
ATOM 7680 C C . GLU F 2 59 ? -39.341 -56.783 26.922 1.00 80.72 58 GLU F C 1
ATOM 7681 O O . GLU F 2 59 ? -38.351 -56.239 27.425 1.00 77.81 58 GLU F O 1
ATOM 7687 N N . LEU F 2 60 ? -39.618 -56.770 25.617 1.00 80.00 59 LEU F N 1
ATOM 7688 C CA . LEU F 2 60 ? -38.784 -56.114 24.617 1.00 75.04 59 LEU F CA 1
ATOM 7689 C C . LEU F 2 60 ? -39.509 -54.928 23.992 1.00 69.59 59 LEU F C 1
ATOM 7690 O O . LEU F 2 60 ? -40.683 -55.028 23.620 1.00 70.47 59 LEU F O 1
ATOM 7695 N N . ASP F 2 61 ? -38.811 -53.793 23.933 1.00 66.20 60 ASP F N 1
ATOM 7696 C CA . ASP F 2 61 ? -39.367 -52.483 23.585 1.00 69.90 60 ASP F CA 1
ATOM 7697 C C . ASP F 2 61 ? -38.627 -51.954 22.357 1.00 62.90 60 ASP F C 1
ATOM 7698 O O . ASP F 2 61 ? -37.601 -51.277 22.486 1.00 61.41 60 ASP F O 1
ATOM 7703 N N . LEU F 2 62 ? -39.144 -52.257 21.162 1.00 60.28 61 LEU F N 1
ATOM 7704 C CA . LEU F 2 62 ? -38.359 -52.128 19.932 1.00 61.31 61 LEU F CA 1
ATOM 7705 C C . LEU F 2 62 ? -38.784 -50.903 19.132 1.00 59.11 61 LEU F C 1
ATOM 7706 O O . LEU F 2 62 ? -39.933 -50.809 18.686 1.00 65.00 61 LEU F O 1
ATOM 7711 N N . ARG F 2 63 ? -37.858 -49.975 18.944 1.00 51.89 62 ARG F N 1
ATOM 7712 C CA . ARG F 2 63 ? -38.080 -48.874 18.029 1.00 52.54 62 ARG F CA 1
ATOM 7713 C C . ARG F 2 63 ? -37.178 -49.052 16.818 1.00 54.76 62 ARG F C 1
ATOM 7714 O O . ARG F 2 63 ? -36.364 -48.179 16.501 1.00 56.90 62 ARG F O 1
ATOM 7722 N N . LEU F 2 64 ? -37.279 -50.197 16.159 1.00 52.92 63 LEU F N 1
ATOM 7723 C CA . LEU F 2 64 ? -36.442 -50.458 15.003 1.00 48.93 63 LEU F CA 1
ATOM 7724 C C . LEU F 2 64 ? -37.098 -49.900 13.755 1.00 47.34 63 LEU F C 1
ATOM 7725 O O . LEU F 2 64 ? -38.324 -49.834 13.639 1.00 54.48 63 LEU F O 1
ATOM 7730 N N . LEU F 2 65 ? -36.261 -49.486 12.821 1.00 46.86 64 LEU F N 1
ATOM 7731 C CA . LEU F 2 65 ? -36.750 -48.950 11.564 1.00 45.15 64 LEU F CA 1
ATOM 7732 C C . LEU F 2 65 ? -36.428 -49.942 10.457 1.00 48.65 64 LEU F C 1
ATOM 7733 O O . LEU F 2 65 ? -37.104 -50.965 10.351 1.00 57.14 64 LEU F O 1
ATOM 7738 N N . TYR F 2 66 ? -35.402 -49.692 9.649 1.00 45.38 65 TYR F N 1
ATOM 7739 C CA . TYR F 2 66 ? -35.067 -50.645 8.600 1.00 41.14 65 TYR F CA 1
ATOM 7740 C C . TYR F 2 66 ? -34.223 -51.775 9.175 1.00 42.53 65 TYR F C 1
ATOM 7741 O O . TYR F 2 66 ? -33.435 -51.573 10.099 1.00 45.49 65 TYR F O 1
ATOM 7750 N N . LEU F 2 67 ? -34.418 -52.982 8.631 1.00 44.40 66 LEU F N 1
ATOM 7751 C CA . LEU F 2 67 ? -33.696 -54.183 9.046 1.00 43.16 66 LEU F CA 1
ATOM 7752 C C . LEU F 2 67 ? -33.193 -54.908 7.801 1.00 41.36 66 LEU F C 1
ATOM 7753 O O . LEU F 2 67 ? -33.990 -55.278 6.932 1.00 39.05 66 LEU F O 1
ATOM 7758 N N . ASN F 2 68 ? -31.881 -55.120 7.710 1.00 41.16 67 ASN F N 1
ATOM 7759 C CA . ASN F 2 68 ? -31.372 -55.896 6.590 1.00 41.79 67 ASN F CA 1
ATOM 7760 C C . ASN F 2 68 ? -31.679 -57.379 6.827 1.00 47.69 67 ASN F C 1
ATOM 7761 O O . ASN F 2 68 ? -32.358 -57.752 7.787 1.00 52.04 67 ASN F O 1
ATOM 7766 N N . THR F 2 69 ? -31.195 -58.243 5.932 1.00 45.80 68 THR F N 1
ATOM 7767 C CA . THR F 2 69 ? -31.629 -59.636 5.949 1.00 45.96 68 THR F CA 1
ATOM 7768 C C . THR F 2 69 ? -31.085 -60.367 7.170 1.00 49.08 68 THR F C 1
ATOM 7769 O O . THR F 2 69 ? -31.829 -61.060 7.880 1.00 43.26 68 THR F O 1
ATOM 7773 N N . SER F 2 70 ? -29.792 -60.214 7.442 1.00 44.63 69 SER F N 1
ATOM 7774 C CA . SER F 2 70 ? -29.232 -60.904 8.592 1.00 42.49 69 SER F CA 1
ATOM 7775 C C . SER F 2 70 ? -29.786 -60.345 9.893 1.00 49.01 69 SER F C 1
ATOM 7776 O O . SER F 2 70 ? -29.912 -61.087 10.878 1.00 52.87 69 SER F O 1
ATOM 7779 N N . SER F 2 71 ? -30.152 -59.058 9.915 1.00 45.98 70 SER F N 1
ATOM 7780 C CA . SER F 2 71 ? -30.821 -58.522 11.097 1.00 48.33 70 SER F CA 1
ATOM 7781 C C . SER F 2 71 ? -32.183 -59.174 11.295 1.00 47.58 70 SER F C 1
ATOM 7782 O O . SER F 2 71 ? -32.597 -59.419 12.434 1.00 49.82 70 SER F O 1
ATOM 7785 N N . ILE F 2 72 ? -32.898 -59.463 10.203 1.00 41.21 71 ILE F N 1
ATOM 7786 C CA . ILE F 2 72 ? -34.187 -60.134 10.344 1.00 47.90 71 ILE F CA 1
ATOM 7787 C C . ILE F 2 72 ? -33.989 -61.549 10.869 1.00 52.49 71 ILE F C 1
ATOM 7788 O O . ILE F 2 72 ? -34.748 -62.025 11.723 1.00 52.34 71 ILE F O 1
ATOM 7793 N N . LYS F 2 73 ? -32.951 -62.231 10.389 1.00 50.19 72 LYS F N 1
ATOM 7794 C CA . LYS F 2 73 ? -32.592 -63.526 10.948 1.00 47.17 72 LYS F CA 1
ATOM 7795 C C . LYS F 2 73 ? -32.310 -63.424 12.451 1.00 54.32 72 LYS F C 1
ATOM 7796 O O . LYS F 2 73 ? -32.750 -64.274 13.239 1.00 58.94 72 LYS F O 1
ATOM 7802 N N . ALA F 2 74 ? -31.573 -62.390 12.871 1.00 50.72 73 ALA F N 1
ATOM 7803 C CA . ALA F 2 74 ? -31.239 -62.257 14.290 1.00 51.74 73 ALA F CA 1
ATOM 7804 C C . ALA F 2 74 ? -32.486 -62.000 15.125 1.00 55.28 73 ALA F C 1
ATOM 7805 O O . ALA F 2 74 ? -32.634 -62.530 16.238 1.00 58.90 73 ALA F O 1
ATOM 7807 N N . MET F 2 75 ? -33.400 -61.194 14.593 1.00 54.73 74 MET F N 1
ATOM 7808 C CA . MET F 2 75 ? -34.665 -60.956 15.271 1.00 55.66 74 MET F CA 1
ATOM 7809 C C . MET F 2 75 ? -35.473 -62.242 15.402 1.00 59.39 74 MET F C 1
ATOM 7810 O O . MET F 2 75 ? -36.088 -62.488 16.445 1.00 62.13 74 MET F O 1
ATOM 7815 N N . MET F 2 76 ? -35.488 -63.075 14.355 1.00 56.88 75 MET F N 1
ATOM 7816 C CA . MET F 2 76 ? -36.228 -64.333 14.435 1.00 58.81 75 MET F CA 1
ATOM 7817 C C . MET F 2 76 ? -35.607 -65.277 15.456 1.00 61.36 75 MET F C 1
ATOM 7818 O O . MET F 2 76 ? -36.327 -65.978 16.177 1.00 61.53 75 MET F O 1
ATOM 7823 N N . ASP F 2 77 ? -34.278 -65.312 15.534 1.00 56.98 76 ASP F N 1
ATOM 7824 C CA . ASP F 2 77 ? -33.644 -66.054 16.617 1.00 61.25 76 ASP F CA 1
ATOM 7825 C C . ASP F 2 77 ? -34.156 -65.576 17.971 1.00 65.29 76 ASP F C 1
ATOM 7826 O O . ASP F 2 77 ? -34.579 -66.390 18.809 1.00 69.31 76 ASP F O 1
ATOM 7831 N N . ILE F 2 78 ? -34.162 -64.254 18.187 1.00 64.16 77 ILE F N 1
ATOM 7832 C CA . ILE F 2 78 ? -34.546 -63.710 19.490 1.00 62.16 77 ILE F CA 1
ATOM 7833 C C . ILE F 2 78 ? -36.010 -64.029 19.806 1.00 62.69 77 ILE F C 1
ATOM 7834 O O . ILE F 2 78 ? -36.351 -64.465 20.917 1.00 63.32 77 ILE F O 1
ATOM 7839 N N . LEU F 2 79 ? -36.894 -63.833 18.834 1.00 56.74 78 LEU F N 1
ATOM 7840 C CA . LEU F 2 79 ? -38.293 -64.194 19.027 1.00 64.63 78 LEU F CA 1
ATOM 7841 C C . LEU F 2 79 ? -38.463 -65.678 19.327 1.00 68.44 78 LEU F C 1
ATOM 7842 O O . LEU F 2 79 ? -39.349 -66.053 20.103 1.00 68.41 78 LEU F O 1
ATOM 7847 N N . ASP F 2 80 ? -37.647 -66.538 18.709 1.00 76.03 79 ASP F N 1
ATOM 7848 C CA . ASP F 2 80 ? -37.714 -67.967 18.999 1.00 72.73 79 ASP F CA 1
ATOM 7849 C C . ASP F 2 80 ? -37.403 -68.232 20.466 1.00 75.33 79 ASP F C 1
ATOM 7850 O O . ASP F 2 80 ? -38.113 -68.994 21.134 1.00 76.99 79 ASP F O 1
ATOM 7855 N N . LEU F 2 81 ? -36.340 -67.604 20.985 1.00 69.72 80 LEU F N 1
ATOM 7856 C CA . LEU F 2 81 ? -36.011 -67.754 22.408 1.00 74.24 80 LEU F CA 1
ATOM 7857 C C . LEU F 2 81 ? -37.141 -67.239 23.310 1.00 82.09 80 LEU F C 1
ATOM 7858 O O . LEU F 2 81 ? -37.440 -67.838 24.359 1.00 83.73 80 LEU F O 1
ATOM 7863 N N . LEU F 2 82 ? -37.798 -66.143 22.903 1.00 79.62 81 LEU F N 1
ATOM 7864 C CA . LEU F 2 82 ? -38.917 -65.622 23.692 1.00 82.71 81 LEU F CA 1
ATOM 7865 C C . LEU F 2 82 ? -40.097 -66.592 23.711 1.00 84.32 81 LEU F C 1
ATOM 7866 O O . LEU F 2 82 ? -40.709 -66.809 24.764 1.00 87.72 81 LEU F O 1
ATOM 7871 N N . GLU F 2 83 ? -40.442 -67.180 22.560 1.00 82.60 82 GLU F N 1
ATOM 7872 C CA . GLU F 2 83 ? -41.533 -68.154 22.534 1.00 80.28 82 GLU F CA 1
ATOM 7873 C C . GLU F 2 83 ? -41.171 -69.427 23.286 1.00 84.35 82 GLU F C 1
ATOM 7874 O O . GLU F 2 83 ? -42.047 -70.065 23.888 1.00 86.26 82 GLU F O 1
ATOM 7880 N N . GLU F 2 84 ? -39.894 -69.819 23.247 1.00 82.46 83 GLU F N 1
ATOM 7881 C CA . GLU F 2 84 ? -39.421 -70.921 24.075 1.00 78.67 83 GLU F CA 1
ATOM 7882 C C . GLU F 2 84 ? -39.730 -70.652 25.538 1.00 84.47 83 GLU F C 1
ATOM 7883 O O . GLU F 2 84 ? -40.372 -71.467 26.213 1.00 87.64 83 GLU F O 1
ATOM 7889 N N . ALA F 2 85 ? -39.301 -69.490 26.036 1.00 81.94 84 ALA F N 1
ATOM 7890 C CA . ALA F 2 85 ? -39.587 -69.139 27.423 1.00 80.36 84 ALA F CA 1
ATOM 7891 C C . ALA F 2 85 ? -41.090 -69.097 27.691 1.00 88.70 84 ALA F C 1
ATOM 7892 O O . ALA F 2 85 ? -41.551 -69.565 28.740 1.00 93.50 84 ALA F O 1
ATOM 7894 N N . HIS F 2 86 ? -41.873 -68.565 26.742 1.00 89.21 85 HIS F N 1
ATOM 7895 C CA . HIS F 2 86 ? -43.307 -68.371 26.967 1.00 89.42 85 HIS F CA 1
ATOM 7896 C C . HIS F 2 86 ? -44.058 -69.694 27.073 1.00 93.82 85 HIS F C 1
ATOM 7897 O O . HIS F 2 86 ? -44.939 -69.836 27.928 1.00 100.06 85 HIS F O 1
ATOM 7904 N N . GLN F 2 87 ? -43.760 -70.664 26.203 1.00 92.91 86 GLN F N 1
ATOM 7905 C CA . GLN F 2 87 ? -44.441 -71.951 26.323 1.00 94.59 86 GLN F CA 1
ATOM 7906 C C . GLN F 2 87 ? -44.030 -72.706 27.580 1.00 94.13 86 GLN F C 1
ATOM 7907 O O . GLN F 2 87 ? -44.731 -73.640 27.984 1.00 91.65 86 GLN F O 1
ATOM 7913 N N . GLY F 2 88 ? -42.919 -72.321 28.203 1.00 93.20 87 GLY F N 1
ATOM 7914 C CA . GLY F 2 88 ? -42.487 -72.843 29.480 1.00 95.33 87 GLY F CA 1
ATOM 7915 C C . GLY F 2 88 ? -42.983 -72.065 30.679 1.00 99.76 87 GLY F C 1
ATOM 7916 O O . GLY F 2 88 ? -42.441 -72.228 31.779 1.00 97.14 87 GLY F O 1
ATOM 7917 N N . GLY F 2 89 ? -43.994 -71.212 30.499 1.00 98.40 88 GLY F N 1
ATOM 7918 C CA . GLY F 2 89 ? -44.596 -70.477 31.587 1.00 98.23 88 GLY F CA 1
ATOM 7919 C C . GLY F 2 89 ? -43.935 -69.159 31.926 1.00 107.18 88 GLY F C 1
ATOM 7920 O O . GLY F 2 89 ? -44.463 -68.419 32.767 1.00 113.43 88 GLY F O 1
ATOM 7921 N N . ARG F 2 90 ? -42.804 -68.841 31.319 1.00 104.87 89 ARG F N 1
ATOM 7922 C CA . ARG F 2 90 ? -42.143 -67.578 31.614 1.00 103.00 89 ARG F CA 1
ATOM 7923 C C . ARG F 2 90 ? -42.970 -66.423 31.059 1.00 109.91 89 ARG F C 1
ATOM 7924 O O . ARG F 2 90 ? -43.305 -66.425 29.867 1.00 110.90 89 ARG F O 1
ATOM 7932 N N . PRO F 2 91 ? -43.344 -65.431 31.886 1.00 116.61 90 PRO F N 1
ATOM 7933 C CA . PRO F 2 91 ? -43.977 -64.223 31.336 1.00 107.00 90 PRO F CA 1
ATOM 7934 C C . PRO F 2 91 ? -42.995 -63.415 30.503 1.00 103.27 90 PRO F C 1
ATOM 7935 O O . PRO F 2 91 ? -42.018 -62.865 31.021 1.00 101.87 90 PRO F O 1
ATOM 7939 N N . VAL F 2 92 ? -43.233 -63.371 29.196 1.00 100.89 91 VAL F N 1
ATOM 7940 C CA . VAL F 2 92 ? -42.443 -62.569 28.273 1.00 95.08 91 VAL F CA 1
ATOM 7941 C C . VAL F 2 92 ? -43.409 -61.887 27.319 1.00 93.34 91 VAL F C 1
ATOM 7942 O O . VAL F 2 92 ? -44.499 -62.398 27.040 1.00 92.34 91 VAL F O 1
ATOM 7946 N N . SER F 2 93 ? -43.008 -60.720 26.823 1.00 89.94 92 SER F N 1
ATOM 7947 C CA . SER F 2 93 ? -43.785 -60.063 25.778 1.00 88.94 92 SER F CA 1
ATOM 7948 C C . SER F 2 93 ? -42.959 -58.968 25.118 1.00 84.24 92 SER F C 1
ATOM 7949 O O . SER F 2 93 ? -41.820 -58.681 25.502 1.00 81.50 92 SER F O 1
ATOM 7952 N N . LEU F 2 94 ? -43.554 -58.377 24.090 1.00 81.25 93 LEU F N 1
ATOM 7953 C CA . LEU F 2 94 ? -42.861 -57.434 23.234 1.00 78.37 93 LEU F CA 1
ATOM 7954 C C . LEU F 2 94 ? -43.865 -56.402 22.761 1.00 77.76 93 LEU F C 1
ATOM 7955 O O . LEU F 2 94 ? -45.025 -56.734 22.494 1.00 80.27 93 LEU F O 1
ATOM 7960 N N . ARG F 2 95 ? -43.421 -55.157 22.642 1.00 75.47 94 ARG F N 1
ATOM 7961 C CA . ARG F 2 95 ? -44.151 -54.228 21.803 1.00 75.87 94 ARG F CA 1
ATOM 7962 C C . ARG F 2 95 ? -43.213 -53.613 20.771 1.00 73.47 94 ARG F C 1
ATOM 7963 O O . ARG F 2 95 ? -42.005 -53.428 21.016 1.00 68.11 94 ARG F O 1
ATOM 7971 N N . TRP F 2 96 ? -43.803 -53.357 19.590 1.00 76.13 95 TRP F N 1
ATOM 7972 C CA . TRP F 2 96 ? -43.146 -52.880 18.375 1.00 71.74 95 TRP F CA 1
ATOM 7973 C C . TRP F 2 96 ? -43.680 -51.480 18.075 1.00 70.15 95 TRP F C 1
ATOM 7974 O O . TRP F 2 96 ? -44.852 -51.328 17.719 1.00 67.77 95 TRP F O 1
ATOM 7985 N N . HIS F 2 97 ? -42.833 -50.455 18.204 1.00 72.71 96 HIS F N 1
ATOM 7986 C CA . HIS F 2 97 ? -43.267 -49.074 18.000 1.00 72.56 96 HIS F CA 1
ATOM 7987 C C . HIS F 2 97 ? -42.933 -48.599 16.587 1.00 70.41 96 HIS F C 1
ATOM 7988 O O . HIS F 2 97 ? -41.814 -48.796 16.102 1.00 68.65 96 HIS F O 1
ATOM 7995 N N . TYR F 2 98 ? -43.900 -47.950 15.936 1.00 72.38 97 TYR F N 1
ATOM 7996 C CA . TYR F 2 98 ? -43.727 -47.549 14.547 1.00 78.43 97 TYR F CA 1
ATOM 7997 C C . TYR F 2 98 ? -44.451 -46.239 14.272 1.00 78.88 97 TYR F C 1
ATOM 7998 O O . TYR F 2 98 ? -45.455 -45.915 14.913 1.00 77.27 97 TYR F O 1
ATOM 8007 N N . ASP F 2 99 ? -43.926 -45.499 13.295 1.00 80.79 98 ASP F N 1
ATOM 8008 C CA . ASP F 2 99 ? -44.568 -44.279 12.821 1.00 81.53 98 ASP F CA 1
ATOM 8009 C C . ASP F 2 99 ? -45.865 -44.628 12.105 1.00 80.08 98 ASP F C 1
ATOM 8010 O O . ASP F 2 99 ? -45.877 -45.478 11.210 1.00 80.73 98 ASP F O 1
ATOM 8015 N N . ARG F 2 100 ? -46.952 -43.946 12.479 1.00 80.11 99 ARG F N 1
ATOM 8016 C CA . ARG F 2 100 ? -48.246 -44.223 11.860 1.00 83.26 99 ARG F CA 1
ATOM 8017 C C . ARG F 2 100 ? -48.205 -44.000 10.348 1.00 78.53 99 ARG F C 1
ATOM 8018 O O . ARG F 2 100 ? -48.765 -44.795 9.583 1.00 77.43 99 ARG F O 1
ATOM 8026 N N . ARG F 2 101 ? -47.530 -42.937 9.896 1.00 78.58 100 ARG F N 1
ATOM 8027 C CA . ARG F 2 101 ? -47.541 -42.598 8.474 1.00 79.41 100 ARG F CA 1
ATOM 8028 C C . ARG F 2 101 ? -46.860 -43.653 7.615 1.00 79.75 100 ARG F C 1
ATOM 8029 O O . ARG F 2 101 ? -47.068 -43.674 6.397 1.00 81.81 100 ARG F O 1
ATOM 8037 N N . ASN F 2 102 ? -46.075 -44.542 8.214 1.00 79.19 101 ASN F N 1
ATOM 8038 C CA . ASN F 2 102 ? -45.504 -45.651 7.471 1.00 73.34 101 ASN F CA 1
ATOM 8039 C C . ASN F 2 102 ? -46.389 -46.879 7.669 1.00 77.81 101 ASN F C 1
ATOM 8040 O O . ASN F 2 102 ? -46.234 -47.662 8.608 1.00 76.54 101 ASN F O 1
ATOM 8045 N N . GLU F 2 103 ? -47.349 -47.021 6.754 1.00 83.54 102 GLU F N 1
ATOM 8046 C CA . GLU F 2 103 ? -48.206 -48.188 6.581 1.00 82.71 102 GLU F CA 1
ATOM 8047 C C . GLU F 2 103 ? -47.471 -49.509 6.789 1.00 80.22 102 GLU F C 1
ATOM 8048 O O . GLU F 2 103 ? -47.869 -50.337 7.620 1.00 78.61 102 GLU F O 1
ATOM 8054 N N . ARG F 2 104 ? -46.373 -49.683 6.045 1.00 78.79 103 ARG F N 1
ATOM 8055 C CA . ARG F 2 104 ? -45.781 -50.988 5.761 1.00 75.18 103 ARG F CA 1
ATOM 8056 C C . ARG F 2 104 ? -45.010 -51.577 6.933 1.00 72.08 103 ARG F C 1
ATOM 8057 O O . ARG F 2 104 ? -44.825 -52.809 6.989 1.00 71.50 103 ARG F O 1
ATOM 8065 N N . VAL F 2 105 ? -44.509 -50.728 7.839 1.00 67.72 104 VAL F N 1
ATOM 8066 C CA . VAL F 2 105 ? -43.827 -51.249 9.018 1.00 62.93 104 VAL F CA 1
ATOM 8067 C C . VAL F 2 105 ? -44.780 -52.081 9.861 1.00 70.62 104 VAL F C 1
ATOM 8068 O O . VAL F 2 105 ? -44.371 -53.079 10.472 1.00 70.63 104 VAL F O 1
ATOM 8072 N N . ALA F 2 106 ? -46.067 -51.722 9.877 1.00 73.08 105 ALA F N 1
ATOM 8073 C CA . ALA F 2 106 ? -47.036 -52.503 10.640 1.00 73.31 105 ALA F CA 1
ATOM 8074 C C . ALA F 2 106 ? -47.180 -53.911 10.073 1.00 68.37 105 ALA F C 1
ATOM 8075 O O . ALA F 2 106 ? -47.184 -54.900 10.819 1.00 67.13 105 ALA F O 1
ATOM 8077 N N . GLU F 2 107 ? -47.295 -54.024 8.749 1.00 68.35 106 GLU F N 1
ATOM 8078 C CA . GLU F 2 107 ? -47.476 -55.345 8.153 1.00 74.90 106 GLU F CA 1
ATOM 8079 C C . GLU F 2 107 ? -46.224 -56.193 8.304 1.00 74.43 106 GLU F C 1
ATOM 8080 O O . GLU F 2 107 ? -46.310 -57.407 8.551 1.00 76.57 106 GLU F O 1
ATOM 8086 N N . LEU F 2 108 ? -45.051 -55.571 8.167 1.00 69.03 107 LEU F N 1
ATOM 8087 C CA . LEU F 2 108 ? -43.813 -56.301 8.413 1.00 60.31 107 LEU F CA 1
ATOM 8088 C C . LEU F 2 108 ? -43.758 -56.818 9.852 1.00 68.62 107 LEU F C 1
ATOM 8089 O O . LEU F 2 108 ? -43.408 -57.984 10.096 1.00 74.57 107 LEU F O 1
ATOM 8094 N N . ALA F 2 109 ? -44.141 -55.975 10.820 1.00 64.64 108 ALA F N 1
ATOM 8095 C CA . ALA F 2 109 ? -44.155 -56.406 12.213 1.00 67.28 108 ALA F CA 1
ATOM 8096 C C . ALA F 2 109 ? -45.142 -57.547 12.434 1.00 74.62 108 ALA F C 1
ATOM 8097 O O . ALA F 2 109 ? -44.856 -58.485 13.192 1.00 75.31 108 ALA F O 1
ATOM 8099 N N . GLU F 2 110 ? -46.309 -57.491 11.782 1.00 72.66 109 GLU F N 1
ATOM 8100 C CA . GLU F 2 110 ? -47.264 -58.593 11.891 1.00 81.61 109 GLU F CA 1
ATOM 8101 C C . GLU F 2 110 ? -46.623 -59.889 11.403 1.00 82.97 109 GLU F C 1
ATOM 8102 O O . GLU F 2 110 ? -46.600 -60.886 12.126 1.00 86.08 109 GLU F O 1
ATOM 8108 N N . GLU F 2 111 ? -46.010 -59.869 10.222 1.00 81.14 110 GLU F N 1
ATOM 8109 C CA . GLU F 2 111 ? -45.304 -61.061 9.748 1.00 80.13 110 GLU F CA 1
ATOM 8110 C C . GLU F 2 111 ? -44.276 -61.567 10.761 1.00 76.72 110 GLU F C 1
ATOM 8111 O O . GLU F 2 111 ? -44.099 -62.783 10.910 1.00 74.41 110 GLU F O 1
ATOM 8117 N N . PHE F 2 112 ? -43.594 -60.660 11.465 1.00 75.14 111 PHE F N 1
ATOM 8118 C CA . PHE F 2 112 ? -42.760 -61.103 12.584 1.00 70.73 111 PHE F CA 1
ATOM 8119 C C . PHE F 2 112 ? -43.579 -61.791 13.668 1.00 73.53 111 PHE F C 1
ATOM 8120 O O . PHE F 2 112 ? -43.075 -62.703 14.330 1.00 72.14 111 PHE F O 1
ATOM 8128 N N . ARG F 2 113 ? -44.826 -61.348 13.882 1.00 80.92 112 ARG F N 1
ATOM 8129 C CA . ARG F 2 113 ? -45.673 -61.845 14.969 1.00 87.77 112 ARG F CA 1
ATOM 8130 C C . ARG F 2 113 ? -46.312 -63.207 14.682 1.00 92.73 112 ARG F C 1
ATOM 8131 O O . ARG F 2 113 ? -46.700 -63.902 15.632 1.00 93.58 112 ARG F O 1
ATOM 8139 N N . GLU F 2 114 ? -46.362 -63.636 13.412 1.00 94.56 113 GLU F N 1
ATOM 8140 C CA . GLU F 2 114 ? -47.324 -64.661 12.996 1.00 96.25 113 GLU F CA 1
ATOM 8141 C C . GLU F 2 114 ? -47.167 -65.980 13.742 1.00 94.05 113 GLU F C 1
ATOM 8142 O O . GLU F 2 114 ? -48.166 -66.671 13.974 1.00 97.20 113 GLU F O 1
ATOM 8148 N N . ASP F 2 115 ? -45.949 -66.369 14.115 1.00 87.36 114 ASP F N 1
ATOM 8149 C CA . ASP F 2 115 ? -45.805 -67.590 14.897 1.00 89.59 114 ASP F CA 1
ATOM 8150 C C . ASP F 2 115 ? -45.386 -67.311 16.339 1.00 97.15 114 ASP F C 1
ATOM 8151 O O . ASP F 2 115 ? -44.815 -68.189 16.996 1.00 95.36 114 ASP F O 1
ATOM 8156 N N . CYS F 2 116 ? -45.683 -66.109 16.849 1.00 99.59 115 CYS F N 1
ATOM 8157 C CA . CYS F 2 116 ? -45.448 -65.753 18.247 1.00 99.72 115 CYS F CA 1
ATOM 8158 C C . CYS F 2 116 ? -46.759 -65.830 19.024 1.00 97.42 115 CYS F C 1
ATOM 8159 O O . CYS F 2 116 ? -47.737 -65.159 18.672 1.00 92.32 115 CYS F O 1
ATOM 8162 N N . SER F 2 117 ? -46.765 -66.637 20.087 1.00 100.71 116 SER F N 1
ATOM 8163 C CA . SER F 2 117 ? -47.936 -66.860 20.926 1.00 99.44 116 SER F CA 1
ATOM 8164 C C . SER F 2 117 ? -47.960 -65.969 22.165 1.00 100.54 116 SER F C 1
ATOM 8165 O O . SER F 2 117 ? -49.005 -65.873 22.819 1.00 105.55 116 SER F O 1
ATOM 8168 N N . PHE F 2 118 ? -46.847 -65.321 22.496 1.00 99.38 117 PHE F N 1
ATOM 8169 C CA . PHE F 2 118 ? -46.768 -64.406 23.627 1.00 96.94 117 PHE F CA 1
ATOM 8170 C C . PHE F 2 118 ? -47.311 -63.044 23.224 1.00 96.58 117 PHE F C 1
ATOM 8171 O O . PHE F 2 118 ? -47.548 -62.782 22.040 1.00 97.50 117 PHE F O 1
ATOM 8179 N N . PRO F 2 119 ? -47.549 -62.149 24.188 1.00 96.88 118 PRO F N 1
ATOM 8180 C CA . PRO F 2 119 ? -48.113 -60.831 23.842 1.00 93.73 118 PRO F CA 1
ATOM 8181 C C . PRO F 2 119 ? -47.192 -60.029 22.931 1.00 87.01 118 PRO F C 1
ATOM 8182 O O . PRO F 2 119 ? -46.059 -59.692 23.285 1.00 81.82 118 PRO F O 1
ATOM 8186 N N . PHE F 2 120 ? -47.702 -59.721 21.744 1.00 86.96 119 PHE F N 1
ATOM 8187 C CA . PHE F 2 120 ? -46.953 -59.053 20.686 1.00 84.57 119 PHE F CA 1
ATOM 8188 C C . PHE F 2 120 ? -47.799 -57.869 20.230 1.00 82.14 119 PHE F C 1
ATOM 8189 O O . PHE F 2 120 ? -48.715 -58.034 19.418 1.00 84.69 119 PHE F O 1
ATOM 8197 N N . ALA F 2 121 ? -47.499 -56.679 20.743 1.00 77.36 120 ALA F N 1
ATOM 8198 C CA . ALA F 2 121 ? -48.321 -55.497 20.505 1.00 86.14 120 ALA F CA 1
ATOM 8199 C C . ALA F 2 121 ? -47.583 -54.542 19.573 1.00 78.69 120 ALA F C 1
ATOM 8200 O O . ALA F 2 121 ? -46.456 -54.134 19.866 1.00 74.31 120 ALA F O 1
ATOM 8202 N N . ILE F 2 122 ? -48.217 -54.191 18.454 1.00 74.09 121 ILE F N 1
ATOM 8203 C CA . ILE F 2 122 ? -47.636 -53.295 17.458 1.00 73.30 121 ILE F CA 1
ATOM 8204 C C . ILE F 2 122 ? -48.285 -51.926 17.618 1.00 71.97 121 ILE F C 1
ATOM 8205 O O . ILE F 2 122 ? -49.515 -51.821 17.669 1.00 73.04 121 ILE F O 1
ATOM 8210 N N . GLN F 2 123 ? -47.459 -50.877 17.702 1.00 72.97 122 GLN F N 1
ATOM 8211 C CA . GLN F 2 123 ? -47.846 -49.621 18.346 1.00 74.42 122 GLN F CA 1
ATOM 8212 C C . GLN F 2 123 ? -47.575 -48.428 17.446 1.00 77.25 122 GLN F C 1
ATOM 8213 O O . GLN F 2 123 ? -46.417 -48.158 17.107 1.00 78.68 122 GLN F O 1
ATOM 8219 N N . ALA F 2 124 ? -48.617 -47.664 17.144 1.00 72.90 123 ALA F N 1
ATOM 8220 C CA . ALA F 2 124 ? -48.425 -46.433 16.399 1.00 73.61 123 ALA F CA 1
ATOM 8221 C C . ALA F 2 124 ? -48.108 -45.287 17.351 1.00 77.51 123 ALA F C 1
ATOM 8222 O O . ALA F 2 124 ? -48.490 -45.307 18.525 1.00 75.98 123 ALA F O 1
ATOM 8224 N N . HIS F 2 125 ? -47.390 -44.291 16.835 1.00 77.15 124 HIS F N 1
ATOM 8225 C CA . HIS F 2 125 ? -47.146 -43.064 17.591 1.00 76.40 124 HIS F CA 1
ATOM 8226 C C . HIS F 2 125 ? -47.010 -41.849 16.679 1.00 81.26 124 HIS F C 1
ATOM 8227 O O . HIS F 2 125 ? -47.210 -41.953 15.471 1.00 84.66 124 HIS F O 1
#

Solvent-accessible surface area: 49545 Å² total; per-residue (Å²): 115,55,182,33,120,131,20,39,64,86,0,75,42,18,22,64,49,111,139,19,91,78,40,84,1,34,106,0,0,38,114,5,45,104,14,11,78,103,31,28,83,39,32,80,29,5,16,119,0,1,22,12,0,3,40,12,32,29,94,102,40,56,60,23,30,106,120,29,85,117,36,60,135,52,4,100,18,0,2,76,1,0,18,76,8,0,42,34,11,22,51,75,6,79,65,38,89,96,81,12,21,98,19,134,65,20,39,7,5,28,48,67,26,0,26,78,48,0,94,82,5,18,106,98,0,114,216,125,44,38,7,1,0,0,0,0,1,10,3,6,133,18,155,115,9,21,110,78,75,31,131,123,11,0,56,117,1,2,29,41,0,3,160,12,0,76,89,55,22,93,152,158,12,25,1,0,41,9,24,52,48,21,0,0,1,0,0,12,96,2,105,33,150,94,0,18,79,8,3,74,105,1,31,70,19,4,85,109,32,60,6,181,29,80,137,87,57,9,81,16,40,8,0,2,0,0,1,48,7,62,97,72,34,31,9,4,87,0,0,33,52,0,14,50,3,0,15,75,0,15,140,62,51,69,49,97,26,34,93,25,84,106,112,174,80,21,174,39,145,118,15,29,66,102,0,58,47,32,27,74,48,97,136,17,100,57,44,51,0,26,75,0,0,40,136,6,35,94,31,21,100,95,32,108,107,70,18,128,41,16,6,144,0,0,23,24,1,4,28,6,28,44,82,85,44,78,51,16,31,110,108,25,90,118,30,44,139,46,6,83,14,0,4,111,0,0,20,84,3,1,41,35,11,26,71,98,10,64,60,14,102,111,30,62,75,67,15,134,61,19,22,1,6,42,117,149,28,0,58,79,71,0,148,96,25,25,89,106,0,120,193,112,44,82,12,1,0,0,1,0,1,9,3,11,111,14,141,90,12,26,93,94,87,21,128,96,5,0,54,84,0,3,24,16,0,2,8,1,0,56,8,26,23,90,142,159,17,22,5,0,42,37,32,46,56,57,0,0,1,0,2,18,70,11,125,40,148,95,0,16,81,5,2,74,99,1,27,61,12,1,78,90,4,54,11,16,20,60,66,98,44,9,93,6,17,2,0,0,0,0,0,2,6,151,85,67,82,71,66,47,80,0,12,80,52,0,48,56,2,5,85,67,0,70,170,62,43,106,33,91,26,40,93,51,103,97,22,137,22,91,42,89,137,27,25,1,24,0,60,2,63,38,144,58,2,79,0,11,0,55,18,45,1,23,6,154,107,21,195,130,13,5,22,77,0,39,80,1,0,82,110,4,31,87,100,39,139,61,80,1,65,3,28,0,85,11,106,18,0,3,0,19,0,0,67,6,2,7,34,0,4,62,29,0,34,123,15,57,127,71,63,26,75,5,36,4,106,3,19,43,64,127,164,42,108,74,22,11,79,2,0,89,26,1,92,136,96,23,69,6,84,15,34,37,68,34,88,106,170,44,100,20,130,25,113,34,96,146,34,27,1,24,0,46,0,62,17,151,54,2,82,0,14,0,56,19,42,0,8,6,180,79,32,178,121,14,5,18,78,0,37,62,1,0,81,91,4,28,92,84,39,122,100,80,1,32,0,20,0,106,6,116,19,0,2,0,11,0,0,48,6,0,5,34,0,9,65,32,0,41,125,15,58,120,70,58,9,72,4,31,2,70,2,14,25,53,140,220,52,103,93,28,16,89,4,0,78,30,3,74,104,100,22,66,6,88,13,44,37,73,13,97,138,171,34,94,36,86,138,27,18,0,24,4,52,28,62,158,168,57,5,88,2,15,0,70,22,33,0,27,8,138,72,22,155,109,22,5,16,86,4,31,70,47,0,58,142,5,32,92,93,39,124,87,86,2,29,0,43,0,96,6,106,14,1,3,3,19,0,0,82,6,0,12,38,0,9,64,35,0,31,99,7,59,124,69,62,11,70,5,31,1,90,1,20,44,70,137,225,37,125,91,9,10,105,13,0,74,32,7,77,110,101,20,77,8,84,16,41,33,79,30,100,133,114,29,131,34,92,41,96,124,29,26,0,23,0,52,1,54,104,146,73,1,98,0,19,0,57,22,44,1,28,7,171,80,21,187,122,12,4,19,79,0,38,78,7,0,72,137,6,27,94,105,41,123,84,78,2,40,0,32,1,104,1,99,17,1,3,1,19,0,0,69,6,2,2,38,0,5,31,13,0,41,81,13,52,121,65,60,11,70,7,30,4,94,0,26,35,53,152,202,40,129,69,12,26,100,5,0,56,55,0,84,123,63,18,67,6,84,15,38,36,50,46,118

B-factor: mean 55.3, std 24.25, range [11.88, 132.86]

Sequence (1016 aa):
MSRERELDAWIDGLLADPQFHGHPLHQALARLRQQSLEQLVRLERIARISDGFQSMAREQNLSLSERYHKQLRRLEKVARISDRYQQMMRDLNLALKEASIRDPLTGLPNRRMLLERLREENERSQRHGQSYVLAMLDVDFFKQVNDTWGHDSGDRVLVEIARAMESELREYDLCGRWGGEEFLLLLPQTRLQDAGPVLERVRDSVRTLAVRVGTEALSVTASVGVTEHRIGETYSQTVNRADAALLDAKRSGRDKCVFAALPPMSRERELDAWIDGLLADPQFHGHPLHQALARLRQQSLEQLVRLERIARISDGFQSMAREQNLSLSERYHKQLRRLEKVARISDRYQQMMRDLNLALKEASIRDPLTGLPNRRMLLERLREENERSQRHGQSYVLAMLDVDFFKQVNDTWGHDSGDRVLVEIARAMESELREYDLCGRWGGEEFLLLLPQTRLQDAGPVLERVRDSVRTLAVRVGTEALSVTASVGVTEHRIGETYSQTVNRADAALLDAKRSGRDKCVFASDLHIPGTQSTPAIQGDWQAGRLSMQGDSYPENSYELFGQVIDWVERFLADGQRPLELDLRLLYLNTSSIKAMMDILDLLEEAHQGGRPVSLRWHYDRRNERVAELAEEFREDCSFPFAIQAHDMSDLHIPGTQSTPAIQGDWQAGRLSMQGDSYPENSYELFGQVIDWVERFLADGQRPLELDLRLLYLNTSSIKAMMDILDLLEEAHQGGRPVSLRWHYDRRNERVAELAEEFREDCSFPFAIQAHDHIPGTQSTPAIQGDWQAGRLSMQGDSYPENSYELFGQVIDWVERFLADGQRPLELDLRLLYLNTSSIKAMMDILDLLEEAHQGGRPVSLRWHYDRRNERVAELAEEFREDCSFPFAIQAHDDLHIPGTQSTPAIQGDWQAGRLSMQGDSYPENSYELFGQVIDWVERFLADGQRPLELDLRLLYLNTSSIKAMMDILDLLEEAHQGGRPVSLRWHYDRRNERVAELAEEFREDCSFPFAIQAH